Protein 4M9A (pdb70)

Sequence (1483 aa):
DDLYTEDQRMILDAARAFCAEVLAPNAAQWDRESHLPDEVVAQMGELGFLGMIVPADWGGSYTDYVAYALALEEIAAGCASCATLVSVHNSVGCGPVLNYGTTEQKERWLRDLASGKTVGAFSLTEPHHNLRTRAELRDGKWILNGSKQQFVTNGARAGLAIVFAMTDPDEGKRGLSAFVVPTDTPGFIVGKPEKKMGIRASDTCPITLENCAIPQENLLGKRGEGLKIALSNLEGGRIGIAAQATGIARAAFDRARRYARERVQFGKPIAEHQAIAEKLANMATQINAARLLTHHAARLRTAGLPCLSEASQAKLFASEMAEAVCSDAIQIHGGYGFLVDYEVERHYRDARITQIYEGTSEVQRMVIARQLDDLYTEDQRMILDAARAFCCAEVLAPNAAQWDRESHLPDEVVAQMGELGFLGMIVPADWGGSYTDYVAYALALEEIAAGCASCATLVSVHNSVGCGPVLNYGTTEQKERWLRDLASGKTVGAFSLTEPHAGSEAHNLRTRAELRDGKWILNGSKQFVTNGARAGLAIVFAMTDPDEGKRGLSAFVVPTDTPGFIVGKPEKKMGIRASDTCPITLENCAIPQENLLGKRGEGLKIALSNLEGGRIGIAAQATGIARAAFDRARRYARERVQFGKPIAEHQAIAEKLANMATQINAARLLTHHAARLRTAGLPCLSEASQAKLFASEMAEAVCSDAIQIHGGYGFLVDYEVERHYRDARITQIYEGTSEVQRMVIARQLDDLYTEDQRMILDAARAFCCAEVLAPNAAQWDRESHLPDEVVAQMGELGFLGMIVPADWGGSYTDYVAYALALEEIAAGCASCATLVSVHNSVGCGPVLNYGTTEQKERWLRDLASGKTVGAFSLTEPHAHNLRTRAELRDGKWILNGSKQFVTNGARAGLAIVFAMTDPDEGKRGLSAFVVPTDTPGFIVGKPEKKMGIRASDTCPITLENCAIPQENLLGKRGEGLKIALSNLEGGRIGIAAQATGIARAAFDRARRYARERVQFGKPIAEHQAIAEKLANMATQINAARLLTHHAARLRTAGLPCLSEASQAKLFASEMAEAVCSDAIQIHGGYGFLVDYEVERHYRDARITQIYEGTSEVQRMVIARQLDDLYTEDQRMILDAARAFCCAEVLAPNAAQWDRESHLPDEVVAQMGELGFLGMIVPADWGGSYTDYVAYALALEEIAAGCASCATLVSVHNSVGCGPVLNYGTTEQKERWLRDLASGKTVGAFSLTEPHNLRTRAELRDGKWILNGSKQFVTNGARAGLAIVFAMTDPDKRGLSAFVVPTDTPGFIVGKPEKKMGIRASDTCPITLENCAIPQENLLGKRGEGLKIALSNLEGGRIGIAAQATGIARAAFDRARRYARERKPIAEHQAIAEKLANMATQINAARLLTHHAARLRTAGLPCLSEASQAKLFASEMAEAVCSDAIQIHGGYGFLVDYEVERHYRDARITQIYEGTSEVQRMVIARQL

Radius of gyration: 34.41 Å; Cα contacts (8 Å, |Δi|>4): 3375; chains: 4; bounding box: 90×97×90 Å

Nearest PDB structures (foldseek):
  4m9a-assembly1_D  TM=1.003E+00  e=1.980E-59  Burkholderia thailandensis E264
  4m9a-assembly1_A  TM=1.000E+00  e=9.253E-56  Burkholderia thailandensis E264
  4u83-assembly2_D  TM=9.820E-01  e=6.739E-41  Brucella abortus A13334
  2vig-assembly2_F  TM=9.687E-01  e=2.055E-35  Homo sapiens
  3eon-assembly1_C  TM=9.157E-01  e=1.579E-23  Burkholderia pseudomallei 1710b

Solvent-accessible surface area: 51011 Å² total; per-residue (Å²): 96,114,77,55,72,92,70,14,28,124,26,5,74,48,0,98,66,14,13,68,76,30,0,49,87,48,4,30,73,8,17,147,96,56,92,0,27,96,113,7,10,62,56,0,5,148,89,18,0,0,0,8,17,0,53,76,121,39,41,14,44,70,56,24,19,3,2,2,1,5,0,0,8,8,0,3,15,2,8,6,8,0,0,0,0,0,2,22,0,0,4,21,1,0,5,0,0,35,85,49,12,80,92,61,9,37,90,109,23,0,94,46,1,2,53,9,167,26,12,2,1,41,2,30,77,12,66,124,58,94,26,64,0,131,6,51,88,47,110,39,98,8,40,0,33,20,52,3,26,56,1,19,0,2,61,51,8,31,11,0,3,1,0,0,15,12,31,100,150,105,41,144,60,0,0,0,0,0,0,0,36,27,131,14,114,22,15,94,51,29,81,82,50,60,15,4,0,6,78,5,2,16,15,0,46,3,68,4,45,109,0,45,1,55,92,112,3,36,0,25,148,117,17,30,0,30,124,1,8,87,39,18,44,39,4,0,11,0,0,3,0,2,0,0,1,0,1,0,49,13,0,16,42,71,0,74,125,32,0,94,116,50,81,14,101,74,83,36,15,5,94,40,39,5,17,12,27,42,2,0,49,2,5,3,55,4,40,0,0,41,27,4,2,5,48,0,0,102,18,71,60,60,62,54,121,2,34,12,49,0,0,10,0,0,3,11,0,0,66,9,0,26,58,4,0,11,34,0,0,12,5,4,17,23,22,0,3,14,52,120,64,30,0,1,20,14,1,14,7,0,2,11,0,10,8,43,51,24,33,1,20,58,0,23,82,7,0,15,176,93,93,98,90,78,48,74,161,67,12,28,118,24,4,80,46,0,97,48,8,8,65,131,29,0,53,88,52,4,32,74,10,13,157,97,62,93,0,30,94,120,8,8,64,71,0,6,93,90,17,0,0,0,6,18,0,44,75,111,38,40,12,45,67,55,24,20,2,3,1,0,5,0,0,7,8,0,4,20,5,8,7,7,0,0,0,0,0,2,21,0,0,2,17,1,0,5,0,0,42,87,52,12,70,83,112,11,36,90,110,19,0,97,44,2,2,53,11,163,24,10,1,1,38,2,20,38,3,56,49,1,24,58,34,21,82,46,13,178,1,114,3,90,78,47,155,52,23,6,30,0,32,22,55,2,30,50,1,18,0,2,65,50,7,31,13,0,3,1,0,0,19,9,34,104,145,109,44,62,67,0,0,0,0,0,0,0,34,30,128,17,110,19,14,83,52,29,80,71,40,153,12,3,0,5,72,4,2,15,12,0,39,3,56,4,101,108,0,44,4,67,86,106,5,35,0,27,61,122,18,45,0,33,130,0,6,89,41,18,41,40,5,1,12,0,0,3,0,2,0,0,1,0,2,0,52,13,0,16,42,64,0,81,116,34,0,96,119,58,82,68,156,74,86,38,15,5,103,25,37,5,15,15,31,43,2,0,48,2,5,4,55,5,42,0,0,44,29,5,2,6,55,0,0,114,29,72,59,64,61,86,118,2,39,16,48,0,0,8,0,0,3,9,0,0,64,8,0,26,58,3,0,11,31,0,0,13,5,3,18,25,32,0,2,15,55,116,64,34,0,2,19,16,1,7,9,0,2,11,0,10,9,46,49,23,19,2,18,32,0,24,84,31,2,16,80,107,92,76,93,80,48,78,88,68,13,97,121,26,6,71,47,0,93,63,10,8,70,78,30,0,49,91,51,3,34,72,12,16,147,96,57,90,0,35,99,132,10,5,61,69,0,4,96,90,20,9,0,0,16,16,0,48,78,119,40,42,16,50,72,57,25,16,3,4,2,1,6,0,0,7,10,0,3,20,6,8,6,7,0,0,0,0,0,1,17,0,1,4,20,1,0,6,0,0,38,83,52,12,76,79,128,17,38,85,64,33,0,96,67,1,2,48,8,183,25,11,1,1,41,4,32,78,15,63,54,104,86,129,17,173,1,139,7,54,79,38,152,45,103,6,47,0,26,22,49,2,26,53,1,20,0,2,63,52,6,31,10,0,2,1,0,0,22,12,36,106,100,109,36,79,53,0,1,0,0,0,0,0,38,26,129,19,115,16,14,86,56,33,79,81,49,139,20,5,0,5,74,4,1,19,12,0,43,4,44,2,99,110,0,41,1,58,84,123,8,36,0,25,58,125,14,48,0,45,117,1,8,91,47,20,44,43,4,0,12,0,0,2,0,3,0,0,1,0,1,0,53,17,0,15,52,29,0,80,163,36,0,65,132,70,84,40,165,75,31,58,16,34,74,38,40,2,15,14,30,30,5,0,48,1,7,2,58,5,41,0,0,41,33,4,2,8,51,0,0,131,25,64,58,68,62,73,112,2,47,11,50,0,0,8,0,0,4,15,0,0,66,11,0,23,59,3,0,11,36,0,0,16,4,7,18,20,26,0,2,14,51,110,87,63,0,2,20,18,1,16,6,0,2,11,0,10,6,41,49,25,35,1,22,64,0,24,104,29,0,7,74,121,41,98,117,76,57,72,125,76,12,20,120,38,6,80,51,0,96,60,10,7,72,135,20,0,52,86,50,4,37,72,14,17,155,96,55,96,0,25,102,109,10,8,53,61,0,5,143,92,16,1,0,0,8,18,0,49,72,113,39,35,15,41,71,66,23,19,2,4,1,1,3,0,0,7,10,0,2,18,5,8,7,8,0,0,0,1,0,1,18,0,0,1,17,1,0,6,0,0,38,78,65,10,82,90,59,7,37,96,116,22,0,96,69,1,1,50,8,87,26,13,0,2,37,2,41,78,15,52,82,116,16,181,1,47,6,62,73,51,111,47,25,4,48,0,61,22,52,2,27,58,1,17,0,3,63,59,6,31,13,0,2,0,0,0,54,11,47,106,164,114,71,6,11,0,0,0,0,0,39,31,127,18,118,19,15,81,53,30,84,72,43,118,13,4,0,5,86,4,1,16,13,0,41,3,58,6,103,98,0,48,4,70,81,112,7,38,1,22,61,118,14,63,0,71,60,0,8,87,36,17,41,39,4,0,12,0,0,2,0,2,0,0,1,0,0,0,49,11,0,15,48,83,0,81,54,39,0,63,155,89,108,59,35,27,130,72,35,6,19,11,33,42,4,0,47,2,5,2,56,5,39,0,0,38,24,5,2,4,47,0,0,102,18,69,58,64,59,50,119,2,44,11,48,0,0,8,0,0,3,12,0,0,61,11,0,23,59,5,0,11,33,0,0,13,6,3,18,28,32,0,2,13,56,109,66,36,0,3,20,13,0,14,7,0,2,12,0,12,9,44,47,24,36,2,20,50,0,22,55,5,0,4,155,109,48

Structure (mmCIF, N/CA/C/O backbone):
data_4M9A
#
_entry.id   4M9A
#
_cell.length_a   87.260
_cell.length_b   111.000
_cell.length_c   170.250
_cell.angle_alpha   90.00
_cell.angle_beta   90.00
_cell.angle_gamma   90.00
#
_symmetry.space_group_name_H-M   'P 21 21 21'
#
loop_
_entity.id
_entity.type
_entity.pdbx_description
1 polymer 'Acyl-CoA dehydrogenase'
2 non-polymer 'DIHYDROFLAVINE-ADENINE DINUCLEOTIDE'
3 water water
#
loop_
_atom_site.group_PDB
_atom_site.id
_atom_site.type_symbol
_atom_site.label_atom_id
_atom_site.label_alt_id
_atom_site.label_comp_id
_atom_site.label_asym_id
_atom_site.label_entity_id
_atom_site.label_seq_id
_atom_site.pdbx_PDB_ins_code
_atom_site.Cartn_x
_atom_site.Cartn_y
_atom_site.Cartn_z
_atom_site.occupancy
_atom_site.B_iso_or_equiv
_atom_site.auth_seq_id
_atom_site.auth_comp_id
_atom_site.auth_asym_id
_atom_site.auth_atom_id
_atom_site.pdbx_PDB_model_num
ATOM 1 N N . ASP A 1 10 ? 13.250 -40.666 58.419 1.00 58.09 2 ASP A N 1
ATOM 2 C CA . ASP A 1 10 ? 13.300 -40.335 59.881 1.00 57.96 2 ASP A CA 1
ATOM 3 C C . ASP A 1 10 ? 14.607 -40.734 60.574 1.00 56.49 2 ASP A C 1
ATOM 4 O O . ASP A 1 10 ? 15.005 -40.094 61.535 1.00 54.21 2 ASP A O 1
ATOM 9 N N . ASP A 1 11 ? 15.263 -41.790 60.097 1.00 58.72 3 ASP A N 1
ATOM 10 C CA . ASP A 1 11 ? 16.530 -42.261 60.683 1.00 56.50 3 ASP A CA 1
ATOM 11 C C . ASP A 1 11 ? 17.365 -41.102 61.187 1.00 54.64 3 ASP A C 1
ATOM 12 O O . ASP A 1 11 ? 17.927 -41.172 62.271 1.00 59.57 3 ASP A O 1
ATOM 17 N N . LEU A 1 12 ? 17.414 -40.020 60.416 1.00 51.87 4 LEU A N 1
ATOM 18 C CA . LEU A 1 12 ? 18.267 -38.882 60.753 1.00 49.69 4 LEU A CA 1
ATOM 19 C C . LEU A 1 12 ? 17.770 -37.929 61.861 1.00 43.89 4 LEU A C 1
ATOM 20 O O . LEU A 1 12 ? 18.505 -37.035 62.247 1.00 38.62 4 LEU A O 1
ATOM 25 N N . TYR A 1 13 ? 16.549 -38.097 62.367 1.00 41.68 5 TYR A N 1
ATOM 26 C CA . TYR A 1 13 ? 16.083 -37.261 63.485 1.00 40.48 5 TYR A CA 1
ATOM 27 C C . TYR A 1 13 ? 16.475 -37.878 64.829 1.00 44.14 5 TYR A C 1
ATOM 28 O O . TYR A 1 13 ? 16.928 -39.021 64.874 1.00 45.47 5 TYR A O 1
ATOM 37 N N . THR A 1 14 ? 16.334 -37.103 65.906 1.00 44.09 6 THR A N 1
ATOM 38 C CA . THR A 1 14 ? 16.629 -37.578 67.256 1.00 44.52 6 THR A CA 1
ATOM 39 C C . THR A 1 14 ? 15.387 -38.223 67.889 1.00 46.34 6 THR A C 1
ATOM 40 O O . THR A 1 14 ? 14.275 -38.148 67.341 1.00 48.37 6 THR A O 1
ATOM 44 N N . GLU A 1 15 ? 15.584 -38.837 69.057 1.00 46.89 7 GLU A N 1
ATOM 45 C CA . GLU A 1 15 ? 14.507 -39.504 69.787 1.00 45.28 7 GLU A CA 1
ATOM 46 C C . GLU A 1 15 ? 13.414 -38.502 70.154 1.00 43.83 7 GLU A C 1
ATOM 47 O O . GLU A 1 15 ? 12.234 -38.796 69.995 1.00 44.81 7 GLU A O 1
ATOM 49 N N . ASP A 1 16 ? 13.789 -37.306 70.609 1.00 42.85 8 ASP A N 1
ATOM 50 C CA . ASP A 1 16 ? 12.772 -36.281 70.905 1.00 41.08 8 ASP A CA 1
ATOM 51 C C . ASP A 1 16 ? 12.123 -35.788 69.603 1.00 39.65 8 ASP A C 1
ATOM 52 O O . ASP A 1 16 ? 10.907 -35.613 69.532 1.00 43.07 8 ASP A O 1
ATOM 57 N N . GLN A 1 17 ? 12.929 -35.585 68.568 1.00 36.27 9 GLN A N 1
ATOM 58 C CA . GLN A 1 17 ? 12.403 -35.123 67.292 1.00 35.88 9 GLN A CA 1
ATOM 59 C C . GLN A 1 17 ? 11.392 -36.119 66.731 1.00 36.91 9 GLN A C 1
ATOM 60 O O . GLN A 1 17 ? 10.254 -35.741 66.453 1.00 36.43 9 GLN A O 1
ATOM 66 N N . ARG A 1 18 ? 11.796 -37.388 66.639 1.00 37.38 10 ARG A N 1
ATOM 67 C CA . ARG A 1 18 ? 10.919 -38.468 66.143 1.00 38.70 10 ARG A CA 1
ATOM 68 C C . ARG A 1 18 ? 9.654 -38.612 67.006 1.00 38.49 10 ARG A C 1
ATOM 69 O O . ARG A 1 18 ? 8.554 -38.854 66.484 1.00 39.23 10 ARG A O 1
ATOM 71 N N . MET A 1 19 ? 9.814 -38.401 68.310 1.00 39.47 11 MET A N 1
ATOM 72 C CA . MET A 1 19 ? 8.716 -38.482 69.255 1.00 39.90 11 MET A CA 1
ATOM 73 C C . MET A 1 19 ? 7.668 -37.445 68.934 1.00 35.93 11 MET A C 1
ATOM 74 O O . MET A 1 19 ? 6.513 -37.803 68.768 1.00 33.91 11 MET A O 1
ATOM 79 N N . ILE A 1 20 ? 8.061 -36.165 68.865 1.00 35.24 12 ILE A N 1
ATOM 80 C CA . ILE A 1 20 ? 7.100 -35.084 68.596 1.00 34.32 12 ILE A CA 1
ATOM 81 C C . ILE A 1 20 ? 6.529 -35.197 67.156 1.00 33.54 12 ILE A C 1
ATOM 82 O O . ILE A 1 20 ? 5.347 -34.934 66.929 1.00 29.83 12 ILE A O 1
ATOM 87 N N . LEU A 1 21 ? 7.356 -35.635 66.201 1.00 31.98 13 LEU A N 1
ATOM 88 C CA . LEU A 1 21 ? 6.875 -35.845 64.831 1.00 33.50 13 LEU A CA 1
ATOM 89 C C . LEU A 1 21 ? 5.720 -36.854 64.815 1.00 32.71 13 LEU A C 1
ATOM 90 O O . LEU A 1 21 ? 4.610 -36.547 64.380 1.00 29.18 13 LEU A O 1
ATOM 95 N N . ASP A 1 22 ? 5.983 -38.035 65.363 1.00 34.54 14 ASP A N 1
ATOM 96 C CA . ASP A 1 22 ? 4.988 -39.103 65.401 1.00 35.48 14 ASP A CA 1
ATOM 97 C C . ASP A 1 22 ? 3.676 -38.692 66.056 1.00 35.22 14 ASP A C 1
ATOM 98 O O . ASP A 1 22 ? 2.588 -39.007 65.551 1.00 41.27 14 ASP A O 1
ATOM 103 N N . ALA A 1 23 ? 3.756 -37.943 67.144 1.00 33.22 15 ALA A N 1
ATOM 104 C CA . ALA A 1 23 ? 2.537 -37.435 67.792 1.00 33.12 15 ALA A CA 1
ATOM 105 C C . ALA A 1 23 ? 1.824 -36.413 66.928 1.00 32.32 15 ALA A C 1
ATOM 106 O O . ALA A 1 23 ? 0.610 -36.421 66.843 1.00 32.73 15 ALA A O 1
ATOM 108 N N . ALA A 1 24 ? 2.574 -35.500 66.315 1.00 31.02 16 ALA A N 1
ATOM 109 C CA . ALA A 1 24 ? 1.949 -34.531 65.416 1.00 31.98 16 ALA A CA 1
ATOM 110 C C . ALA A 1 24 ? 1.252 -35.247 64.243 1.00 30.81 16 ALA A C 1
ATOM 111 O O . ALA A 1 24 ? 0.146 -34.883 63.877 1.00 32.52 16 ALA A O 1
ATOM 113 N N . ARG A 1 25 ? 1.916 -36.246 63.661 1.00 32.31 17 ARG A N 1
ATOM 114 C CA . ARG A 1 25 ? 1.326 -37.105 62.592 1.00 32.75 17 ARG A CA 1
ATOM 115 C C . ARG A 1 25 ? -0.009 -37.698 62.979 1.00 32.32 17 ARG A C 1
ATOM 116 O O . ARG A 1 25 ? -1.015 -37.480 62.305 1.00 30.26 17 ARG A O 1
ATOM 124 N N . ALA A 1 26 ? -0.018 -38.427 64.089 1.00 34.94 18 ALA A N 1
ATOM 125 C CA . ALA A 1 26 ? -1.206 -39.131 64.502 1.00 33.76 18 ALA A CA 1
ATOM 126 C C . ALA A 1 26 ? -2.284 -38.112 64.646 1.00 34.13 18 ALA A C 1
ATOM 127 O O . ALA A 1 26 ? -3.407 -38.337 64.248 1.00 34.59 18 ALA A O 1
ATOM 129 N N . PHE A 1 27 ? -1.942 -36.975 65.231 1.00 35.93 19 PHE A N 1
ATOM 130 C CA . PHE A 1 27 ? -2.968 -35.995 65.541 1.00 35.16 19 PHE A CA 1
ATOM 131 C C . PHE A 1 27 ? -3.476 -35.266 64.301 1.00 33.66 19 PHE A C 1
ATOM 132 O O . PHE A 1 27 ? -4.685 -35.061 64.169 1.00 30.68 19 PHE A O 1
ATOM 140 N N . CYS A 1 28 ? -2.559 -34.853 63.414 1.00 33.44 20 CYS A N 1
ATOM 141 C CA . CYS A 1 28 ? -2.981 -34.309 62.101 1.00 35.88 20 CYS A CA 1
ATOM 142 C C . CYS A 1 28 ? -3.972 -35.281 61.442 1.00 34.22 20 CYS A C 1
ATOM 143 O O . CYS A 1 28 ? -5.088 -34.894 61.054 1.00 34.36 20 CYS A O 1
ATOM 146 N N . ALA A 1 29 ? -3.583 -36.549 61.397 1.00 33.69 21 ALA A N 1
ATOM 147 C CA . ALA A 1 29 ? -4.310 -37.537 60.620 1.00 34.35 21 ALA A CA 1
ATOM 148 C C . ALA A 1 29 ? -5.698 -37.859 61.170 1.00 34.69 21 ALA A C 1
ATOM 149 O O . ALA A 1 29 ? -6.620 -38.079 60.391 1.00 37.74 21 ALA A O 1
ATOM 151 N N . GLU A 1 30 ? -5.862 -37.870 62.495 1.00 35.79 22 GLU A N 1
ATOM 152 C CA . GLU A 1 30 ? -7.141 -38.233 63.109 1.00 34.03 22 GLU A CA 1
ATOM 153 C C . GLU A 1 30 ? -8.046 -37.014 63.333 1.00 34.13 22 GLU A C 1
ATOM 154 O O . GLU A 1 30 ? -9.253 -37.110 63.156 1.00 32.62 22 GLU A O 1
ATOM 156 N N . VAL A 1 31 ? -7.482 -35.869 63.728 1.00 32.17 23 VAL A N 1
ATOM 157 C CA . VAL A 1 31 ? -8.319 -34.694 64.001 1.00 30.16 23 VAL A CA 1
ATOM 158 C C . VAL A 1 31 ? -8.290 -33.604 62.915 1.00 29.39 23 VAL A C 1
ATOM 159 O O . VAL A 1 31 ? -9.336 -33.143 62.472 1.00 29.80 23 VAL A O 1
ATOM 163 N N . LEU A 1 32 ? -7.101 -33.197 62.472 1.00 27.67 24 LEU A N 1
ATOM 164 C CA . LEU A 1 32 ? -6.981 -32.032 61.588 1.00 27.20 24 LEU A CA 1
ATOM 165 C C . LEU A 1 32 ? -7.424 -32.288 60.145 1.00 25.57 24 LEU A C 1
ATOM 166 O O . LEU A 1 32 ? -8.333 -31.634 59.647 1.00 26.15 24 LEU A O 1
ATOM 171 N N . ALA A 1 33 ? -6.778 -33.236 59.488 1.00 24.53 25 ALA A N 1
ATOM 172 C CA . ALA A 1 33 ? -6.984 -33.453 58.047 1.00 25.29 25 ALA A CA 1
ATOM 173 C C . ALA A 1 33 ? -8.407 -33.857 57.683 1.00 26.59 25 ALA A C 1
ATOM 174 O O . ALA A 1 33 ? -8.922 -33.451 56.656 1.00 27.31 25 ALA A O 1
ATOM 176 N N . PRO A 1 34 ? -9.072 -34.632 58.524 1.00 29.09 26 PRO A N 1
ATOM 177 C CA . PRO A 1 34 ? -10.445 -34.900 58.103 1.00 30.26 26 PRO A CA 1
ATOM 178 C C . PRO A 1 34 ? -11.382 -33.697 58.226 1.00 30.16 26 PRO A C 1
ATOM 179 O O . PRO A 1 34 ? -12.395 -33.663 57.572 1.00 28.45 26 PRO A O 1
ATOM 183 N N . ASN A 1 35 ? -11.043 -32.696 59.024 1.00 30.90 27 ASN A N 1
ATOM 184 C CA . ASN A 1 35 ? -12.016 -31.643 59.312 1.00 31.54 27 ASN A CA 1
ATOM 185 C C . ASN A 1 35 ? -11.661 -30.242 58.762 1.00 30.28 27 ASN A C 1
ATOM 186 O O . ASN A 1 35 ? -12.484 -29.323 58.836 1.00 30.23 27 ASN A O 1
ATOM 191 N N . ALA A 1 36 ? -10.469 -30.102 58.177 1.00 27.58 28 ALA A N 1
ATOM 192 C CA . ALA A 1 36 ? -9.965 -28.802 57.714 1.00 25.56 28 ALA A CA 1
ATOM 193 C C . ALA A 1 36 ? -10.839 -28.142 56.651 1.00 25.61 28 ALA A C 1
ATOM 194 O O . ALA A 1 36 ? -11.002 -26.929 56.642 1.00 24.74 28 ALA A O 1
ATOM 196 N N . ALA A 1 37 ? -11.425 -28.929 55.753 1.00 26.34 29 ALA A N 1
ATOM 197 C CA . ALA A 1 37 ? -12.264 -28.340 54.729 1.00 26.28 29 ALA A CA 1
ATOM 198 C C . ALA A 1 37 ? -13.459 -27.635 55.381 1.00 26.83 29 ALA A C 1
ATOM 199 O O . ALA A 1 37 ? -13.736 -26.472 55.090 1.00 25.58 29 ALA A O 1
ATOM 201 N N . GLN A 1 38 ? -14.157 -28.347 56.252 1.00 27.14 30 GLN A N 1
ATOM 202 C CA . GLN A 1 38 ? -15.290 -27.781 56.990 1.00 29.13 30 GLN A CA 1
ATOM 203 C C . GLN A 1 38 ? -14.948 -26.505 57.785 1.00 28.26 30 GLN A C 1
ATOM 204 O O . GLN A 1 38 ? -15.736 -25.546 57.852 1.00 27.57 30 GLN A O 1
ATOM 210 N N . TRP A 1 39 ? -13.790 -26.495 58.423 1.00 27.02 31 TRP A N 1
ATOM 211 C CA . TRP A 1 39 ? -13.386 -25.310 59.211 1.00 28.42 31 TRP A CA 1
ATOM 212 C C . TRP A 1 39 ? -13.109 -24.113 58.282 1.00 28.92 31 TRP A C 1
ATOM 213 O O . TRP A 1 39 ? -13.473 -22.985 58.598 1.00 30.75 31 TRP A O 1
ATOM 224 N N . ASP A 1 40 ? -12.470 -24.373 57.144 1.00 28.96 32 ASP A N 1
ATOM 225 C CA . ASP A 1 40 ? -12.269 -23.358 56.113 1.00 29.41 32 ASP A CA 1
ATOM 226 C C . ASP A 1 40 ? -13.626 -22.834 55.610 1.00 29.71 32 ASP A C 1
ATOM 227 O O . ASP A 1 40 ? -13.815 -21.632 55.419 1.00 30.17 32 ASP A O 1
ATOM 232 N N . ARG A 1 41 ? -14.563 -23.738 55.391 1.00 31.15 33 ARG A N 1
ATOM 233 C CA . ARG A 1 41 ? -15.886 -23.366 54.878 1.00 35.03 33 ARG A CA 1
ATOM 234 C C . ARG A 1 41 ? -16.629 -22.462 55.885 1.00 33.73 33 ARG A C 1
ATOM 235 O O . ARG A 1 41 ? -17.216 -21.476 55.497 1.00 33.54 33 ARG A O 1
ATOM 243 N N . GLU A 1 42 ? -16.537 -22.784 57.171 1.00 32.60 34 GLU A N 1
ATOM 244 C CA . GLU A 1 42 ? -17.197 -22.024 58.244 1.00 33.16 34 GLU A CA 1
ATOM 245 C C . GLU A 1 42 ? -16.344 -20.898 58.829 1.00 32.33 34 GLU A C 1
ATOM 246 O O . GLU A 1 42 ? -16.817 -20.142 59.661 1.00 31.78 34 GLU A O 1
ATOM 252 N N . SER A 1 43 ? -15.082 -20.816 58.429 1.00 31.37 35 SER A N 1
ATOM 253 C CA . SER A 1 43 ? -14.152 -19.849 58.984 1.00 30.90 35 SER A CA 1
ATOM 254 C C . SER A 1 43 ? -14.113 -19.933 60.501 1.00 30.00 35 SER A C 1
ATOM 255 O O . SER A 1 43 ? -14.195 -18.928 61.177 1.00 30.31 35 SER A O 1
ATOM 258 N N . HIS A 1 44 ? -13.958 -21.134 61.031 1.00 31.08 36 HIS A N 1
ATOM 259 C CA . HIS A 1 44 ? -13.983 -21.325 62.480 1.00 33.12 36 HIS A CA 1
ATOM 260 C C . HIS A 1 44 ? -13.219 -22.569 62.904 1.00 32.37 36 HIS A C 1
ATOM 261 O O . HIS A 1 44 ? -13.487 -23.652 62.413 1.00 29.43 36 HIS A O 1
ATOM 268 N N . LEU A 1 45 ? -12.275 -22.398 63.822 1.00 32.98 37 LEU A N 1
ATOM 269 C CA . LEU A 1 45 ? -11.714 -23.536 64.554 1.00 35.39 37 LEU A CA 1
ATOM 270 C C . LEU A 1 45 ? -12.525 -23.880 65.815 1.00 36.40 37 LEU A C 1
ATOM 271 O O . LEU A 1 45 ? -12.678 -23.020 66.694 1.00 34.33 37 LEU A O 1
ATOM 276 N N . PRO A 1 46 ? -13.028 -25.137 65.910 1.00 37.94 38 PRO A N 1
ATOM 277 C CA . PRO A 1 46 ? -13.657 -25.608 67.150 1.00 38.72 38 PRO A CA 1
ATOM 278 C C . PRO A 1 46 ? -12.733 -25.402 68.346 1.00 38.64 38 PRO A C 1
ATOM 279 O O . PRO A 1 46 ? -11.547 -25.732 68.257 1.00 37.42 38 PRO A O 1
ATOM 283 N N . ASP A 1 47 ? -13.283 -24.872 69.439 1.00 37.02 39 ASP A N 1
ATOM 284 C CA . ASP A 1 47 ? -12.525 -24.629 70.656 1.00 37.73 39 ASP A CA 1
ATOM 285 C C . ASP A 1 47 ? -11.925 -25.915 71.182 1.00 37.82 39 ASP A C 1
ATOM 286 O O . ASP A 1 47 ? -10.794 -25.910 71.672 1.00 39.94 39 ASP A O 1
ATOM 291 N N . GLU A 1 48 ? -12.666 -27.021 71.089 1.00 37.81 40 GLU A N 1
ATOM 292 C CA . GLU A 1 48 ? -12.192 -28.267 71.683 1.00 38.80 40 GLU A CA 1
ATOM 293 C C . GLU A 1 48 ? -10.919 -28.729 70.973 1.00 38.19 40 GLU A C 1
ATOM 294 O O . GLU A 1 48 ? -10.053 -29.342 71.595 1.00 36.92 40 GLU A O 1
ATOM 300 N N . VAL A 1 49 ? -10.799 -28.408 69.682 1.00 35.18 41 VAL A N 1
ATOM 301 C CA . VAL A 1 49 ? -9.597 -28.747 68.926 1.00 36.27 41 VAL A CA 1
ATOM 302 C C . VAL A 1 49 ? -8.388 -27.932 69.430 1.00 36.39 41 VAL A C 1
ATOM 303 O O . VAL A 1 49 ? -7.293 -28.471 69.584 1.00 35.97 41 VAL A O 1
ATOM 307 N N . VAL A 1 50 ? -8.609 -26.654 69.722 1.00 34.70 42 VAL A N 1
ATOM 308 C CA . VAL A 1 50 ? -7.574 -25.826 70.350 1.00 34.95 42 VAL A CA 1
ATOM 309 C C . VAL A 1 50 ? -7.196 -26.420 71.694 1.00 34.08 42 VAL A C 1
ATOM 310 O O . VAL A 1 50 ? -6.021 -26.504 72.035 1.00 34.79 42 VAL A O 1
ATOM 314 N N . ALA A 1 51 ? -8.190 -26.882 72.439 1.00 34.79 43 ALA A N 1
ATOM 315 C CA . ALA A 1 51 ? -7.918 -27.457 73.752 1.00 35.36 43 ALA A CA 1
ATOM 316 C C . ALA A 1 51 ? -7.080 -28.722 73.613 1.00 34.26 43 ALA A C 1
ATOM 317 O O . ALA A 1 51 ? -6.166 -28.951 74.409 1.00 34.89 43 ALA A O 1
ATOM 319 N N . GLN A 1 52 ? -7.359 -29.526 72.595 1.00 34.98 44 GLN A N 1
ATOM 320 C CA . GLN A 1 52 ? -6.566 -30.746 72.347 1.00 34.83 44 GLN A CA 1
ATOM 321 C C . GLN A 1 52 ? -5.121 -30.429 71.975 1.00 33.39 44 GLN A C 1
ATOM 322 O O . GLN A 1 52 ? -4.203 -31.162 72.350 1.00 33.38 44 GLN A O 1
ATOM 328 N N . MET A 1 53 ? -4.921 -29.365 71.202 1.00 31.11 45 MET A N 1
ATOM 329 C CA . MET A 1 53 ? -3.560 -28.899 70.902 1.00 31.04 45 MET A CA 1
ATOM 330 C C . MET A 1 53 ? -2.810 -28.495 72.165 1.00 29.97 45 MET A C 1
ATOM 331 O O . MET A 1 53 ? -1.664 -28.912 72.372 1.00 29.89 45 MET A O 1
ATOM 336 N N . GLY A 1 54 ? -3.470 -27.715 73.014 1.00 29.40 46 GLY A N 1
ATOM 337 C CA . GLY A 1 54 ? -2.924 -27.381 74.338 1.00 31.04 46 GLY A CA 1
ATOM 338 C C . GLY A 1 54 ? -2.527 -28.626 75.108 1.00 32.04 46 GLY A C 1
ATOM 339 O O . GLY A 1 54 ? -1.363 -28.839 75.417 1.00 27.78 46 GLY A O 1
ATOM 340 N N . GLU A 1 55 ? -3.517 -29.485 75.318 1.00 35.39 47 GLU A N 1
ATOM 341 C CA . GLU A 1 55 ? -3.375 -30.732 76.038 1.00 37.60 47 GLU A CA 1
ATOM 342 C C . GLU A 1 55 ? -2.241 -31.579 75.506 1.00 35.36 47 GLU A C 1
ATOM 343 O O . GLU A 1 55 ? -1.577 -32.247 76.275 1.00 31.54 47 GLU A O 1
ATOM 349 N N . LEU A 1 56 ? -2.006 -31.555 74.193 1.00 32.03 48 LEU A N 1
ATOM 350 C CA . LEU A 1 56 ? -0.947 -32.367 73.618 1.00 31.40 48 LEU A CA 1
ATOM 351 C C . LEU A 1 56 ? 0.414 -31.677 73.646 1.00 31.04 48 LEU A C 1
ATOM 352 O O . LEU A 1 56 ? 1.411 -32.258 73.210 1.00 30.44 48 LEU A O 1
ATOM 357 N N . GLY A 1 57 ? 0.475 -30.464 74.189 1.00 29.77 49 GLY A N 1
ATOM 358 C CA . GLY A 1 57 ? 1.760 -29.778 74.392 1.00 30.40 49 GLY A CA 1
ATOM 359 C C . GLY A 1 57 ? 2.140 -28.876 73.223 1.00 30.16 49 GLY A C 1
ATOM 360 O O . GLY A 1 57 ? 3.238 -28.313 73.192 1.00 30.00 49 GLY A O 1
ATOM 361 N N . PHE A 1 58 ? 1.226 -28.718 72.261 1.00 29.97 50 PHE A N 1
ATOM 362 C CA . PHE A 1 58 ? 1.554 -27.999 71.018 1.00 29.77 50 PHE A CA 1
ATOM 363 C C . PHE A 1 58 ? 1.575 -26.492 71.203 1.00 27.63 50 PHE A C 1
ATOM 364 O O . PHE A 1 58 ? 2.129 -25.781 70.353 1.00 29.21 50 PHE A O 1
ATOM 372 N N . LEU A 1 59 ? 0.942 -26.030 72.284 1.00 24.86 51 LEU A N 1
ATOM 373 C CA . LEU A 1 59 ? 0.899 -24.623 72.656 1.00 25.03 51 LEU A CA 1
ATOM 374 C C . LEU A 1 59 ? 1.956 -24.228 73.695 1.00 23.95 51 LEU A C 1
ATOM 375 O O . LEU A 1 59 ? 1.962 -23.075 74.156 1.00 22.13 51 LEU A O 1
ATOM 380 N N . GLY A 1 60 ? 2.866 -25.156 74.007 1.00 24.32 52 GLY A N 1
ATOM 381 C CA . GLY A 1 60 ? 4.010 -24.882 74.866 1.00 24.24 52 GLY A CA 1
ATOM 382 C C . GLY A 1 60 ? 5.350 -25.336 74.315 1.00 25.07 52 GLY A C 1
ATOM 383 O O . GLY A 1 60 ? 6.299 -25.523 75.083 1.00 24.16 52 GLY A O 1
ATOM 384 N N . MET A 1 61 ? 5.444 -25.476 72.997 1.00 25.46 53 MET A N 1
ATOM 385 C CA . MET A 1 61 ? 6.613 -26.107 72.349 1.00 26.84 53 MET A CA 1
ATOM 386 C C . MET A 1 61 ? 7.935 -25.346 72.402 1.00 27.59 53 MET A C 1
ATOM 387 O O . MET A 1 61 ? 8.989 -25.949 72.213 1.00 25.72 53 MET A O 1
ATOM 392 N N . ILE A 1 62 ? 7.896 -24.047 72.648 1.00 28.44 54 ILE A N 1
ATOM 393 C CA . ILE A 1 62 ? 9.153 -23.311 72.882 1.00 31.52 54 ILE A CA 1
ATOM 394 C C . ILE A 1 62 ? 9.178 -22.588 74.236 1.00 30.63 54 ILE A C 1
ATOM 395 O O . ILE A 1 62 ? 9.834 -21.586 74.403 1.00 30.60 54 ILE A O 1
ATOM 400 N N . VAL A 1 63 ? 8.487 -23.173 75.210 1.00 30.74 55 VAL A N 1
ATOM 401 C CA . VAL A 1 63 ? 8.656 -22.848 76.611 1.00 30.64 55 VAL A CA 1
ATOM 402 C C . VAL A 1 63 ? 9.227 -24.060 77.349 1.00 30.30 55 VAL A C 1
ATOM 403 O O . VAL A 1 63 ? 8.814 -25.209 77.084 1.00 29.15 55 VAL A O 1
ATOM 407 N N . PRO A 1 64 ? 10.177 -23.815 78.275 1.00 29.99 56 PRO A N 1
ATOM 408 C CA . PRO A 1 64 ? 10.763 -24.944 78.991 1.00 30.03 56 PRO A CA 1
ATOM 409 C C . PRO A 1 64 ? 9.756 -25.741 79.810 1.00 31.60 56 PRO A C 1
ATOM 410 O O . PRO A 1 64 ? 8.724 -25.198 80.252 1.00 30.80 56 PRO A O 1
ATOM 414 N N . ALA A 1 65 ? 10.082 -27.017 80.021 1.00 32.82 57 ALA A N 1
ATOM 415 C CA . ALA A 1 65 ? 9.245 -27.930 80.801 1.00 35.35 57 ALA A CA 1
ATOM 416 C C . ALA A 1 65 ? 8.944 -27.382 82.201 1.00 37.34 57 ALA A C 1
ATOM 417 O O . ALA A 1 65 ? 7.822 -27.535 82.679 1.00 38.12 57 ALA A O 1
ATOM 419 N N . ASP A 1 66 ? 9.931 -26.730 82.833 1.00 38.65 58 ASP A N 1
ATOM 420 C CA . ASP A 1 66 ? 9.743 -26.020 84.125 1.00 39.31 58 ASP A CA 1
ATOM 421 C C . ASP A 1 66 ? 8.551 -25.058 84.186 1.00 37.01 58 ASP A C 1
ATOM 422 O O . ASP A 1 66 ? 8.030 -24.803 85.259 1.00 35.30 58 ASP A O 1
ATOM 427 N N . TRP A 1 67 ? 8.155 -24.485 83.047 1.00 34.20 59 TRP A N 1
ATOM 428 C CA . TRP A 1 67 ? 7.108 -23.469 83.024 1.00 32.90 59 TRP A CA 1
ATOM 429 C C . TRP A 1 67 ? 5.813 -23.997 82.449 1.00 32.25 59 TRP A C 1
ATOM 430 O O . TRP A 1 67 ? 4.914 -23.225 82.058 1.00 29.46 59 TRP A O 1
ATOM 441 N N . GLY A 1 68 ? 5.728 -25.318 82.415 1.00 34.26 60 GLY A N 1
ATOM 442 C CA . GLY A 1 68 ? 4.576 -26.011 81.851 1.00 34.98 60 GLY A CA 1
ATOM 443 C C . GLY A 1 68 ? 4.701 -26.344 80.373 1.00 33.55 60 GLY A C 1
ATOM 444 O O . GLY A 1 68 ? 3.794 -26.924 79.836 1.00 33.19 60 GLY A O 1
ATOM 445 N N . GLY A 1 69 ? 5.829 -26.018 79.734 1.00 32.40 61 GLY A N 1
ATOM 446 C CA . GLY A 1 69 ? 5.999 -26.252 78.299 1.00 30.84 61 GLY A CA 1
ATOM 447 C C . GLY A 1 69 ? 6.450 -27.646 77.891 1.00 29.87 61 GLY A C 1
ATOM 448 O O . GLY A 1 69 ? 6.506 -28.548 78.689 1.00 30.88 61 GLY A O 1
ATOM 449 N N . SER A 1 70 ? 6.775 -27.820 76.620 1.00 29.41 62 SER A N 1
ATOM 450 C CA . SER A 1 70 ? 7.254 -29.092 76.135 1.00 29.19 62 SER A CA 1
ATOM 451 C C . SER A 1 70 ? 8.516 -28.920 75.322 1.00 28.95 62 SER A C 1
ATOM 452 O O . SER A 1 70 ? 8.857 -29.790 74.531 1.00 30.55 62 SER A O 1
ATOM 455 N N . TYR A 1 71 ? 9.241 -27.821 75.530 1.00 28.27 63 TYR A N 1
ATOM 456 C CA . TYR A 1 71 ? 10.404 -27.536 74.690 1.00 28.04 63 TYR A CA 1
ATOM 457 C C . TYR A 1 71 ? 11.495 -28.627 74.719 1.00 30.39 63 TYR A C 1
ATOM 458 O O . TYR A 1 71 ? 11.933 -29.073 75.775 1.00 31.36 63 TYR A O 1
ATOM 467 N N . THR A 1 72 ? 11.906 -29.054 73.530 1.00 31.40 64 THR A N 1
ATOM 468 C CA . THR A 1 72 ? 12.998 -30.009 73.335 1.00 31.49 64 THR A CA 1
ATOM 469 C C . THR A 1 72 ? 14.086 -29.303 72.524 1.00 30.97 64 THR A C 1
ATOM 470 O O . THR A 1 72 ? 15.122 -28.943 73.065 1.00 31.23 64 THR A O 1
ATOM 474 N N . ASP A 1 73 ? 13.846 -29.091 71.228 1.00 28.82 65 ASP A N 1
ATOM 475 C CA . ASP A 1 73 ? 14.642 -28.144 70.434 1.00 27.11 65 ASP A CA 1
ATOM 476 C C . ASP A 1 73 ? 13.799 -27.481 69.309 1.00 26.32 65 ASP A C 1
ATOM 477 O O . ASP A 1 73 ? 12.601 -27.763 69.180 1.00 23.98 65 ASP A O 1
ATOM 482 N N . TYR A 1 74 ? 14.405 -26.595 68.523 1.00 25.57 66 TYR A N 1
ATOM 483 C CA . TYR A 1 74 ? 13.635 -25.923 67.442 1.00 25.17 66 TYR A CA 1
ATOM 484 C C . TYR A 1 74 ? 13.423 -26.797 66.213 1.00 23.46 66 TYR A C 1
ATOM 485 O O . TYR A 1 74 ? 12.571 -26.493 65.426 1.00 22.97 66 TYR A O 1
ATOM 494 N N . VAL A 1 75 ? 14.197 -27.866 66.049 1.00 23.70 67 VAL A N 1
ATOM 495 C CA . VAL A 1 75 ? 13.950 -28.807 64.958 1.00 23.39 67 VAL A CA 1
ATOM 496 C C . VAL A 1 75 ? 12.655 -29.553 65.206 1.00 21.88 67 VAL A C 1
ATOM 497 O O . VAL A 1 75 ? 11.837 -29.699 64.295 1.00 23.36 67 VAL A O 1
ATOM 501 N N . ALA A 1 76 ? 12.466 -30.031 66.425 1.00 20.58 68 ALA A N 1
ATOM 502 C CA . ALA A 1 76 ? 11.181 -30.629 66.843 1.00 20.06 68 ALA A CA 1
ATOM 503 C C . ALA A 1 76 ? 9.977 -29.673 66.644 1.00 20.23 68 ALA A C 1
ATOM 504 O O . ALA A 1 76 ? 8.915 -30.093 66.193 1.00 20.76 68 ALA A O 1
ATOM 506 N N . TYR A 1 77 ? 10.154 -28.396 66.962 1.00 19.96 69 TYR A N 1
ATOM 507 C CA . TYR A 1 77 ? 9.112 -27.384 66.764 1.00 19.73 69 TYR A CA 1
ATOM 508 C C . TYR A 1 77 ? 8.696 -27.294 65.305 1.00 18.77 69 TYR A C 1
ATOM 509 O O . TYR A 1 77 ? 7.506 -27.365 64.979 1.00 18.83 69 TYR A O 1
ATOM 518 N N . ALA A 1 78 ? 9.689 -27.158 64.442 1.00 18.27 70 ALA A N 1
ATOM 519 C CA . ALA A 1 78 ? 9.486 -27.113 63.001 1.00 18.21 70 ALA A CA 1
ATOM 520 C C . ALA A 1 78 ? 8.847 -28.358 62.430 1.00 18.97 70 ALA A C 1
ATOM 521 O O . ALA A 1 78 ? 8.024 -28.258 61.545 1.00 20.81 70 ALA A O 1
ATOM 523 N N . LEU A 1 79 ? 9.230 -29.543 62.892 1.00 20.44 71 LEU A N 1
ATOM 524 C CA . LEU A 1 79 ? 8.554 -30.775 62.435 1.00 19.87 71 LEU A CA 1
ATOM 525 C C . LEU A 1 79 ? 7.064 -30.799 62.799 1.00 20.29 71 LEU A C 1
ATOM 526 O O . LEU A 1 79 ? 6.205 -31.158 61.998 1.00 18.96 71 LEU A O 1
ATOM 531 N N . ALA A 1 80 ? 6.771 -30.429 64.030 1.00 20.56 72 ALA A N 1
ATOM 532 C CA . ALA A 1 80 ? 5.411 -30.437 64.517 1.00 21.74 72 ALA A CA 1
ATOM 533 C C . ALA A 1 80 ? 4.545 -29.370 63.783 1.00 22.22 72 ALA A C 1
ATOM 534 O O . ALA A 1 80 ? 3.406 -29.647 63.339 1.00 23.68 72 ALA A O 1
ATOM 536 N N . LEU A 1 81 ? 5.106 -28.184 63.599 1.00 21.13 73 LEU A N 1
ATOM 537 C CA . LEU A 1 81 ? 4.418 -27.143 62.826 1.00 21.89 73 LEU A CA 1
ATOM 538 C C . LEU A 1 81 ? 4.135 -27.571 61.374 1.00 23.41 73 LEU A C 1
ATOM 539 O O . LEU A 1 81 ? 3.032 -27.324 60.830 1.00 24.17 73 LEU A O 1
ATOM 544 N N . GLU A 1 82 ? 5.116 -28.233 60.754 1.00 22.87 74 GLU A N 1
ATOM 545 C CA . GLU A 1 82 ? 4.922 -28.774 59.397 1.00 21.53 74 GLU A CA 1
ATOM 546 C C . GLU A 1 82 ? 3.716 -29.738 59.355 1.00 21.29 74 GLU A C 1
ATOM 547 O O . GLU A 1 82 ? 2.828 -29.594 58.508 1.00 23.66 74 GLU A O 1
ATOM 553 N N . GLU A 1 83 ? 3.661 -30.672 60.289 1.00 21.91 75 GLU A N 1
ATOM 554 C CA . GLU A 1 83 ? 2.588 -31.663 60.311 1.00 22.24 75 GLU A CA 1
ATOM 555 C C . GLU A 1 83 ? 1.265 -31.029 60.570 1.00 20.88 75 GLU A C 1
ATOM 556 O O . GLU A 1 83 ? 0.264 -31.395 59.983 1.00 20.10 75 GLU A O 1
ATOM 562 N N . ILE A 1 84 ? 1.238 -30.102 61.503 1.00 21.32 76 ILE A N 1
ATOM 563 C CA . ILE A 1 84 ? -0.018 -29.422 61.820 1.00 19.91 76 ILE A CA 1
ATOM 564 C C . ILE A 1 84 ? -0.485 -28.697 60.562 1.00 19.84 76 ILE A C 1
ATOM 565 O O . ILE A 1 84 ? -1.631 -28.866 60.121 1.00 21.24 76 ILE A O 1
ATOM 570 N N . ALA A 1 85 ? 0.412 -27.921 59.975 1.00 18.95 77 ALA A N 1
ATOM 571 C CA . ALA A 1 85 ? 0.118 -27.158 58.754 1.00 18.68 77 ALA A CA 1
ATOM 572 C C . ALA A 1 85 ? -0.409 -27.993 57.602 1.00 18.74 77 ALA A C 1
ATOM 573 O O . ALA A 1 85 ? -1.260 -27.539 56.841 1.00 19.95 77 ALA A O 1
ATOM 575 N N . ALA A 1 86 ? 0.124 -29.192 57.460 1.00 18.72 78 ALA A N 1
ATOM 576 C CA . ALA A 1 86 ? -0.302 -30.140 56.435 1.00 20.03 78 ALA A CA 1
ATOM 577 C C . ALA A 1 86 ? -1.717 -30.664 56.652 1.00 21.12 78 ALA A C 1
ATOM 578 O O . ALA A 1 86 ? -2.396 -30.993 55.694 1.00 24.19 78 ALA A O 1
ATOM 580 N N . GLY A 1 87 ? -2.154 -30.731 57.893 1.00 21.11 79 GLY A N 1
ATOM 581 C CA . GLY A 1 87 ? -3.541 -31.061 58.199 1.00 22.17 79 GLY A CA 1
ATOM 582 C C . GLY A 1 87 ? -4.453 -29.867 58.258 1.00 20.49 79 GLY A C 1
ATOM 583 O O . GLY A 1 87 ? -5.604 -29.985 57.921 1.00 22.60 79 GLY A O 1
ATOM 584 N N . CYS A 1 88 ? -3.946 -28.727 58.695 1.00 20.62 80 CYS A N 1
ATOM 585 C CA . CYS A 1 88 ? -4.777 -27.522 58.845 1.00 21.26 80 CYS A CA 1
ATOM 586 C C . CYS A 1 88 ? -3.932 -26.272 59.033 1.00 19.48 80 CYS A C 1
ATOM 587 O O . CYS A 1 88 ? -3.490 -25.967 60.145 1.00 19.11 80 CYS A O 1
ATOM 590 N N . ALA A 1 89 ? -3.759 -25.535 57.937 1.00 18.92 81 ALA A N 1
ATOM 591 C CA . ALA A 1 89 ? -2.992 -24.323 57.892 1.00 18.34 81 ALA A CA 1
ATOM 592 C C . ALA A 1 89 ? -3.406 -23.291 58.980 1.00 18.81 81 ALA A C 1
ATOM 593 O O . ALA A 1 89 ? -2.534 -22.621 59.564 1.00 18.03 81 ALA A O 1
ATOM 595 N N . SER A 1 90 ? -4.708 -23.185 59.274 1.00 18.01 82 SER A N 1
ATOM 596 C CA . SER A 1 90 ? -5.178 -22.213 60.263 1.00 18.26 82 SER A CA 1
ATOM 597 C C . SER A 1 90 ? -4.689 -22.556 61.676 1.00 19.15 82 SER A C 1
ATOM 598 O O . SER A 1 90 ? -4.253 -21.682 62.424 1.00 18.81 82 SER A O 1
ATOM 601 N N . CYS A 1 91 ? -4.792 -23.832 62.042 1.00 19.92 83 CYS A N 1
ATOM 602 C CA . CYS A 1 91 ? -4.278 -24.309 63.292 1.00 20.71 83 CYS A CA 1
ATOM 603 C C . CYS A 1 91 ? -2.793 -24.017 63.405 1.00 20.17 83 CYS A C 1
ATOM 604 O O . CYS A 1 91 ? -2.337 -23.725 64.501 1.00 19.43 83 CYS A O 1
ATOM 607 N N . ALA A 1 92 ? -2.055 -24.108 62.303 1.00 19.04 84 ALA A N 1
ATOM 608 C CA . ALA A 1 92 ? -0.606 -23.870 62.319 1.00 18.26 84 ALA A CA 1
ATOM 609 C C . ALA A 1 92 ? -0.345 -22.384 62.526 1.00 17.81 84 ALA A C 1
ATOM 610 O O . ALA A 1 92 ? 0.621 -22.028 63.167 1.00 16.45 84 ALA A O 1
ATOM 612 N N . THR A 1 93 ? -1.185 -21.523 61.925 1.00 18.44 85 THR A N 1
ATOM 613 C CA . THR A 1 93 ? -1.063 -20.079 62.128 1.00 18.38 85 THR A CA 1
ATOM 614 C C . THR A 1 93 ? -1.259 -19.758 63.621 1.00 18.51 85 THR A C 1
ATOM 615 O O . THR A 1 93 ? -0.449 -19.098 64.255 1.00 18.18 85 THR A O 1
ATOM 619 N N . LEU A 1 94 ? -2.323 -20.280 64.189 1.00 19.72 86 LEU A N 1
ATOM 620 C CA . LEU A 1 94 ? -2.597 -20.108 65.615 1.00 19.59 86 LEU A CA 1
ATOM 621 C C . LEU A 1 94 ? -1.435 -20.588 66.457 1.00 20.02 86 LEU A C 1
ATOM 622 O O . LEU A 1 94 ? -0.961 -19.870 67.380 1.00 19.34 86 LEU A O 1
ATOM 627 N N . VAL A 1 95 ? -0.958 -21.789 66.150 1.00 20.65 87 VAL A N 1
ATOM 628 C CA . VAL A 1 95 ? 0.125 -22.393 66.925 1.00 21.48 87 VAL A CA 1
ATOM 629 C C . VAL A 1 95 ? 1.434 -21.598 66.804 1.00 21.46 87 VAL A C 1
ATOM 630 O O . VAL A 1 95 ? 2.120 -21.329 67.804 1.00 22.28 87 VAL A O 1
ATOM 634 N N . SER A 1 96 ? 1.770 -21.181 65.596 1.00 21.45 88 SER A N 1
ATOM 635 C CA . SER A 1 96 ? 3.050 -20.542 65.391 1.00 21.53 88 SER A CA 1
ATOM 636 C C . SER A 1 96 ? 3.087 -19.222 66.127 1.00 22.09 88 SER A C 1
ATOM 637 O O . SER A 1 96 ? 4.112 -18.871 66.758 1.00 21.38 88 SER A O 1
ATOM 640 N N . VAL A 1 97 ? 1.974 -18.493 66.052 1.00 22.15 89 VAL A N 1
ATOM 641 C CA . VAL A 1 97 ? 1.881 -17.177 66.697 1.00 22.62 89 VAL A CA 1
ATOM 642 C C . VAL A 1 97 ? 1.887 -17.336 68.214 1.00 23.24 89 VAL A C 1
ATOM 643 O O . VAL A 1 97 ? 2.648 -16.665 68.912 1.00 24.19 89 VAL A O 1
ATOM 647 N N . HIS A 1 98 ? 1.006 -18.209 68.709 1.00 23.31 90 HIS A N 1
ATOM 648 C CA . HIS A 1 98 ? 0.885 -18.436 70.132 1.00 22.59 90 HIS A CA 1
ATOM 649 C C . HIS A 1 98 ? 2.237 -18.755 70.733 1.00 22.45 90 HIS A C 1
ATOM 650 O O . HIS A 1 98 ? 2.582 -18.227 71.795 1.00 22.18 90 HIS A O 1
ATOM 657 N N . ASN A 1 99 ? 2.961 -19.687 70.123 1.00 22.39 91 ASN A N 1
ATOM 658 C CA . ASN A 1 99 ? 4.244 -20.066 70.696 1.00 23.44 91 ASN A CA 1
ATOM 659 C C . ASN A 1 99 ? 5.193 -18.907 70.629 1.00 24.16 91 ASN A C 1
ATOM 660 O O . ASN A 1 99 ? 5.785 -18.558 71.636 1.00 22.09 91 ASN A O 1
ATOM 665 N N . SER A 1 100 ? 5.304 -18.277 69.453 1.00 23.96 92 SER A N 1
ATOM 666 C CA . SER A 1 100 ? 6.464 -17.413 69.187 1.00 25.05 92 SER A CA 1
ATOM 667 C C . SER A 1 100 ? 6.303 -16.109 69.924 1.00 25.13 92 SER A C 1
ATOM 668 O O . SER A 1 100 ? 7.174 -15.733 70.703 1.00 23.08 92 SER A O 1
ATOM 671 N N . VAL A 1 101 ? 5.169 -15.444 69.700 1.00 24.35 93 VAL A N 1
ATOM 672 C CA . VAL A 1 101 ? 4.980 -14.102 70.246 1.00 26.31 93 VAL A CA 1
ATOM 673 C C . VAL A 1 101 ? 3.932 -13.980 71.352 1.00 26.19 93 VAL A C 1
ATOM 674 O O . VAL A 1 101 ? 3.813 -12.926 71.965 1.00 26.43 93 VAL A O 1
ATOM 678 N N . GLY A 1 102 ? 3.178 -15.044 71.580 1.00 26.56 94 GLY A N 1
ATOM 679 C CA . GLY A 1 102 ? 2.344 -15.166 72.782 1.00 28.28 94 GLY A CA 1
ATOM 680 C C . GLY A 1 102 ? 3.216 -15.500 73.990 1.00 27.34 94 GLY A C 1
ATOM 681 O O . GLY A 1 102 ? 3.385 -14.696 74.934 1.00 30.08 94 GLY A O 1
ATOM 682 N N . CYS A 1 103 ? 3.869 -16.637 73.915 1.00 25.02 95 CYS A N 1
ATOM 683 C CA . CYS A 1 103 ? 4.695 -17.074 75.015 1.00 25.88 95 CYS A CA 1
ATOM 684 C C . CYS A 1 103 ? 6.050 -16.379 75.118 1.00 27.09 95 CYS A C 1
ATOM 685 O O . CYS A 1 103 ? 6.539 -16.156 76.236 1.00 27.68 95 CYS A O 1
ATOM 688 N N . GLY A 1 104 ? 6.652 -16.036 73.977 1.00 26.20 96 GLY A N 1
ATOM 689 C CA . GLY A 1 104 ? 8.038 -15.576 73.917 1.00 26.48 96 GLY A CA 1
ATOM 690 C C . GLY A 1 104 ? 8.328 -14.363 74.789 1.00 27.90 96 GLY A C 1
ATOM 691 O O . GLY A 1 104 ? 9.213 -14.416 75.647 1.00 28.35 96 GLY A O 1
ATOM 692 N N . PRO A 1 105 ? 7.578 -13.266 74.591 1.00 26.97 97 PRO A N 1
ATOM 693 C CA . PRO A 1 105 ? 7.780 -12.073 75.414 1.00 26.52 97 PRO A CA 1
ATOM 694 C C . PRO A 1 105 ? 7.703 -12.313 76.924 1.00 27.62 97 PRO A C 1
ATOM 695 O O . PRO A 1 105 ? 8.584 -11.865 77.655 1.00 29.54 97 PRO A O 1
ATOM 699 N N . VAL A 1 106 ? 6.694 -13.036 77.394 1.00 26.89 98 VAL A N 1
ATOM 700 C CA . VAL A 1 106 ? 6.526 -13.269 78.808 1.00 26.51 98 VAL A CA 1
ATOM 701 C C . VAL A 1 106 ? 7.692 -14.124 79.280 1.00 27.38 98 VAL A C 1
ATOM 702 O O . VAL A 1 106 ? 8.388 -13.828 80.276 1.00 26.96 98 VAL A O 1
ATOM 706 N N . LEU A 1 107 ? 7.947 -15.185 78.531 1.00 26.91 99 LEU A N 1
ATOM 707 C CA . LEU A 1 107 ? 9.040 -16.068 78.874 1.00 26.23 99 LEU A CA 1
ATOM 708 C C . LEU A 1 107 ? 10.352 -15.292 79.070 1.00 26.87 99 LEU A C 1
ATOM 709 O O . LEU A 1 107 ? 11.070 -15.526 80.023 1.00 26.69 99 LEU A O 1
ATOM 714 N N . ASN A 1 108 ? 10.674 -14.409 78.132 1.00 26.64 100 ASN A N 1
ATOM 715 C CA . ASN A 1 108 ? 12.006 -13.839 78.080 1.00 26.94 100 ASN A CA 1
ATOM 716 C C . ASN A 1 108 ? 12.139 -12.508 78.828 1.00 25.53 100 ASN A C 1
ATOM 717 O O . ASN A 1 108 ? 13.213 -12.122 79.226 1.00 23.74 100 ASN A O 1
ATOM 722 N N . TYR A 1 109 ? 11.043 -11.795 78.975 1.00 25.22 101 TYR A N 1
ATOM 723 C CA . TYR A 1 109 ? 11.097 -10.478 79.570 1.00 25.45 101 TYR A CA 1
ATOM 724 C C . TYR A 1 109 ? 10.309 -10.420 80.879 1.00 24.54 101 TYR A C 1
ATOM 725 O O . TYR A 1 109 ? 10.402 -9.428 81.598 1.00 22.28 101 TYR A O 1
ATOM 734 N N . GLY A 1 110 ? 9.481 -11.445 81.155 1.00 22.98 102 GLY A N 1
ATOM 735 C CA . GLY A 1 110 ? 8.649 -11.398 82.340 1.00 23.41 102 GLY A CA 1
ATOM 736 C C . GLY A 1 110 ? 9.437 -11.585 83.645 1.00 23.80 102 GLY A C 1
ATOM 737 O O . GLY A 1 110 ? 10.448 -12.301 83.707 1.00 21.60 102 GLY A O 1
ATOM 738 N N . THR A 1 111 ? 8.958 -10.941 84.700 1.00 25.01 103 THR A N 1
ATOM 739 C CA . THR A 1 111 ? 9.456 -11.221 86.044 1.00 26.89 103 THR A CA 1
ATOM 740 C C . THR A 1 111 ? 8.955 -12.603 86.476 1.00 27.35 103 THR A C 1
ATOM 741 O O . THR A 1 111 ? 8.085 -13.202 85.798 1.00 25.87 103 THR A O 1
ATOM 745 N N . THR A 1 112 ? 9.500 -13.122 87.573 1.00 27.39 104 THR A N 1
ATOM 746 C CA . THR A 1 112 ? 9.041 -14.393 88.064 1.00 27.33 104 THR A CA 1
ATOM 747 C C . THR A 1 112 ? 7.569 -14.282 88.367 1.00 28.04 104 THR A C 1
ATOM 748 O O . THR A 1 112 ? 6.787 -15.173 87.965 1.00 28.43 104 THR A O 1
ATOM 752 N N . GLU A 1 113 ? 7.160 -13.207 89.033 1.00 28.58 105 GLU A N 1
ATOM 753 C CA . GLU A 1 113 ? 5.705 -13.043 89.340 1.00 29.87 105 GLU A CA 1
ATOM 754 C C . GLU A 1 113 ? 4.867 -13.091 88.078 1.00 29.06 105 GLU A C 1
ATOM 755 O O . GLU A 1 113 ? 3.840 -13.743 88.039 1.00 30.53 105 GLU A O 1
ATOM 757 N N . GLN A 1 114 ? 5.296 -12.382 87.035 1.00 30.42 106 GLN A N 1
ATOM 758 C CA . GLN A 1 114 ? 4.583 -12.405 85.753 1.00 27.46 106 GLN A CA 1
ATOM 759 C C . GLN A 1 114 ? 4.538 -13.779 85.111 1.00 28.08 106 GLN A C 1
ATOM 760 O O . GLN A 1 114 ? 3.504 -14.200 84.571 1.00 27.83 106 GLN A O 1
ATOM 766 N N . LYS A 1 115 ? 5.655 -14.491 85.161 1.00 28.55 107 LYS A N 1
ATOM 767 C CA . LYS A 1 115 ? 5.709 -15.842 84.616 1.00 29.68 107 LYS A CA 1
ATOM 768 C C . LYS A 1 115 ? 4.796 -16.801 85.388 1.00 32.43 107 LYS A C 1
ATOM 769 O O . LYS A 1 115 ? 4.074 -17.589 84.777 1.00 33.31 107 LYS A O 1
ATOM 775 N N . GLU A 1 116 ? 4.770 -16.700 86.713 1.00 34.18 108 GLU A N 1
ATOM 776 C CA . GLU A 1 116 ? 3.830 -17.503 87.502 1.00 36.30 108 GLU A CA 1
ATOM 777 C C . GLU A 1 116 ? 2.383 -17.144 87.174 1.00 36.14 108 GLU A C 1
ATOM 778 O O . GLU A 1 116 ? 1.546 -18.004 87.131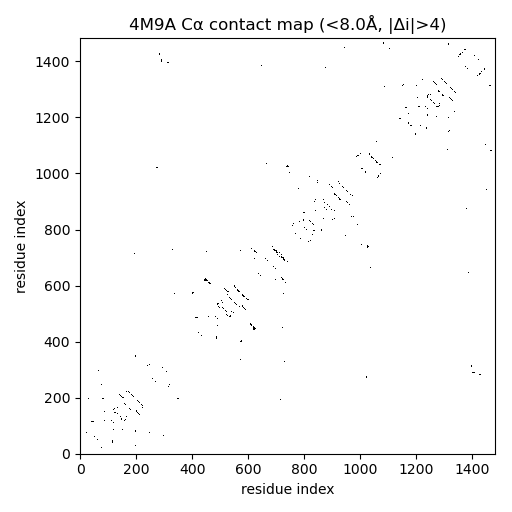 1.00 37.21 108 GLU A O 1
ATOM 784 N N . ARG A 1 117 ? 2.099 -15.878 86.940 1.00 36.12 109 ARG A N 1
ATOM 785 C CA . ARG A 1 117 ? 0.733 -15.430 86.742 1.00 37.68 109 ARG A CA 1
ATOM 786 C C . ARG A 1 117 ? 0.165 -15.886 85.378 1.00 39.79 109 ARG A C 1
ATOM 787 O O . ARG A 1 117 ? -1.007 -16.270 85.261 1.00 41.22 109 ARG A O 1
ATOM 795 N N . TRP A 1 118 ? 0.997 -15.881 84.347 1.00 36.29 110 TRP A N 1
ATOM 796 C CA . TRP A 1 118 ? 0.483 -16.089 83.010 1.00 34.20 110 TRP A CA 1
ATOM 797 C C . TRP A 1 118 ? 1.153 -17.177 82.212 1.00 33.52 110 TRP A C 1
ATOM 798 O O . TRP A 1 118 ? 0.512 -17.742 81.346 1.00 33.14 110 TRP A O 1
ATOM 809 N N . LEU A 1 119 ? 2.427 -17.470 82.462 1.00 32.04 111 LEU A N 1
ATOM 810 C CA . LEU A 1 119 ? 3.182 -18.280 81.504 1.00 31.68 111 LEU A CA 1
ATOM 811 C C . LEU A 1 119 ? 2.756 -19.724 81.507 1.00 32.49 111 LEU A C 1
ATOM 812 O O . LEU A 1 119 ? 2.805 -20.370 80.457 1.00 34.20 111 LEU A O 1
ATOM 817 N N . ARG A 1 120 ? 2.328 -20.230 82.664 1.00 32.66 112 ARG A N 1
ATOM 818 C CA . ARG A 1 120 ? 1.913 -21.634 82.757 1.00 31.99 112 ARG A CA 1
ATOM 819 C C . ARG A 1 120 ? 0.633 -21.928 81.983 1.00 29.23 112 ARG A C 1
ATOM 820 O O . ARG A 1 120 ? 0.494 -23.002 81.384 1.00 29.95 112 ARG A O 1
ATOM 828 N N . ASP A 1 121 ? -0.303 -20.983 82.037 1.00 28.09 113 ASP A N 1
ATOM 829 C CA . ASP A 1 121 ? -1.572 -21.062 81.299 1.00 27.62 113 ASP A CA 1
ATOM 830 C C . ASP A 1 121 ? -1.377 -20.857 79.791 1.00 27.20 113 ASP A C 1
ATOM 831 O O . ASP A 1 121 ? -2.070 -21.480 78.946 1.00 25.84 113 ASP A O 1
ATOM 836 N N . LEU A 1 122 ? -0.454 -19.974 79.443 1.00 24.84 114 LEU A N 1
ATOM 837 C CA . LEU A 1 122 ? -0.058 -19.872 78.034 1.00 25.09 114 LEU A CA 1
ATOM 838 C C . LEU A 1 122 ? 0.585 -21.185 77.582 1.00 24.93 114 LEU A C 1
ATOM 839 O O . LEU A 1 122 ? 0.294 -21.665 76.527 1.00 26.65 114 LEU A O 1
ATOM 844 N N . ALA A 1 123 ? 1.399 -21.798 78.422 1.00 25.87 115 ALA A N 1
ATOM 845 C CA . ALA A 1 123 ? 2.193 -22.932 77.995 1.00 26.17 115 ALA A CA 1
ATOM 846 C C . ALA A 1 123 ? 1.327 -24.172 77.894 1.00 27.75 115 ALA A C 1
ATOM 847 O O . ALA A 1 123 ? 1.595 -25.065 77.098 1.00 27.78 115 ALA A O 1
ATOM 849 N N . SER A 1 124 ? 0.247 -24.207 78.658 1.00 28.25 116 SER A N 1
ATOM 850 C CA . SER A 1 124 ? -0.605 -25.396 78.693 1.00 28.53 116 SER A CA 1
ATOM 851 C C . SER A 1 124 ? -1.692 -25.232 77.670 1.00 27.94 116 SER A C 1
ATOM 852 O O . SER A 1 124 ? -2.486 -26.135 77.448 1.00 27.37 116 SER A O 1
ATOM 855 N N . GLY A 1 125 ? -1.763 -24.072 77.044 1.00 27.27 117 GLY A N 1
ATOM 856 C CA . GLY A 1 125 ? -2.864 -23.828 76.146 1.00 26.98 117 GLY A CA 1
ATOM 857 C C . GLY A 1 125 ? -4.145 -23.377 76.811 1.00 27.97 117 GLY A C 1
ATOM 858 O O . GLY A 1 125 ? -5.088 -23.012 76.119 1.00 28.60 117 GLY A O 1
ATOM 859 N N . LYS A 1 126 ? -4.205 -23.365 78.135 1.00 29.93 118 LYS A N 1
ATOM 860 C CA . LYS A 1 126 ? -5.416 -22.909 78.806 1.00 32.32 118 LYS A CA 1
ATOM 861 C C . LYS A 1 126 ? -5.785 -21.489 78.345 1.00 32.12 118 LYS A C 1
ATOM 862 O O . LYS A 1 126 ? -6.942 -21.186 78.096 1.00 31.14 118 LYS A O 1
ATOM 868 N N . THR A 1 127 ? -4.778 -20.637 78.251 1.00 31.66 119 THR A N 1
ATOM 869 C CA . THR A 1 127 ? -4.925 -19.310 77.747 1.00 32.04 119 THR A CA 1
ATOM 870 C C . THR A 1 127 ? -4.162 -19.218 76.411 1.00 32.04 119 THR A C 1
ATOM 871 O O . THR A 1 127 ? -2.961 -19.516 76.348 1.00 32.18 119 THR A O 1
ATOM 875 N N . VAL A 1 128 ? -4.852 -18.791 75.358 1.00 29.42 120 VAL A N 1
ATOM 876 C CA . VAL A 1 128 ? -4.211 -18.538 74.090 1.00 28.35 120 VAL A CA 1
ATOM 877 C C . VAL A 1 128 ? -3.708 -17.085 74.081 1.00 28.57 120 VAL A C 1
ATOM 878 O O . VAL A 1 128 ? -4.395 -16.180 74.541 1.00 27.13 120 VAL A O 1
ATOM 882 N N . GLY A 1 129 ? -2.528 -16.868 73.502 1.00 28.18 121 GLY A N 1
ATOM 883 C CA . GLY A 1 129 ? -1.867 -15.561 73.478 1.00 27.55 121 GLY A CA 1
ATOM 884 C C . GLY A 1 129 ? -1.919 -14.883 72.113 1.00 27.68 121 GLY A C 1
ATOM 885 O O . GLY A 1 129 ? -1.927 -15.561 71.046 1.00 24.87 121 GLY A O 1
ATOM 886 N N . ALA A 1 130 ? -1.983 -13.543 72.140 1.00 25.83 122 ALA A N 1
ATOM 887 C CA . ALA A 1 130 ? -1.881 -12.738 70.916 1.00 25.39 122 ALA A CA 1
ATOM 888 C C . ALA A 1 130 ? -0.801 -11.664 71.092 1.00 25.06 122 ALA A C 1
ATOM 889 O O . ALA A 1 130 ? -0.328 -11.440 72.215 1.00 23.70 122 ALA A O 1
ATOM 891 N N . PHE A 1 131 ? -0.466 -10.994 69.988 1.00 23.04 123 PHE A N 1
ATOM 892 C CA . PHE A 1 131 ? 0.625 -10.005 69.931 1.00 25.42 123 PHE A CA 1
ATOM 893 C C . PHE A 1 131 ? 0.155 -8.878 69.036 1.00 25.67 123 PHE A C 1
ATOM 894 O O . PHE A 1 131 ? -0.299 -9.127 67.950 1.00 26.33 123 PHE A O 1
ATOM 902 N N . SER A 1 132 ? 0.251 -7.651 69.511 1.00 28.44 124 SER A N 1
ATOM 903 C CA . SER A 1 132 ? -0.330 -6.526 68.816 1.00 30.90 124 SER A CA 1
ATOM 904 C C . SER A 1 132 ? 0.605 -5.307 68.735 1.00 32.51 124 SER A C 1
ATOM 905 O O . SER A 1 132 ? 0.688 -4.481 69.655 1.00 32.02 124 SER A O 1
ATOM 908 N N . LEU A 1 133 ? 1.301 -5.208 67.613 1.00 33.74 125 LEU A N 1
ATOM 909 C CA . LEU A 1 133 ? 2.202 -4.095 67.372 1.00 36.55 125 LEU A CA 1
ATOM 910 C C . LEU A 1 133 ? 1.602 -3.215 66.309 1.00 36.78 125 LEU A C 1
ATOM 911 O O . LEU A 1 133 ? 1.433 -2.027 66.529 1.00 40.30 125 LEU A O 1
ATOM 916 N N . THR A 1 134 ? 1.229 -3.770 65.167 1.00 37.48 126 THR A N 1
ATOM 917 C CA . THR A 1 134 ? 0.961 -2.875 64.034 1.00 38.59 126 THR A CA 1
ATOM 918 C C . THR A 1 134 ? -0.429 -2.212 64.024 1.00 37.85 126 THR A C 1
ATOM 919 O O . THR A 1 134 ? -1.437 -2.767 64.489 1.00 37.26 126 THR A O 1
ATOM 923 N N . GLU A 1 135 ? -0.435 -0.992 63.502 1.00 36.93 127 GLU A N 1
ATOM 924 C CA . GLU A 1 135 ? -1.603 -0.127 63.486 1.00 38.55 127 GLU A CA 1
ATOM 925 C C . GLU A 1 135 ? -1.989 0.172 62.024 1.00 40.54 127 GLU A C 1
ATOM 926 O O . GLU A 1 135 ? -1.164 -0.009 61.134 1.00 38.59 127 GLU A O 1
ATOM 932 N N . PRO A 1 136 ? -3.247 0.585 61.767 1.00 44.21 128 PRO A N 1
ATOM 933 C CA . PRO A 1 136 ? -3.759 0.862 60.421 1.00 48.16 128 PRO A CA 1
ATOM 934 C C . PRO A 1 136 ? -2.818 1.650 59.509 1.00 54.67 128 PRO A C 1
ATOM 935 O O . PRO A 1 136 ? -2.552 1.221 58.374 1.00 53.48 128 PRO A O 1
ATOM 939 N N . HIS A 1 137 ? -2.317 2.785 59.981 1.00 59.32 129 HIS A N 1
ATOM 940 C CA . HIS A 1 137 ? -1.301 3.509 59.211 1.00 66.82 129 HIS A CA 1
ATOM 941 C C . HIS A 1 137 ? -0.013 2.686 59.120 1.00 65.50 129 HIS A C 1
ATOM 942 O O . HIS A 1 137 ? 0.923 3.068 58.424 1.00 64.29 129 HIS A O 1
ATOM 949 N N . HIS A 1 143 ? 7.314 1.037 64.153 1.00 54.06 135 HIS A N 1
ATOM 950 C CA . HIS A 1 143 ? 8.086 1.775 65.150 1.00 54.20 135 HIS A CA 1
ATOM 951 C C . HIS A 1 143 ? 7.461 3.147 65.535 1.00 56.45 135 HIS A C 1
ATOM 952 O O . HIS A 1 143 ? 7.485 3.511 66.714 1.00 52.46 135 HIS A O 1
ATOM 954 N N . ASN A 1 144 ? 6.928 3.916 64.568 1.00 60.77 136 ASN A N 1
ATOM 955 C CA . ASN A 1 144 ? 6.264 5.224 64.884 1.00 58.92 136 ASN A CA 1
ATOM 956 C C . ASN A 1 144 ? 4.758 5.027 65.080 1.00 57.55 136 ASN A C 1
ATOM 957 O O . ASN A 1 144 ? 3.999 5.037 64.104 1.00 59.83 136 ASN A O 1
ATOM 959 N N . LEU A 1 145 ? 4.338 4.843 66.337 1.00 53.90 137 LEU A N 1
ATOM 960 C CA . LEU A 1 145 ? 2.996 4.327 66.666 1.00 49.58 137 LEU A CA 1
ATOM 961 C C . LEU A 1 145 ? 2.122 5.321 67.416 1.00 45.60 137 LEU A C 1
ATOM 962 O O . LEU A 1 145 ? 2.616 6.115 68.188 1.00 46.76 137 LEU A O 1
ATOM 967 N N . ARG A 1 146 ? 0.813 5.232 67.210 1.00 42.47 138 ARG A N 1
ATOM 968 C CA . ARG A 1 146 ? -0.137 6.161 67.781 1.00 40.81 138 ARG A CA 1
ATOM 969 C C . ARG A 1 146 ? -0.647 5.677 69.117 1.00 41.53 138 ARG A C 1
ATOM 970 O O . ARG A 1 146 ? -0.993 6.482 69.955 1.00 41.95 138 ARG A O 1
ATOM 972 N N . THR A 1 147 ? -0.704 4.364 69.326 1.00 40.94 139 THR A N 1
ATOM 973 C CA . THR A 1 147 ? -1.272 3.828 70.555 1.00 39.73 139 THR A CA 1
ATOM 974 C C . THR A 1 147 ? -0.438 4.298 71.754 1.00 38.62 139 THR A C 1
ATOM 975 O O . THR A 1 147 ? 0.769 4.154 71.760 1.00 41.55 139 THR A O 1
ATOM 979 N N . ARG A 1 148 ? -1.101 4.880 72.743 1.00 38.66 140 ARG A N 1
ATOM 980 C CA . ARG A 1 148 ? -0.443 5.471 73.909 1.00 39.84 140 ARG A CA 1
ATOM 981 C C . ARG A 1 148 ? -0.803 4.681 75.126 1.00 36.53 140 ARG A C 1
ATOM 982 O O . ARG A 1 148 ? -1.897 4.114 75.183 1.00 36.24 140 ARG A O 1
ATOM 990 N N . ALA A 1 149 ? 0.116 4.665 76.091 1.00 37.19 141 ALA A N 1
ATOM 991 C CA . ALA A 1 149 ? -0.140 4.196 77.464 1.00 37.86 141 ALA A CA 1
ATOM 992 C C . ALA A 1 149 ? 0.234 5.321 78.421 1.00 38.94 141 ALA A C 1
ATOM 993 O O . ALA A 1 149 ? 1.327 5.871 78.295 1.00 40.18 141 ALA A O 1
ATOM 995 N N . GLU A 1 150 ? -0.624 5.644 79.395 1.00 40.00 142 GLU A N 1
ATOM 996 C CA . GLU A 1 150 ? -0.315 6.728 80.367 1.00 41.25 142 GLU A CA 1
ATOM 997 C C . GLU A 1 150 ? -0.390 6.204 81.797 1.00 38.81 142 GLU A C 1
ATOM 998 O O . GLU A 1 150 ? -1.375 5.578 82.186 1.00 38.71 142 GLU A O 1
ATOM 1000 N N . LEU A 1 151 ? 0.651 6.428 82.586 1.00 38.65 143 LEU A N 1
ATOM 1001 C CA . LEU A 1 151 ? 0.617 5.961 83.986 1.00 40.49 143 LEU A CA 1
ATOM 1002 C C . LEU A 1 151 ? -0.206 6.931 84.816 1.00 41.73 143 LEU A C 1
ATOM 1003 O O . LEU A 1 151 ? 0.114 8.124 84.884 1.00 42.55 143 LEU A O 1
ATOM 1008 N N . ARG A 1 152 ? -1.259 6.425 85.450 1.00 40.03 144 ARG A N 1
ATOM 1009 C CA . ARG A 1 152 ? -2.232 7.288 86.104 1.00 41.95 144 ARG A CA 1
ATOM 1010 C C . ARG A 1 152 ? -2.873 6.505 87.235 1.00 41.88 144 ARG A C 1
ATOM 1011 O O . ARG A 1 152 ? -3.500 5.483 86.984 1.00 42.86 144 ARG A O 1
ATOM 1013 N N . ASP A 1 153 ? -2.665 6.978 88.471 1.00 41.58 145 ASP A N 1
ATOM 1014 C CA . ASP A 1 153 ? -3.188 6.383 89.705 1.00 41.23 145 ASP A CA 1
ATOM 1015 C C . ASP A 1 153 ? -2.793 4.925 89.877 1.00 41.68 145 ASP A C 1
ATOM 1016 O O . ASP A 1 153 ? -3.620 4.099 90.246 1.00 41.36 145 ASP A O 1
ATOM 1018 N N . GLY A 1 154 ? -1.513 4.629 89.641 1.00 42.36 146 GLY A N 1
ATOM 1019 C CA . GLY A 1 154 ? -0.984 3.268 89.735 1.00 39.82 146 GLY A CA 1
ATOM 1020 C C . GLY A 1 154 ? -1.487 2.309 88.670 1.00 39.86 146 GLY A C 1
ATOM 1021 O O . GLY A 1 154 ? -1.553 1.106 88.911 1.00 38.68 146 GLY A O 1
ATOM 1022 N N . LYS A 1 155 ? -1.861 2.838 87.500 1.00 42.08 147 LYS A N 1
ATOM 1023 C CA . LYS A 1 155 ? -2.313 2.010 86.357 1.00 42.00 147 LYS A CA 1
ATOM 1024 C C . LYS A 1 155 ? -1.856 2.569 85.016 1.00 40.05 147 LYS A C 1
ATOM 1025 O O . LYS A 1 155 ? -1.768 3.781 84.836 1.00 44.09 147 LYS A O 1
ATOM 1031 N N . TRP A 1 156 ? -1.567 1.690 84.060 1.00 38.28 148 TRP A N 1
ATOM 1032 C CA . TRP A 1 156 ? -1.397 2.146 82.681 1.00 34.75 148 TRP A CA 1
ATOM 1033 C C . TRP A 1 156 ? -2.750 2.218 82.022 1.00 34.72 148 TRP A C 1
ATOM 1034 O O . TRP A 1 156 ? -3.511 1.280 82.096 1.00 34.91 148 TRP A O 1
ATOM 1045 N N . ILE A 1 157 ? -3.056 3.348 81.397 1.00 38.11 149 ILE A N 1
ATOM 1046 C CA . ILE A 1 157 ? -4.287 3.488 80.617 1.00 39.98 149 ILE A CA 1
ATOM 1047 C C . ILE A 1 157 ? -3.885 3.567 79.136 1.00 38.36 149 ILE A C 1
ATOM 1048 O O . ILE A 1 157 ? -3.141 4.469 78.724 1.00 33.19 149 ILE A O 1
ATOM 1053 N N . LEU A 1 158 ? -4.405 2.616 78.349 1.00 38.72 150 LEU A N 1
ATOM 1054 C CA . LEU A 1 158 ? -4.061 2.496 76.924 1.00 37.60 150 LEU A CA 1
ATOM 1055 C C . LEU A 1 158 ? -5.150 3.027 75.991 1.00 34.97 150 LEU A C 1
ATOM 1056 O O . LEU A 1 158 ? -6.337 2.739 76.151 1.00 31.63 150 LEU A O 1
ATOM 1061 N N . ASN A 1 159 ? -4.730 3.799 75.002 1.00 34.67 151 ASN A N 1
ATOM 1062 C CA . ASN A 1 159 ? -5.626 4.198 73.947 1.00 35.95 151 ASN A CA 1
ATOM 1063 C C . ASN A 1 159 ? -4.946 4.079 72.612 1.00 35.27 151 ASN A C 1
ATOM 1064 O O . ASN A 1 159 ? -3.818 4.547 72.421 1.00 35.97 151 ASN A O 1
ATOM 1069 N N . GLY A 1 160 ? -5.665 3.457 71.697 1.00 34.44 152 GLY A N 1
ATOM 1070 C CA . GLY A 1 160 ? -5.220 3.354 70.339 1.00 36.54 152 GLY A CA 1
ATOM 1071 C C . GLY A 1 160 ? -6.028 2.350 69.553 1.00 37.24 152 GLY A C 1
ATOM 1072 O O . GLY A 1 160 ? -7.008 1.778 70.029 1.00 37.29 152 GLY A O 1
ATOM 1073 N N . SER A 1 161 ? -5.567 2.142 68.333 1.00 42.25 153 SER A N 1
ATOM 1074 C CA . SER A 1 161 ? -6.191 1.276 67.357 1.00 39.84 153 SER A CA 1
ATOM 1075 C C . SER A 1 161 ? -5.086 0.290 66.903 1.00 39.40 153 SER A C 1
ATOM 1076 O O . SER A 1 161 ? -3.934 0.693 66.737 1.00 42.60 153 SER A O 1
ATOM 1079 N N . LYS A 1 162 ? -5.412 -0.998 66.785 1.00 38.03 154 LYS A N 1
ATOM 1080 C CA . LYS A 1 162 ? -4.464 -2.036 66.315 1.00 35.14 154 LYS A CA 1
ATOM 1081 C C . LYS A 1 162 ? -5.079 -2.874 65.185 1.00 33.29 154 LYS A C 1
ATOM 1082 O O . LYS A 1 162 ? -6.285 -3.024 65.103 1.00 31.75 154 LYS A O 1
ATOM 1088 N N A GLN A 1 163 ? -4.198 -3.505 64.417 0.50 33.65 155 GLN A N 1
ATOM 1089 N N B GLN A 1 163 ? -4.246 -3.393 64.284 0.50 33.75 155 GLN A N 1
ATOM 1090 C CA A GLN A 1 163 ? -4.514 -4.091 63.129 0.50 32.52 155 GLN A CA 1
ATOM 1091 C CA B GLN A 1 163 ? -4.742 -4.045 63.064 0.50 32.87 155 GLN A CA 1
ATOM 1092 C C A GLN A 1 163 ? -4.271 -5.590 63.106 0.50 32.67 155 GLN A C 1
ATOM 1093 C C B GLN A 1 163 ? -4.248 -5.479 62.921 0.50 32.78 155 GLN A C 1
ATOM 1094 O O A GLN A 1 163 ? -3.308 -6.056 63.691 0.50 33.98 155 GLN A O 1
ATOM 1095 O O B GLN A 1 163 ? -3.098 -5.770 63.206 0.50 32.94 155 GLN A O 1
ATOM 1106 N N . PHE A 1 164 ? -5.114 -6.356 62.425 1.00 32.63 156 PHE A N 1
ATOM 1107 C CA . PHE A 1 164 ? -4.742 -7.749 62.092 1.00 35.05 156 PHE A CA 1
ATOM 1108 C C . PHE A 1 164 ? -4.121 -8.546 63.228 1.00 31.85 156 PHE A C 1
ATOM 1109 O O . PHE A 1 164 ? -3.036 -9.112 63.061 1.00 35.95 156 PHE A O 1
ATOM 1117 N N . VAL A 1 165 ? -4.780 -8.613 64.369 1.00 31.24 157 VAL A N 1
ATOM 1118 C CA . VAL A 1 165 ? -4.261 -9.414 65.486 1.00 28.83 157 VAL A CA 1
ATOM 1119 C C . VAL A 1 165 ? -4.722 -10.852 65.285 1.00 26.49 157 VAL A C 1
ATOM 1120 O O . VAL A 1 165 ? -5.913 -11.150 65.425 1.00 24.68 157 VAL A O 1
ATOM 1124 N N . THR A 1 166 ? -3.780 -11.722 64.917 1.00 25.42 158 THR A N 1
ATOM 1125 C CA . THR A 1 166 ? -4.015 -13.165 64.883 1.00 23.99 158 THR A CA 1
ATOM 1126 C C . THR A 1 166 ? -4.332 -13.638 66.283 1.00 25.25 158 THR A C 1
ATOM 1127 O O . THR A 1 166 ? -3.726 -13.178 67.280 1.00 23.34 158 THR A O 1
ATOM 1131 N N . ASN A 1 167 ? -5.283 -14.561 66.338 1.00 25.85 159 ASN A N 1
ATOM 1132 C CA . ASN A 1 167 ? -5.838 -15.068 67.574 1.00 30.23 159 ASN A CA 1
ATOM 1133 C C . ASN A 1 167 ? -6.552 -13.991 68.392 1.00 30.07 159 ASN A C 1
ATOM 1134 O O . ASN A 1 167 ? -6.825 -14.216 69.571 1.00 27.16 159 ASN A O 1
ATOM 1139 N N . GLY A 1 168 ? -6.851 -12.857 67.763 1.00 30.43 160 GLY A N 1
ATOM 1140 C CA . GLY A 1 168 ? -7.407 -11.710 68.451 1.00 31.43 160 GLY A CA 1
ATOM 1141 C C . GLY A 1 168 ? -8.740 -11.970 69.128 1.00 32.17 160 GLY A C 1
ATOM 1142 O O . GLY A 1 168 ? -9.058 -11.343 70.123 1.00 35.93 160 GLY A O 1
ATOM 1143 N N . ALA A 1 169 ? -9.531 -12.881 68.600 1.00 31.65 161 ALA A N 1
ATOM 1144 C CA . ALA A 1 169 ? -10.820 -13.159 69.183 1.00 32.40 161 ALA A CA 1
ATOM 1145 C C . ALA A 1 169 ? -10.794 -14.328 70.139 1.00 34.52 161 ALA A C 1
ATOM 1146 O O . ALA A 1 169 ? -11.703 -14.452 70.909 1.00 34.59 161 ALA A O 1
ATOM 1148 N N . ARG A 1 170 ? -9.803 -15.222 70.095 1.00 34.99 162 ARG A N 1
ATOM 1149 C CA . ARG A 1 170 ? -9.782 -16.281 71.116 1.00 35.80 162 ARG A CA 1
ATOM 1150 C C . ARG A 1 170 ? -8.732 -16.084 72.183 1.00 34.03 162 ARG A C 1
ATOM 1151 O O . ARG A 1 170 ? -8.752 -16.799 73.183 1.00 34.37 162 ARG A O 1
ATOM 1159 N N . ALA A 1 171 ? -7.800 -15.147 71.981 1.00 31.10 163 ALA A N 1
ATOM 1160 C CA . ALA A 1 171 ? -6.772 -14.924 72.976 1.00 27.74 163 ALA A CA 1
ATOM 1161 C C . ALA A 1 171 ? -7.378 -14.489 74.346 1.00 27.71 163 ALA A C 1
ATOM 1162 O O . ALA A 1 171 ? -8.412 -13.807 74.421 1.00 26.30 163 ALA A O 1
ATOM 1164 N N . GLY A 1 172 ? -6.766 -14.966 75.418 1.00 27.58 164 GLY A N 1
ATOM 1165 C CA . GLY A 1 172 ? -7.069 -14.505 76.771 1.00 28.68 164 GLY A CA 1
ATOM 1166 C C . GLY A 1 172 ? -6.127 -13.389 77.229 1.00 29.83 164 GLY A C 1
ATOM 1167 O O . GLY A 1 172 ? -6.486 -12.620 78.105 1.00 31.21 164 GLY A O 1
ATOM 1168 N N . LEU A 1 173 ? -4.924 -13.325 76.641 1.00 29.09 165 LEU A N 1
ATOM 1169 C CA . LEU A 1 173 ? -3.918 -12.297 76.926 1.00 29.65 165 LEU A CA 1
ATOM 1170 C C . LEU A 1 173 ? -3.350 -11.780 75.608 1.00 28.71 165 LEU A C 1
ATOM 1171 O O . LEU A 1 173 ? -3.136 -12.561 74.703 1.00 27.87 165 LEU A O 1
ATOM 1176 N N . ALA A 1 174 ? -3.064 -10.492 75.532 1.00 28.03 166 ALA A N 1
ATOM 1177 C CA . ALA A 1 174 ? -2.498 -9.892 74.344 1.00 28.10 166 ALA A CA 1
ATOM 1178 C C . ALA A 1 174 ? -1.280 -9.068 74.752 1.00 28.48 166 ALA A C 1
ATOM 1179 O O . ALA A 1 174 ? -1.349 -8.261 75.666 1.00 28.79 166 ALA A O 1
ATOM 1181 N N . ILE A 1 175 ? -0.152 -9.333 74.105 1.00 27.26 167 ILE A N 1
ATOM 1182 C CA . ILE A 1 175 ? 1.016 -8.508 74.250 1.00 25.20 167 ILE A CA 1
ATOM 1183 C C . ILE A 1 175 ? 0.831 -7.270 73.369 1.00 25.10 167 ILE A C 1
ATOM 1184 O O . ILE A 1 175 ? 0.977 -7.331 72.163 1.00 26.51 167 ILE A O 1
ATOM 1189 N N . VAL A 1 176 ? 0.532 -6.146 73.999 1.00 26.51 168 VAL A N 1
ATOM 1190 C CA . VAL A 1 176 ? 0.255 -4.920 73.312 1.00 27.47 168 VAL A CA 1
ATOM 1191 C C . VAL A 1 176 ? 1.408 -3.916 73.455 1.00 29.06 168 VAL A C 1
ATOM 1192 O O . VAL A 1 176 ? 1.957 -3.698 74.544 1.00 30.78 168 VAL A O 1
ATOM 1196 N N . PHE A 1 177 ? 1.745 -3.286 72.339 1.00 29.11 169 PHE A N 1
ATOM 1197 C CA . PHE A 1 177 ? 2.833 -2.324 72.296 1.00 28.99 169 PHE A CA 1
ATOM 1198 C C . PHE A 1 177 ? 2.285 -0.882 72.167 1.00 31.57 169 PHE A C 1
ATOM 1199 O O . PHE A 1 177 ? 1.460 -0.593 71.276 1.00 30.88 169 PHE A O 1
ATOM 1207 N N . ALA A 1 178 ? 2.732 0.001 73.066 1.00 31.10 170 ALA A N 1
ATOM 1208 C CA . ALA A 1 178 ? 2.237 1.370 73.130 1.00 33.72 170 ALA A CA 1
ATOM 1209 C C . ALA A 1 178 ? 3.313 2.389 73.493 1.00 34.38 170 ALA A C 1
ATOM 1210 O O . ALA A 1 178 ? 4.301 2.073 74.149 1.00 30.79 170 ALA A O 1
ATOM 1212 N N . MET A 1 179 ? 3.083 3.624 73.069 1.00 39.03 171 MET A N 1
ATOM 1213 C CA . MET A 1 179 ? 3.994 4.730 73.357 1.00 42.13 171 MET A CA 1
ATOM 1214 C C . MET A 1 179 ? 3.781 5.233 74.760 1.00 39.36 171 MET A C 1
ATOM 1215 O O . MET A 1 179 ? 2.741 5.802 75.062 1.00 38.27 171 MET A O 1
ATOM 1220 N N . THR A 1 180 ? 4.770 4.996 75.612 1.00 37.58 172 THR A N 1
ATOM 1221 C CA . THR A 1 180 ? 4.825 5.587 76.934 1.00 37.44 172 THR A CA 1
ATOM 1222 C C . THR A 1 180 ? 5.457 7.006 76.934 1.00 38.04 172 THR A C 1
ATOM 1223 O O . THR A 1 180 ? 5.253 7.771 77.874 1.00 38.48 172 THR A O 1
ATOM 1227 N N . ASP A 1 181 ? 6.241 7.327 75.911 1.00 38.35 173 ASP A N 1
ATOM 1228 C CA . ASP A 1 181 ? 7.096 8.523 75.912 1.00 41.35 173 ASP A CA 1
ATOM 1229 C C . ASP A 1 181 ? 7.191 9.032 74.481 1.00 39.99 173 ASP A C 1
ATOM 1230 O O . ASP A 1 181 ? 8.160 8.750 73.748 1.00 38.94 173 ASP A O 1
ATOM 1235 N N . PRO A 1 182 ? 6.167 9.788 74.059 1.00 39.31 174 PRO A N 1
ATOM 1236 C CA . PRO A 1 182 ? 6.040 10.196 72.654 1.00 39.10 174 PRO A CA 1
ATOM 1237 C C . PRO A 1 182 ? 7.302 10.840 72.060 1.00 38.40 174 PRO A C 1
ATOM 1238 O O . PRO A 1 182 ? 7.560 10.700 70.881 1.00 44.01 174 PRO A O 1
ATOM 1242 N N . ASP A 1 183 ? 8.088 11.508 72.876 1.00 37.75 175 ASP A N 1
ATOM 1243 C CA . ASP A 1 183 ? 9.189 12.325 72.383 1.00 39.63 175 ASP A CA 1
ATOM 1244 C C . ASP A 1 183 ? 10.535 11.602 72.310 1.00 40.16 175 ASP A C 1
ATOM 1245 O O . ASP A 1 183 ? 11.498 12.180 71.828 1.00 34.50 175 ASP A O 1
ATOM 1250 N N . GLU A 1 184 ? 10.589 10.358 72.812 1.00 40.59 176 GLU A N 1
ATOM 1251 C CA . GLU A 1 184 ? 11.783 9.507 72.738 1.00 38.12 176 GLU A CA 1
ATOM 1252 C C . GLU A 1 184 ? 11.747 8.522 71.568 1.00 35.31 176 GLU A C 1
ATOM 1253 O O . GLU A 1 184 ? 12.548 7.586 71.515 1.00 32.96 176 GLU A O 1
ATOM 1259 N N . GLY A 1 185 ? 10.846 8.732 70.616 1.00 35.77 177 GLY A N 1
ATOM 1260 C CA . GLY A 1 185 ? 10.832 7.921 69.380 1.00 35.44 177 GLY A CA 1
ATOM 1261 C C . GLY A 1 185 ? 10.873 6.419 69.619 1.00 35.25 177 GLY A C 1
ATOM 1262 O O . GLY A 1 185 ? 10.063 5.887 70.396 1.00 38.34 177 GLY A O 1
ATOM 1263 N N . LYS A 1 186 ? 11.839 5.745 68.999 1.00 36.73 178 LYS A N 1
ATOM 1264 C CA . LYS A 1 186 ? 11.978 4.278 69.079 1.00 38.03 178 LYS A CA 1
ATOM 1265 C C . LYS A 1 186 ? 12.231 3.708 70.487 1.00 35.34 178 LYS A C 1
ATOM 1266 O O . LYS A 1 186 ? 11.994 2.535 70.698 1.00 36.40 178 LYS A O 1
ATOM 1272 N N . ARG A 1 187 ? 12.751 4.519 71.407 1.00 32.35 179 ARG A N 1
ATOM 1273 C CA . ARG A 1 187 ? 13.006 4.126 72.797 1.00 32.05 179 ARG A CA 1
ATOM 1274 C C . ARG A 1 187 ? 11.892 4.677 73.688 1.00 32.27 179 ARG A C 1
ATOM 1275 O O . ARG A 1 187 ? 11.978 4.654 74.926 1.00 32.13 179 ARG A O 1
ATOM 1277 N N . GLY A 1 188 ? 10.824 5.148 73.048 1.00 32.77 180 GLY A N 1
ATOM 1278 C CA . GLY A 1 188 ? 9.629 5.616 73.741 1.00 34.15 180 GLY A CA 1
ATOM 1279 C C . GLY A 1 188 ? 8.485 4.627 73.790 1.00 36.15 180 GLY A C 1
ATOM 1280 O O . GLY A 1 188 ? 7.442 4.940 74.374 1.00 39.54 180 GLY A O 1
ATOM 1281 N N . LEU A 1 189 ? 8.683 3.435 73.204 1.00 36.22 181 LEU A N 1
ATOM 1282 C CA . LEU A 1 189 ? 7.695 2.334 73.231 1.00 36.61 181 LEU A CA 1
ATOM 1283 C C . LEU A 1 189 ? 7.857 1.400 74.424 1.00 31.97 181 LEU A C 1
ATOM 1284 O O . LEU A 1 189 ? 8.955 1.115 74.840 1.00 29.31 181 LEU A O 1
ATOM 1289 N N . SER A 1 190 ? 6.751 0.882 74.922 1.00 31.76 182 SER A N 1
ATOM 1290 C CA . SER A 1 190 ? 6.757 -0.119 75.986 1.00 31.89 182 SER A CA 1
ATOM 1291 C C . SER A 1 190 ? 5.815 -1.281 75.670 1.00 31.39 182 SER A C 1
ATOM 1292 O O . SER A 1 190 ? 4.835 -1.104 74.965 1.00 29.49 182 SER A O 1
ATOM 1295 N N . ALA A 1 191 ? 6.100 -2.464 76.217 1.00 31.33 183 ALA A N 1
ATOM 1296 C CA . ALA A 1 191 ? 5.266 -3.640 75.986 1.00 29.94 183 ALA A CA 1
ATOM 1297 C C . ALA A 1 191 ? 4.446 -3.932 77.220 1.00 31.01 183 ALA A C 1
ATOM 1298 O O . ALA A 1 191 ? 4.962 -3.808 78.332 1.00 33.56 183 ALA A O 1
ATOM 1300 N N . PHE A 1 192 ? 3.178 -4.297 77.019 1.00 29.32 184 PHE A N 1
ATOM 1301 C CA . PHE A 1 192 ? 2.251 -4.617 78.109 1.00 29.07 184 PHE A CA 1
ATOM 1302 C C . PHE A 1 192 ? 1.506 -5.941 77.926 1.00 28.60 184 PHE A C 1
ATOM 1303 O O . PHE A 1 192 ? 1.055 -6.279 76.822 1.00 29.60 184 PHE A O 1
ATOM 1311 N N . VAL A 1 193 ? 1.330 -6.668 79.019 1.00 27.53 185 VAL A N 1
ATOM 1312 C CA . VAL A 1 193 ? 0.473 -7.838 79.017 1.00 27.63 185 VAL A CA 1
ATOM 1313 C C . VAL A 1 193 ? -0.942 -7.397 79.380 1.00 27.95 185 VAL A C 1
ATOM 1314 O O . VAL A 1 193 ? -1.179 -6.915 80.506 1.00 28.35 185 VAL A O 1
ATOM 1318 N N . VAL A 1 194 ? -1.877 -7.585 78.451 1.00 27.02 186 VAL A N 1
ATOM 1319 C CA . VAL A 1 194 ? -3.274 -7.115 78.613 1.00 28.31 186 VAL A CA 1
ATOM 1320 C C . VAL A 1 194 ? -4.251 -8.278 78.616 1.00 28.67 186 VAL A C 1
ATOM 1321 O O . VAL A 1 194 ? -4.383 -8.976 77.617 1.00 30.34 186 VAL A O 1
ATOM 1325 N N . PRO A 1 195 ? -4.933 -8.513 79.741 1.00 30.36 187 PRO A N 1
ATOM 1326 C CA . PRO A 1 195 ? -5.982 -9.542 79.675 1.00 30.84 187 PRO A CA 1
ATOM 1327 C C . PRO A 1 195 ? -7.072 -9.114 78.732 1.00 31.74 187 PRO A C 1
ATOM 1328 O O . PRO A 1 195 ? -7.516 -7.989 78.836 1.00 31.78 187 PRO A O 1
ATOM 1332 N N . THR A 1 196 ? -7.519 -9.988 77.830 1.00 32.24 188 THR A N 1
ATOM 1333 C CA . THR A 1 196 ? -8.429 -9.563 76.762 1.00 32.43 188 THR A CA 1
ATOM 1334 C C . THR A 1 196 ? -9.870 -9.289 77.201 1.00 34.07 188 THR A C 1
ATOM 1335 O O . THR A 1 196 ? -10.668 -8.806 76.403 1.00 33.01 188 THR A O 1
ATOM 1339 N N . ASP A 1 197 ? -10.207 -9.636 78.443 1.00 37.13 189 ASP A N 1
ATOM 1340 C CA . ASP A 1 197 ? -11.504 -9.288 79.024 1.00 38.07 189 ASP A CA 1
ATOM 1341 C C . ASP A 1 197 ? -11.489 -7.909 79.707 1.00 39.82 189 ASP A C 1
ATOM 1342 O O . ASP A 1 197 ? -12.507 -7.456 80.213 1.00 41.53 189 ASP A O 1
ATOM 1347 N N . THR A 1 198 ? -10.337 -7.245 79.725 1.00 40.29 190 THR A N 1
ATOM 1348 C CA . THR A 1 198 ? -10.208 -5.938 80.348 1.00 40.21 190 THR A CA 1
ATOM 1349 C C . THR A 1 198 ? -11.152 -4.914 79.694 1.00 40.07 190 THR A C 1
ATOM 1350 O O . THR A 1 198 ? -11.158 -4.770 78.472 1.00 39.00 190 THR A O 1
ATOM 1354 N N . PRO A 1 199 ? -11.944 -4.187 80.509 1.00 41.27 191 PRO A N 1
ATOM 1355 C CA . PRO A 1 199 ? -12.817 -3.190 79.910 1.00 40.23 191 PRO A CA 1
ATOM 1356 C C . PRO A 1 199 ? -12.043 -2.267 78.994 1.00 39.41 191 PRO A C 1
ATOM 1357 O O . PRO A 1 199 ? -10.934 -1.866 79.331 1.00 40.77 191 PRO A O 1
ATOM 1361 N N . GLY A 1 200 ? -12.620 -1.945 77.838 1.00 39.33 192 GLY A N 1
ATOM 1362 C CA . GLY A 1 200 ? -11.969 -1.082 76.852 1.00 38.66 192 GLY A CA 1
ATOM 1363 C C . GLY A 1 200 ? -11.005 -1.773 75.881 1.00 37.26 192 GLY A C 1
ATOM 1364 O O . GLY A 1 200 ? -10.305 -1.103 75.113 1.00 34.28 192 GLY A O 1
ATOM 1365 N N . PHE A 1 201 ? -10.951 -3.101 75.947 1.00 36.53 193 PHE A N 1
ATOM 1366 C CA . PHE A 1 201 ? -10.208 -3.908 74.992 1.00 35.69 193 PHE A CA 1
ATOM 1367 C C . PHE A 1 201 ? -11.297 -4.449 74.104 1.00 35.54 193 PHE A C 1
ATOM 1368 O O . PHE A 1 201 ? -11.968 -5.402 74.467 1.00 35.90 193 PHE A O 1
ATOM 1376 N N . ILE A 1 202 ? -11.519 -3.777 72.974 1.00 35.17 194 ILE A N 1
ATOM 1377 C CA . ILE A 1 202 ? -12.624 -4.099 72.094 1.00 36.26 194 ILE A CA 1
ATOM 1378 C C . ILE A 1 202 ? -12.086 -4.807 70.866 1.00 34.08 194 ILE A C 1
ATOM 1379 O O . ILE A 1 202 ? -11.250 -4.243 70.131 1.00 32.05 194 ILE A O 1
ATOM 1384 N N . VAL A 1 203 ? -12.571 -6.030 70.652 1.00 31.86 195 VAL A N 1
ATOM 1385 C CA . VAL A 1 203 ? -12.139 -6.851 69.528 1.00 31.80 195 VAL A CA 1
ATOM 1386 C C . VAL A 1 203 ? -13.157 -6.790 68.413 1.00 32.00 195 VAL A C 1
ATOM 1387 O O . VAL A 1 203 ? -14.289 -7.186 68.592 1.00 34.38 195 VAL A O 1
ATOM 1391 N N . GLY A 1 204 ? -12.749 -6.316 67.244 1.00 30.97 196 GLY A N 1
ATOM 1392 C CA . GLY A 1 204 ? -13.656 -6.206 66.125 1.00 30.59 196 GLY A CA 1
ATOM 1393 C C . GLY A 1 204 ? -13.901 -7.544 65.448 1.00 31.12 196 GLY A C 1
ATOM 1394 O O . GLY A 1 204 ? -13.347 -8.579 65.848 1.00 30.91 196 GLY A O 1
ATOM 1395 N N . LYS A 1 205 ? -14.758 -7.521 64.431 1.00 31.58 197 LYS A N 1
ATOM 1396 C CA . LYS A 1 205 ? -15.112 -8.724 63.663 1.00 32.06 197 LYS A CA 1
ATOM 1397 C C . LYS A 1 205 ? -13.873 -9.269 62.920 1.00 28.69 197 LYS A C 1
ATOM 1398 O O . LYS A 1 205 ? -13.112 -8.518 62.357 1.00 28.02 197 LYS A O 1
ATOM 1400 N N . PRO A 1 206 ? -13.676 -10.584 62.927 1.00 28.44 198 PRO A N 1
ATOM 1401 C CA . PRO A 1 206 ? -12.562 -11.169 62.163 1.00 28.75 198 PRO A CA 1
ATOM 1402 C C . PRO A 1 206 ? -12.556 -10.688 60.699 1.00 27.71 198 PRO A C 1
ATOM 1403 O O . PRO A 1 206 ? -13.615 -10.471 60.134 1.00 25.90 198 PRO A O 1
ATOM 1407 N N . GLU A 1 207 ? -11.372 -10.459 60.140 1.00 28.22 199 GLU A N 1
ATOM 1408 C CA . GLU A 1 207 ? -11.225 -10.013 58.743 1.00 30.85 199 GLU A CA 1
ATOM 1409 C C . GLU A 1 207 ? -11.615 -11.134 57.754 1.00 28.78 199 GLU A C 1
ATOM 1410 O O . GLU A 1 207 ? -11.400 -12.318 58.044 1.00 32.71 199 GLU A O 1
ATOM 1416 N N . LYS A 1 208 ? -12.145 -10.758 56.600 1.00 26.81 200 LYS A N 1
ATOM 1417 C CA . LYS A 1 208 ? -12.536 -11.722 55.543 1.00 26.53 200 LYS A CA 1
ATOM 1418 C C . LYS A 1 208 ? -11.319 -11.921 54.602 1.00 26.39 200 LYS A C 1
ATOM 1419 O O . LYS A 1 208 ? -10.867 -10.973 53.920 1.00 24.37 200 LYS A O 1
ATOM 1421 N N . LYS A 1 209 ? -10.792 -13.148 54.564 1.00 24.84 201 LYS A N 1
ATOM 1422 C CA . LYS A 1 209 ? -9.506 -13.380 53.899 1.00 24.42 201 LYS A CA 1
ATOM 1423 C C . LYS A 1 209 ? -9.613 -14.446 52.872 1.00 22.90 201 LYS A C 1
ATOM 1424 O O . LYS A 1 209 ? -10.511 -15.306 52.932 1.00 22.19 201 LYS A O 1
ATOM 1430 N N . MET A 1 210 ? -8.648 -14.429 51.960 1.00 22.17 202 MET A N 1
ATOM 1431 C CA . MET A 1 210 ? -8.628 -15.423 50.892 1.00 21.38 202 MET A CA 1
ATOM 1432 C C . MET A 1 210 ? -8.410 -16.845 51.412 1.00 19.97 202 MET A C 1
ATOM 1433 O O . MET A 1 210 ? -9.000 -17.819 50.915 1.00 19.31 202 MET A O 1
ATOM 1438 N N . GLY A 1 211 ? -7.533 -16.943 52.397 1.00 19.51 203 GLY A N 1
ATOM 1439 C CA . GLY A 1 211 ? -7.083 -18.205 52.933 1.00 19.44 203 GLY A CA 1
ATOM 1440 C C . GLY A 1 211 ? -6.977 -18.118 54.441 1.00 19.41 203 GLY A C 1
ATOM 1441 O O . GLY A 1 211 ? -7.371 -17.103 55.039 1.00 19.04 203 GLY A O 1
ATOM 1442 N N . ILE A 1 212 ? -6.472 -19.209 55.034 1.00 19.26 204 ILE A N 1
ATOM 1443 C CA . ILE A 1 212 ? -6.467 -19.451 56.481 1.00 20.02 204 ILE A CA 1
ATOM 1444 C C . ILE A 1 212 ? -7.672 -18.812 57.114 1.00 21.35 204 ILE A C 1
ATOM 1445 O O . ILE A 1 212 ? -7.579 -18.046 58.057 1.00 20.06 204 ILE A O 1
ATOM 1450 N N . ARG A 1 213 ? -8.827 -19.159 56.582 1.00 23.43 205 ARG A N 1
ATOM 1451 C CA . ARG A 1 213 ? -10.034 -18.440 56.930 1.00 26.52 205 ARG A CA 1
ATOM 1452 C C . ARG A 1 213 ? -10.501 -18.699 58.355 1.00 27.23 205 ARG A C 1
ATOM 1453 O O . ARG A 1 213 ? -11.210 -17.903 58.924 1.00 25.17 205 ARG A O 1
ATOM 1461 N N . ALA A 1 214 ? -10.082 -19.818 58.931 1.00 29.16 206 ALA A N 1
ATOM 1462 C CA . ALA A 1 214 ? -10.514 -20.157 60.271 1.00 30.23 206 ALA A CA 1
ATOM 1463 C C . ALA A 1 214 ? -9.501 -19.659 61.296 1.00 29.81 206 ALA A C 1
ATOM 1464 O O . ALA A 1 214 ? -9.748 -19.771 62.472 1.00 33.81 206 ALA A O 1
ATOM 1466 N N . SER A 1 215 ? -8.381 -19.077 60.874 1.00 28.80 207 SER A N 1
ATOM 1467 C CA . SER A 1 215 ? -7.532 -18.316 61.814 1.00 27.15 207 SER A CA 1
ATOM 1468 C C . SER A 1 215 ? -8.084 -16.921 62.019 1.00 27.73 207 SER A C 1
ATOM 1469 O O . SER A 1 215 ? -8.112 -16.091 61.102 1.00 26.18 207 SER A O 1
ATOM 1472 N N . ASP A 1 216 ? -8.509 -16.652 63.246 1.00 27.20 208 ASP A N 1
ATOM 1473 C CA . ASP A 1 216 ? -9.195 -15.413 63.538 1.00 28.63 208 ASP A CA 1
ATOM 1474 C C . ASP A 1 216 ? -8.154 -14.299 63.491 1.00 27.46 208 ASP A C 1
ATOM 1475 O O . ASP A 1 216 ? -7.033 -14.450 63.996 1.00 24.90 208 ASP A O 1
ATOM 1480 N N . THR A 1 217 ? -8.505 -13.230 62.778 1.00 26.32 209 THR A N 1
ATOM 1481 C CA . THR A 1 217 ? -7.582 -12.118 62.520 1.00 26.33 209 THR A CA 1
ATOM 1482 C C . THR A 1 217 ? -8.357 -10.824 62.654 1.00 24.75 209 THR A C 1
ATOM 1483 O O . THR A 1 217 ? -9.131 -10.499 61.782 1.00 23.54 209 THR A O 1
ATOM 1487 N N . CYS A 1 218 ? -8.181 -10.138 63.783 1.00 25.52 210 CYS A N 1
ATOM 1488 C CA . CYS A 1 218 ? -9.129 -9.108 64.231 1.00 26.63 210 CYS A CA 1
ATOM 1489 C C . CYS A 1 218 ? -8.475 -7.769 64.492 1.00 27.06 210 CYS A C 1
ATOM 1490 O O . CYS A 1 218 ? -7.402 -7.729 65.040 1.00 24.84 210 CYS A O 1
ATOM 1493 N N . PRO A 1 219 ? -9.152 -6.659 64.129 1.00 29.23 211 PRO A N 1
ATOM 1494 C CA . PRO A 1 219 ? -8.726 -5.351 64.629 1.00 29.07 211 PRO A CA 1
ATOM 1495 C C . PRO A 1 219 ? -9.090 -5.247 66.090 1.00 30.83 211 PRO A C 1
ATOM 1496 O O . PRO A 1 219 ? -10.055 -5.894 66.543 1.00 31.13 211 PRO A O 1
ATOM 1500 N N . ILE A 1 220 ? -8.325 -4.467 66.837 1.00 30.48 212 ILE A N 1
ATOM 1501 C CA . ILE A 1 220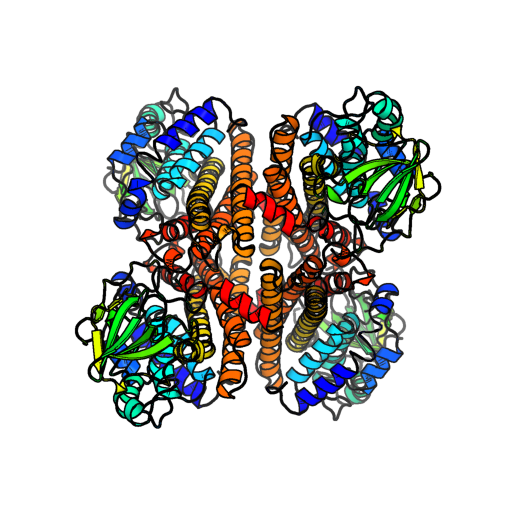 ? -8.622 -4.260 68.250 1.00 32.74 212 ILE A CA 1
ATOM 1502 C C . ILE A 1 220 ? -8.534 -2.777 68.528 1.00 33.90 212 ILE A C 1
ATOM 1503 O O . ILE A 1 220 ? -7.535 -2.130 68.152 1.00 31.71 212 ILE A O 1
ATOM 1508 N N . THR A 1 221 ? -9.591 -2.262 69.157 1.00 36.06 213 THR A N 1
ATOM 1509 C CA . THR A 1 221 ? -9.627 -0.887 69.671 1.00 39.89 213 THR A CA 1
ATOM 1510 C C . THR A 1 221 ? -9.414 -0.902 71.168 1.00 39.07 213 THR A C 1
ATOM 1511 O O . THR A 1 221 ? -10.105 -1.619 71.884 1.00 38.23 213 THR A O 1
ATOM 1515 N N . LEU A 1 222 ? -8.456 -0.104 71.628 1.00 40.86 214 LEU A N 1
ATOM 1516 C CA . LEU A 1 222 ? -8.265 0.121 73.043 1.00 41.23 214 LEU A CA 1
ATOM 1517 C C . LEU A 1 222 ? -8.793 1.520 73.405 1.00 43.17 214 LEU A C 1
ATOM 1518 O O . LEU A 1 222 ? -8.273 2.542 72.916 1.00 41.64 214 LEU A O 1
ATOM 1523 N N . GLU A 1 223 ? -9.839 1.535 74.239 1.00 42.60 215 GLU A N 1
ATOM 1524 C CA . GLU A 1 223 ? -10.489 2.759 74.713 1.00 43.89 215 GLU A CA 1
ATOM 1525 C C . GLU A 1 223 ? -10.387 2.816 76.260 1.00 44.95 215 GLU A C 1
ATOM 1526 O O . GLU A 1 223 ? -11.015 2.017 76.954 1.00 42.60 215 GLU A O 1
ATOM 1528 N N . ASN A 1 224 ? -9.575 3.745 76.789 1.00 46.35 216 ASN A N 1
ATOM 1529 C CA . ASN A 1 224 ? -9.280 3.829 78.242 1.00 45.31 216 ASN A CA 1
ATOM 1530 C C . ASN A 1 224 ? -9.137 2.473 78.904 1.00 44.22 216 ASN A C 1
ATOM 1531 O O . ASN A 1 224 ? -9.728 2.187 79.934 1.00 39.72 216 ASN A O 1
ATOM 1536 N N . CYS A 1 225 ? -8.325 1.635 78.278 1.00 43.74 217 CYS A N 1
ATOM 1537 C CA . CYS A 1 225 ? -8.139 0.276 78.729 1.00 40.90 217 CYS A CA 1
ATOM 1538 C C . CYS A 1 225 ? -7.135 0.228 79.889 1.00 39.08 217 CYS A C 1
ATOM 1539 O O . CYS A 1 225 ? -5.946 0.414 79.702 1.00 41.48 217 CYS A O 1
ATOM 1542 N N . ALA A 1 226 ? -7.626 -0.035 81.086 1.00 40.28 218 ALA A N 1
ATOM 1543 C CA . ALA A 1 226 ? -6.837 0.165 82.298 1.00 39.75 218 ALA A CA 1
ATOM 1544 C C . ALA A 1 226 ? -6.341 -1.153 82.855 1.00 36.86 218 ALA A C 1
ATOM 1545 O O . ALA A 1 226 ? -7.115 -2.096 83.105 1.00 32.83 218 ALA A O 1
ATOM 1547 N N . ILE A 1 227 ? -5.034 -1.193 83.055 1.00 35.11 219 ILE A N 1
ATOM 1548 C CA . ILE A 1 227 ? -4.381 -2.368 83.575 1.00 36.97 219 ILE A CA 1
ATOM 1549 C C . ILE A 1 227 ? -3.474 -2.020 84.774 1.00 36.59 219 ILE A C 1
ATOM 1550 O O . ILE A 1 227 ? -2.969 -0.886 84.883 1.00 34.11 219 ILE A O 1
ATOM 1555 N N . PRO A 1 228 ? -3.245 -3.000 85.669 1.00 37.74 220 PRO A N 1
ATOM 1556 C CA . PRO A 1 228 ? -2.305 -2.754 86.765 1.00 38.12 220 PRO A CA 1
ATOM 1557 C C . PRO A 1 228 ? -0.914 -2.266 86.295 1.00 40.75 220 PRO A C 1
ATOM 1558 O O . PRO A 1 228 ? -0.433 -2.648 85.239 1.00 37.70 220 PRO A O 1
ATOM 1562 N N . GLN A 1 229 ? -0.279 -1.425 87.100 1.00 42.52 221 GLN A N 1
ATOM 1563 C CA . GLN A 1 229 ? 1.086 -0.934 86.841 1.00 43.94 221 GLN A CA 1
ATOM 1564 C C . GLN A 1 229 ? 2.098 -2.059 86.608 1.00 40.98 221 GLN A C 1
ATOM 1565 O O . GLN A 1 229 ? 3.072 -1.899 85.882 1.00 36.19 221 GLN A O 1
ATOM 1571 N N . GLU A 1 230 ? 1.840 -3.192 87.243 1.00 41.73 222 GLU A N 1
ATOM 1572 C CA . GLU A 1 230 ? 2.713 -4.348 87.202 1.00 43.08 222 GLU A CA 1
ATOM 1573 C C . GLU A 1 230 ? 2.566 -5.145 85.911 1.00 41.66 222 GLU A C 1
ATOM 1574 O O . GLU A 1 230 ? 3.129 -6.230 85.799 1.00 43.71 222 GLU A O 1
ATOM 1580 N N . ASN A 1 231 ? 1.790 -4.643 84.951 1.00 38.58 223 ASN A N 1
ATOM 1581 C CA . ASN A 1 231 ? 1.636 -5.327 83.657 1.00 35.75 223 ASN A CA 1
ATOM 1582 C C . ASN A 1 231 ? 2.580 -4.815 82.568 1.00 35.73 223 ASN A C 1
ATOM 1583 O O . ASN A 1 231 ? 2.624 -5.369 81.473 1.00 35.36 223 ASN A O 1
ATOM 1588 N N . LEU A 1 232 ? 3.343 -3.777 82.876 1.00 34.16 224 LEU A N 1
ATOM 1589 C CA . LEU A 1 232 ? 4.430 -3.403 82.038 1.00 33.92 224 LEU A CA 1
ATOM 1590 C C . LEU A 1 232 ? 5.292 -4.617 81.909 1.00 33.57 224 LEU A C 1
ATOM 1591 O O . LEU A 1 232 ? 5.561 -5.255 82.906 1.00 34.51 224 LEU A O 1
ATOM 1596 N N . LEU A 1 233 ? 5.737 -4.918 80.684 1.00 32.22 225 LEU A N 1
ATOM 1597 C CA . LEU A 1 233 ? 6.612 -6.051 80.399 1.00 30.74 225 LEU A CA 1
ATOM 1598 C C . LEU A 1 233 ? 7.968 -5.539 79.998 1.00 30.06 225 LEU A C 1
ATOM 1599 O O . LEU A 1 233 ? 8.077 -4.718 79.090 1.00 31.27 225 LEU A O 1
ATOM 1604 N N . GLY A 1 234 ? 9.013 -6.013 80.674 1.00 31.89 226 GLY A N 1
ATOM 1605 C CA . GLY A 1 234 ? 10.353 -5.477 80.506 1.00 32.12 226 GLY A CA 1
ATOM 1606 C C . GLY A 1 234 ? 10.382 -4.078 81.089 1.00 34.31 226 GLY A C 1
ATOM 1607 O O . GLY A 1 234 ? 9.467 -3.705 81.812 1.00 36.71 226 GLY A O 1
ATOM 1608 N N . LYS A 1 235 ? 11.401 -3.288 80.751 1.00 34.67 227 LYS A N 1
ATOM 1609 C CA . LYS A 1 235 ? 11.467 -1.902 81.212 1.00 36.09 227 LYS A CA 1
ATOM 1610 C C . LYS A 1 235 ? 10.662 -0.986 80.324 1.00 35.55 227 LYS A C 1
ATOM 1611 O O . LYS A 1 235 ? 10.461 -1.251 79.140 1.00 33.88 227 LYS A O 1
ATOM 1617 N N . ARG A 1 236 ? 10.251 0.127 80.915 1.00 35.37 228 ARG A N 1
ATOM 1618 C CA . ARG A 1 236 ? 9.727 1.261 80.193 1.00 36.00 228 ARG A CA 1
ATOM 1619 C C . ARG A 1 236 ? 10.685 1.709 79.092 1.00 33.84 228 ARG A C 1
ATOM 1620 O O . ARG A 1 236 ? 11.846 1.899 79.348 1.00 34.71 228 ARG A O 1
ATOM 1628 N N . GLY A 1 237 ? 10.206 1.819 77.860 1.00 32.29 229 GLY A N 1
ATOM 1629 C CA . GLY A 1 237 ? 11.085 2.142 76.718 1.00 32.52 229 GLY A CA 1
ATOM 1630 C C . GLY A 1 237 ? 11.692 0.968 75.966 1.00 31.08 229 GLY A C 1
ATOM 1631 O O . GLY A 1 237 ? 12.253 1.147 74.920 1.00 32.67 229 GLY A O 1
ATOM 1632 N N . GLU A 1 238 ? 11.546 -0.237 76.490 1.00 31.18 230 GLU A N 1
ATOM 1633 C CA . GLU A 1 238 ? 12.131 -1.448 75.910 1.00 32.84 230 GLU A CA 1
ATOM 1634 C C . GLU A 1 238 ? 11.210 -2.119 74.867 1.00 30.06 230 GLU A C 1
ATOM 1635 O O . GLU A 1 238 ? 11.529 -3.164 74.342 1.00 30.07 230 GLU A O 1
ATOM 1641 N N . GLY A 1 239 ? 10.079 -1.504 74.570 1.00 29.69 231 GLY A N 1
ATOM 1642 C CA . GLY A 1 239 ? 9.037 -2.092 73.718 1.00 30.16 231 GLY A CA 1
ATOM 1643 C C . GLY A 1 239 ? 9.430 -2.571 72.331 1.00 30.77 231 GLY A C 1
ATOM 1644 O O . GLY A 1 239 ? 9.012 -3.666 71.925 1.00 27.27 231 GLY A O 1
ATOM 1645 N N . LEU A 1 240 ? 10.225 -1.774 71.602 1.00 29.43 232 LEU A N 1
ATOM 1646 C CA . LEU A 1 240 ? 10.636 -2.168 70.265 1.00 29.84 232 LEU A CA 1
ATOM 1647 C C . LEU A 1 240 ? 11.589 -3.366 70.333 1.00 30.36 232 LEU A C 1
ATOM 1648 O O . LEU A 1 240 ? 11.507 -4.270 69.539 1.00 30.19 232 LEU A O 1
ATOM 1653 N N . LYS A 1 241 ? 12.489 -3.372 71.299 1.00 30.51 233 LYS A N 1
ATOM 1654 C CA . LYS A 1 241 ? 13.420 -4.476 71.445 1.00 32.30 233 LYS A CA 1
ATOM 1655 C C . LYS A 1 241 ? 12.653 -5.775 71.724 1.00 29.56 233 LYS A C 1
ATOM 1656 O O . LYS A 1 241 ? 12.992 -6.824 71.205 1.00 30.77 233 LYS A O 1
ATOM 1662 N N . ILE A 1 242 ? 11.586 -5.688 72.497 1.00 27.05 234 ILE A N 1
ATOM 1663 C CA . ILE A 1 242 ? 10.768 -6.855 72.804 1.00 26.67 234 ILE A CA 1
ATOM 1664 C C . ILE A 1 242 ? 9.960 -7.291 71.591 1.00 26.32 234 ILE A C 1
ATOM 1665 O O . ILE A 1 242 ? 9.807 -8.476 71.333 1.00 26.19 234 ILE A O 1
ATOM 1670 N N . ALA A 1 243 ? 9.429 -6.325 70.864 1.00 27.28 235 ALA A N 1
ATOM 1671 C CA . ALA A 1 243 ? 8.730 -6.585 69.610 1.00 28.50 235 ALA A CA 1
ATOM 1672 C C . ALA A 1 243 ? 9.546 -7.357 68.599 1.00 28.29 235 ALA A C 1
ATOM 1673 O O . ALA A 1 243 ? 8.980 -8.123 67.823 1.00 29.65 235 ALA A O 1
ATOM 1675 N N . LEU A 1 244 ? 10.862 -7.149 68.603 1.00 30.06 236 LEU A N 1
ATOM 1676 C CA . LEU A 1 244 ? 11.777 -7.741 67.614 1.00 29.36 236 LEU A CA 1
ATOM 1677 C C . LEU A 1 244 ? 12.531 -8.955 68.143 1.00 29.41 236 LEU A C 1
ATOM 1678 O O . LEU A 1 244 ? 13.385 -9.502 67.481 1.00 32.19 236 LEU A O 1
ATOM 1683 N N . SER A 1 245 ? 12.183 -9.424 69.317 1.00 29.78 237 SER A N 1
ATOM 1684 C CA . SER A 1 245 ? 13.020 -10.420 70.002 1.00 31.94 237 SER A CA 1
ATOM 1685 C C . SER A 1 245 ? 12.659 -11.884 69.640 1.00 29.25 237 SER A C 1
ATOM 1686 O O . SER A 1 245 ? 13.395 -12.806 69.977 1.00 26.95 237 SER A O 1
ATOM 1689 N N . ASN A 1 246 ? 11.533 -12.099 68.960 1.00 27.77 238 ASN A N 1
ATOM 1690 C CA . ASN A 1 246 ? 11.190 -13.455 68.536 1.00 26.52 238 ASN A CA 1
ATOM 1691 C C . ASN A 1 246 ? 11.065 -13.597 67.050 1.00 25.14 238 ASN A C 1
ATOM 1692 O O . ASN A 1 246 ? 10.369 -14.483 66.576 1.00 24.06 238 ASN A O 1
ATOM 1697 N N . LEU A 1 247 ? 11.731 -12.729 66.295 1.00 25.44 239 LEU A N 1
ATOM 1698 C CA . LEU A 1 247 ? 11.621 -12.787 64.837 1.00 22.22 239 LEU A CA 1
ATOM 1699 C C . LEU A 1 247 ? 12.088 -14.148 64.329 1.00 22.26 239 LEU A C 1
ATOM 1700 O O . LEU A 1 247 ? 11.490 -14.699 63.424 1.00 23.43 239 LEU A O 1
ATOM 1705 N N . GLU A 1 248 ? 13.130 -14.702 64.938 1.00 21.72 240 GLU A N 1
ATOM 1706 C CA . GLU A 1 248 ? 13.720 -15.930 64.480 1.00 21.54 240 GLU A CA 1
ATOM 1707 C C . GLU A 1 248 ? 12.763 -17.080 64.608 1.00 20.30 240 GLU A C 1
ATOM 1708 O O . GLU A 1 248 ? 12.515 -17.798 63.628 1.00 19.40 240 GLU A O 1
ATOM 1714 N N . GLY A 1 249 ? 12.230 -17.242 65.811 1.00 19.25 241 GLY A N 1
ATOM 1715 C CA . GLY A 1 249 ? 11.193 -18.215 66.100 1.00 19.64 241 GLY A CA 1
ATOM 1716 C C . GLY A 1 249 ? 10.008 -18.060 65.183 1.00 19.77 241 GLY A C 1
ATOM 1717 O O . GLY A 1 249 ? 9.603 -19.024 64.544 1.00 21.34 241 GLY A O 1
ATOM 1718 N N . GLY A 1 250 ? 9.477 -16.848 65.057 1.00 18.98 242 GLY A N 1
ATOM 1719 C CA . GLY A 1 250 ? 8.300 -16.626 64.209 1.00 18.84 242 GLY A CA 1
ATOM 1720 C C . GLY A 1 250 ? 8.560 -17.086 62.780 1.00 19.40 242 GLY A C 1
ATOM 1721 O O . GLY A 1 250 ? 7.727 -17.795 62.158 1.00 19.20 242 GLY A O 1
ATOM 1722 N N . ARG A 1 251 ? 9.724 -16.709 62.261 1.00 18.48 243 ARG A N 1
ATOM 1723 C CA . ARG A 1 251 ? 10.052 -16.999 60.858 1.00 18.10 243 ARG A CA 1
ATOM 1724 C C . ARG A 1 251 ? 10.280 -18.478 60.616 1.00 17.58 243 ARG A C 1
ATOM 1725 O O . ARG A 1 251 ? 9.890 -18.992 59.585 1.00 19.68 243 ARG A O 1
ATOM 1733 N N . ILE A 1 252 ? 10.890 -19.155 61.575 1.00 17.12 244 ILE A N 1
ATOM 1734 C CA . ILE A 1 252 ? 11.133 -20.582 61.507 1.00 16.68 244 ILE A CA 1
ATOM 1735 C C . ILE A 1 252 ? 9.766 -21.254 61.454 1.00 16.84 244 ILE A C 1
ATOM 1736 O O . ILE A 1 252 ? 9.529 -22.143 60.647 1.00 17.11 244 ILE A O 1
ATOM 1741 N N . GLY A 1 253 ? 8.857 -20.797 62.292 1.00 17.01 245 GLY A N 1
ATOM 1742 C CA . GLY A 1 253 ? 7.504 -21.338 62.314 1.00 17.74 245 GLY A CA 1
ATOM 1743 C C . GLY A 1 253 ? 6.699 -21.224 61.035 1.00 17.31 245 GLY A C 1
ATOM 1744 O O . GLY A 1 253 ? 6.022 -22.167 60.635 1.00 17.95 245 GLY A O 1
ATOM 1745 N N . ILE A 1 254 ? 6.750 -20.066 60.403 1.00 16.95 246 ILE A N 1
ATOM 1746 C CA . ILE A 1 254 ? 6.028 -19.864 59.164 1.00 17.92 246 ILE A CA 1
ATOM 1747 C C . ILE A 1 254 ? 6.678 -20.606 57.998 1.00 17.26 246 ILE A C 1
ATOM 1748 O O . ILE A 1 254 ? 5.994 -21.165 57.158 1.00 18.53 246 ILE A O 1
ATOM 1753 N N . ALA A 1 255 ? 8.000 -20.632 57.971 1.00 17.26 247 ALA A N 1
ATOM 1754 C CA . ALA A 1 255 ? 8.734 -21.551 57.115 1.00 16.84 247 ALA A CA 1
ATOM 1755 C C . ALA A 1 255 ? 8.198 -22.992 57.169 1.00 16.46 247 ALA A C 1
ATOM 1756 O O . ALA A 1 255 ? 7.916 -23.592 56.125 1.00 16.45 247 ALA A O 1
ATOM 1758 N N . ALA A 1 256 ? 8.034 -23.519 58.382 1.00 16.48 248 ALA A N 1
ATOM 1759 C CA . ALA A 1 256 ? 7.506 -24.873 58.615 1.00 16.32 248 ALA A CA 1
ATOM 1760 C C . ALA A 1 256 ? 6.062 -24.956 58.159 1.00 16.89 248 ALA A C 1
ATOM 1761 O O . ALA A 1 256 ? 5.676 -25.919 57.487 1.00 16.97 248 ALA A O 1
ATOM 1763 N N . GLN A 1 257 ? 5.265 -23.920 58.471 1.00 16.42 249 GLN A N 1
ATOM 1764 C CA . GLN A 1 257 ? 3.905 -23.842 57.935 1.00 16.31 249 GLN A CA 1
ATOM 1765 C C . GLN A 1 257 ? 3.883 -23.999 56.406 1.00 15.96 249 GLN A C 1
ATOM 1766 O O . GLN A 1 257 ? 3.111 -24.784 55.861 1.00 14.40 249 GLN A O 1
ATOM 1772 N N . ALA A 1 258 ? 4.705 -23.213 55.719 1.00 15.67 250 ALA A N 1
ATOM 1773 C CA . ALA A 1 258 ? 4.670 -23.178 54.266 1.00 15.54 250 ALA A CA 1
ATOM 1774 C C . ALA A 1 258 ? 5.105 -24.519 53.664 1.00 15.64 250 ALA A C 1
ATOM 1775 O O . ALA A 1 258 ? 4.536 -25.012 52.695 1.00 14.62 250 ALA A O 1
ATOM 1777 N N . THR A 1 259 ? 6.130 -25.105 54.261 1.00 16.58 251 THR A N 1
ATOM 1778 C CA . THR A 1 259 ? 6.598 -26.439 53.869 1.00 16.37 251 THR A CA 1
ATOM 1779 C C . THR A 1 259 ? 5.419 -27.450 53.968 1.00 16.77 251 THR A C 1
ATOM 1780 O O . THR A 1 259 ? 5.112 -28.162 53.012 1.00 17.74 251 THR A O 1
ATOM 1784 N N . GLY A 1 260 ? 4.747 -27.464 55.108 1.00 16.11 252 GLY A N 1
ATOM 1785 C CA . GLY A 1 260 ? 3.613 -28.353 55.333 1.00 17.46 252 GLY A CA 1
ATOM 1786 C C . GLY A 1 260 ? 2.409 -28.213 54.405 1.00 16.56 252 GLY A C 1
ATOM 1787 O O . GLY A 1 260 ? 1.899 -29.213 53.874 1.00 17.10 252 GLY A O 1
ATOM 1788 N N . ILE A 1 261 ? 1.962 -26.983 54.198 1.00 16.85 253 ILE A N 1
ATOM 1789 C CA . ILE A 1 261 ? 0.896 -26.695 53.206 1.00 16.85 253 ILE A CA 1
ATOM 1790 C C . ILE A 1 261 ? 1.284 -27.246 51.824 1.00 17.12 253 ILE A C 1
ATOM 1791 O O . ILE A 1 261 ? 0.495 -27.918 51.174 1.00 17.08 253 ILE A O 1
ATOM 1796 N N . ALA A 1 262 ? 2.489 -26.936 51.365 1.00 17.58 254 ALA A N 1
ATOM 1797 C CA . ALA A 1 262 ? 2.934 -27.400 50.053 1.00 17.79 254 ALA A CA 1
ATOM 1798 C C . ALA A 1 262 ? 2.998 -28.910 50.012 1.00 17.88 254 ALA A C 1
ATOM 1799 O O . ALA A 1 262 ? 2.645 -29.550 49.013 1.00 16.75 254 ALA A O 1
ATOM 1801 N N . ARG A 1 263 ? 3.434 -29.482 51.132 1.00 18.51 255 ARG A N 1
ATOM 1802 C CA . ARG A 1 263 ? 3.604 -30.926 51.216 1.00 18.41 255 ARG A CA 1
ATOM 1803 C C . ARG A 1 263 ? 2.265 -31.598 51.105 1.00 17.83 255 ARG A C 1
ATOM 1804 O O . ARG A 1 263 ? 2.148 -32.614 50.438 1.00 16.41 255 ARG A O 1
ATOM 1812 N N . ALA A 1 264 ? 1.240 -31.029 51.735 1.00 18.59 256 ALA A N 1
ATOM 1813 C CA . ALA A 1 264 ? -0.116 -31.593 51.610 1.00 17.80 256 ALA A CA 1
ATOM 1814 C C . ALA A 1 264 ? -0.579 -31.572 50.146 1.00 18.43 256 ALA A C 1
ATOM 1815 O O . ALA A 1 264 ? -1.043 -32.571 49.619 1.00 18.71 256 ALA A O 1
ATOM 1817 N N . ALA A 1 265 ? -0.446 -30.438 49.470 1.00 17.72 257 ALA A N 1
ATOM 1818 C CA . ALA A 1 265 ? -0.851 -30.373 48.095 1.00 17.32 257 ALA A CA 1
ATOM 1819 C C . ALA A 1 265 ? -0.026 -31.368 47.250 1.00 17.38 257 ALA A C 1
ATOM 1820 O O . ALA A 1 265 ? -0.564 -32.071 46.413 1.00 16.60 257 ALA A O 1
ATOM 1822 N N . PHE A 1 266 ? 1.285 -31.424 47.508 1.00 17.11 258 PHE A N 1
ATOM 1823 C CA . PHE A 1 266 ? 2.153 -32.373 46.877 1.00 16.33 258 PHE A CA 1
ATOM 1824 C C . PHE A 1 266 ? 1.706 -33.800 47.087 1.00 17.14 258 PHE A C 1
ATOM 1825 O O . PHE A 1 266 ? 1.622 -34.569 46.129 1.00 16.09 258 PHE A O 1
ATOM 1833 N N . ASP A 1 267 ? 1.409 -34.174 48.329 1.00 18.56 259 ASP A N 1
ATOM 1834 C CA . ASP A 1 267 ? 0.987 -35.555 48.569 1.00 19.89 259 ASP A CA 1
ATOM 1835 C C . ASP A 1 267 ? -0.302 -35.885 47.839 1.00 20.59 259 ASP A C 1
ATOM 1836 O O . ASP A 1 267 ? -0.408 -36.960 47.285 1.00 20.78 259 ASP A O 1
ATOM 1841 N N . ARG A 1 268 ? -1.274 -34.976 47.814 1.00 20.56 260 ARG A N 1
ATOM 1842 C CA . ARG A 1 268 ? -2.483 -35.250 47.021 1.00 22.48 260 ARG A CA 1
ATOM 1843 C C . ARG A 1 268 ? -2.215 -35.344 45.540 1.00 20.10 260 ARG A C 1
ATOM 1844 O O . ARG A 1 268 ? -2.732 -36.204 44.875 1.00 20.85 260 ARG A O 1
ATOM 1852 N N . ALA A 1 269 ? -1.414 -34.442 45.011 1.00 18.91 261 ALA A N 1
ATOM 1853 C CA . ALA A 1 269 ? -1.129 -34.443 43.599 1.00 18.99 261 ALA A CA 1
ATOM 1854 C C . ALA A 1 269 ? -0.333 -35.698 43.174 1.00 20.26 261 ALA A C 1
ATOM 1855 O O . ALA A 1 269 ? -0.500 -36.210 42.059 1.00 18.03 261 ALA A O 1
ATOM 1857 N N . ARG A 1 270 ? 0.527 -36.215 44.038 1.00 20.82 262 ARG A N 1
ATOM 1858 C CA . ARG A 1 270 ? 1.317 -37.340 43.555 1.00 23.61 262 ARG A CA 1
ATOM 1859 C C . ARG A 1 270 ? 0.492 -38.622 43.588 1.00 23.63 262 ARG A C 1
ATOM 1860 O O . ARG A 1 270 ? 0.652 -39.496 42.743 1.00 23.39 262 ARG A O 1
ATOM 1868 N N . ARG A 1 271 ? -0.413 -38.720 44.544 1.00 25.71 263 ARG A N 1
ATOM 1869 C CA . ARG A 1 271 ? -1.344 -39.851 44.565 1.00 27.97 263 ARG A CA 1
ATOM 1870 C C . ARG A 1 271 ? -2.292 -39.763 43.372 1.00 25.42 263 ARG A C 1
ATOM 1871 O O . ARG A 1 271 ? -2.502 -40.749 42.680 1.00 26.86 263 ARG A O 1
ATOM 1879 N N . TYR A 1 272 ? -2.850 -38.586 43.116 1.00 22.55 264 TYR A N 1
ATOM 1880 C CA . TYR A 1 272 ? -3.749 -38.416 41.986 1.00 21.35 264 TYR A CA 1
ATOM 1881 C C . TYR A 1 272 ? -3.080 -38.833 40.701 1.00 20.50 264 TYR A C 1
ATOM 1882 O O . TYR A 1 272 ? -3.680 -39.571 39.937 1.00 19.24 264 TYR A O 1
ATOM 1891 N N . ALA A 1 273 ? -1.835 -38.378 40.492 1.00 19.23 265 ALA A N 1
ATOM 1892 C CA . ALA A 1 273 ? -1.058 -38.707 39.299 1.00 19.47 265 ALA A CA 1
ATOM 1893 C C . ALA A 1 273 ? -0.794 -40.211 39.067 1.00 19.90 265 ALA A C 1
ATOM 1894 O O . ALA A 1 273 ? -0.635 -40.661 37.922 1.00 19.43 265 ALA A O 1
ATOM 1896 N N . ARG A 1 274 ? -0.743 -40.984 40.145 1.00 21.64 266 ARG A N 1
ATOM 1897 C CA . ARG A 1 274 ? -0.594 -42.437 40.042 1.00 24.68 266 ARG A CA 1
ATOM 1898 C C . ARG A 1 274 ? -1.968 -43.100 39.809 1.00 24.15 266 ARG A C 1
ATOM 1899 O O . ARG A 1 274 ? -2.030 -44.196 39.325 1.00 23.87 266 ARG A O 1
ATOM 1907 N N . GLU A 1 275 ? -3.061 -42.430 40.144 1.00 24.94 267 GLU A N 1
ATOM 1908 C CA . GLU A 1 275 ? -4.422 -42.988 39.890 1.00 26.84 267 GLU A CA 1
ATOM 1909 C C . GLU A 1 275 ? -5.022 -42.558 38.539 1.00 27.97 267 GLU A C 1
ATOM 1910 O O . GLU A 1 275 ? -5.589 -43.356 37.824 1.00 29.65 267 GLU A O 1
ATOM 1916 N N . ARG A 1 276 ? -4.851 -41.307 38.159 1.00 27.86 268 ARG A N 1
ATOM 1917 C CA . ARG A 1 276 ? -5.520 -40.807 36.984 1.00 27.86 268 ARG A CA 1
ATOM 1918 C C . ARG A 1 276 ? -4.788 -41.279 35.734 1.00 27.59 268 ARG A C 1
ATOM 1919 O O . ARG A 1 276 ? -3.592 -41.036 35.567 1.00 25.71 268 ARG A O 1
ATOM 1927 N N . VAL A 1 277 ? -5.550 -41.918 34.853 1.00 28.05 269 VAL A N 1
ATOM 1928 C CA . VAL A 1 277 ? -5.082 -42.420 33.586 1.00 29.95 269 VAL A CA 1
ATOM 1929 C C . VAL A 1 277 ? -5.592 -41.512 32.494 1.00 31.58 269 VAL A C 1
ATOM 1930 O O . VAL A 1 277 ? -6.741 -41.103 32.526 1.00 30.93 269 VAL A O 1
ATOM 1934 N N . GLN A 1 278 ? -4.737 -41.215 31.524 1.00 35.27 270 GLN A N 1
ATOM 1935 C CA . GLN A 1 278 ? -5.106 -40.387 30.379 1.00 38.68 270 GLN A CA 1
ATOM 1936 C C . GLN A 1 278 ? -4.127 -40.761 29.300 1.00 37.94 270 GLN A C 1
ATOM 1937 O O . GLN A 1 278 ? -2.952 -40.892 29.594 1.00 38.03 270 GLN A O 1
ATOM 1943 N N . PHE A 1 279 ? -4.625 -40.973 28.071 1.00 38.89 271 PHE A N 1
ATOM 1944 C CA . PHE A 1 279 ? -3.855 -41.554 26.939 1.00 39.46 271 PHE A CA 1
ATOM 1945 C C . PHE A 1 279 ? -3.107 -42.847 27.296 1.00 38.40 271 PHE A C 1
ATOM 1946 O O . PHE A 1 279 ? -1.948 -43.014 26.925 1.00 38.03 271 PHE A O 1
ATOM 1954 N N . GLY A 1 280 ? -3.786 -43.760 27.993 1.00 38.57 272 GLY A N 1
ATOM 1955 C CA . GLY A 1 280 ? -3.299 -45.139 28.200 1.00 37.74 272 GLY A CA 1
ATOM 1956 C C . GLY A 1 280 ? -2.333 -45.417 29.348 1.00 38.02 272 GLY A C 1
ATOM 1957 O O . GLY A 1 280 ? -1.933 -46.566 29.546 1.00 39.54 272 GLY A O 1
ATOM 1958 N N . LYS A 1 281 ? -1.946 -44.396 30.116 1.00 36.65 273 LYS A N 1
ATOM 1959 C CA . LYS A 1 281 ? -1.025 -44.618 31.227 1.00 36.02 273 LYS A CA 1
ATOM 1960 C C . LYS A 1 281 ? -1.295 -43.664 32.399 1.00 32.11 273 LYS A C 1
ATOM 1961 O O . LYS A 1 281 ? -1.977 -42.658 32.213 1.00 31.81 273 LYS A O 1
ATOM 1967 N N . PRO A 1 282 ? -0.797 -43.991 33.615 1.00 28.58 274 PRO A N 1
ATOM 1968 C CA . PRO A 1 282 ? -0.972 -43.063 34.734 1.00 26.57 274 PRO A CA 1
ATOM 1969 C C . PRO A 1 282 ? -0.246 -41.761 34.412 1.00 24.47 274 PRO A C 1
ATOM 1970 O O . PRO A 1 282 ? 0.887 -41.816 33.902 1.00 23.88 274 PRO A O 1
ATOM 1974 N N . ILE A 1 283 ? -0.858 -40.617 34.737 1.00 22.18 275 ILE A N 1
ATOM 1975 C CA . ILE A 1 283 ? -0.358 -39.372 34.240 1.00 21.57 275 ILE A CA 1
ATOM 1976 C C . ILE A 1 283 ? 1.007 -39.015 34.833 1.00 20.93 275 ILE A C 1
ATOM 1977 O O . ILE A 1 283 ? 1.690 -38.242 34.227 1.00 19.66 275 ILE A O 1
ATOM 1982 N N . ALA A 1 284 ? 1.359 -39.566 36.009 1.00 21.46 276 ALA A N 1
ATOM 1983 C CA . ALA A 1 284 ? 2.713 -39.548 36.570 1.00 23.25 276 ALA A CA 1
ATOM 1984 C C . ALA A 1 284 ? 3.807 -40.076 35.648 1.00 24.64 276 ALA A C 1
ATOM 1985 O O . ALA A 1 284 ? 4.968 -39.726 35.831 1.00 27.85 276 ALA A O 1
ATOM 1987 N N . GLU A 1 285 ? 3.435 -40.910 34.691 1.00 26.37 277 GLU A N 1
ATOM 1988 C CA . GLU A 1 285 ? 4.364 -41.403 33.677 1.00 28.77 277 GLU A CA 1
ATOM 1989 C C . GLU A 1 285 ? 4.398 -40.489 32.457 1.00 27.12 277 GLU A C 1
ATOM 1990 O O . GLU A 1 285 ? 5.071 -40.795 31.522 1.00 28.20 277 GLU A O 1
ATOM 1996 N N . HIS A 1 286 ? 3.672 -39.381 32.424 1.00 25.29 278 HIS A N 1
ATOM 1997 C CA . HIS A 1 286 ? 3.922 -38.433 31.351 1.00 25.78 278 HIS A CA 1
ATOM 1998 C C . HIS A 1 286 ? 5.052 -37.547 31.823 1.00 23.80 278 HIS A C 1
ATOM 1999 O O . HIS A 1 286 ? 5.013 -37.000 32.916 1.00 21.90 278 HIS A O 1
ATOM 2006 N N . GLN A 1 287 ? 6.072 -37.431 31.000 1.00 23.82 279 GLN A N 1
ATOM 2007 C CA . GLN A 1 287 ? 7.290 -36.697 31.387 1.00 24.60 279 GLN A CA 1
ATOM 2008 C C . GLN A 1 287 ? 7.005 -35.283 31.918 1.00 23.20 279 GLN A C 1
ATOM 2009 O O . GLN A 1 287 ? 7.589 -34.851 32.921 1.00 23.04 279 GLN A O 1
ATOM 2015 N N . ALA A 1 288 ? 6.073 -34.568 31.311 1.00 22.58 280 ALA A N 1
ATOM 2016 C CA . ALA A 1 288 ? 5.793 -33.209 31.783 1.00 22.38 280 ALA A CA 1
ATOM 2017 C C . ALA A 1 288 ? 5.201 -33.175 33.184 1.00 22.10 280 ALA A C 1
ATOM 2018 O O . ALA A 1 288 ? 5.481 -32.245 33.943 1.00 22.69 280 ALA A O 1
ATOM 2020 N N . ILE A 1 289 ? 4.386 -34.174 33.538 1.00 21.07 281 ILE A N 1
ATOM 2021 C CA . ILE A 1 289 ? 3.884 -34.321 34.918 1.00 19.73 281 ILE A CA 1
ATOM 2022 C C . ILE A 1 289 ? 4.967 -34.804 35.913 1.00 18.46 281 ILE A C 1
ATOM 2023 O O . ILE A 1 289 ? 5.103 -34.292 37.052 1.00 17.11 281 ILE A O 1
ATOM 2028 N N . ALA A 1 290 ? 5.705 -35.822 35.503 1.00 17.97 282 ALA A N 1
ATOM 2029 C CA . ALA A 1 290 ? 6.883 -36.283 36.264 1.00 17.89 282 ALA A CA 1
ATOM 2030 C C . ALA A 1 290 ? 7.852 -35.147 36.612 1.00 17.72 282 ALA A C 1
ATOM 2031 O O . ALA A 1 290 ? 8.317 -35.018 37.735 1.00 16.87 282 ALA A O 1
ATOM 2033 N N . GLU A 1 291 ? 8.137 -34.308 35.635 1.00 19.16 283 GLU A N 1
ATOM 2034 C CA . GLU A 1 291 ? 8.950 -33.145 35.887 1.00 20.52 283 GLU A CA 1
ATOM 2035 C C . GLU A 1 291 ? 8.362 -32.212 36.926 1.00 20.54 283 GLU A C 1
ATOM 2036 O O . GLU A 1 291 ? 9.087 -31.751 37.833 1.00 21.37 283 GLU A O 1
ATOM 2042 N N . LYS A 1 292 ? 7.075 -31.922 36.856 1.00 20.94 284 LYS A N 1
ATOM 2043 C CA . LYS A 1 292 ? 6.457 -31.165 37.963 1.00 21.41 284 LYS A CA 1
ATOM 2044 C C . LYS A 1 292 ? 6.618 -31.834 39.320 1.00 20.11 284 LYS A C 1
ATOM 2045 O O . LYS A 1 292 ? 7.053 -31.202 40.317 1.00 20.22 284 LYS A O 1
ATOM 2051 N N . LEU A 1 293 ? 6.276 -33.108 39.382 1.00 18.60 285 LEU A N 1
ATOM 2052 C CA . LEU A 1 293 ? 6.378 -33.821 40.650 1.00 18.22 285 LEU A CA 1
ATOM 2053 C C . LEU A 1 293 ? 7.857 -33.781 41.260 1.00 17.58 285 LEU A C 1
ATOM 2054 O O . LEU A 1 293 ? 8.086 -33.519 42.430 1.00 14.95 285 LEU A O 1
ATOM 2059 N N . ALA A 1 294 ? 8.821 -33.999 40.406 1.00 17.71 286 ALA A N 1
ATOM 2060 C CA . ALA A 1 294 ? 10.218 -33.920 40.798 1.00 18.58 286 ALA A CA 1
ATOM 2061 C C . ALA A 1 294 ? 10.599 -32.521 41.268 1.00 18.54 286 ALA A C 1
ATOM 2062 O O . ALA A 1 294 ? 11.268 -32.388 42.254 1.00 19.19 286 ALA A O 1
ATOM 2064 N N . ASN A 1 295 ? 10.169 -31.481 40.570 1.00 19.04 287 ASN A N 1
ATOM 2065 C CA . ASN A 1 295 ? 10.415 -30.132 41.046 1.00 19.57 287 ASN A CA 1
ATOM 2066 C C . ASN A 1 295 ? 9.735 -29.833 42.371 1.00 18.90 287 ASN A C 1
ATOM 2067 O O . ASN A 1 295 ? 10.323 -29.144 43.181 1.00 18.39 287 ASN A O 1
ATOM 2072 N N . MET A 1 296 ? 8.525 -30.362 42.597 1.00 18.56 288 MET A N 1
ATOM 2073 C CA . MET A 1 296 ? 7.803 -30.130 43.856 1.00 18.30 288 MET A CA 1
ATOM 2074 C C . MET A 1 296 ? 8.531 -30.812 44.997 1.00 18.00 288 MET A C 1
ATOM 2075 O O . MET A 1 296 ? 8.703 -30.215 46.088 1.00 18.44 288 MET A O 1
ATOM 2080 N N . ALA A 1 297 ? 8.957 -32.058 44.782 1.00 17.48 289 ALA A N 1
ATOM 2081 C CA . ALA A 1 297 ? 9.630 -32.788 45.856 1.00 17.11 289 ALA A CA 1
ATOM 2082 C C . ALA A 1 297 ? 10.895 -32.034 46.255 1.00 16.99 289 ALA A C 1
ATOM 2083 O O . ALA A 1 297 ? 11.139 -31.798 47.434 1.00 16.82 289 ALA A O 1
ATOM 2085 N N . THR A 1 298 ? 11.688 -31.642 45.263 1.00 18.56 290 THR A N 1
ATOM 2086 C CA . THR A 1 298 ? 13.005 -30.971 45.469 1.00 18.55 290 THR A CA 1
ATOM 2087 C C . THR A 1 298 ? 12.866 -29.630 46.196 1.00 18.85 290 THR A C 1
ATOM 2088 O O . THR A 1 298 ? 13.635 -29.311 47.114 1.00 20.02 290 THR A O 1
ATOM 2092 N N . GLN A 1 299 ? 11.868 -28.842 45.850 1.00 18.88 291 GLN A N 1
ATOM 2093 C CA . GLN A 1 299 ? 11.805 -27.519 46.465 1.00 19.43 291 GLN A CA 1
ATOM 2094 C C . GLN A 1 299 ? 11.309 -27.671 47.875 1.00 18.20 291 GLN A C 1
ATOM 2095 O O . GLN A 1 299 ? 11.715 -26.922 48.762 1.00 18.04 291 GLN A O 1
ATOM 2101 N N . ILE A 1 300 ? 10.371 -28.592 48.078 1.00 17.09 292 ILE A N 1
ATOM 2102 C CA . ILE A 1 300 ? 9.827 -28.820 49.401 1.00 16.75 292 ILE A CA 1
ATOM 2103 C C . ILE A 1 300 ? 10.963 -29.298 50.313 1.00 16.41 292 ILE A C 1
ATOM 2104 O O . ILE A 1 300 ? 11.122 -28.835 51.452 1.00 17.41 292 ILE A O 1
ATOM 2109 N N . ASN A 1 301 ? 11.774 -30.230 49.837 1.00 16.70 293 ASN A N 1
ATOM 2110 C CA . ASN A 1 301 ? 12.882 -30.718 50.666 1.00 16.06 293 ASN A CA 1
ATOM 2111 C C . ASN A 1 301 ? 13.885 -29.601 50.957 1.00 16.17 293 ASN A C 1
ATOM 2112 O O . ASN A 1 301 ? 14.376 -29.447 52.066 1.00 16.78 293 ASN A O 1
ATOM 2117 N N . ALA A 1 302 ? 14.197 -28.811 49.951 1.00 16.69 294 ALA A N 1
ATOM 2118 C CA . ALA A 1 302 ? 15.085 -27.667 50.140 1.00 16.41 294 ALA A CA 1
ATOM 2119 C C . ALA A 1 302 ? 14.542 -26.736 51.196 1.00 16.84 294 ALA A C 1
ATOM 2120 O O . ALA A 1 302 ? 15.259 -26.267 52.063 1.00 16.51 294 ALA A O 1
ATOM 2122 N N . ALA A 1 303 ? 13.245 -26.476 51.132 1.00 17.98 295 ALA A N 1
ATOM 2123 C CA . ALA A 1 303 ? 12.588 -25.639 52.128 1.00 18.06 295 ALA A CA 1
ATOM 2124 C C . ALA A 1 303 ? 12.670 -26.232 53.524 1.00 17.96 295 ALA A C 1
ATOM 2125 O O . ALA A 1 303 ? 12.995 -25.531 54.498 1.00 18.83 295 ALA A O 1
ATOM 2127 N N . ARG A 1 304 ? 12.415 -27.511 53.659 1.00 17.53 296 ARG A N 1
ATOM 2128 C CA . ARG A 1 304 ? 12.597 -28.113 55.012 1.00 18.24 296 ARG A CA 1
ATOM 2129 C C . ARG A 1 304 ? 14.057 -28.000 55.525 1.00 18.10 296 ARG A C 1
ATOM 2130 O O . ARG A 1 304 ? 14.305 -27.697 56.698 1.00 17.78 296 ARG A O 1
ATOM 2138 N N . LEU A 1 305 ? 15.025 -28.261 54.659 1.00 17.74 297 LEU A N 1
ATOM 2139 C CA . LEU A 1 305 ? 16.430 -28.250 55.096 1.00 18.07 297 LEU A CA 1
ATOM 2140 C C . LEU A 1 305 ? 16.891 -26.839 55.522 1.00 17.53 297 LEU A C 1
ATOM 2141 O O . LEU A 1 305 ? 17.557 -26.707 56.513 1.00 16.66 297 LEU A O 1
ATOM 2146 N N . LEU A 1 306 ? 16.475 -25.791 54.806 1.00 18.05 298 LEU A N 1
ATOM 2147 C CA . LEU A 1 306 ? 16.717 -24.379 55.235 1.00 17.22 298 LEU A CA 1
ATOM 2148 C C . LEU A 1 306 ? 16.114 -24.095 56.600 1.00 16.72 298 LEU A C 1
ATOM 2149 O O . LEU A 1 306 ? 16.722 -23.437 57.467 1.00 16.44 298 LEU A O 1
ATOM 2154 N N . THR A 1 307 ? 14.896 -24.612 56.771 1.00 15.90 299 THR A N 1
ATOM 2155 C CA . THR A 1 307 ? 14.134 -24.420 57.956 1.00 15.77 299 THR A CA 1
ATOM 2156 C C . THR A 1 307 ? 14.783 -25.158 59.114 1.00 16.15 299 THR A C 1
ATOM 2157 O O . THR A 1 307 ? 14.946 -24.611 60.196 1.00 16.37 299 THR A O 1
ATOM 2161 N N . HIS A 1 308 ? 15.123 -26.419 58.922 1.00 17.33 300 HIS A N 1
ATOM 2162 C CA . HIS A 1 308 ? 15.829 -27.132 59.997 1.00 18.39 300 HIS A CA 1
ATOM 2163 C C . HIS A 1 308 ? 17.214 -26.543 60.290 1.00 18.82 300 HIS A C 1
ATOM 2164 O O . HIS A 1 308 ? 17.650 -26.496 61.455 1.00 18.83 300 HIS A O 1
ATOM 2171 N N . HIS A 1 309 ? 17.891 -26.015 59.273 1.00 19.40 301 HIS A N 1
ATOM 2172 C CA . HIS A 1 309 ? 19.246 -25.443 59.513 1.00 20.21 301 HIS A CA 1
ATOM 2173 C C . HIS A 1 309 ? 19.112 -24.256 60.462 1.00 20.75 301 HIS A C 1
ATOM 2174 O O . HIS A 1 309 ? 19.861 -24.115 61.434 1.00 20.38 301 HIS A O 1
ATOM 2181 N N . ALA A 1 310 ? 18.107 -23.434 60.196 1.00 21.62 302 ALA A N 1
ATOM 2182 C CA . ALA A 1 310 ? 17.830 -22.263 61.007 1.00 21.68 302 ALA A CA 1
ATOM 2183 C C . ALA A 1 310 ? 17.543 -22.661 62.439 1.00 22.11 302 ALA A C 1
ATOM 2184 O O . ALA A 1 310 ? 18.090 -22.076 63.368 1.00 22.01 302 ALA A O 1
ATOM 2186 N N . ALA A 1 311 ? 16.648 -23.630 62.599 1.00 22.41 303 ALA A N 1
ATOM 2187 C CA . ALA A 1 311 ? 16.258 -24.150 63.917 1.00 20.89 303 ALA A CA 1
ATOM 2188 C C . ALA A 1 311 ? 17.445 -24.685 64.680 1.00 21.91 303 ALA A C 1
ATOM 2189 O O . ALA A 1 311 ? 17.529 -24.454 65.890 1.00 21.38 303 ALA A O 1
ATOM 2191 N N . ARG A 1 312 ? 18.343 -25.407 64.015 1.00 23.04 304 ARG A N 1
ATOM 2192 C CA . ARG A 1 312 ? 19.584 -25.830 64.691 1.00 25.70 304 ARG A CA 1
ATOM 2193 C C . ARG A 1 312 ? 20.389 -24.662 65.213 1.00 24.99 304 ARG A C 1
ATOM 2194 O O . ARG A 1 312 ? 20.864 -24.708 66.340 1.00 25.54 304 ARG A O 1
ATOM 2202 N N . LEU A 1 313 ? 20.531 -23.609 64.435 1.00 24.47 305 LEU A N 1
ATOM 2203 C CA . LEU A 1 313 ? 21.271 -22.431 64.950 1.00 25.15 305 LEU A CA 1
ATOM 2204 C C . LEU A 1 313 ? 20.560 -21.830 66.163 1.00 26.05 305 LEU A C 1
ATOM 2205 O O . LEU A 1 313 ? 21.227 -21.473 67.159 1.00 25.93 305 LEU A O 1
ATOM 2210 N N . ARG A 1 314 ? 19.219 -21.762 66.091 1.00 26.35 306 ARG A N 1
ATOM 2211 C CA . ARG A 1 314 ? 18.385 -21.237 67.182 1.00 26.41 306 ARG A CA 1
ATOM 2212 C C . ARG A 1 314 ? 18.459 -22.061 68.454 1.00 27.11 306 ARG A C 1
ATOM 2213 O O . ARG A 1 314 ? 18.537 -21.524 69.542 1.00 27.16 306 ARG A O 1
ATOM 2221 N N . THR A 1 315 ? 18.373 -23.365 68.299 1.00 26.75 307 THR A N 1
ATOM 2222 C CA . THR A 1 315 ? 18.573 -24.297 69.377 1.00 27.05 307 THR A CA 1
ATOM 2223 C C . THR A 1 315 ? 19.918 -24.051 70.090 1.00 27.37 307 THR A C 1
ATOM 2224 O O . THR A 1 315 ? 19.973 -24.042 71.284 1.00 28.35 307 THR A O 1
ATOM 2228 N N . ALA A 1 316 ? 20.982 -23.834 69.337 1.00 27.10 308 ALA A N 1
ATOM 2229 C CA . ALA A 1 316 ? 22.315 -23.624 69.883 1.00 27.14 308 ALA A CA 1
ATOM 2230 C C . ALA A 1 316 ? 22.525 -22.210 70.353 1.00 29.31 308 ALA A C 1
ATOM 2231 O O . ALA A 1 316 ? 23.642 -21.849 70.672 1.00 29.48 308 ALA A O 1
ATOM 2233 N N . GLY A 1 317 ? 21.485 -21.387 70.328 1.00 29.57 309 GLY A N 1
ATOM 2234 C CA . GLY A 1 317 ? 21.620 -19.995 70.722 1.00 31.18 309 GLY A CA 1
ATOM 2235 C C . GLY A 1 317 ? 22.486 -19.119 69.816 1.00 32.03 309 GLY A C 1
ATOM 2236 O O . GLY A 1 317 ? 22.953 -18.075 70.234 1.00 32.16 309 GLY A O 1
ATOM 2237 N N . LEU A 1 318 ? 22.683 -19.519 68.567 1.00 32.61 310 LEU A N 1
ATOM 2238 C CA . LEU A 1 318 ? 23.582 -18.796 67.680 1.00 31.39 310 LEU A CA 1
ATOM 2239 C C . LEU A 1 318 ? 22.841 -17.756 66.863 1.00 31.78 310 LEU A C 1
ATOM 2240 O O . LEU A 1 318 ? 21.632 -17.858 66.682 1.00 33.71 310 LEU A O 1
ATOM 2245 N N . PRO A 1 319 ? 23.560 -16.742 66.350 1.00 34.51 311 PRO A N 1
ATOM 2246 C CA . PRO A 1 319 ? 22.840 -15.782 65.480 1.00 33.67 311 PRO A CA 1
ATOM 2247 C C . PRO A 1 319 ? 22.194 -16.495 64.256 1.00 31.28 311 PRO A C 1
ATOM 2248 O O . PRO A 1 319 ? 22.816 -17.369 63.663 1.00 31.52 311 PRO A O 1
ATOM 2252 N N . CYS A 1 320 ? 20.933 -16.199 63.949 1.00 27.36 312 CYS A N 1
ATOM 2253 C CA . CYS A 1 320 ? 20.271 -16.892 62.860 1.00 26.02 312 CYS A CA 1
ATOM 2254 C C . CYS A 1 320 ? 19.094 -16.123 62.230 1.00 24.91 312 CYS A C 1
ATOM 2255 O O . CYS A 1 320 ? 18.202 -16.737 61.631 1.00 22.44 312 CYS A O 1
ATOM 2258 N N . LEU A 1 321 ? 19.071 -14.800 62.377 1.00 23.40 313 LEU A N 1
ATOM 2259 C CA . LEU A 1 321 ? 17.975 -14.032 61.818 1.00 23.38 313 LEU A CA 1
ATOM 2260 C C . LEU A 1 321 ? 17.911 -14.163 60.284 1.00 22.44 313 LEU A C 1
ATOM 2261 O O . LEU A 1 321 ? 16.834 -14.304 59.690 1.00 21.71 313 LEU A O 1
ATOM 2266 N N . SER A 1 322 ? 19.071 -14.097 59.661 1.00 23.10 314 SER A N 1
ATOM 2267 C CA . SER A 1 322 ? 19.158 -14.219 58.220 1.00 23.13 314 SER A CA 1
ATOM 2268 C C . SER A 1 322 ? 18.744 -15.610 57.767 1.00 22.44 314 SER A C 1
ATOM 2269 O O . SER A 1 322 ? 18.024 -15.759 56.802 1.00 22.57 314 SER A O 1
ATOM 2272 N N . GLU A 1 323 ? 19.237 -16.618 58.467 1.00 21.77 315 GLU A N 1
ATOM 2273 C CA . GLU A 1 323 ? 18.997 -17.996 58.112 1.00 21.21 315 GLU A CA 1
ATOM 2274 C C . GLU A 1 323 ? 17.535 -18.355 58.236 1.00 19.25 315 GLU A C 1
ATOM 2275 O O . GLU A 1 323 ? 17.011 -19.104 57.423 1.00 19.26 315 GLU A O 1
ATOM 2281 N N . ALA A 1 324 ? 16.898 -17.860 59.277 1.00 18.16 316 ALA A N 1
ATOM 2282 C CA . ALA A 1 324 ? 15.444 -18.023 59.439 1.00 17.54 316 ALA A CA 1
ATOM 2283 C C . ALA A 1 324 ? 14.656 -17.217 58.414 1.00 17.17 316 ALA A C 1
ATOM 2284 O O . ALA A 1 324 ? 13.588 -17.640 57.991 1.00 17.79 316 ALA A O 1
ATOM 2286 N N . SER A 1 325 ? 15.159 -16.042 58.064 1.00 16.60 317 SER A N 1
ATOM 2287 C CA . SER A 1 325 ? 14.565 -15.226 57.050 1.00 16.79 317 SER A CA 1
ATOM 2288 C C . SER A 1 325 ? 14.706 -15.901 55.681 1.00 16.76 317 SER A C 1
ATOM 2289 O O . SER A 1 325 ? 13.788 -15.847 54.902 1.00 16.68 317 SER A O 1
ATOM 2292 N N . GLN A 1 326 ? 15.842 -16.541 55.389 1.00 16.81 318 GLN A N 1
ATOM 2293 C CA . GLN A 1 326 ? 16.018 -17.293 54.146 1.00 15.51 318 GLN A CA 1
ATOM 2294 C C . GLN A 1 326 ? 15.033 -18.475 54.091 1.00 16.06 318 GLN A C 1
ATOM 2295 O O . GLN A 1 326 ? 14.397 -18.732 53.068 1.00 16.76 318 GLN A O 1
ATOM 2301 N N . ALA A 1 327 ? 14.872 -19.199 55.204 1.00 15.74 319 ALA A N 1
ATOM 2302 C CA . ALA A 1 327 ? 13.940 -20.294 55.232 1.00 15.17 319 ALA A CA 1
ATOM 2303 C C . ALA A 1 327 ? 12.516 -19.803 55.009 1.00 15.25 319 ALA A C 1
ATOM 2304 O O . ALA A 1 327 ? 11.749 -20.421 54.278 1.00 14.37 319 ALA A O 1
ATOM 2306 N N . LYS A 1 328 ? 12.145 -18.707 55.657 1.00 15.44 320 LYS A N 1
ATOM 2307 C CA . LYS A 1 328 ? 10.766 -18.261 55.562 1.00 15.46 320 LYS A CA 1
ATOM 2308 C C . LYS A 1 328 ? 10.476 -17.785 54.115 1.00 15.08 320 LYS A C 1
ATOM 2309 O O . LYS A 1 328 ? 9.425 -18.085 53.539 1.00 14.48 320 LYS A O 1
ATOM 2315 N N . LEU A 1 329 ? 11.430 -17.053 53.547 1.00 15.04 321 LEU A N 1
ATOM 2316 C CA . LEU A 1 329 ? 11.308 -16.492 52.183 1.00 15.52 321 LEU A CA 1
ATOM 2317 C C . LEU A 1 329 ? 11.231 -17.623 51.180 1.00 15.87 321 LEU A C 1
ATOM 2318 O O . LEU A 1 329 ? 10.272 -17.722 50.419 1.00 15.96 321 LEU A O 1
ATOM 2323 N N . PHE A 1 330 ? 12.231 -18.499 51.222 1.00 15.45 322 PHE A N 1
ATOM 2324 C CA . PHE A 1 330 ? 12.283 -19.616 50.308 1.00 15.98 322 PHE A CA 1
ATOM 2325 C C . PHE A 1 330 ? 11.051 -20.515 50.440 1.00 14.99 322 PHE A C 1
ATOM 2326 O O . PHE A 1 330 ? 10.421 -20.850 49.426 1.00 13.96 322 PHE A O 1
ATOM 2334 N N . ALA A 1 331 ? 10.670 -20.880 51.661 1.00 14.21 323 ALA A N 1
ATOM 2335 C CA . ALA A 1 331 ? 9.480 -21.759 51.807 1.00 13.65 323 ALA A CA 1
ATOM 2336 C C . ALA A 1 331 ? 8.204 -21.143 51.283 1.00 13.44 323 ALA A C 1
ATOM 2337 O O . ALA A 1 331 ? 7.337 -21.818 50.686 1.00 12.62 323 ALA A O 1
ATOM 2339 N N . SER A 1 332 ? 8.054 -19.856 51.518 1.00 13.84 324 SER A N 1
ATOM 2340 C CA . SER A 1 332 ? 6.760 -19.208 51.204 1.00 13.79 324 SER A CA 1
ATOM 2341 C C . SER A 1 332 ? 6.605 -19.081 49.693 1.00 14.72 324 SER A C 1
ATOM 2342 O O . SER A 1 332 ? 5.568 -19.411 49.168 1.00 13.92 324 SER A O 1
ATOM 2345 N N . GLU A 1 333 ? 7.669 -18.691 48.981 1.00 15.65 325 GLU A N 1
ATOM 2346 C CA . GLU A 1 333 ? 7.588 -18.568 47.537 1.00 17.25 325 GLU A CA 1
ATOM 2347 C C . GLU A 1 333 ? 7.437 -19.938 46.919 1.00 18.33 325 GLU A C 1
ATOM 2348 O O . GLU A 1 333 ? 6.719 -20.105 45.931 1.00 19.06 325 GLU A O 1
ATOM 2354 N N . MET A 1 334 ? 8.111 -20.917 47.521 1.00 18.03 326 MET A N 1
ATOM 2355 C CA . MET A 1 334 ? 8.086 -22.289 47.060 1.00 17.72 326 MET A CA 1
ATOM 2356 C C . MET A 1 334 ? 6.673 -22.807 47.166 1.00 16.78 326 MET A C 1
ATOM 2357 O O . MET A 1 334 ? 6.151 -23.454 46.275 1.00 16.65 326 MET A O 1
ATOM 2362 N N . ALA A 1 335 ? 6.040 -22.517 48.282 1.00 16.11 327 ALA A N 1
ATOM 2363 C CA . ALA A 1 335 ? 4.691 -23.066 48.537 1.00 15.82 327 ALA A CA 1
ATOM 2364 C C . ALA A 1 335 ? 3.654 -22.672 47.493 1.00 15.31 327 ALA A C 1
ATOM 2365 O O . ALA A 1 335 ? 2.823 -23.490 47.110 1.00 14.41 327 ALA A O 1
ATOM 2367 N N . GLU A 1 336 ? 3.705 -21.425 47.051 1.00 15.12 328 GLU A N 1
ATOM 2368 C CA . GLU A 1 336 ? 2.799 -20.967 45.982 1.00 15.77 328 GLU A CA 1
ATOM 2369 C C . GLU A 1 336 ? 3.018 -21.788 44.709 1.00 15.11 328 GLU A C 1
ATOM 2370 O O . GLU A 1 336 ? 2.080 -22.244 44.100 1.00 14.24 328 GLU A O 1
ATOM 2376 N N . ALA A 1 337 ? 4.272 -21.995 44.339 1.00 14.77 329 ALA A N 1
ATOM 2377 C CA . ALA A 1 337 ? 4.591 -22.660 43.077 1.00 15.10 329 ALA A CA 1
ATOM 2378 C C . ALA A 1 337 ? 4.196 -24.142 43.101 1.00 15.08 329 ALA A C 1
ATOM 2379 O O . ALA A 1 337 ? 3.676 -24.647 42.126 1.00 15.36 329 ALA A O 1
ATOM 2381 N N . VAL A 1 338 ? 4.408 -24.810 44.237 1.00 15.07 330 VAL A N 1
ATOM 2382 C CA . VAL A 1 338 ? 4.062 -26.231 44.444 1.00 14.71 330 VAL A CA 1
ATOM 2383 C C . VAL A 1 338 ? 2.543 -26.425 44.493 1.00 15.09 330 VAL A C 1
ATOM 2384 O O . VAL A 1 338 ? 2.001 -27.328 43.907 1.00 15.35 330 VAL A O 1
ATOM 2388 N N . CYS A 1 339 ? 1.849 -25.537 45.177 1.00 15.44 331 CYS A N 1
ATOM 2389 C CA . CYS A 1 339 ? 0.412 -25.596 45.179 1.00 15.05 331 CYS A CA 1
ATOM 2390 C C . CYS A 1 339 ? -0.152 -25.374 43.793 1.00 15.68 331 CYS A C 1
ATOM 2391 O O . CYS A 1 339 ? -1.186 -25.990 43.402 1.00 16.03 331 CYS A O 1
ATOM 2394 N N . SER A 1 340 ? 0.512 -24.519 43.016 1.00 15.16 332 SER A N 1
ATOM 2395 C CA . SER A 1 340 ? 0.026 -24.244 41.687 1.00 14.94 332 SER A CA 1
ATOM 2396 C C . SER A 1 340 ? 0.197 -25.479 40.799 1.00 15.32 332 SER A C 1
ATOM 2397 O O . SER A 1 340 ? -0.732 -25.859 40.071 1.00 14.98 332 SER A O 1
ATOM 2400 N N . ASP A 1 341 ? 1.363 -26.117 40.858 1.00 15.02 333 ASP A N 1
ATOM 2401 C CA . ASP A 1 341 ? 1.552 -27.387 40.159 1.00 15.91 333 ASP A CA 1
ATOM 2402 C C . ASP A 1 341 ? 0.522 -28.460 40.534 1.00 15.33 333 ASP A C 1
ATOM 2403 O O . ASP A 1 341 ? 0.039 -29.177 39.682 1.00 14.94 333 ASP A O 1
ATOM 2408 N N . ALA A 1 342 ? 0.187 -28.539 41.805 1.00 14.96 334 ALA A N 1
ATOM 2409 C CA . ALA A 1 342 ? -0.778 -29.500 42.302 1.00 15.24 334 ALA A CA 1
ATOM 2410 C C . ALA A 1 342 ? -2.181 -29.285 41.730 1.00 15.66 334 ALA A C 1
ATOM 2411 O O . ALA A 1 342 ? -2.909 -30.250 41.385 1.00 15.83 334 ALA A O 1
ATOM 2413 N N . ILE A 1 343 ? -2.572 -28.017 41.652 1.00 15.37 335 ILE A N 1
ATOM 2414 C CA . ILE A 1 343 ? -3.752 -27.681 40.925 1.00 15.83 335 ILE A CA 1
ATOM 2415 C C . ILE A 1 343 ? -3.644 -28.223 39.490 1.00 16.03 335 ILE A C 1
ATOM 2416 O O . ILE A 1 343 ? -4.573 -28.904 39.003 1.00 16.54 335 ILE A O 1
ATOM 2421 N N . GLN A 1 344 ? -2.572 -27.865 38.802 1.00 15.33 336 GLN A N 1
ATOM 2422 C CA . GLN A 1 344 ? -2.419 -28.189 37.384 1.00 15.67 336 GLN A CA 1
ATOM 2423 C C . GLN A 1 344 ? -2.464 -29.701 37.106 1.00 15.50 336 GLN A C 1
ATOM 2424 O O . GLN A 1 344 ? -2.991 -30.138 36.125 1.00 15.66 336 GLN A O 1
ATOM 2430 N N . ILE A 1 345 ? -1.818 -30.473 37.963 1.00 15.43 337 ILE A N 1
ATOM 2431 C CA . ILE A 1 345 ? -1.734 -31.929 37.843 1.00 15.26 337 ILE A CA 1
ATOM 2432 C C . ILE A 1 345 ? -3.124 -32.539 37.928 1.00 16.18 337 ILE A C 1
ATOM 2433 O O . ILE A 1 345 ? -3.423 -33.522 37.257 1.00 16.60 337 ILE A O 1
ATOM 2438 N N . HIS A 1 346 ? -3.994 -31.915 38.701 1.00 17.05 338 HIS A N 1
ATOM 2439 C CA . HIS A 1 346 ? -5.414 -32.352 38.799 1.00 17.93 338 HIS A CA 1
ATOM 2440 C C . HIS A 1 346 ? -6.297 -31.943 37.644 1.00 18.35 338 HIS A C 1
ATOM 2441 O O . HIS A 1 346 ? -7.452 -32.401 37.546 1.00 19.15 338 HIS A O 1
ATOM 2448 N N . GLY A 1 347 ? -5.811 -31.074 36.781 1.00 18.34 339 GLY A N 1
ATOM 2449 C CA . GLY A 1 347 ? -6.657 -30.615 35.670 1.00 19.24 339 GLY A CA 1
ATOM 2450 C C . GLY A 1 347 ? -7.832 -29.799 36.207 1.00 19.05 339 GLY A C 1
ATOM 2451 O O . GLY A 1 347 ? -7.700 -29.096 37.207 1.00 18.72 339 GLY A O 1
ATOM 2452 N N . GLY A 1 348 ? -8.985 -29.913 35.569 1.00 19.61 340 GLY A N 1
ATOM 2453 C CA . GLY A 1 348 ? -10.211 -29.195 36.029 1.00 19.65 340 GLY A CA 1
ATOM 2454 C C . GLY A 1 348 ? -10.549 -29.491 37.467 1.00 19.44 340 GLY A C 1
ATOM 2455 O O . GLY A 1 348 ? -11.018 -28.639 38.199 1.00 19.09 340 GLY A O 1
ATOM 2456 N N . TYR A 1 349 ? -10.264 -30.703 37.896 1.00 20.01 341 TYR A N 1
ATOM 2457 C CA . TYR A 1 349 ? -10.530 -31.088 39.276 1.00 20.35 341 TYR A CA 1
ATOM 2458 C C . TYR A 1 349 ? -9.788 -30.216 40.266 1.00 19.96 341 TYR A C 1
ATOM 2459 O O . TYR A 1 349 ? -10.289 -29.958 41.377 1.00 19.47 341 TYR A O 1
ATOM 2468 N N . GLY A 1 350 ? -8.601 -29.753 39.873 1.00 18.97 342 GLY A N 1
ATOM 2469 C CA . GLY A 1 350 ? -7.801 -28.921 40.734 1.00 19.17 342 GLY A CA 1
ATOM 2470 C C . GLY A 1 350 ? -8.418 -27.588 41.155 1.00 19.51 342 GLY A C 1
ATOM 2471 O O . GLY A 1 350 ? -8.115 -27.086 42.227 1.00 19.84 342 GLY A O 1
ATOM 2472 N N . PHE A 1 351 ? -9.311 -27.062 40.335 1.00 20.08 343 PHE A N 1
ATOM 2473 C CA . PHE A 1 351 ? -9.974 -25.798 40.566 1.00 21.04 343 PHE A CA 1
ATOM 2474 C C . PHE A 1 351 ? -11.249 -25.971 41.448 1.00 21.90 343 PHE A C 1
ATOM 2475 O O . PHE A 1 351 ? -11.896 -24.969 41.824 1.00 21.98 343 PHE A O 1
ATOM 2483 N N . LEU A 1 352 ? -11.616 -27.228 41.747 1.00 22.00 344 LEU A N 1
ATOM 2484 C CA . LEU A 1 352 ? -12.845 -27.554 42.502 1.00 22.67 344 LEU A CA 1
ATOM 2485 C C . LEU A 1 352 ? -12.588 -27.693 44.010 1.00 21.61 344 LEU A C 1
ATOM 2486 O O . LEU A 1 352 ? -11.559 -28.234 44.438 1.00 20.08 344 LEU A O 1
ATOM 2491 N N . VAL A 1 353 ? -13.530 -27.188 44.804 1.00 21.94 345 VAL A N 1
ATOM 2492 C CA . VAL A 1 353 ? -13.377 -27.181 46.246 1.00 21.87 345 VAL A CA 1
ATOM 2493 C C . VAL A 1 353 ? -13.158 -28.603 46.813 1.00 21.88 345 VAL A C 1
ATOM 2494 O O . VAL A 1 353 ? -12.298 -28.801 47.681 1.00 20.48 345 VAL A O 1
ATOM 2498 N N . ASP A 1 354 ? -13.923 -29.578 46.319 1.00 22.57 346 ASP A N 1
ATOM 2499 C CA . ASP A 1 354 ? -13.860 -30.950 46.828 1.00 22.62 346 ASP A CA 1
ATOM 2500 C C . ASP A 1 354 ? -12.499 -31.623 46.676 1.00 22.31 346 ASP A C 1
ATOM 2501 O O . ASP A 1 354 ? -12.251 -32.629 47.300 1.00 22.37 346 ASP A O 1
ATOM 2506 N N . TYR A 1 355 ? -11.598 -31.083 45.862 1.00 21.95 347 TYR A N 1
ATOM 2507 C CA . TYR A 1 355 ? -10.299 -31.716 45.649 1.00 20.94 347 TYR A CA 1
ATOM 2508 C C . TYR A 1 355 ? -9.188 -31.087 46.438 1.00 20.96 347 TYR A C 1
ATOM 2509 O O . TYR A 1 355 ? -8.021 -31.477 46.275 1.00 20.27 347 TYR A O 1
ATOM 2518 N N . GLU A 1 356 ? -9.540 -30.107 47.266 1.00 22.17 348 GLU A N 1
ATOM 2519 C CA . GLU A 1 356 ? -8.696 -29.663 48.394 1.00 23.96 348 GLU A CA 1
ATOM 2520 C C . GLU A 1 356 ? -7.479 -28.801 47.999 1.00 21.48 348 GLU A C 1
ATOM 2521 O O . GLU A 1 356 ? -7.113 -27.897 48.749 1.00 20.43 348 GLU A O 1
ATOM 2527 N N . VAL A 1 357 ? -6.833 -29.118 46.878 1.00 19.30 349 VAL A N 1
ATOM 2528 C CA . VAL A 1 357 ? -5.640 -28.408 46.474 1.00 18.63 349 VAL A CA 1
ATOM 2529 C C . VAL A 1 357 ? -5.859 -26.912 46.279 1.00 18.05 349 VAL A C 1
ATOM 2530 O O . VAL A 1 357 ? -4.911 -26.121 46.420 1.00 16.97 349 VAL A O 1
ATOM 2534 N N . GLU A 1 358 ? -7.084 -26.514 45.977 1.00 17.62 350 GLU A N 1
ATOM 2535 C CA . GLU A 1 358 ? -7.368 -25.096 45.860 1.00 18.25 350 GLU A CA 1
ATOM 2536 C C . GLU A 1 358 ? -7.381 -24.417 47.213 1.00 18.55 350 GLU A C 1
ATOM 2537 O O . GLU A 1 358 ? -6.890 -23.286 47.340 1.00 19.65 350 GLU A O 1
ATOM 2543 N N . ARG A 1 359 ? -7.841 -25.090 48.268 1.00 18.44 351 ARG A N 1
ATOM 2544 C CA . ARG A 1 359 ? -7.621 -24.522 49.603 1.00 18.71 351 ARG A CA 1
ATOM 2545 C C . ARG A 1 359 ? -6.129 -24.351 49.923 1.00 17.05 351 ARG A C 1
ATOM 2546 O O . ARG A 1 359 ? -5.744 -23.336 50.531 1.00 15.61 351 ARG A O 1
ATOM 2554 N N . HIS A 1 360 ? -5.300 -25.345 49.584 1.00 15.74 352 HIS A N 1
ATOM 2555 C CA . HIS A 1 360 ? -3.866 -25.263 49.944 1.00 15.39 352 HIS A CA 1
ATOM 2556 C C . HIS A 1 360 ? -3.201 -24.056 49.262 1.00 15.32 352 HIS A C 1
ATOM 2557 O O . HIS A 1 360 ? -2.411 -23.339 49.876 1.00 15.48 352 HIS A O 1
ATOM 2564 N N . TYR A 1 361 ? -3.490 -23.880 47.983 1.00 14.83 353 TYR A N 1
ATOM 2565 C CA . TYR A 1 361 ? -3.028 -22.728 47.212 1.00 15.22 353 TYR A CA 1
ATOM 2566 C C . TYR A 1 361 ? -3.447 -21.365 47.845 1.00 15.50 353 TYR A C 1
ATOM 2567 O O . TYR A 1 361 ? -2.613 -20.465 48.053 1.00 15.14 353 TYR A O 1
ATOM 2576 N N . ARG A 1 362 ? -4.726 -21.223 48.186 1.00 15.72 354 ARG A N 1
ATOM 2577 C CA . ARG A 1 362 ? -5.214 -20.037 48.904 1.00 15.97 354 ARG A CA 1
ATOM 2578 C C . ARG A 1 362 ? -4.494 -19.811 50.204 1.00 15.78 354 ARG A C 1
ATOM 2579 O O . ARG A 1 362 ? -4.090 -18.697 50.464 1.00 15.40 354 ARG A O 1
ATOM 2587 N N . ASP A 1 363 ? -4.362 -20.860 51.027 1.00 16.53 355 ASP A N 1
ATOM 2588 C CA . ASP A 1 363 ? -3.724 -20.765 52.348 1.00 17.11 355 ASP A CA 1
ATOM 2589 C C . ASP A 1 363 ? -2.237 -20.425 52.204 1.00 17.48 355 ASP A C 1
ATOM 2590 O O . ASP A 1 363 ? -1.682 -19.667 52.984 1.00 16.33 355 ASP A O 1
ATOM 2595 N N . ALA A 1 364 ? -1.600 -21.045 51.218 1.00 18.13 356 ALA A N 1
ATOM 2596 C CA . ALA A 1 364 ? -0.172 -20.883 51.015 1.00 18.53 356 ALA A CA 1
ATOM 2597 C C . ALA A 1 364 ? 0.171 -19.403 50.740 1.00 18.99 356 ALA A C 1
ATOM 2598 O O . ALA A 1 364 ? 1.187 -18.923 51.203 1.00 18.97 356 ALA A O 1
ATOM 2600 N N . ARG A 1 365 ? -0.728 -18.663 50.068 1.00 19.24 357 ARG A N 1
ATOM 2601 C CA . ARG A 1 365 ? -0.388 -17.308 49.591 1.00 18.82 357 ARG A CA 1
ATOM 2602 C C . ARG A 1 365 ? -0.058 -16.305 50.707 1.00 18.75 357 ARG A C 1
ATOM 2603 O O . ARG A 1 365 ? 0.825 -15.450 50.533 1.00 18.41 357 ARG A O 1
ATOM 2611 N N . ILE A 1 366 ? -0.693 -16.453 51.861 1.00 19.04 358 ILE A N 1
ATOM 2612 C CA . ILE A 1 366 ? -0.415 -15.576 53.014 1.00 19.38 358 ILE A CA 1
ATOM 2613 C C . ILE A 1 366 ? 1.028 -15.671 53.500 1.00 18.42 358 ILE A C 1
ATOM 2614 O O . ILE A 1 366 ? 1.559 -14.697 53.992 1.00 19.14 358 ILE A O 1
ATOM 2619 N N . THR A 1 367 ? 1.677 -16.829 53.362 1.00 17.77 359 THR A N 1
ATOM 2620 C CA . THR A 1 367 ? 2.980 -17.044 53.970 1.00 16.41 359 THR A CA 1
ATOM 2621 C C . THR A 1 367 ? 4.058 -16.099 53.439 1.00 16.99 359 THR A C 1
ATOM 2622 O O . THR A 1 367 ? 5.057 -15.845 54.122 1.00 17.15 359 THR A O 1
ATOM 2626 N N . GLN A 1 368 ? 3.859 -15.591 52.222 1.00 16.99 360 GLN A N 1
ATOM 2627 C CA . GLN A 1 368 ? 4.733 -14.598 51.614 1.00 17.32 360 GLN A CA 1
ATOM 2628 C C . GLN A 1 368 ? 4.518 -13.186 52.183 1.00 18.40 360 GLN A C 1
ATOM 2629 O O . GLN A 1 368 ? 5.269 -12.284 51.838 1.00 18.10 360 GLN A O 1
ATOM 2635 N N . ILE A 1 369 ? 3.443 -12.980 52.945 1.00 19.18 361 ILE A N 1
ATOM 2636 C CA . ILE A 1 369 ? 3.066 -11.647 53.391 1.00 20.52 361 ILE A CA 1
ATOM 2637 C C . ILE A 1 369 ? 3.255 -11.438 54.903 1.00 21.40 361 ILE A C 1
ATOM 2638 O O . ILE A 1 369 ? 3.961 -10.492 55.312 1.00 20.79 361 ILE A O 1
ATOM 2643 N N . TYR A 1 370 ? 2.679 -12.302 55.723 1.00 20.69 362 TYR A N 1
ATOM 2644 C CA . TYR A 1 370 ? 2.790 -12.093 57.167 1.00 22.98 362 TYR A CA 1
ATOM 2645 C C . TYR A 1 370 ? 4.095 -12.605 57.782 1.00 23.77 362 TYR A C 1
ATOM 2646 O O . TYR A 1 370 ? 4.917 -13.258 57.104 1.00 21.65 362 TYR A O 1
ATOM 2655 N N . GLU A 1 371 ? 4.310 -12.258 59.051 1.00 23.67 363 GLU A N 1
ATOM 2656 C CA . GLU A 1 371 ? 5.577 -12.537 59.696 1.00 24.83 363 GLU A CA 1
ATOM 2657 C C . GLU A 1 371 ? 6.709 -11.870 58.910 1.00 22.36 363 GLU A C 1
ATOM 2658 O O . GLU A 1 371 ? 7.804 -12.393 58.791 1.00 23.10 363 GLU A O 1
ATOM 2664 N N . GLY A 1 372 ? 6.404 -10.717 58.340 1.00 21.07 364 GLY A N 1
ATOM 2665 C CA . GLY A 1 372 ? 7.294 -10.036 57.436 1.00 20.24 364 GLY A CA 1
ATOM 2666 C C . GLY A 1 372 ? 7.180 -10.454 55.971 1.00 20.34 364 GLY A C 1
ATOM 2667 O O . GLY A 1 372 ? 7.424 -11.631 55.611 1.00 18.51 364 GLY A O 1
ATOM 2668 N N . THR A 1 373 ? 6.921 -9.463 55.118 1.00 18.54 365 THR A N 1
ATOM 2669 C CA . THR A 1 373 ? 6.830 -9.686 53.707 1.00 19.39 365 THR A CA 1
ATOM 2670 C C . THR A 1 373 ? 8.169 -10.192 53.144 1.00 21.69 365 THR A C 1
ATOM 2671 O O . THR A 1 373 ? 9.266 -9.899 53.704 1.00 20.20 365 THR A O 1
ATOM 2675 N N . SER A 1 374 ? 8.075 -10.926 52.026 1.00 21.77 366 SER A N 1
ATOM 2676 C CA . SER A 1 374 ? 9.266 -11.298 51.229 1.00 21.99 366 SER A CA 1
ATOM 2677 C C . SER A 1 374 ? 10.265 -10.141 51.098 1.00 21.36 366 SER A C 1
ATOM 2678 O O . SER A 1 374 ? 11.471 -10.331 51.278 1.00 20.17 366 SER A O 1
ATOM 2681 N N . GLU A 1 375 ? 9.752 -8.956 50.771 1.00 20.97 367 GLU A N 1
ATOM 2682 C CA . GLU A 1 375 ? 10.552 -7.736 50.648 1.00 21.94 367 GLU A CA 1
ATOM 2683 C C . GLU A 1 375 ? 11.319 -7.386 51.952 1.00 21.65 367 GLU A C 1
ATOM 2684 O O . GLU A 1 375 ? 12.503 -7.065 51.919 1.00 22.16 367 GLU A O 1
ATOM 2690 N N . VAL A 1 376 ? 10.667 -7.500 53.093 1.00 22.60 368 VAL A N 1
ATOM 2691 C CA . VAL A 1 376 ? 11.352 -7.355 54.390 1.00 21.93 368 VAL A CA 1
ATOM 2692 C C . VAL A 1 376 ? 12.375 -8.489 54.613 1.00 23.58 368 VAL A C 1
ATOM 2693 O O . VAL A 1 376 ? 13.491 -8.199 55.055 1.00 25.46 368 VAL A O 1
ATOM 2697 N N . GLN A 1 377 ? 12.009 -9.765 54.371 1.00 21.44 369 GLN A N 1
ATOM 2698 C CA . GLN A 1 377 ? 12.999 -10.866 54.493 1.00 21.64 369 GLN A CA 1
ATOM 2699 C C . GLN A 1 377 ? 14.292 -10.574 53.685 1.00 20.80 369 GLN A C 1
ATOM 2700 O O . GLN A 1 377 ? 15.422 -10.753 54.176 1.00 18.63 369 GLN A O 1
ATOM 2706 N N . ARG A 1 378 ? 14.112 -10.164 52.433 1.00 20.80 370 ARG A N 1
ATOM 2707 C CA . ARG A 1 378 ? 15.239 -9.943 51.559 1.00 21.70 370 ARG A CA 1
ATOM 2708 C C . ARG A 1 378 ? 16.137 -8.799 52.079 1.00 23.08 370 ARG A C 1
ATOM 2709 O O . ARG A 1 378 ? 17.368 -8.888 51.946 1.00 21.58 370 ARG A O 1
ATOM 2717 N N . MET A 1 379 ? 15.536 -7.749 52.649 1.00 24.92 371 MET A N 1
ATOM 2718 C CA . MET A 1 379 ? 16.309 -6.639 53.271 1.00 28.88 371 MET A CA 1
ATOM 2719 C C . MET A 1 379 ? 17.208 -7.160 54.410 1.00 27.22 371 MET A C 1
ATOM 2720 O O . MET A 1 379 ? 18.397 -6.841 54.457 1.00 24.63 371 MET A O 1
ATOM 2725 N N . VAL A 1 380 ? 16.673 -7.985 55.308 1.00 24.20 372 VAL A N 1
ATOM 2726 C CA . VAL A 1 380 ? 17.525 -8.450 56.394 1.00 24.34 372 VAL A CA 1
ATOM 2727 C C . VAL A 1 380 ? 18.642 -9.379 55.933 1.00 24.49 372 VAL A C 1
ATOM 2728 O O . VAL A 1 380 ? 19.769 -9.320 56.454 1.00 23.77 372 VAL A O 1
ATOM 2732 N N . ILE A 1 381 ? 18.367 -10.199 54.910 1.00 24.24 373 ILE A N 1
ATOM 2733 C CA . ILE A 1 381 ? 19.370 -11.123 54.389 1.00 22.00 373 ILE A CA 1
ATOM 2734 C C . ILE A 1 381 ? 20.533 -10.322 53.794 1.00 23.23 373 ILE A C 1
ATOM 2735 O O . ILE A 1 381 ? 21.743 -10.622 54.021 1.00 21.71 373 ILE A O 1
ATOM 2740 N N . ALA A 1 382 ? 20.169 -9.308 53.025 1.00 24.01 374 ALA A N 1
ATOM 2741 C CA . ALA A 1 382 ? 21.139 -8.459 52.337 1.00 26.26 374 ALA A CA 1
ATOM 2742 C C . ALA A 1 382 ? 21.976 -7.641 53.298 1.00 28.83 374 ALA A C 1
ATOM 2743 O O . ALA A 1 382 ? 23.188 -7.509 53.116 1.00 27.56 374 ALA A O 1
ATOM 2745 N N . ARG A 1 383 ? 21.306 -7.060 54.285 1.00 30.49 375 ARG A N 1
ATOM 2746 C CA . ARG A 1 383 ? 21.926 -6.178 55.276 1.00 35.04 375 ARG A CA 1
ATOM 2747 C C . ARG A 1 383 ? 23.119 -6.867 55.946 1.00 35.40 375 ARG A C 1
ATOM 2748 O O . ARG A 1 383 ? 24.033 -6.218 56.444 1.00 32.55 375 ARG A O 1
ATOM 2756 N N . GLN A 1 384 ? 23.083 -8.190 55.978 1.00 36.47 376 GLN A N 1
ATOM 2757 C CA . GLN A 1 384 ? 23.984 -8.948 56.809 1.00 39.03 376 GLN A CA 1
ATOM 2758 C C . GLN A 1 384 ? 25.046 -9.654 56.053 1.00 40.27 376 GLN A C 1
ATOM 2759 O O . GLN A 1 384 ? 25.601 -10.579 56.605 1.00 42.39 376 GLN A O 1
ATOM 2765 N N . LEU A 1 385 ? 25.314 -9.229 54.813 1.00 42.89 377 LEU A N 1
ATOM 2766 C CA . LEU A 1 385 ? 26.292 -9.870 53.922 1.00 46.64 377 LEU A CA 1
ATOM 2767 C C . LEU A 1 385 ? 27.553 -9.042 53.885 1.00 56.59 377 LEU A C 1
ATOM 2768 O O . LEU A 1 385 ? 27.493 -7.836 54.146 1.00 60.08 377 LEU A O 1
ATOM 2774 N N . ASP B 1 10 ? -4.721 2.990 21.742 1.00 52.24 2 ASP B N 1
ATOM 2775 C CA . ASP B 1 10 ? -5.965 3.096 20.907 1.00 55.09 2 ASP B CA 1
ATOM 2776 C C . ASP B 1 10 ? -5.756 3.546 19.464 1.00 60.37 2 ASP B C 1
ATOM 2777 O O . ASP B 1 10 ? -6.433 3.048 18.575 1.00 65.42 2 ASP B O 1
ATOM 2782 N N . ASP B 1 11 ? -4.857 4.503 19.231 1.00 62.76 3 ASP B N 1
ATOM 2783 C CA . ASP B 1 11 ? -4.614 5.046 17.880 1.00 62.07 3 ASP B CA 1
ATOM 2784 C C . ASP B 1 11 ? -4.304 3.945 16.859 1.00 58.32 3 ASP B C 1
ATOM 2785 O O . ASP B 1 11 ? -4.640 4.085 15.688 1.00 61.99 3 ASP B O 1
ATOM 2787 N N . LEU B 1 12 ? -3.685 2.849 17.294 1.00 52.40 4 LEU B N 1
ATOM 2788 C CA . LEU B 1 12 ? -3.393 1.749 16.384 1.00 50.14 4 LEU B CA 1
ATOM 2789 C C . LEU B 1 12 ? -4.629 0.897 15.989 1.00 46.29 4 LEU B C 1
ATOM 2790 O O . LEU B 1 12 ? -4.547 0.112 15.050 1.00 46.05 4 LEU B O 1
ATOM 2792 N N . TYR B 1 13 ? -5.773 1.068 16.651 1.00 40.08 5 TYR B N 1
ATOM 2793 C CA . TYR B 1 13 ? -6.953 0.233 16.355 1.00 38.20 5 TYR B CA 1
ATOM 2794 C C . TYR B 1 13 ? -7.839 0.866 15.286 1.00 37.54 5 TYR B C 1
ATOM 2795 O O . TYR B 1 13 ? -7.819 2.055 15.112 1.00 37.26 5 TYR B O 1
ATOM 2804 N N . THR B 1 14 ? -8.607 0.056 14.575 1.00 38.77 6 THR B N 1
ATOM 2805 C CA . THR B 1 14 ? -9.540 0.552 13.552 1.00 41.16 6 THR B CA 1
ATOM 2806 C C . THR B 1 14 ? -10.760 1.192 14.197 1.00 40.97 6 THR B C 1
ATOM 2807 O O . THR B 1 14 ? -10.910 1.174 15.423 1.00 45.68 6 THR B O 1
ATOM 2811 N N . GLU B 1 15 ? -11.648 1.735 13.379 1.00 43.26 7 GLU B N 1
ATOM 2812 C CA . GLU B 1 15 ? -12.843 2.418 13.892 1.00 44.86 7 GLU B CA 1
ATOM 2813 C C . GLU B 1 15 ? -13.847 1.411 14.481 1.00 43.01 7 GLU B C 1
ATOM 2814 O O . GLU B 1 15 ? -14.490 1.702 15.485 1.00 43.96 7 GLU B O 1
ATOM 2820 N N . ASP B 1 16 ? -13.992 0.245 13.847 1.00 42.44 8 ASP B N 1
ATOM 2821 C CA . ASP B 1 16 ? -14.789 -0.860 14.410 1.00 43.00 8 ASP B CA 1
ATOM 2822 C C . ASP B 1 16 ? -14.166 -1.381 15.699 1.00 39.23 8 ASP B C 1
ATOM 2823 O O . ASP B 1 16 ? -14.833 -1.610 16.693 1.00 37.08 8 ASP B O 1
ATOM 2828 N N . GLN B 1 17 ? -12.864 -1.560 15.683 1.00 37.86 9 GLN B N 1
ATOM 2829 C CA . GLN B 1 17 ? -12.190 -1.986 16.886 1.00 35.96 9 GLN B CA 1
ATOM 2830 C C . GLN B 1 17 ? -12.377 -0.966 18.029 1.00 36.79 9 GLN B C 1
ATOM 2831 O O . GLN B 1 17 ? -12.741 -1.345 19.106 1.00 34.60 9 GLN B O 1
ATOM 2837 N N . ARG B 1 18 ? -12.183 0.327 17.776 1.00 40.24 10 ARG B N 1
ATOM 2838 C CA . ARG B 1 18 ? -12.369 1.360 18.815 1.00 38.82 10 ARG B CA 1
ATOM 2839 C C . ARG B 1 18 ? -13.835 1.422 19.272 1.00 38.30 10 ARG B C 1
ATOM 2840 O O . ARG B 1 18 ? -14.118 1.502 20.470 1.00 32.30 10 ARG B O 1
ATOM 2842 N N . MET B 1 19 ? -14.765 1.331 18.325 1.00 40.42 11 MET B N 1
ATOM 2843 C CA . MET B 1 19 ? -16.202 1.319 18.652 1.00 42.07 11 MET B CA 1
ATOM 2844 C C . MET B 1 19 ? -16.583 0.237 19.669 1.00 40.81 11 MET B C 1
ATOM 2845 O O . MET B 1 19 ? -17.075 0.553 20.738 1.00 37.50 11 MET B O 1
ATOM 2850 N N . ILE B 1 20 ? -16.359 -1.038 19.335 1.00 40.44 12 ILE B N 1
ATOM 2851 C CA . ILE B 1 20 ? -16.640 -2.149 20.265 1.00 40.97 12 ILE B CA 1
ATOM 2852 C C . ILE B 1 20 ? -15.880 -1.953 21.597 1.00 37.95 12 ILE B C 1
ATOM 2853 O O . ILE B 1 20 ? -16.389 -2.301 22.654 1.00 34.16 12 ILE B O 1
ATOM 2858 N N . LEU B 1 21 ? -14.666 -1.384 21.525 1.00 36.06 13 LEU B N 1
ATOM 2859 C CA . LEU B 1 21 ? -13.801 -1.225 22.691 1.00 36.00 13 LEU B CA 1
ATOM 2860 C C . LEU B 1 21 ? -14.414 -0.218 23.654 1.00 36.15 13 LEU B C 1
ATOM 2861 O O . LEU B 1 21 ? -14.491 -0.446 24.868 1.00 32.86 13 LEU B O 1
ATOM 2866 N N . ASP B 1 22 ? -14.855 0.894 23.072 1.00 37.12 14 ASP B N 1
ATOM 2867 C CA . ASP B 1 22 ? -15.601 1.927 23.791 1.00 37.71 14 ASP B CA 1
ATOM 2868 C C . ASP B 1 22 ? -16.895 1.395 24.432 1.00 34.33 14 ASP B C 1
ATOM 2869 O O . ASP B 1 22 ? -17.156 1.601 25.609 1.00 33.92 14 ASP B O 1
ATOM 2874 N N . ALA B 1 23 ? -17.682 0.668 23.663 1.00 33.22 15 ALA B N 1
ATOM 2875 C CA . ALA B 1 23 ? -18.909 0.072 24.178 1.00 30.71 15 ALA B CA 1
ATOM 2876 C C . ALA B 1 23 ? -18.633 -0.874 25.345 1.00 32.22 15 ALA B C 1
ATOM 2877 O O . ALA B 1 23 ? -19.284 -0.801 26.375 1.00 31.15 15 ALA B O 1
ATOM 2879 N N . ALA B 1 24 ? -17.683 -1.796 25.176 1.00 31.86 16 ALA B N 1
ATOM 2880 C CA . ALA B 1 24 ? -17.392 -2.728 26.262 1.00 32.32 16 ALA B CA 1
ATOM 2881 C C . ALA B 1 24 ? -16.940 -1.993 27.505 1.00 31.50 16 ALA B C 1
ATOM 2882 O O . ALA B 1 24 ? -17.425 -2.305 28.581 1.00 32.09 16 ALA B O 1
ATOM 2884 N N . ARG B 1 25 ? -16.009 -1.038 27.356 1.00 33.38 17 ARG B N 1
ATOM 2885 C CA . ARG B 1 25 ? -15.522 -0.200 28.476 1.00 33.80 17 ARG B CA 1
ATOM 2886 C C . ARG B 1 25 ? -16.613 0.477 29.302 1.00 32.40 17 ARG B C 1
ATOM 2887 O O . ARG B 1 25 ? -16.587 0.447 30.518 1.00 34.64 17 ARG B O 1
ATOM 2895 N N . ALA B 1 26 ? -17.563 1.105 28.634 1.00 32.12 18 ALA B N 1
ATOM 2896 C CA . ALA B 1 26 ? -18.689 1.735 29.326 1.00 32.00 18 ALA B CA 1
ATOM 2897 C C . ALA B 1 26 ? -19.472 0.721 30.139 1.00 30.54 18 ALA B C 1
ATOM 2898 O O . ALA B 1 26 ? -19.664 0.907 31.335 1.00 28.63 18 ALA B O 1
ATOM 2900 N N . PHE B 1 27 ? -19.917 -0.350 29.475 1.00 31.19 19 PHE B N 1
ATOM 2901 C CA . PHE B 1 27 ? -20.622 -1.478 30.135 1.00 28.84 19 PHE B CA 1
ATOM 2902 C C . PHE B 1 27 ? -19.847 -2.025 31.354 1.00 29.02 19 PHE B C 1
ATOM 2903 O O . PHE B 1 27 ? -20.417 -2.265 32.411 1.00 30.97 19 PHE B O 1
ATOM 2911 N N A CYS B 1 28 ? -18.541 -2.182 31.216 0.50 29.13 20 CYS B N 1
ATOM 2912 N N B CYS B 1 28 ? -18.543 -2.227 31.173 0.50 27.95 20 CYS B N 1
ATOM 2913 C CA A CYS B 1 28 ? -17.765 -2.796 32.270 0.50 29.62 20 CYS B CA 1
ATOM 2914 C CA B CYS B 1 28 ? -17.675 -2.732 32.224 0.50 27.50 20 CYS B CA 1
ATOM 2915 C C A CYS B 1 28 ? -17.625 -1.897 33.503 0.50 30.17 20 CYS B C 1
ATOM 2916 C C B CYS B 1 28 ? -17.829 -1.873 33.459 0.50 28.90 20 CYS B C 1
ATOM 2917 O O A CYS B 1 28 ? -17.601 -2.396 34.620 0.50 29.90 20 CYS B O 1
ATOM 2918 O O B CYS B 1 28 ? -18.251 -2.361 34.502 0.50 28.66 20 CYS B O 1
ATOM 2923 N N . ALA B 1 29 ? -17.545 -0.581 33.299 1.00 30.26 21 ALA B N 1
ATOM 2924 C CA . ALA B 1 29 ? -17.572 0.398 34.393 1.00 31.36 21 ALA B CA 1
ATOM 2925 C C . ALA B 1 29 ? -18.954 0.590 35.023 1.00 32.47 21 ALA B C 1
ATOM 2926 O O . ALA B 1 29 ? -19.107 0.529 36.238 1.00 36.21 21 ALA B O 1
ATOM 2928 N N . GLU B 1 30 ? -19.951 0.823 34.199 1.00 32.63 22 GLU B N 1
ATOM 2929 C CA . GLU B 1 30 ? -21.317 0.979 34.678 1.00 36.67 22 GLU B CA 1
ATOM 2930 C C . GLU B 1 30 ? -21.907 -0.309 35.293 1.00 33.46 22 GLU B C 1
ATOM 2931 O O . GLU B 1 30 ? -22.393 -0.270 36.391 1.00 32.93 22 GLU B O 1
ATOM 2937 N N . VAL B 1 31 ? -21.866 -1.443 34.610 1.00 31.61 23 VAL B N 1
ATOM 2938 C CA . VAL B 1 31 ? -22.545 -2.650 35.140 1.00 30.19 23 VAL B CA 1
ATOM 2939 C C . VAL B 1 31 ? -21.635 -3.691 35.806 1.00 29.30 23 VAL B C 1
ATOM 2940 O O . VAL B 1 31 ? -21.950 -4.184 36.894 1.00 28.66 23 VAL B O 1
ATOM 2944 N N . LEU B 1 32 ? -20.527 -4.056 35.169 1.00 26.35 24 LEU B N 1
ATOM 2945 C CA . LEU B 1 32 ? -19.720 -5.192 35.688 1.00 25.44 24 LEU B CA 1
ATOM 2946 C C . LEU B 1 32 ? -18.833 -4.921 36.913 1.00 24.94 24 LEU B C 1
ATOM 2947 O O . LEU B 1 32 ? -18.969 -5.591 37.973 1.00 22.65 24 LEU B O 1
ATOM 2952 N N . ALA B 1 33 ? -17.886 -3.991 36.765 1.00 24.45 25 ALA B N 1
ATOM 2953 C CA . ALA B 1 33 ? -16.910 -3.746 37.824 1.00 25.70 25 ALA B CA 1
ATOM 2954 C C . ALA B 1 33 ? -17.572 -3.505 39.171 1.00 26.65 25 ALA B C 1
ATOM 2955 O O . ALA B 1 33 ? -17.111 -4.023 40.180 1.00 28.00 25 ALA B O 1
ATOM 2957 N N . PRO B 1 34 ? -18.648 -2.712 39.204 1.00 26.99 26 PRO B N 1
ATOM 2958 C CA . PRO B 1 34 ? -19.236 -2.423 40.526 1.00 27.35 26 PRO B CA 1
ATOM 2959 C C . PRO B 1 34 ? -19.964 -3.613 41.165 1.00 26.96 26 PRO B C 1
ATOM 2960 O O . PRO B 1 34 ? -20.166 -3.651 42.363 1.00 29.12 26 PRO B O 1
ATOM 2964 N N . ASN B 1 35 ? -20.364 -4.585 40.389 1.00 25.49 27 ASN B N 1
ATOM 2965 C CA . ASN B 1 35 ? -21.122 -5.671 40.958 1.00 24.80 27 ASN B CA 1
ATOM 2966 C C . ASN B 1 35 ? -20.373 -6.995 41.057 1.00 24.93 27 ASN B C 1
ATOM 2967 O O . ASN B 1 35 ? -20.880 -7.961 41.635 1.00 23.62 27 ASN B O 1
ATOM 2972 N N . ALA B 1 36 ? -19.160 -7.058 40.510 1.00 26.01 28 ALA B N 1
ATOM 2973 C CA . ALA B 1 36 ? -18.508 -8.360 40.347 1.00 25.66 28 ALA B CA 1
ATOM 2974 C C . ALA B 1 36 ? -18.249 -9.039 41.704 1.00 25.52 28 ALA B C 1
ATOM 2975 O O . ALA B 1 36 ? -18.405 -10.264 41.825 1.00 26.27 28 ALA B O 1
ATOM 2977 N N . ALA B 1 37 ? -17.856 -8.261 42.708 1.00 24.57 29 ALA B N 1
ATOM 2978 C CA . ALA B 1 37 ? -17.573 -8.824 44.038 1.00 25.17 29 ALA B CA 1
ATOM 2979 C C . ALA B 1 37 ? -18.779 -9.556 44.586 1.00 26.13 29 ALA B C 1
ATOM 2980 O O . ALA B 1 37 ? -18.662 -10.665 45.093 1.00 27.34 29 ALA B O 1
ATOM 2982 N N . GLN B 1 38 ? -19.948 -8.925 44.485 1.00 26.62 30 GLN B N 1
ATOM 2983 C CA . GLN B 1 38 ? -21.169 -9.526 44.959 1.00 27.55 30 GLN B CA 1
ATOM 2984 C C . GLN B 1 38 ? -21.482 -10.862 44.232 1.00 26.02 30 GLN B C 1
ATOM 2985 O O . GLN B 1 38 ? -21.865 -11.881 44.842 1.00 24.07 30 GLN B O 1
ATOM 2991 N N . TRP B 1 39 ? -21.304 -10.868 42.921 1.00 25.14 31 TRP B N 1
ATOM 2992 C CA . TRP B 1 39 ? -21.589 -12.095 42.152 1.00 25.47 31 TRP B CA 1
ATOM 2993 C C . TRP B 1 39 ? -20.656 -13.266 42.492 1.00 25.28 31 TRP B C 1
ATOM 2994 O O . TRP B 1 39 ? -21.090 -14.428 42.532 1.00 23.93 31 TRP B O 1
ATOM 3005 N N . ASP B 1 40 ? -19.393 -12.937 42.740 1.00 24.82 32 ASP B N 1
ATOM 3006 C CA . ASP B 1 40 ? -18.406 -13.898 43.239 1.00 26.65 32 ASP B CA 1
ATOM 3007 C C . ASP B 1 40 ? -18.888 -14.388 44.573 1.00 27.53 32 ASP B C 1
ATOM 3008 O O . ASP B 1 40 ? -18.795 -15.581 44.889 1.00 28.38 32 ASP B O 1
ATOM 3013 N N . ARG B 1 41 ? -19.370 -13.450 45.384 1.00 27.71 33 ARG B N 1
ATOM 3014 C CA . ARG B 1 41 ? -19.781 -13.777 46.744 1.00 28.57 33 ARG B CA 1
ATOM 3015 C C . ARG B 1 41 ? -21.039 -14.675 46.718 1.00 26.69 33 ARG B C 1
ATOM 3016 O O . ARG B 1 41 ? -21.142 -15.614 47.445 1.00 25.90 33 ARG B O 1
ATOM 3024 N N . GLU B 1 42 ? -21.969 -14.388 45.840 1.00 27.40 34 GLU B N 1
ATOM 3025 C CA . GLU B 1 42 ? -23.192 -15.182 45.741 1.00 29.10 34 GLU B CA 1
ATOM 3026 C C . GLU B 1 42 ? -23.075 -16.317 44.745 1.00 28.20 34 GLU B C 1
ATOM 3027 O O . GLU B 1 42 ? -24.023 -17.049 44.567 1.00 29.34 34 GLU B O 1
ATOM 3033 N N . SER B 1 43 ? -21.924 -16.455 44.089 1.00 28.04 35 SER B N 1
ATOM 3034 C CA . SER B 1 43 ? -21.730 -17.481 43.069 1.00 26.92 35 SER B CA 1
ATOM 3035 C C . SER B 1 43 ? -22.872 -17.442 42.100 1.00 28.04 35 SER B C 1
ATOM 3036 O O . SER B 1 43 ? -23.444 -18.467 41.806 1.00 28.78 35 SER B O 1
ATOM 3039 N N . HIS B 1 44 ? -23.240 -16.245 41.644 1.00 28.94 36 HIS B N 1
ATOM 3040 C CA . HIS B 1 44 ? -24.356 -16.127 40.734 1.00 31.32 36 HIS B CA 1
ATOM 3041 C C . HIS B 1 44 ? -24.319 -14.867 39.885 1.00 31.04 36 HIS B C 1
ATOM 3042 O O . HIS B 1 44 ? -24.112 -13.749 40.351 1.00 31.05 36 HIS B O 1
ATOM 3049 N N . LEU B 1 45 ? -24.564 -15.062 38.613 1.00 32.56 37 LEU B N 1
ATOM 3050 C CA . LEU B 1 45 ? -24.651 -13.966 37.666 1.00 34.37 37 LEU B CA 1
ATOM 3051 C C . LEU B 1 45 ? -26.137 -13.666 37.364 1.00 33.80 37 LEU B C 1
ATOM 3052 O O . LEU B 1 45 ? -26.837 -14.548 36.876 1.00 34.60 37 LEU B O 1
ATOM 3057 N N . PRO B 1 46 ? -26.633 -12.438 37.652 1.00 33.27 38 PRO B N 1
ATOM 3058 C CA . PRO B 1 46 ? -28.075 -12.248 37.391 1.00 34.99 38 PRO B CA 1
ATOM 3059 C C . PRO B 1 46 ? -28.418 -12.348 35.902 1.00 34.10 38 PRO B C 1
ATOM 3060 O O . PRO B 1 46 ? -27.628 -11.919 35.046 1.00 34.82 38 PRO B O 1
ATOM 3064 N N . ASP B 1 47 ? -29.573 -12.930 35.602 1.00 33.55 39 ASP B N 1
ATOM 3065 C CA . ASP B 1 47 ? -30.021 -13.108 34.222 1.00 34.56 39 ASP B CA 1
ATOM 3066 C C . ASP B 1 47 ? -30.146 -11.773 33.479 1.00 34.12 39 ASP B C 1
ATOM 3067 O O . ASP B 1 47 ? -29.943 -11.713 32.270 1.00 32.40 39 ASP B O 1
ATOM 3072 N N . GLU B 1 48 ? -30.498 -10.701 34.181 1.00 34.63 40 GLU B N 1
ATOM 3073 C CA . GLU B 1 48 ? -30.653 -9.419 33.504 1.00 34.70 40 GLU B CA 1
ATOM 3074 C C . GLU B 1 48 ? -29.282 -8.894 32.999 1.00 31.65 40 GLU B C 1
ATOM 3075 O O . GLU B 1 48 ? -29.199 -8.256 31.971 1.00 30.27 40 GLU B O 1
ATOM 3081 N N . VAL B 1 49 ? -28.190 -9.240 33.655 1.00 30.36 41 VAL B N 1
ATOM 3082 C CA . VAL B 1 49 ? -26.867 -8.858 33.121 1.00 29.43 41 VAL B CA 1
ATOM 3083 C C . VAL B 1 49 ? -26.541 -9.662 31.844 1.00 27.32 41 VAL B C 1
ATOM 3084 O O . VAL B 1 49 ? -25.960 -9.137 30.930 1.00 27.41 41 VAL B O 1
ATOM 3088 N N . VAL B 1 50 ? -26.916 -10.927 31.796 1.00 26.69 42 VAL B N 1
ATOM 3089 C CA . VAL B 1 50 ? -26.683 -11.760 30.619 1.00 26.73 42 VAL B CA 1
ATOM 3090 C C . VAL B 1 50 ? -27.529 -11.204 29.457 1.00 28.61 42 VAL B C 1
ATOM 3091 O O . VAL B 1 50 ? -27.032 -11.053 28.351 1.00 30.54 42 VAL B O 1
ATOM 3095 N N . ALA B 1 51 ? -28.786 -10.844 29.724 1.00 28.71 43 ALA B N 1
ATOM 3096 C CA . ALA B 1 51 ? -29.644 -10.226 28.701 1.00 30.04 43 ALA B CA 1
ATOM 3097 C C . ALA B 1 51 ? -29.088 -8.920 28.165 1.00 30.18 43 ALA B C 1
ATOM 3098 O O . ALA B 1 51 ? -29.226 -8.637 26.999 1.00 30.79 43 ALA B O 1
ATOM 3100 N N . GLN B 1 52 ? -28.443 -8.124 29.005 1.00 32.80 44 GLN B N 1
ATOM 3101 C CA . GLN B 1 52 ? -27.874 -6.862 28.536 1.00 33.90 44 GLN B CA 1
ATOM 3102 C C . GLN B 1 52 ? -26.718 -7.076 27.614 1.00 32.60 44 GLN B C 1
ATOM 3103 O O . GLN B 1 52 ? -26.492 -6.275 26.714 1.00 33.49 44 GLN B O 1
ATOM 3109 N N . MET B 1 53 ? -25.920 -8.109 27.883 1.00 32.41 45 MET B N 1
ATOM 3110 C CA . MET B 1 53 ? -24.769 -8.439 27.033 1.00 29.12 45 MET B CA 1
ATOM 3111 C C . MET B 1 53 ? -25.306 -8.892 25.680 1.00 27.56 45 MET B C 1
ATOM 3112 O O . MET B 1 53 ? -24.779 -8.551 24.619 1.00 24.96 45 MET B O 1
ATOM 3117 N N . GLY B 1 54 ? -26.409 -9.620 25.726 1.00 26.86 46 GLY B N 1
ATOM 3118 C CA . GLY B 1 54 ? -27.159 -9.915 24.523 1.00 28.57 46 GLY B CA 1
ATOM 3119 C C . GLY B 1 54 ? -27.545 -8.718 23.691 1.00 29.13 46 GLY B C 1
ATOM 3120 O O . GLY B 1 54 ? -27.219 -8.660 22.504 1.00 28.92 46 GLY B O 1
ATOM 3121 N N . GLU B 1 55 ? -28.237 -7.771 24.320 1.00 30.68 47 GLU B N 1
ATOM 3122 C CA . GLU B 1 55 ? -28.740 -6.562 23.662 1.00 31.49 47 GLU B CA 1
ATOM 3123 C C . GLU B 1 55 ? -27.608 -5.781 23.070 1.00 33.35 47 GLU B C 1
ATOM 3124 O O . GLU B 1 55 ? -27.753 -5.206 21.986 1.00 38.12 47 GLU B O 1
ATOM 3126 N N . LEU B 1 56 ? -26.474 -5.754 23.766 1.00 32.35 48 LEU B N 1
ATOM 3127 C CA . LEU B 1 56 ? -25.334 -4.962 23.325 1.00 32.44 48 LEU B CA 1
ATOM 3128 C C . LEU B 1 56 ? -24.507 -5.698 22.291 1.00 31.57 48 LEU B C 1
ATOM 3129 O O . LEU B 1 56 ? -23.470 -5.203 21.884 1.00 30.76 48 LEU B O 1
ATOM 3134 N N . GLY B 1 57 ? -24.932 -6.894 21.882 1.00 29.96 49 GLY B N 1
ATOM 3135 C CA . GLY B 1 57 ? -24.221 -7.631 20.842 1.00 28.22 49 GLY B CA 1
ATOM 3136 C C . GLY B 1 57 ? -23.009 -8.468 21.232 1.00 27.50 49 GLY B C 1
ATOM 3137 O O . GLY B 1 57 ? -22.342 -8.992 20.348 1.00 28.00 49 GLY B O 1
ATOM 3138 N N . PHE B 1 58 ? -22.723 -8.636 22.526 1.00 26.57 50 PHE B N 1
ATOM 3139 C CA . PHE B 1 58 ? -21.545 -9.430 22.956 1.00 25.35 50 PHE B CA 1
ATOM 3140 C C . PHE B 1 58 ? -21.716 -10.933 22.833 1.00 24.28 50 PHE B C 1
ATOM 3141 O O . PHE B 1 58 ? -20.743 -11.658 23.009 1.00 22.23 50 PHE B O 1
ATOM 3149 N N . LEU B 1 59 ? -22.946 -11.390 22.582 1.00 24.17 51 LEU B N 1
ATOM 3150 C CA . LEU B 1 59 ? -23.225 -12.807 22.423 1.00 23.88 51 LEU B CA 1
ATOM 3151 C C . LEU B 1 59 ? -23.319 -13.156 20.961 1.00 24.34 51 LEU B C 1
ATOM 3152 O O . LEU B 1 59 ? -23.690 -14.262 20.599 1.00 25.25 51 LEU B O 1
ATOM 3157 N N . GLY B 1 60 ? -22.942 -12.227 20.103 1.00 25.01 52 GLY B N 1
ATOM 3158 C CA . GLY B 1 60 ? -22.951 -12.519 18.673 1.00 25.59 52 GLY B CA 1
ATOM 3159 C C . GLY B 1 60 ? -21.747 -12.007 17.933 1.00 24.02 52 GLY B C 1
ATOM 3160 O O . GLY B 1 60 ? -21.777 -11.895 16.703 1.00 25.40 52 GLY B O 1
ATOM 3161 N N . MET B 1 61 ? -20.675 -11.774 18.667 1.00 24.42 53 MET B N 1
ATOM 3162 C CA . MET B 1 61 ? -19.471 -11.105 18.152 1.00 24.76 53 MET B CA 1
ATOM 3163 C C . MET B 1 61 ? -18.671 -11.908 17.134 1.00 24.71 53 MET B C 1
ATOM 3164 O O . MET B 1 61 ? -17.697 -11.387 16.553 1.00 23.23 53 MET B O 1
ATOM 3169 N N . ILE B 1 62 ? -19.023 -13.166 16.951 1.00 24.87 54 ILE B N 1
ATOM 3170 C CA . ILE B 1 62 ? -18.427 -13.933 15.889 1.00 26.88 54 ILE B CA 1
ATOM 3171 C C . ILE B 1 62 ? -19.489 -14.709 15.136 1.00 26.95 54 ILE B C 1
ATOM 3172 O O . ILE B 1 62 ? -19.290 -15.832 14.734 1.00 27.78 54 ILE B O 1
ATOM 3177 N N . VAL B 1 63 ? -20.629 -14.074 14.947 1.00 26.72 55 VAL B N 1
ATOM 3178 C CA . VAL B 1 63 ? -21.629 -14.517 14.008 1.00 27.17 55 VAL B CA 1
ATOM 3179 C C . VAL B 1 63 ? -21.848 -13.328 13.050 1.00 26.08 55 VAL B C 1
ATOM 3180 O O . VAL B 1 63 ? -21.870 -12.191 13.489 1.00 25.42 55 VAL B O 1
ATOM 3184 N N . PRO B 1 64 ? -21.944 -13.586 11.739 1.00 27.12 56 PRO B N 1
ATOM 3185 C CA . PRO B 1 64 ? -22.127 -12.445 10.839 1.00 27.82 56 PRO B CA 1
ATOM 3186 C C . PRO B 1 64 ? -23.477 -11.753 11.028 1.00 28.52 56 PRO B C 1
ATOM 3187 O O . PRO B 1 64 ? -24.462 -12.366 11.484 1.00 26.22 56 PRO B O 1
ATOM 3191 N N . ALA B 1 65 ? -23.485 -10.466 10.709 1.00 30.96 57 ALA B N 1
ATOM 3192 C CA . ALA B 1 65 ? -24.650 -9.619 10.903 1.00 32.65 57 ALA B CA 1
ATOM 3193 C C . ALA B 1 65 ? -25.907 -10.190 10.267 1.00 33.55 57 ALA B C 1
ATOM 3194 O O . ALA B 1 65 ? -26.963 -10.123 10.854 1.00 33.61 57 ALA B O 1
ATOM 3196 N N . ASP B 1 66 ? -25.793 -10.789 9.089 1.00 37.97 58 ASP B N 1
ATOM 3197 C CA . ASP B 1 66 ? -26.980 -11.304 8.399 1.00 40.59 58 ASP B CA 1
ATOM 3198 C C . ASP B 1 66 ? -27.628 -12.488 9.148 1.00 38.81 58 ASP B C 1
ATOM 3199 O O . ASP B 1 66 ? -28.794 -12.801 8.911 1.00 39.76 58 ASP B O 1
ATOM 3204 N N . TRP B 1 67 ? -26.892 -13.124 10.059 1.00 36.31 59 TRP B N 1
ATOM 3205 C CA . TRP B 1 67 ? -27.474 -14.110 10.963 1.00 34.82 59 TRP B CA 1
ATOM 3206 C C . TRP B 1 67 ? -27.824 -13.511 12.353 1.00 33.76 59 TRP B C 1
ATOM 3207 O O . TRP B 1 67 ? -28.105 -14.234 13.305 1.00 36.28 59 TRP B O 1
ATOM 3218 N N . GLY B 1 68 ? -27.820 -12.193 12.454 1.00 31.36 60 GLY B N 1
ATOM 3219 C CA . GLY B 1 68 ? -28.122 -11.495 13.700 1.00 30.46 60 GLY B CA 1
ATOM 3220 C C . GLY B 1 68 ? -26.935 -11.254 14.617 1.00 28.58 60 GLY B C 1
ATOM 3221 O O . GLY B 1 68 ? -27.099 -10.789 15.729 1.00 28.85 60 GLY B O 1
ATOM 3222 N N . GLY B 1 69 ? -25.740 -11.592 14.168 1.00 28.30 61 GLY B N 1
ATOM 3223 C CA . GLY B 1 69 ? -24.546 -11.415 14.966 1.00 27.77 61 GLY B CA 1
ATOM 3224 C C . GLY B 1 69 ? -24.027 -10.004 14.775 1.00 28.95 61 GLY B C 1
ATOM 3225 O O . GLY B 1 69 ? -24.689 -9.184 14.152 1.00 28.99 61 GLY B O 1
ATOM 3226 N N . SER B 1 70 ? -22.840 -9.727 15.307 1.00 28.65 62 SER B N 1
ATOM 3227 C CA . SER B 1 70 ? -22.231 -8.401 15.230 1.00 29.68 62 SER B CA 1
ATOM 3228 C C . SER B 1 70 ? -20.769 -8.481 14.853 1.00 29.33 62 SER B C 1
ATOM 3229 O O . SER B 1 70 ? -20.028 -7.559 15.131 1.00 28.39 62 SER B O 1
ATOM 3232 N N . TYR B 1 71 ? -20.365 -9.575 14.211 1.00 28.99 63 TYR B N 1
ATOM 3233 C CA . TYR B 1 71 ? -18.961 -9.825 13.917 1.00 28.70 63 TYR B CA 1
ATOM 3234 C C . TYR B 1 71 ? -18.358 -8.789 12.986 1.00 29.55 63 TYR B C 1
ATOM 3235 O O . TYR B 1 71 ? -18.874 -8.532 11.932 1.00 32.69 63 TYR B O 1
ATOM 3244 N N . THR B 1 72 ? -17.247 -8.205 13.389 1.00 29.13 64 THR B N 1
ATOM 3245 C CA . THR B 1 72 ? -16.477 -7.314 12.536 1.00 27.76 64 THR B CA 1
ATOM 3246 C C . THR B 1 72 ? -15.177 -8.071 12.223 1.00 27.49 64 THR B C 1
ATOM 3247 O O . THR B 1 72 ? -14.964 -8.536 11.089 1.00 26.90 64 THR B O 1
ATOM 3251 N N . ASP B 1 73 ? -14.333 -8.240 13.249 1.00 26.97 65 ASP B N 1
ATOM 3252 C CA . ASP B 1 73 ? -13.153 -9.076 13.164 1.00 24.28 65 ASP B CA 1
ATOM 3253 C C . ASP B 1 73 ? -12.835 -9.695 14.535 1.00 23.82 65 ASP B C 1
ATOM 3254 O O . ASP B 1 73 ? -13.559 -9.477 15.498 1.00 23.62 65 ASP B O 1
ATOM 3259 N N . TYR B 1 74 ? -11.739 -10.451 14.630 1.00 22.43 66 TYR B N 1
ATOM 3260 C CA . TYR B 1 74 ? -11.409 -11.137 15.865 1.00 22.18 66 TYR B CA 1
ATOM 3261 C C . TYR B 1 74 ? -10.637 -10.252 16.851 1.00 21.74 66 TYR B C 1
ATOM 3262 O O . TYR B 1 74 ? -10.554 -10.549 18.025 1.00 22.03 66 TYR B O 1
ATOM 3271 N N . VAL B 1 75 ? -10.067 -9.154 16.385 1.00 21.88 67 VAL B N 1
ATOM 3272 C CA . VAL B 1 75 ? -9.307 -8.278 17.256 1.00 21.50 67 VAL B CA 1
ATOM 3273 C C . VAL B 1 75 ? -10.334 -7.576 18.124 1.00 21.94 67 VAL B C 1
ATOM 3274 O O . VAL B 1 75 ? -10.197 -7.444 19.354 1.00 20.75 67 VAL B O 1
ATOM 3278 N N . ALA B 1 76 ? -11.398 -7.160 17.464 1.00 22.61 68 ALA B N 1
ATOM 3279 C CA . ALA B 1 76 ? -12.541 -6.576 18.137 1.00 21.87 68 ALA B CA 1
ATOM 3280 C C . ALA B 1 76 ? -13.051 -7.490 19.209 1.00 20.46 68 ALA B C 1
ATOM 3281 O O . ALA B 1 76 ? -13.265 -7.043 20.317 1.00 18.61 68 ALA B O 1
ATOM 3283 N N . TYR B 1 77 ? -13.258 -8.765 18.867 1.00 20.47 69 TYR B N 1
ATOM 3284 C CA . TYR B 1 77 ? -13.677 -9.804 19.852 1.00 19.91 69 TYR B CA 1
ATOM 3285 C C . TYR B 1 77 ? -12.734 -9.873 21.070 1.00 20.08 69 TYR B C 1
ATOM 3286 O O . TYR B 1 77 ? -13.176 -9.894 22.209 1.00 19.92 69 TYR B O 1
ATOM 3295 N N . ALA B 1 78 ? -11.427 -9.870 20.817 1.00 20.16 70 ALA B N 1
ATOM 3296 C CA . ALA B 1 78 ? -10.466 -9.973 21.888 1.00 18.65 70 ALA B CA 1
ATOM 3297 C C . ALA B 1 78 ? -10.466 -8.722 22.711 1.00 18.65 70 ALA B C 1
ATOM 3298 O O . ALA B 1 78 ? -10.261 -8.780 23.908 1.00 17.90 70 ALA B O 1
ATOM 3300 N N . LEU B 1 79 ? -10.639 -7.573 22.088 1.00 19.12 71 LEU B N 1
ATOM 3301 C CA . LEU B 1 79 ? -10.744 -6.339 22.864 1.00 20.16 71 LEU B CA 1
ATOM 3302 C C . LEU B 1 79 ? -11.957 -6.349 23.795 1.00 19.65 71 LEU B C 1
ATOM 3303 O O . LEU B 1 79 ? -11.849 -6.039 24.964 1.00 19.51 71 LEU B O 1
ATOM 3308 N N . ALA B 1 80 ? -13.088 -6.775 23.280 1.00 19.32 72 ALA B N 1
ATOM 3309 C CA . ALA B 1 80 ? -14.307 -6.805 24.053 1.00 20.36 72 ALA B CA 1
ATOM 3310 C C . ALA B 1 80 ? -14.176 -7.775 25.220 1.00 20.80 72 ALA B C 1
ATOM 3311 O O . ALA B 1 80 ? -14.576 -7.460 26.337 1.00 19.64 72 ALA B O 1
ATOM 3313 N N . LEU B 1 81 ? -13.613 -8.950 24.941 1.00 21.14 73 LEU B N 1
ATOM 3314 C CA . LEU B 1 81 ? -13.437 -9.967 25.971 1.00 21.33 73 LEU B CA 1
ATOM 3315 C C . LEU B 1 81 ? -12.488 -9.526 27.067 1.00 21.43 73 LEU B C 1
ATOM 3316 O O . LEU B 1 81 ? -12.763 -9.776 28.238 1.00 21.34 73 LEU B O 1
ATOM 3321 N N . GLU B 1 82 ? -11.394 -8.849 26.701 1.00 21.49 74 GLU B N 1
ATOM 3322 C CA . GLU B 1 82 ? -10.477 -8.293 27.695 1.00 20.46 74 GLU B CA 1
ATOM 3323 C C . GLU B 1 82 ? -11.198 -7.304 28.566 1.00 20.36 74 GLU B C 1
ATOM 3324 O O . GLU B 1 82 ? -11.020 -7.332 29.789 1.00 18.78 74 GLU B O 1
ATOM 3330 N N . GLU B 1 83 ? -12.000 -6.409 27.985 1.00 20.69 75 GLU B N 1
ATOM 3331 C CA . GLU B 1 83 ? -12.717 -5.480 28.854 1.00 21.28 75 GLU B CA 1
ATOM 3332 C C . GLU B 1 83 ? -13.668 -6.216 29.783 1.00 19.98 75 GLU B C 1
ATOM 3333 O O . GLU B 1 83 ? -13.766 -5.913 30.966 1.00 19.31 75 GLU B O 1
ATOM 3339 N N . ILE B 1 84 ? -14.426 -7.132 29.211 1.00 20.19 76 ILE B N 1
ATOM 3340 C CA . ILE B 1 84 ? -15.473 -7.809 29.963 1.00 20.71 76 ILE B CA 1
ATOM 3341 C C . ILE B 1 84 ? -14.798 -8.515 31.094 1.00 19.61 76 ILE B C 1
ATOM 3342 O O . ILE B 1 84 ? -15.194 -8.335 32.233 1.00 18.96 76 ILE B O 1
ATOM 3347 N N . ALA B 1 85 ? -13.692 -9.205 30.786 1.00 19.29 77 ALA B N 1
ATOM 3348 C CA . ALA B 1 85 ? -12.940 -9.924 31.796 1.00 19.38 77 ALA B CA 1
ATOM 3349 C C . ALA B 1 85 ? -12.382 -9.014 32.884 1.00 20.89 77 ALA B C 1
ATOM 3350 O O . ALA B 1 85 ? -12.393 -9.387 34.066 1.00 20.92 77 ALA B O 1
ATOM 3352 N N . ALA B 1 86 ? -11.924 -7.816 32.500 1.00 20.91 78 ALA B N 1
ATOM 3353 C CA . ALA B 1 86 ? -11.434 -6.855 33.476 1.00 21.80 78 ALA B CA 1
ATOM 3354 C C . ALA B 1 86 ? -12.503 -6.436 34.462 1.00 23.34 78 ALA B C 1
ATOM 3355 O O . ALA B 1 86 ? -12.157 -6.010 35.535 1.00 26.87 78 ALA B O 1
ATOM 3357 N N . GLY B 1 87 ? -13.779 -6.527 34.083 1.00 22.62 79 GLY B N 1
ATOM 3358 C CA . GLY B 1 87 ? -14.902 -6.175 34.972 1.00 22.31 79 GLY B CA 1
ATOM 3359 C C . GLY B 1 87 ? -15.496 -7.355 35.731 1.00 21.92 79 GLY B C 1
ATOM 3360 O O . GLY B 1 87 ? -15.793 -7.242 36.910 1.00 21.68 79 GLY B O 1
ATOM 3361 N N . CYS B 1 88 ? -15.645 -8.488 35.051 1.00 21.43 80 CYS B N 1
ATOM 3362 C CA . CYS B 1 88 ? -16.124 -9.717 35.669 1.00 21.20 80 CYS B CA 1
ATOM 3363 C C . CYS B 1 88 ? -15.594 -10.924 34.897 1.00 19.72 80 CYS B C 1
ATOM 3364 O O . CYS B 1 88 ? -15.994 -11.167 33.798 1.00 18.10 80 CYS B O 1
ATOM 3367 N N . ALA B 1 89 ? -14.666 -11.653 35.481 1.00 19.97 81 ALA B N 1
ATOM 3368 C CA . ALA B 1 89 ? -14.099 -12.827 34.858 1.00 19.84 81 ALA B CA 1
ATOM 3369 C C . ALA B 1 89 ? -15.161 -13.850 34.522 1.00 19.27 81 ALA B C 1
ATOM 3370 O O . ALA B 1 89 ? -15.181 -14.432 33.426 1.00 18.19 81 ALA B O 1
ATOM 3372 N N . SER B 1 90 ? -16.055 -14.087 35.454 1.00 19.75 82 SER B N 1
ATOM 3373 C CA . SER B 1 90 ? -17.169 -15.034 35.188 1.00 19.38 82 SER B CA 1
ATOM 3374 C C . SER B 1 90 ? -17.939 -14.638 33.937 1.00 20.58 82 SER B C 1
ATOM 3375 O O . SER B 1 90 ? -18.277 -15.488 33.096 1.00 19.90 82 SER B O 1
ATOM 3378 N N . CYS B 1 91 ? -18.196 -13.338 33.770 1.00 20.80 83 CYS B N 1
ATOM 3379 C CA . CYS B 1 91 ? -18.934 -12.904 32.596 1.00 21.02 83 CYS B CA 1
ATOM 3380 C C . CYS B 1 91 ? -18.162 -13.255 31.342 1.00 19.65 83 CYS B C 1
ATOM 3381 O O . CYS B 1 91 ? -18.755 -13.677 30.370 1.00 19.18 83 CYS B O 1
ATOM 3384 N N . ALA B 1 92 ? -16.846 -13.036 31.356 1.00 19.17 84 ALA B N 1
ATOM 3385 C CA . ALA B 1 92 ? -16.009 -13.351 30.210 1.00 18.11 84 ALA B CA 1
ATOM 3386 C C . ALA B 1 92 ? -16.047 -14.823 29.883 1.00 17.51 84 ALA B C 1
ATOM 3387 O O . ALA B 1 92 ? -16.020 -15.210 28.711 1.00 16.90 84 ALA B O 1
ATOM 3389 N N . THR B 1 93 ? -16.048 -15.663 30.899 1.00 17.35 85 THR B N 1
ATOM 3390 C CA . THR B 1 93 ? -16.160 -17.087 30.629 1.00 18.23 85 THR B CA 1
ATOM 3391 C C . THR B 1 93 ? -17.436 -17.421 29.852 1.00 18.59 85 THR B C 1
ATOM 3392 O O . THR B 1 93 ? -17.380 -18.086 28.797 1.00 17.94 85 THR B O 1
ATOM 3396 N N . LEU B 1 94 ? -18.562 -16.880 30.309 1.00 18.34 86 LEU B N 1
ATOM 3397 C CA . LEU B 1 94 ? -19.844 -17.131 29.679 1.00 19.23 86 LEU B CA 1
ATOM 3398 C C . LEU B 1 94 ? -19.772 -16.692 28.217 1.00 18.98 86 LEU B C 1
ATOM 3399 O O . LEU B 1 94 ? -20.150 -17.414 27.311 1.00 19.52 86 LEU B O 1
ATOM 3404 N N . VAL B 1 95 ? -19.223 -15.513 27.997 1.00 18.55 87 VAL B N 1
ATOM 3405 C CA . VAL B 1 95 ? -19.254 -14.879 26.685 1.00 19.05 87 VAL B CA 1
ATOM 3406 C C . VAL B 1 95 ? -18.367 -15.682 25.752 1.00 19.99 87 VAL B C 1
ATOM 3407 O O . VAL B 1 95 ? -18.766 -15.997 24.626 1.00 19.69 87 VAL B O 1
ATOM 3411 N N . SER B 1 96 ? -17.159 -16.017 26.226 1.00 19.90 88 SER B N 1
ATOM 3412 C CA . SER B 1 96 ? -16.208 -16.736 25.406 1.00 20.09 88 SER B CA 1
ATOM 3413 C C . SER B 1 96 ? -16.786 -18.069 24.935 1.00 19.24 88 SER B C 1
ATOM 3414 O O . SER B 1 96 ? -16.644 -18.460 23.773 1.00 18.45 88 SER B O 1
ATOM 3417 N N . VAL B 1 97 ? -17.394 -18.792 25.854 1.00 19.58 89 VAL B N 1
ATOM 3418 C CA . VAL B 1 97 ? -17.925 -20.132 25.520 1.00 19.61 89 VAL B CA 1
ATOM 3419 C C . VAL B 1 97 ? -19.114 -20.037 24.590 1.00 19.98 89 VAL B C 1
ATOM 3420 O O . VAL B 1 97 ? -19.186 -20.756 23.578 1.00 22.66 89 VAL B O 1
ATOM 3424 N N . HIS B 1 98 ? -20.024 -19.123 24.888 1.00 21.16 90 HIS B N 1
ATOM 3425 C CA . HIS B 1 98 ? -21.239 -18.987 24.101 1.00 20.10 90 HIS B CA 1
ATOM 3426 C C . HIS B 1 98 ? -20.886 -18.626 22.664 1.00 22.29 90 HIS B C 1
ATOM 3427 O O . HIS B 1 98 ? -21.367 -19.264 21.714 1.00 23.03 90 HIS B O 1
ATOM 3434 N N . ASN B 1 99 ? -20.004 -17.646 22.498 1.00 21.95 91 ASN B N 1
ATOM 3435 C CA . ASN B 1 99 ? -19.603 -17.224 21.157 1.00 21.98 91 ASN B CA 1
ATOM 3436 C C . ASN B 1 99 ? -18.894 -18.314 20.370 1.00 23.34 91 ASN B C 1
ATOM 3437 O O . ASN B 1 99 ? -19.309 -18.631 19.262 1.00 25.92 91 ASN B O 1
ATOM 3442 N N . SER B 1 100 ? -17.847 -18.916 20.928 1.00 23.35 92 SER B N 1
ATOM 3443 C CA . SER B 1 100 ? -16.995 -19.805 20.133 1.00 22.98 92 SER B CA 1
ATOM 3444 C C . SER B 1 100 ? -17.610 -21.169 19.923 1.00 24.87 92 SER B C 1
ATOM 3445 O O . SER B 1 100 ? -17.725 -21.635 18.779 1.00 24.21 92 SER B O 1
ATOM 3448 N N . VAL B 1 101 ? -18.000 -21.823 21.013 1.00 24.22 93 VAL B N 1
ATOM 3449 C CA . VAL B 1 101 ? -18.547 -23.155 20.873 1.00 24.18 93 VAL B CA 1
ATOM 3450 C C . VAL B 1 101 ? -20.067 -23.303 20.974 1.00 24.50 93 VAL B C 1
ATOM 3451 O O . VAL B 1 101 ? -20.550 -24.398 20.773 1.00 28.16 93 VAL B O 1
ATOM 3455 N N . GLY B 1 102 ? -20.822 -22.262 21.305 1.00 26.23 94 GLY B N 1
ATOM 3456 C CA . GLY B 1 102 ? -22.294 -22.345 21.260 1.00 26.86 94 GLY B CA 1
ATOM 3457 C C . GLY B 1 102 ? -22.713 -22.063 19.816 1.00 28.58 94 GLY B C 1
ATOM 3458 O O . GLY B 1 102 ? -23.238 -22.941 19.069 1.00 28.80 94 GLY B O 1
ATOM 3459 N N . CYS B 1 103 ? -22.386 -20.843 19.410 1.00 27.60 95 CYS B N 1
ATOM 3460 C CA . CYS B 1 103 ? -22.638 -20.345 18.060 1.00 28.36 95 CYS B CA 1
ATOM 3461 C C . CYS B 1 103 ? -21.810 -21.043 16.958 1.00 29.15 95 CYS B C 1
ATOM 3462 O O . CYS B 1 103 ? -22.345 -21.331 15.902 1.00 33.85 95 CYS B O 1
ATOM 3465 N N . GLY B 1 104 ? -20.520 -21.320 17.187 1.00 29.95 96 GLY B N 1
ATOM 3466 C CA . GLY B 1 104 ? -19.618 -21.777 16.109 1.00 28.54 96 GLY B CA 1
ATOM 3467 C C . GLY B 1 104 ? -20.078 -23.062 15.406 1.00 28.00 96 GLY B C 1
ATOM 3468 O O . GLY B 1 104 ? -20.230 -23.112 14.174 1.00 26.29 96 GLY B O 1
ATOM 3469 N N . PRO B 1 105 ? -20.265 -24.124 16.177 1.00 25.75 97 PRO B N 1
ATOM 3470 C CA . PRO B 1 105 ? -20.823 -25.344 15.588 1.00 26.31 97 PRO B CA 1
ATOM 3471 C C . PRO B 1 105 ? -22.095 -25.129 14.757 1.00 25.24 97 PRO B C 1
ATOM 3472 O O . PRO B 1 105 ? -22.177 -25.637 13.617 1.00 27.18 97 PRO B O 1
ATOM 3476 N N . VAL B 1 106 ? -23.066 -24.396 15.284 1.00 24.19 98 VAL B N 1
ATOM 3477 C CA . VAL B 1 106 ? -24.286 -24.164 14.531 1.00 24.62 98 VAL B CA 1
ATOM 3478 C C . VAL B 1 106 ? -23.928 -23.354 13.291 1.00 24.69 98 VAL B C 1
ATOM 3479 O O . VAL B 1 106 ? -24.377 -23.674 12.206 1.00 25.16 98 VAL B O 1
ATOM 3483 N N . LEU B 1 107 ? -23.100 -22.318 13.423 1.00 25.19 99 LEU B N 1
ATOM 3484 C CA . LEU B 1 107 ? -22.787 -21.465 12.249 1.00 25.85 99 LEU B CA 1
ATOM 3485 C C . LEU B 1 107 ? -22.138 -22.255 11.103 1.00 27.44 99 LEU B C 1
ATOM 3486 O O . LEU B 1 107 ? -22.493 -22.098 9.925 1.00 26.59 99 LEU B O 1
ATOM 3491 N N . ASN B 1 108 ? -21.221 -23.138 11.467 1.00 28.32 100 ASN B N 1
ATOM 3492 C CA . ASN B 1 108 ? -20.328 -23.725 10.509 1.00 28.19 100 ASN B CA 1
ATOM 3493 C C . ASN B 1 108 ? -20.826 -24.998 9.902 1.00 28.27 100 ASN B C 1
ATOM 3494 O O . ASN B 1 108 ? -20.522 -25.246 8.749 1.00 29.81 100 ASN B O 1
ATOM 3499 N N . TYR B 1 109 ? -21.580 -25.780 10.674 1.00 27.30 101 TYR B N 1
ATOM 3500 C CA . TYR B 1 109 ? -22.062 -27.089 10.274 1.00 26.81 101 TYR B CA 1
ATOM 3501 C C . TYR B 1 109 ? -23.599 -27.145 10.155 1.00 26.19 101 TYR B C 1
ATOM 3502 O O . TYR B 1 109 ? -24.169 -28.155 9.755 1.00 25.84 101 TYR B O 1
ATOM 3511 N N . GLY B 1 110 ? -24.271 -26.055 10.456 1.00 27.61 102 GLY B N 1
ATOM 3512 C CA . GLY B 1 110 ? -25.737 -26.070 10.506 1.00 28.10 102 GLY B CA 1
ATOM 3513 C C . GLY B 1 110 ? -26.303 -26.016 9.108 1.00 29.13 102 GLY B C 1
ATOM 3514 O O . GLY B 1 110 ? -25.736 -25.357 8.254 1.00 31.02 102 GLY B O 1
ATOM 3515 N N . THR B 1 111 ? -27.401 -26.720 8.850 1.00 29.50 103 THR B N 1
ATOM 3516 C CA . THR B 1 111 ? -28.147 -26.482 7.619 1.00 30.73 103 THR B CA 1
ATOM 3517 C C . THR B 1 111 ? -28.805 -25.123 7.723 1.00 32.26 103 THR B C 1
ATOM 3518 O O . THR B 1 111 ? -28.853 -24.513 8.808 1.00 32.14 103 THR B O 1
ATOM 3522 N N . THR B 1 112 ? -29.352 -24.671 6.596 1.00 33.98 104 THR B N 1
ATOM 3523 C CA . THR B 1 112 ? -30.138 -23.451 6.548 1.00 35.53 104 THR B CA 1
ATOM 3524 C C . THR B 1 112 ? -31.301 -23.474 7.545 1.00 36.36 104 THR B C 1
ATOM 3525 O O . THR B 1 112 ? -31.523 -22.507 8.292 1.00 39.48 104 THR B O 1
ATOM 3529 N N . GLU B 1 113 ? -32.018 -24.589 7.576 1.00 37.27 105 GLU B N 1
ATOM 3530 C CA . GLU B 1 113 ? -33.158 -24.757 8.485 1.00 38.25 105 GLU B CA 1
ATOM 3531 C C . GLU B 1 113 ? -32.698 -24.690 9.936 1.00 35.25 105 GLU B C 1
ATOM 3532 O O . GLU B 1 113 ? -33.371 -24.107 10.765 1.00 34.51 105 GLU B O 1
ATOM 3538 N N . GLN B 1 114 ? -31.559 -25.318 10.225 1.00 33.82 106 GLN B N 1
ATOM 3539 C CA . GLN B 1 114 ? -31.038 -25.387 11.583 1.00 31.29 106 GLN B CA 1
ATOM 3540 C C . GLN B 1 114 ? -30.546 -24.020 12.016 1.00 29.11 106 GLN B C 1
ATOM 3541 O O . GLN B 1 114 ? -30.775 -23.615 13.144 1.00 26.85 106 GLN B O 1
ATOM 3547 N N . LYS B 1 115 ? -29.898 -23.292 11.112 1.00 29.39 107 LYS B N 1
ATOM 3548 C CA . LYS B 1 115 ? -29.508 -21.906 11.424 1.00 28.23 107 LYS B CA 1
ATOM 3549 C C . LYS B 1 115 ? -30.728 -21.003 11.623 1.00 29.62 107 LYS B C 1
ATOM 3550 O O . LYS B 1 1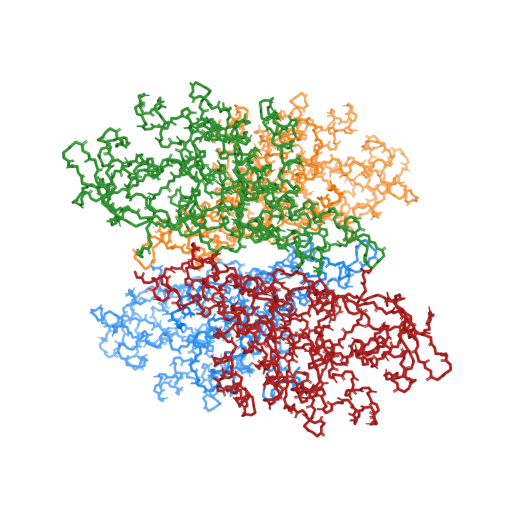15 ? -30.697 -20.125 12.487 1.00 27.66 107 LYS B O 1
ATOM 3556 N N . GLU B 1 116 ? -31.816 -21.225 10.881 1.00 31.15 108 GLU B N 1
ATOM 3557 C CA . GLU B 1 116 ? -33.004 -20.366 11.063 1.00 33.72 108 GLU B CA 1
ATOM 3558 C C . GLU B 1 116 ? -33.670 -20.672 12.379 1.00 33.29 108 GLU B C 1
ATOM 3559 O O . GLU B 1 116 ? -34.180 -19.778 13.032 1.00 32.75 108 GLU B O 1
ATOM 3565 N N . ARG B 1 117 ? -33.649 -21.934 12.765 1.00 33.78 109 ARG B N 1
ATOM 3566 C CA . ARG B 1 117 ? -34.280 -22.353 14.003 1.00 35.29 109 ARG B CA 1
ATOM 3567 C C . ARG B 1 117 ? -33.542 -21.846 15.251 1.00 34.74 109 ARG B C 1
ATOM 3568 O O . ARG B 1 117 ? -34.186 -21.616 16.255 1.00 37.68 109 ARG B O 1
ATOM 3576 N N . TRP B 1 118 ? -32.214 -21.662 15.192 1.00 33.21 110 TRP B N 1
ATOM 3577 C CA . TRP B 1 118 ? -31.375 -21.537 16.410 1.00 31.13 110 TRP B CA 1
ATOM 3578 C C . TRP B 1 118 ? -30.391 -20.375 16.476 1.00 30.34 110 TRP B C 1
ATOM 3579 O O . TRP B 1 118 ? -30.184 -19.783 17.540 1.00 30.65 110 TRP B O 1
ATOM 3590 N N . LEU B 1 119 ? -29.742 -20.084 15.363 1.00 30.20 111 LEU B N 1
ATOM 3591 C CA . LEU B 1 119 ? -28.590 -19.174 15.352 1.00 30.62 111 LEU B CA 1
ATOM 3592 C C . LEU B 1 119 ? -28.907 -17.679 15.542 1.00 31.38 111 LEU B C 1
ATOM 3593 O O . LEU B 1 119 ? -28.071 -16.911 16.025 1.00 29.97 111 LEU B O 1
ATOM 3598 N N . ARG B 1 120 ? -30.091 -17.253 15.134 1.00 32.62 112 ARG B N 1
ATOM 3599 C CA . ARG B 1 120 ? -30.519 -15.882 15.388 1.00 34.49 112 ARG B CA 1
ATOM 3600 C C . ARG B 1 120 ? -30.760 -15.665 16.876 1.00 31.69 112 ARG B C 1
ATOM 3601 O O . ARG B 1 120 ? -30.484 -14.598 17.419 1.00 32.66 112 ARG B O 1
ATOM 3609 N N . ASP B 1 121 ? -31.304 -16.686 17.533 1.00 31.50 113 ASP B N 1
ATOM 3610 C CA . ASP B 1 121 ? -31.507 -16.653 18.988 1.00 29.73 113 ASP B CA 1
ATOM 3611 C C . ASP B 1 121 ? -30.209 -16.807 19.794 1.00 27.49 113 ASP B C 1
ATOM 3612 O O . ASP B 1 121 ? -30.132 -16.299 20.891 1.00 26.74 113 ASP B O 1
ATOM 3617 N N . LEU B 1 122 ? -29.220 -17.515 19.254 1.00 26.08 114 LEU B N 1
ATOM 3618 C CA . LEU B 1 122 ? -27.929 -17.630 19.898 1.00 25.44 114 LEU B CA 1
ATOM 3619 C C . LEU B 1 122 ? -27.189 -16.322 19.743 1.00 25.34 114 LEU B C 1
ATOM 3620 O O . LEU B 1 122 ? -26.655 -15.791 20.724 1.00 24.28 114 LEU B O 1
ATOM 3625 N N . ALA B 1 123 ? -27.172 -15.776 18.524 1.00 24.72 115 ALA B N 1
ATOM 3626 C CA . ALA B 1 123 ? -26.414 -14.541 18.273 1.00 25.38 115 ALA B CA 1
ATOM 3627 C C . ALA B 1 123 ? -26.941 -13.303 19.008 1.00 25.64 115 ALA B C 1
ATOM 3628 O O . ALA B 1 123 ? -26.148 -12.459 19.411 1.00 25.61 115 ALA B O 1
ATOM 3630 N N . SER B 1 124 ? -28.257 -13.204 19.207 1.00 26.21 116 SER B N 1
ATOM 3631 C CA . SER B 1 124 ? -28.848 -12.080 19.988 1.00 26.23 116 SER B CA 1
ATOM 3632 C C . SER B 1 124 ? -28.737 -12.301 21.498 1.00 27.24 116 SER B C 1
ATOM 3633 O O . SER B 1 124 ? -28.926 -11.355 22.308 1.00 24.68 116 SER B O 1
ATOM 3636 N N . GLY B 1 125 ? -28.486 -13.552 21.892 1.00 26.78 117 GLY B N 1
ATOM 3637 C CA . GLY B 1 125 ? -28.414 -13.891 23.334 1.00 27.98 117 GLY B CA 1
ATOM 3638 C C . GLY B 1 125 ? -29.732 -14.257 23.986 1.00 29.31 117 GLY B C 1
ATOM 3639 O O . GLY B 1 125 ? -29.781 -14.533 25.176 1.00 28.67 117 GLY B O 1
ATOM 3640 N N . LYS B 1 126 ? -30.809 -14.259 23.210 1.00 32.33 118 LYS B N 1
ATOM 3641 C CA . LYS B 1 126 ? -32.082 -14.770 23.682 1.00 31.61 118 LYS B CA 1
ATOM 3642 C C . LYS B 1 126 ? -31.857 -16.173 24.161 1.00 30.81 118 LYS B C 1
ATOM 3643 O O . LYS B 1 126 ? -32.439 -16.577 25.150 1.00 32.77 118 LYS B O 1
ATOM 3649 N N . THR B 1 127 ? -31.034 -16.930 23.448 1.00 27.58 119 THR B N 1
ATOM 3650 C CA . THR B 1 127 ? -30.679 -18.278 23.883 1.00 27.76 119 THR B CA 1
ATOM 3651 C C . THR B 1 127 ? -29.176 -18.359 24.146 1.00 26.08 119 THR B C 1
ATOM 3652 O O . THR B 1 127 ? -28.366 -17.997 23.283 1.00 24.68 119 THR B O 1
ATOM 3656 N N . VAL B 1 128 ? -28.817 -18.810 25.339 1.00 22.79 120 VAL B N 1
ATOM 3657 C CA . VAL B 1 128 ? -27.426 -19.054 25.656 1.00 22.24 120 VAL B CA 1
ATOM 3658 C C . VAL B 1 128 ? -27.033 -20.481 25.264 1.00 22.11 120 VAL B C 1
ATOM 3659 O O . VAL B 1 128 ? -27.813 -21.417 25.440 1.00 22.32 120 VAL B O 1
ATOM 3663 N N . GLY B 1 129 ? -25.820 -20.603 24.729 1.00 23.06 121 GLY B N 1
ATOM 3664 C CA . GLY B 1 129 ? -25.266 -21.854 24.154 1.00 22.62 121 GLY B CA 1
ATOM 3665 C C . GLY B 1 129 ? -24.306 -22.538 25.116 1.00 22.92 121 GLY B C 1
ATOM 3666 O O . GLY B 1 129 ? -23.570 -21.859 25.826 1.00 22.65 121 GLY B O 1
ATOM 3667 N N . ALA B 1 130 ? -24.353 -23.881 25.158 1.00 22.93 122 ALA B N 1
ATOM 3668 C CA . ALA B 1 130 ? -23.397 -24.710 25.872 1.00 21.34 122 ALA B CA 1
ATOM 3669 C C . ALA B 1 130 ? -22.814 -25.765 24.940 1.00 21.01 122 ALA B C 1
ATOM 3670 O O . ALA B 1 130 ? -23.392 -26.064 23.920 1.00 21.59 122 ALA B O 1
ATOM 3672 N N . PHE B 1 131 ? -21.680 -26.341 25.334 1.00 21.98 123 PHE B N 1
ATOM 3673 C CA . PHE B 1 131 ? -20.888 -27.324 24.552 1.00 22.11 123 PHE B CA 1
ATOM 3674 C C . PHE B 1 131 ? -20.469 -28.416 25.499 1.00 22.56 123 PHE B C 1
ATOM 3675 O O . PHE B 1 131 ? -19.902 -28.139 26.529 1.00 22.08 123 PHE B O 1
ATOM 3683 N N . SER B 1 132 ? -20.801 -29.657 25.188 1.00 25.34 124 SER B N 1
ATOM 3684 C CA . SER B 1 132 ? -20.577 -30.737 26.126 1.00 26.33 124 SER B CA 1
ATOM 3685 C C . SER B 1 132 ? -19.952 -31.941 25.450 1.00 27.40 124 SER B C 1
ATOM 3686 O O . SER B 1 132 ? -20.588 -32.637 24.663 1.00 26.60 124 SER B O 1
ATOM 3689 N N . LEU B 1 133 ? -18.717 -32.191 25.842 1.00 28.02 125 LEU B N 1
ATOM 3690 C CA . LEU B 1 133 ? -17.881 -33.196 25.239 1.00 30.24 125 LEU B CA 1
ATOM 3691 C C . LEU B 1 133 ? -17.197 -34.002 26.334 1.00 28.79 125 LEU B C 1
ATOM 3692 O O . LEU B 1 133 ? -17.371 -35.204 26.444 1.00 28.37 125 LEU B O 1
ATOM 3697 N N . THR B 1 134 ? -16.401 -33.305 27.132 1.00 30.00 126 THR B N 1
ATOM 3698 C CA . THR B 1 134 ? -15.756 -33.836 28.326 1.00 30.37 126 THR B CA 1
ATOM 3699 C C . THR B 1 134 ? -16.704 -34.708 29.142 1.00 30.52 126 THR B C 1
ATOM 3700 O O . THR B 1 134 ? -17.857 -34.327 29.366 1.00 29.79 126 THR B O 1
ATOM 3704 N N . GLU B 1 135 ? -16.192 -35.880 29.547 1.00 30.62 127 GLU B N 1
ATOM 3705 C CA . GLU B 1 135 ? -16.851 -36.813 30.461 1.00 30.17 127 GLU B CA 1
ATOM 3706 C C . GLU B 1 135 ? -16.043 -37.085 31.747 1.00 31.27 127 GLU B C 1
ATOM 3707 O O . GLU B 1 135 ? -14.869 -36.685 31.842 1.00 30.27 127 GLU B O 1
ATOM 3713 N N . PRO B 1 136 ? -16.644 -37.771 32.746 1.00 33.36 128 PRO B N 1
ATOM 3714 C CA . PRO B 1 136 ? -15.853 -37.964 33.987 1.00 35.06 128 PRO B CA 1
ATOM 3715 C C . PRO B 1 136 ? -14.439 -38.616 33.805 1.00 36.11 128 PRO B C 1
ATOM 3716 O O . PRO B 1 136 ? -13.445 -38.163 34.393 1.00 33.99 128 PRO B O 1
ATOM 3720 N N . HIS B 1 137 ? -14.337 -39.618 32.950 1.00 36.89 129 HIS B N 1
ATOM 3721 C CA . HIS B 1 137 ? -13.044 -40.286 32.704 1.00 40.49 129 HIS B CA 1
ATOM 3722 C C . HIS B 1 137 ? -12.167 -39.628 31.595 1.00 46.18 129 HIS B C 1
ATOM 3723 O O . HIS B 1 137 ? -11.006 -40.033 31.377 1.00 49.75 129 HIS B O 1
ATOM 3730 N N . ALA B 1 138 ? -12.715 -38.644 30.880 1.00 49.32 130 ALA B N 1
ATOM 3731 C CA . ALA B 1 138 ? -12.092 -38.150 29.637 1.00 53.15 130 ALA B CA 1
ATOM 3732 C C . ALA B 1 138 ? -12.143 -36.625 29.470 1.00 52.58 130 ALA B C 1
ATOM 3733 O O . ALA B 1 138 ? -13.201 -36.072 29.139 1.00 52.52 130 ALA B O 1
ATOM 3735 N N . GLY B 1 139 ? -10.996 -35.973 29.692 1.00 51.06 131 GLY B N 1
ATOM 3736 C CA . GLY B 1 139 ? -10.828 -34.522 29.509 1.00 49.96 131 GLY B CA 1
ATOM 3737 C C . GLY B 1 139 ? -9.901 -34.207 28.337 1.00 49.26 131 GLY B C 1
ATOM 3738 O O . GLY B 1 139 ? -10.362 -34.101 27.208 1.00 44.27 131 GLY B O 1
ATOM 3739 N N . SER B 1 140 ? -8.593 -34.098 28.606 1.00 49.91 132 SER B N 1
ATOM 3740 C CA . SER B 1 140 ? -7.575 -33.827 27.554 1.00 49.67 132 SER B CA 1
ATOM 3741 C C . SER B 1 140 ? -7.576 -34.885 26.407 1.00 51.77 132 SER B C 1
ATOM 3742 O O . SER B 1 140 ? -7.288 -34.551 25.241 1.00 50.56 132 SER B O 1
ATOM 3745 N N . GLU B 1 141 ? -7.911 -36.138 26.744 1.00 53.17 133 GLU B N 1
ATOM 3746 C CA . GLU B 1 141 ? -8.163 -37.212 25.759 1.00 56.78 133 GLU B CA 1
ATOM 3747 C C . GLU B 1 141 ? -9.661 -37.230 25.358 1.00 60.51 133 GLU B C 1
ATOM 3748 O O . GLU B 1 141 ? -10.459 -38.102 25.761 1.00 58.57 133 GLU B O 1
ATOM 3754 N N . ALA B 1 142 ? -10.030 -36.253 24.538 1.00 62.27 134 ALA B N 1
ATOM 3755 C CA . ALA B 1 142 ? -11.438 -35.907 24.338 1.00 61.97 134 ALA B CA 1
ATOM 3756 C C . ALA B 1 142 ? -12.204 -36.800 23.341 1.00 61.04 134 ALA B C 1
ATOM 3757 O O . ALA B 1 142 ? -13.371 -36.531 23.074 1.00 55.57 134 ALA B O 1
ATOM 3759 N N . HIS B 1 143 ? -11.578 -37.872 22.839 1.00 60.54 135 HIS B N 1
ATOM 3760 C CA . HIS B 1 143 ? -12.181 -38.709 21.786 1.00 56.26 135 HIS B CA 1
ATOM 3761 C C . HIS B 1 143 ? -12.854 -39.987 22.281 1.00 52.28 135 HIS B C 1
ATOM 3762 O O . HIS B 1 143 ? -13.747 -40.480 21.610 1.00 49.36 135 HIS B O 1
ATOM 3769 N N . ASN B 1 144 ? -12.431 -40.532 23.431 1.00 57.47 136 ASN B N 1
ATOM 3770 C CA . ASN B 1 144 ? -12.977 -41.818 23.959 1.00 56.54 136 ASN B CA 1
ATOM 3771 C C . ASN B 1 144 ? -14.214 -41.561 24.787 1.00 54.41 136 ASN B C 1
ATOM 3772 O O . ASN B 1 144 ? -14.104 -41.378 25.998 1.00 57.63 136 ASN B O 1
ATOM 3774 N N . LEU B 1 145 ? -15.378 -41.530 24.141 1.00 46.88 137 LEU B N 1
ATOM 3775 C CA . LEU B 1 145 ? -16.617 -41.141 24.809 1.00 41.97 137 LEU B CA 1
ATOM 3776 C C . LEU B 1 145 ? -17.488 -42.357 25.096 1.00 39.57 137 LEU B C 1
ATOM 3777 O O . LEU B 1 145 ? -17.574 -43.265 24.300 1.00 40.96 137 LEU B O 1
ATOM 3782 N N . ARG B 1 146 ? -18.148 -42.329 26.243 1.00 38.02 138 ARG B N 1
ATOM 3783 C CA . ARG B 1 146 ? -19.056 -43.362 26.666 1.00 38.76 138 ARG B CA 1
ATOM 3784 C C . ARG B 1 146 ? -20.504 -42.906 26.576 1.00 36.51 138 ARG B C 1
ATOM 3785 O O . ARG B 1 146 ? -21.374 -43.727 26.625 1.00 37.85 138 ARG B O 1
ATOM 3793 N N . THR B 1 147 ? -20.777 -41.611 26.441 1.00 33.02 139 THR B N 1
ATOM 3794 C CA . THR B 1 147 ? -22.124 -41.185 26.113 1.00 32.54 139 THR B CA 1
ATOM 3795 C C . THR B 1 147 ? -22.523 -41.696 24.728 1.00 32.21 139 THR B C 1
ATOM 3796 O O . THR B 1 147 ? -21.767 -41.567 23.777 1.00 31.52 139 THR B O 1
ATOM 3800 N N . ARG B 1 148 ? -23.719 -42.271 24.604 1.00 33.66 140 ARG B N 1
ATOM 3801 C CA . ARG B 1 148 ? -24.119 -42.894 23.342 1.00 34.84 140 ARG B CA 1
ATOM 3802 C C . ARG B 1 148 ? -25.333 -42.265 22.726 1.00 33.91 140 ARG B C 1
ATOM 3803 O O . ARG B 1 148 ? -26.138 -41.654 23.413 1.00 35.89 140 ARG B O 1
ATOM 3811 N N . ALA B 1 149 ? -25.460 -42.428 21.417 1.00 33.80 141 ALA B N 1
ATOM 3812 C CA . ALA B 1 149 ? -26.619 -41.969 20.672 1.00 35.17 141 ALA B CA 1
ATOM 3813 C C . ALA B 1 149 ? -27.119 -43.087 19.747 1.00 36.75 141 ALA B C 1
ATOM 3814 O O . ALA B 1 149 ? -26.361 -43.591 18.947 1.00 38.13 141 ALA B O 1
ATOM 3816 N N . GLU B 1 150 ? -28.399 -43.439 19.858 1.00 39.73 142 GLU B N 1
ATOM 3817 C CA . GLU B 1 150 ? -29.000 -44.544 19.102 1.00 40.29 142 GLU B CA 1
ATOM 3818 C C . GLU B 1 150 ? -30.263 -44.062 18.475 1.00 41.65 142 GLU B C 1
ATOM 3819 O O . GLU B 1 150 ? -31.084 -43.431 19.147 1.00 40.26 142 GLU B O 1
ATOM 3825 N N . LEU B 1 151 ? -30.413 -44.321 17.184 1.00 42.93 143 LEU B N 1
ATOM 3826 C CA . LEU B 1 151 ? -31.668 -44.061 16.493 1.00 46.75 143 LEU B CA 1
ATOM 3827 C C . LEU B 1 151 ? -32.686 -45.155 16.813 1.00 49.32 143 LEU B C 1
ATOM 3828 O O . LEU B 1 151 ? -32.438 -46.333 16.550 1.00 55.21 143 LEU B O 1
ATOM 3833 N N . ARG B 1 152 ? -33.812 -44.760 17.397 1.00 47.66 144 ARG B N 1
ATOM 3834 C CA . ARG B 1 152 ? -35.001 -45.600 17.477 1.00 48.14 144 ARG B CA 1
ATOM 3835 C C . ARG B 1 152 ? -36.160 -44.718 17.000 1.00 49.59 144 ARG B C 1
ATOM 3836 O O . ARG B 1 152 ? -36.092 -43.501 17.105 1.00 49.16 144 ARG B O 1
ATOM 3838 N N . ASP B 1 153 ? -37.193 -45.325 16.427 1.00 51.76 145 ASP B N 1
ATOM 3839 C CA . ASP B 1 153 ? -38.445 -44.628 16.103 1.00 51.39 145 ASP B CA 1
ATOM 3840 C C . ASP B 1 153 ? -38.290 -43.191 15.568 1.00 49.99 145 ASP B C 1
ATOM 3841 O O . ASP B 1 153 ? -39.085 -42.336 15.900 1.00 49.87 145 ASP B O 1
ATOM 3846 N N . GLY B 1 154 ? -37.281 -42.903 14.752 1.00 51.88 146 GLY B N 1
ATOM 3847 C CA . GLY B 1 154 ? -37.186 -41.565 14.103 1.00 49.05 146 GLY B CA 1
ATOM 3848 C C . GLY B 1 154 ? -36.603 -40.434 14.958 1.00 48.90 146 GLY B C 1
ATOM 3849 O O . GLY B 1 154 ? -36.644 -39.256 14.560 1.00 47.90 146 GLY B O 1
ATOM 3850 N N . LYS B 1 155 ? -36.040 -40.794 16.118 1.00 44.22 147 LYS B N 1
ATOM 3851 C CA . LYS B 1 155 ? -35.461 -39.843 17.068 1.00 38.50 147 LYS B CA 1
ATOM 3852 C C . LYS B 1 155 ? -34.057 -40.318 17.447 1.00 36.90 147 LYS B C 1
ATOM 3853 O O . LYS B 1 155 ? -33.776 -41.519 17.407 1.00 36.33 147 LYS B O 1
ATOM 3855 N N . TRP B 1 156 ? -33.167 -39.393 17.802 1.00 33.86 148 TRP B N 1
ATOM 3856 C CA . TRP B 1 156 ? -31.882 -39.787 18.387 1.00 32.26 148 TRP B CA 1
ATOM 3857 C C . TRP B 1 156 ? -32.052 -39.835 19.906 1.00 30.97 148 TRP B C 1
ATOM 3858 O O . TRP B 1 156 ? -32.618 -38.916 20.508 1.00 30.83 148 TRP B O 1
ATOM 3869 N N . ILE B 1 157 ? -31.591 -40.932 20.503 1.00 31.05 149 ILE B N 1
ATOM 3870 C CA . ILE B 1 157 ? -31.715 -41.185 21.928 1.00 31.81 149 ILE B CA 1
ATOM 3871 C C . ILE B 1 157 ? -30.350 -41.158 22.582 1.00 32.46 149 ILE B C 1
ATOM 3872 O O . ILE B 1 157 ? -29.510 -42.036 22.328 1.00 33.43 149 ILE B O 1
ATOM 3877 N N . LEU B 1 158 ? -30.118 -40.149 23.427 1.00 32.02 150 LEU B N 1
ATOM 3878 C CA . LEU B 1 158 ? -28.843 -39.998 24.090 1.00 30.37 150 LEU B CA 1
ATOM 3879 C C . LEU B 1 158 ? -28.903 -40.527 25.514 1.00 29.64 150 LEU B C 1
ATOM 3880 O O . LEU B 1 158 ? -29.823 -40.184 26.267 1.00 29.35 150 LEU B O 1
ATOM 3885 N N . ASN B 1 159 ? -27.931 -41.375 25.856 1.00 28.31 151 ASN B N 1
ATOM 3886 C CA . ASN B 1 159 ? -27.685 -41.830 27.218 1.00 29.09 151 ASN B CA 1
ATOM 3887 C C . ASN B 1 159 ? -26.214 -41.690 27.628 1.00 28.77 151 ASN B C 1
ATOM 3888 O O . ASN B 1 159 ? -25.310 -42.089 26.879 1.00 30.13 151 ASN B O 1
ATOM 3893 N N . GLY B 1 160 ? -25.979 -41.129 28.812 1.00 28.19 152 GLY B N 1
ATOM 3894 C CA . GLY B 1 160 ? -24.621 -40.967 29.327 1.00 28.00 152 GLY B CA 1
ATOM 3895 C C . GLY B 1 160 ? -24.420 -39.838 30.322 1.00 27.86 152 GLY B C 1
ATOM 3896 O O . GLY B 1 160 ? -25.363 -39.285 30.885 1.00 24.62 152 GLY B O 1
ATOM 3897 N N . SER B 1 161 ? -23.157 -39.474 30.497 1.00 27.37 153 SER B N 1
ATOM 3898 C CA . SER B 1 161 ? -22.765 -38.664 31.596 1.00 27.63 153 SER B CA 1
ATOM 3899 C C . SER B 1 161 ? -21.713 -37.641 31.178 1.00 27.64 153 SER B C 1
ATOM 3900 O O . SER B 1 161 ? -20.684 -38.007 30.631 1.00 30.44 153 SER B O 1
ATOM 3903 N N . LYS B 1 162 ? -21.965 -36.357 31.442 1.00 27.28 154 LYS B N 1
ATOM 3904 C CA . LYS B 1 162 ? -21.056 -35.290 31.026 1.00 26.59 154 LYS B CA 1
ATOM 3905 C C . LYS B 1 162 ? -20.599 -34.370 32.166 1.00 26.93 154 LYS B C 1
ATOM 3906 O O . LYS B 1 162 ? -21.259 -34.236 33.202 1.00 26.34 154 LYS B O 1
ATOM 3912 N N . GLN B 1 163 ? -19.465 -33.700 31.958 1.00 27.19 155 GLN B N 1
ATOM 3913 C CA . GLN B 1 163 ? -18.769 -33.062 33.050 1.00 28.83 155 GLN B CA 1
ATOM 3914 C C . GLN B 1 163 ? -18.446 -31.619 32.692 1.00 27.45 155 GLN B C 1
ATOM 3915 O O . GLN B 1 163 ? -18.321 -31.286 31.526 1.00 26.42 155 GLN B O 1
ATOM 3921 N N . PHE B 1 164 ? -18.354 -30.763 33.700 1.00 26.21 156 PHE B N 1
ATOM 3922 C CA . PHE B 1 164 ? -17.885 -29.380 33.534 1.00 26.11 156 PHE B CA 1
ATOM 3923 C C . PHE B 1 164 ? -18.520 -28.582 32.387 1.00 25.09 156 PHE B C 1
ATOM 3924 O O . PHE B 1 164 ? -17.819 -27.908 31.648 1.00 22.72 156 PHE B O 1
ATOM 3932 N N . VAL B 1 165 ? -19.834 -28.625 32.237 1.00 23.56 157 VAL B N 1
ATOM 3933 C CA . VAL B 1 165 ? -20.473 -27.823 31.178 1.00 22.25 157 VAL B CA 1
ATOM 3934 C C . VAL B 1 165 ? -20.704 -26.375 31.653 1.00 21.48 157 VAL B C 1
ATOM 3935 O O . VAL B 1 165 ? -21.531 -26.105 32.530 1.00 20.35 157 VAL B O 1
ATOM 3939 N N . THR B 1 166 ? -19.926 -25.453 31.074 1.00 20.98 158 THR B N 1
ATOM 3940 C CA . THR B 1 166 ? -20.099 -24.040 31.257 1.00 20.26 158 THR B CA 1
ATOM 3941 C C . THR B 1 166 ? -21.435 -23.540 30.682 1.00 20.32 158 THR B C 1
ATOM 3942 O O . THR B 1 166 ? -21.876 -23.953 29.609 1.00 19.67 158 THR B O 1
ATOM 3946 N N . ASN B 1 167 ? -22.073 -22.644 31.418 1.00 20.22 159 ASN B N 1
ATOM 3947 C CA . ASN B 1 167 ? -23.410 -22.138 31.074 1.00 21.91 159 ASN B CA 1
ATOM 3948 C C . ASN B 1 167 ? -24.438 -23.255 31.162 1.00 23.29 159 ASN B C 1
ATOM 3949 O O . ASN B 1 167 ? -25.473 -23.150 30.588 1.00 25.74 159 ASN B O 1
ATOM 3954 N N . GLY B 1 168 ? -24.132 -24.326 31.871 1.00 25.30 160 GLY B N 1
ATOM 3955 C CA . GLY B 1 168 ? -24.973 -25.488 31.862 1.00 25.23 160 GLY B CA 1
ATOM 3956 C C . GLY B 1 168 ? -26.362 -25.259 32.418 1.00 25.65 160 GLY B C 1
ATOM 3957 O O . GLY B 1 168 ? -27.296 -25.821 31.881 1.00 27.45 160 GLY B O 1
ATOM 3958 N N . ALA B 1 169 ? -26.510 -24.483 33.501 1.00 25.72 161 ALA B N 1
ATOM 3959 C CA . ALA B 1 169 ? -27.840 -24.239 34.083 1.00 25.42 161 ALA B CA 1
ATOM 3960 C C . ALA B 1 169 ? -28.616 -23.170 33.319 1.00 25.67 161 ALA B C 1
ATOM 3961 O O . ALA B 1 169 ? -29.862 -23.202 33.285 1.00 24.40 161 ALA B O 1
ATOM 3963 N N . ARG B 1 170 ? -27.911 -22.220 32.714 1.00 24.84 162 ARG B N 1
ATOM 3964 C CA . ARG B 1 170 ? -28.618 -21.124 32.046 1.00 26.07 162 ARG B CA 1
ATOM 3965 C C . ARG B 1 170 ? -28.828 -21.369 30.549 1.00 24.70 162 ARG B C 1
ATOM 3966 O O . ARG B 1 170 ? -29.700 -20.747 29.964 1.00 25.78 162 ARG B O 1
ATOM 3974 N N . ALA B 1 171 ? -28.096 -22.289 29.922 1.00 23.01 163 ALA B N 1
ATOM 3975 C CA . ALA B 1 171 ? -28.222 -22.427 28.481 1.00 22.33 163 ALA B CA 1
ATOM 3976 C C . ALA B 1 171 ? -29.615 -22.940 28.073 1.00 23.25 163 ALA B C 1
ATOM 3977 O O . ALA B 1 171 ? -30.240 -23.700 28.798 1.00 21.63 163 ALA B O 1
ATOM 3979 N N . GLY B 1 172 ? -30.066 -22.508 26.893 1.00 23.62 164 GLY B N 1
ATOM 3980 C CA . GLY B 1 172 ? -31.248 -23.034 26.248 1.00 22.47 164 GLY B CA 1
ATOM 3981 C C . GLY B 1 172 ? -30.993 -24.119 25.225 1.00 22.88 164 GLY B C 1
ATOM 3982 O O . GLY B 1 172 ? -31.894 -24.938 24.964 1.00 21.49 164 GLY B O 1
ATOM 3983 N N . LEU B 1 173 ? -29.788 -24.127 24.642 1.00 22.70 165 LEU B N 1
ATOM 3984 C CA . LEU B 1 173 ? -29.322 -25.210 23.775 1.00 24.03 165 LEU B CA 1
ATOM 3985 C C . LEU B 1 173 ? -27.927 -25.699 24.171 1.00 22.59 165 LEU B C 1
ATOM 3986 O O . LEU B 1 173 ? -27.083 -24.910 24.581 1.00 21.43 165 LEU B O 1
ATOM 3991 N N . ALA B 1 174 ? -27.677 -26.980 23.940 1.00 21.59 166 ALA B N 1
ATOM 3992 C CA . ALA B 1 174 ? -26.367 -27.589 24.165 1.00 21.53 166 ALA B CA 1
ATOM 3993 C C . ALA B 1 174 ? -25.957 -28.372 22.931 1.00 21.93 166 ALA B C 1
ATOM 3994 O O . ALA B 1 174 ? -26.748 -29.122 22.388 1.00 19.27 166 ALA B O 1
ATOM 3996 N N . ILE B 1 175 ? -24.704 -28.202 22.519 1.00 22.54 167 ILE B N 1
ATOM 3997 C CA . ILE B 1 175 ? -24.123 -29.010 21.467 1.00 23.29 167 ILE B CA 1
ATOM 3998 C C . ILE B 1 175 ? -23.513 -30.185 22.211 1.00 23.91 167 ILE B C 1
ATOM 3999 O O . ILE B 1 175 ? -22.474 -30.029 22.898 1.00 24.25 167 ILE B O 1
ATOM 4004 N N . VAL B 1 176 ? -24.133 -31.350 22.082 1.00 23.28 168 VAL B N 1
ATOM 4005 C CA . VAL B 1 176 ? -23.726 -32.535 22.830 1.00 23.41 168 VAL B CA 1
ATOM 4006 C C . VAL B 1 176 ? -23.057 -33.512 21.886 1.00 22.59 168 VAL B C 1
ATOM 4007 O O . VAL B 1 176 ? -23.580 -33.766 20.844 1.00 24.58 168 VAL B O 1
ATOM 4011 N N . PHE B 1 177 ? -21.911 -34.053 22.284 1.00 21.85 169 PHE B N 1
ATOM 4012 C CA . PHE B 1 177 ? -21.165 -35.036 21.495 1.00 21.78 169 PHE B CA 1
ATOM 4013 C C . PHE B 1 177 ? -21.392 -36.432 22.044 1.00 22.59 169 PHE B C 1
ATOM 4014 O O . PHE B 1 177 ? -21.285 -36.658 23.248 1.00 21.96 169 PHE B O 1
ATOM 4022 N N . ALA B 1 178 ? -21.737 -37.364 21.160 1.00 24.13 170 ALA B N 1
ATOM 4023 C CA . ALA B 1 178 ? -22.107 -38.734 21.582 1.00 25.53 170 ALA B CA 1
ATOM 4024 C C . ALA B 1 178 ? -21.568 -39.808 20.628 1.00 26.29 170 ALA B C 1
ATOM 4025 O O . ALA B 1 178 ? -21.417 -39.559 19.423 1.00 25.31 170 ALA B O 1
ATOM 4027 N N . MET B 1 179 ? -21.283 -40.993 21.161 1.00 29.80 171 MET B N 1
ATOM 4028 C CA . MET B 1 179 ? -20.854 -42.130 20.318 1.00 33.63 171 MET B CA 1
ATOM 4029 C C . MET B 1 179 ? -22.043 -42.662 19.574 1.00 30.81 171 MET B C 1
ATOM 4030 O O . MET B 1 179 ? -22.916 -43.244 20.197 1.00 32.40 171 MET B O 1
ATOM 4035 N N . THR B 1 180 ? -22.077 -42.468 18.261 1.00 28.85 172 THR B N 1
ATOM 4036 C CA . THR B 1 180 ? -23.077 -43.098 17.410 1.00 30.55 172 THR B CA 1
ATOM 4037 C C . THR B 1 180 ? -22.555 -44.403 16.818 1.00 32.37 172 THR B C 1
ATOM 4038 O O . THR B 1 180 ? -23.361 -45.236 16.416 1.00 32.53 172 THR B O 1
ATOM 4042 N N . ASP B 1 181 ? -21.231 -44.577 16.729 1.00 32.40 173 ASP B N 1
ATOM 4043 C CA . ASP B 1 181 ? -20.664 -45.781 16.098 1.00 34.77 173 ASP B CA 1
ATOM 4044 C C . ASP B 1 181 ? -19.465 -46.217 16.909 1.00 37.71 173 ASP B C 1
ATOM 4045 O O . ASP B 1 181 ? -18.315 -45.859 16.598 1.00 37.90 173 ASP B O 1
ATOM 4050 N N . PRO B 1 182 ? -19.729 -46.972 17.995 1.00 40.61 174 PRO B N 1
ATOM 4051 C CA . PRO B 1 182 ? -18.697 -47.312 18.988 1.00 39.91 174 PRO B CA 1
ATOM 4052 C C . PRO B 1 182 ? -17.495 -48.055 18.408 1.00 40.30 174 PRO B C 1
ATOM 4053 O O . PRO B 1 182 ? -16.396 -47.916 18.921 1.00 38.51 174 PRO B O 1
ATOM 4057 N N . ASP B 1 183 ? -17.692 -48.810 17.333 1.00 40.67 175 ASP B N 1
ATOM 4058 C CA . ASP B 1 183 ? -16.585 -49.532 16.715 1.00 43.67 175 ASP B CA 1
ATOM 4059 C C . ASP B 1 183 ? -15.867 -48.749 15.634 1.00 43.56 175 ASP B C 1
ATOM 4060 O O . ASP B 1 183 ? -14.965 -49.305 14.991 1.00 48.65 175 ASP B O 1
ATOM 4065 N N . GLU B 1 184 ? -16.231 -47.482 15.432 1.00 40.50 176 GLU B N 1
ATOM 4066 C CA . GLU B 1 184 ? -15.602 -46.663 14.394 1.00 39.62 176 GLU B CA 1
ATOM 4067 C C . GLU B 1 184 ? -14.629 -45.638 14.956 1.00 37.91 176 GLU B C 1
ATOM 4068 O O . GLU B 1 184 ? -14.186 -44.747 14.232 1.00 35.61 176 GLU B O 1
ATOM 4074 N N . GLY B 1 185 ? -14.309 -45.765 16.243 1.00 36.94 177 GLY B N 1
ATOM 4075 C CA . GLY B 1 185 ? -13.233 -45.003 16.869 1.00 36.53 177 GLY B CA 1
ATOM 4076 C C . GLY B 1 185 ? -13.375 -43.499 16.752 1.00 36.29 177 GLY B C 1
ATOM 4077 O O . GLY B 1 185 ? -14.417 -42.948 17.085 1.00 33.54 177 GLY B O 1
ATOM 4078 N N . LYS B 1 186 ? -12.319 -42.845 16.258 1.00 36.31 178 LYS B N 1
ATOM 4079 C CA . LYS B 1 186 ? -12.317 -41.383 16.073 1.00 36.71 178 LYS B CA 1
ATOM 4080 C C . LYS B 1 186 ? -13.336 -40.898 15.009 1.00 36.05 178 LYS B C 1
ATOM 4081 O O . LYS B 1 186 ? -13.708 -39.742 15.041 1.00 38.35 178 LYS B O 1
ATOM 4083 N N . ARG B 1 187 ? -13.808 -41.772 14.111 1.00 33.87 179 ARG B N 1
ATOM 4084 C CA . ARG B 1 187 ? -14.876 -41.424 13.164 1.00 34.10 179 ARG B CA 1
ATOM 4085 C C . ARG B 1 187 ? -16.282 -41.882 13.700 1.00 34.82 179 ARG B C 1
ATOM 4086 O O . ARG B 1 187 ? -17.269 -41.924 12.967 1.00 34.10 179 ARG B O 1
ATOM 4088 N N . GLY B 1 188 ? -16.361 -42.178 14.996 1.00 34.99 180 GLY B N 1
ATOM 4089 C CA . GLY B 1 188 ? -17.576 -42.695 15.594 1.00 35.16 180 GLY B CA 1
ATOM 4090 C C . GLY B 1 188 ? -18.399 -41.698 16.397 1.00 34.85 180 GLY B C 1
ATOM 4091 O O . GLY B 1 188 ? -19.420 -42.083 16.956 1.00 33.57 180 GLY B O 1
ATOM 4092 N N . LEU B 1 189 ? -17.966 -40.436 16.467 1.00 31.52 181 LEU B N 1
ATOM 4093 C CA . LEU B 1 189 ? -18.717 -39.408 17.195 1.00 29.55 181 LEU B CA 1
ATOM 4094 C C . LEU B 1 189 ? -19.624 -38.648 16.279 1.00 27.38 181 LEU B C 1
ATOM 4095 O O . LEU B 1 189 ? -19.311 -38.429 15.105 1.00 25.09 181 LEU B O 1
ATOM 4100 N N . SER B 1 190 ? -20.746 -38.226 16.849 1.00 26.00 182 SER B N 1
ATOM 4101 C CA . SER B 1 190 ? -21.675 -37.351 16.187 1.00 24.93 182 SER B CA 1
ATOM 4102 C C . SER B 1 190 ? -22.016 -36.210 17.109 1.00 24.42 182 SER B C 1
ATOM 4103 O O . SER B 1 190 ? -21.895 -36.350 18.310 1.00 23.22 182 SER B O 1
ATOM 4106 N N . ALA B 1 191 ? -22.418 -35.085 16.524 1.00 24.28 183 ALA B N 1
ATOM 4107 C CA . ALA B 1 191 ? -22.756 -33.879 17.252 1.00 25.94 183 ALA B CA 1
ATOM 4108 C C . ALA B 1 191 ? -24.266 -33.632 17.230 1.00 25.97 183 ALA B C 1
ATOM 4109 O O . ALA B 1 191 ? -24.900 -33.864 16.227 1.00 26.80 183 ALA B O 1
ATOM 4111 N N . PHE B 1 192 ? -24.852 -33.192 18.340 1.00 25.75 184 PHE B N 1
ATOM 4112 C CA . PHE B 1 192 ? -26.303 -33.054 18.404 1.00 25.39 184 PHE B CA 1
ATOM 4113 C C . PHE B 1 192 ? -26.704 -31.744 19.035 1.00 25.49 184 PHE B C 1
ATOM 4114 O O . PHE B 1 192 ? -26.136 -31.374 20.061 1.00 27.52 184 PHE B O 1
ATOM 4122 N N . VAL B 1 193 ? -27.662 -31.030 18.453 1.00 24.84 185 VAL B N 1
ATOM 4123 C CA . VAL B 1 193 ? -28.178 -29.827 19.124 1.00 23.92 185 VAL B CA 1
ATOM 4124 C C . VAL B 1 193 ? -29.292 -30.259 20.036 1.00 23.07 185 VAL B C 1
ATOM 4125 O O . VAL B 1 193 ? -30.278 -30.835 19.576 1.00 22.57 185 VAL B O 1
ATOM 4129 N N . VAL B 1 194 ? -29.130 -30.017 21.338 1.00 22.81 186 VAL B N 1
ATOM 4130 C CA . VAL B 1 194 ? -30.088 -30.495 22.288 1.00 22.78 186 VAL B CA 1
ATOM 4131 C C . VAL B 1 194 ? -30.676 -29.336 23.068 1.00 24.83 186 VAL B C 1
ATOM 4132 O O . VAL B 1 194 ? -29.973 -28.718 23.907 1.00 24.76 186 VAL B O 1
ATOM 4136 N N . PRO B 1 195 ? -31.981 -29.060 22.846 1.00 25.08 187 PRO B N 1
ATOM 4137 C CA . PRO B 1 195 ? -32.671 -28.133 23.731 1.00 25.87 187 PRO B CA 1
ATOM 4138 C C . PRO B 1 195 ? -32.569 -28.595 25.159 1.00 26.01 187 PRO B C 1
ATOM 4139 O O . PRO B 1 195 ? -32.814 -29.740 25.441 1.00 27.12 187 PRO B O 1
ATOM 4143 N N . THR B 1 196 ? -32.195 -27.690 26.047 1.00 27.56 188 THR B N 1
ATOM 4144 C CA . THR B 1 196 ? -31.974 -28.009 27.459 1.00 27.04 188 THR B CA 1
ATOM 4145 C C . THR B 1 196 ? -33.270 -28.258 28.229 1.00 26.96 188 THR B C 1
ATOM 4146 O O . THR B 1 196 ? -33.250 -28.797 29.333 1.00 26.42 188 THR B O 1
ATOM 4150 N N . ASP B 1 197 ? -34.399 -27.895 27.634 1.00 27.97 189 ASP B N 1
ATOM 4151 C CA . ASP B 1 197 ? -35.691 -28.305 28.164 1.00 28.62 189 ASP B CA 1
ATOM 4152 C C . ASP B 1 197 ? -36.115 -29.716 27.734 1.00 29.96 189 ASP B C 1
ATOM 4153 O O . ASP B 1 197 ? -37.216 -30.167 28.079 1.00 30.82 189 ASP B O 1
ATOM 4158 N N . THR B 1 198 ? -35.252 -30.431 27.021 1.00 28.91 190 THR B N 1
ATOM 4159 C CA . THR B 1 198 ? -35.579 -31.802 26.617 1.00 29.58 190 THR B CA 1
ATOM 4160 C C . THR B 1 198 ? -35.634 -32.725 27.832 1.00 29.09 190 THR B C 1
ATOM 4161 O O . THR B 1 198 ? -34.752 -32.695 28.684 1.00 27.04 190 THR B O 1
ATOM 4165 N N . PRO B 1 199 ? -36.676 -33.559 27.910 1.00 28.63 191 PRO B N 1
ATOM 4166 C CA . PRO B 1 199 ? -36.752 -34.468 29.035 1.00 29.34 191 PRO B CA 1
ATOM 4167 C C . PRO B 1 199 ? -35.615 -35.490 28.978 1.00 29.25 191 PRO B C 1
ATOM 4168 O O . PRO B 1 199 ? -35.294 -36.014 27.892 1.00 29.99 191 PRO B O 1
ATOM 4172 N N . GLY B 1 200 ? -35.028 -35.792 30.127 1.00 27.22 192 GLY B N 1
ATOM 4173 C CA . GLY B 1 200 ? -33.848 -36.622 30.161 1.00 27.12 192 GLY B CA 1
ATOM 4174 C C . GLY B 1 200 ? -32.528 -35.844 30.017 1.00 26.34 192 GLY B C 1
ATOM 4175 O O . GLY B 1 200 ? -31.457 -36.431 30.118 1.00 23.55 192 GLY B O 1
ATOM 4176 N N . PHE B 1 201 ? -32.613 -34.548 29.731 1.00 26.68 193 PHE B N 1
ATOM 4177 C CA . PHE B 1 201 ? -31.432 -33.660 29.771 1.00 26.43 193 PHE B CA 1
ATOM 4178 C C . PHE B 1 201 ? -31.347 -33.135 31.197 1.00 24.67 193 PHE B C 1
ATOM 4179 O O . PHE B 1 201 ? -31.924 -32.117 31.481 1.00 24.31 193 PHE B O 1
ATOM 4187 N N . ILE B 1 202 ? -30.646 -33.843 32.084 1.00 23.91 194 ILE B N 1
ATOM 4188 C CA . ILE B 1 202 ? -30.669 -33.547 33.518 1.00 24.29 194 ILE B CA 1
ATOM 4189 C C . ILE B 1 202 ? -29.441 -32.766 34.069 1.00 24.97 194 ILE B C 1
ATOM 4190 O O . ILE B 1 202 ? -28.385 -33.318 34.278 1.00 25.99 194 ILE B O 1
ATOM 4195 N N . VAL B 1 203 ? -29.625 -31.493 34.388 1.00 26.02 195 VAL B N 1
ATOM 4196 C CA . VAL B 1 203 ? -28.525 -30.643 34.767 1.00 25.73 195 VAL B CA 1
ATOM 4197 C C . VAL B 1 203 ? -28.282 -30.683 36.253 1.00 25.03 195 VAL B C 1
ATOM 4198 O O . VAL B 1 203 ? -29.092 -30.230 37.013 1.00 25.76 195 VAL B O 1
ATOM 4202 N N . GLY B 1 204 ? -27.129 -31.182 36.666 1.00 24.98 196 GLY B N 1
ATOM 4203 C CA . GLY B 1 204 ? -26.799 -31.220 38.089 1.00 24.53 196 GLY B CA 1
ATOM 4204 C C . GLY B 1 204 ? -26.553 -29.829 38.640 1.00 23.62 196 GLY B C 1
ATOM 4205 O O . GLY B 1 204 ? -26.660 -28.836 37.938 1.00 23.40 196 GLY B O 1
ATOM 4206 N N . LYS B 1 205 ? -26.209 -29.789 39.913 1.00 23.97 197 LYS B N 1
ATOM 4207 C CA . LYS B 1 205 ? -25.944 -28.579 40.654 1.00 23.87 197 LYS B CA 1
ATOM 4208 C C . LYS B 1 205 ? -24.579 -28.031 40.228 1.00 22.20 197 LYS B C 1
ATOM 4209 O O . LYS B 1 205 ? -23.665 -28.828 40.027 1.00 22.54 197 LYS B O 1
ATOM 4211 N N . PRO B 1 206 ? -24.439 -26.706 40.101 1.00 21.39 198 PRO B N 1
ATOM 4212 C CA . PRO B 1 206 ? -23.167 -26.112 39.696 1.00 22.39 198 PRO B CA 1
ATOM 4213 C C . PRO B 1 206 ? -21.983 -26.502 40.592 1.00 22.15 198 PRO B C 1
ATOM 4214 O O . PRO B 1 206 ? -22.122 -26.600 41.803 1.00 22.83 198 PRO B O 1
ATOM 4218 N N . GLU B 1 207 ? -20.830 -26.746 39.996 1.00 22.64 199 GLU B N 1
ATOM 4219 C CA . GLU B 1 207 ? -19.673 -27.150 40.781 1.00 23.49 199 GLU B CA 1
ATOM 4220 C C . GLU B 1 207 ? -19.249 -25.985 41.707 1.00 24.04 199 GLU B C 1
ATOM 4221 O O . GLU B 1 207 ? -19.426 -24.822 41.365 1.00 23.84 199 GLU B O 1
ATOM 4227 N N . LYS B 1 208 ? -18.715 -26.303 42.876 1.00 24.46 200 LYS B N 1
ATOM 4228 C CA . LYS B 1 208 ? -18.091 -25.290 43.734 1.00 26.28 200 LYS B CA 1
ATOM 4229 C C . LYS B 1 208 ? -16.614 -25.159 43.408 1.00 23.74 200 LYS B C 1
ATOM 4230 O O . LYS B 1 208 ? -15.853 -26.130 43.491 1.00 21.72 200 LYS B O 1
ATOM 4236 N N . LYS B 1 209 ? -16.219 -23.948 43.031 1.00 20.84 201 LYS B N 1
ATOM 4237 C CA . LYS B 1 209 ? -14.909 -23.736 42.455 1.00 20.50 201 LYS B CA 1
ATOM 4238 C C . LYS B 1 209 ? -14.193 -22.638 43.207 1.00 18.89 201 LYS B C 1
ATOM 4239 O O . LYS B 1 209 ? -14.821 -21.809 43.819 1.00 19.04 201 LYS B O 1
ATOM 4245 N N . MET B 1 210 ? -12.878 -22.631 43.098 1.00 18.16 202 MET B N 1
ATOM 4246 C CA . MET B 1 210 ? -12.071 -21.602 43.665 1.00 18.05 202 MET B CA 1
ATOM 4247 C C . MET B 1 210 ? -12.380 -20.252 43.100 1.00 17.29 202 MET B C 1
ATOM 4248 O O . MET B 1 210 ? -12.362 -19.282 43.807 1.00 15.83 202 MET B O 1
ATOM 4253 N N . GLY B 1 211 ? -12.607 -20.199 41.787 1.00 17.96 203 GLY B N 1
ATOM 4254 C CA . GLY B 1 211 ? -12.718 -18.930 41.066 1.00 16.83 203 GLY B CA 1
ATOM 4255 C C . GLY B 1 211 ? -13.803 -18.968 40.025 1.00 16.13 203 GLY B C 1
ATOM 4256 O O . GLY B 1 211 ? -14.510 -19.961 39.926 1.00 15.94 203 GLY B O 1
ATOM 4257 N N . ILE B 1 212 ? -13.938 -17.871 39.267 1.00 15.54 204 ILE B N 1
ATOM 4258 C CA . ILE B 1 212 ? -15.084 -17.640 38.382 1.00 16.24 204 ILE B CA 1
ATOM 4259 C C . ILE B 1 212 ? -16.318 -18.304 38.943 1.00 16.62 204 ILE B C 1
ATOM 4260 O O . ILE B 1 212 ? -17.012 -19.053 38.259 1.00 14.61 204 ILE B O 1
ATOM 4265 N N . ARG B 1 213 ? -16.579 -17.997 40.200 1.00 17.78 205 ARG B N 1
ATOM 4266 C CA . ARG B 1 213 ? -17.592 -18.689 40.933 1.00 20.90 205 ARG B CA 1
ATOM 4267 C C . ARG B 1 213 ? -18.986 -18.423 40.407 1.00 20.53 205 ARG B C 1
ATOM 4268 O O . ARG B 1 213 ? -19.811 -19.280 40.557 1.00 21.13 205 ARG B O 1
ATOM 4276 N N . ALA B 1 214 ? -19.245 -17.259 39.802 1.00 20.16 206 ALA B N 1
ATOM 4277 C CA . ALA B 1 214 ? -20.567 -16.949 39.179 1.00 21.86 206 ALA B CA 1
ATOM 4278 C C . ALA B 1 214 ? -20.778 -17.564 37.772 1.00 22.61 206 ALA B C 1
ATOM 4279 O O . ALA B 1 214 ? -21.835 -17.433 37.203 1.00 22.30 206 ALA B O 1
ATOM 4281 N N . SER B 1 215 ? -19.775 -18.217 37.201 1.00 23.08 207 SER B N 1
ATOM 4282 C CA . SER B 1 215 ? -19.978 -18.910 35.936 1.00 23.44 207 SER B CA 1
ATOM 4283 C C . SER B 1 215 ? -20.462 -20.300 36.242 1.00 23.30 207 SER B C 1
ATOM 4284 O O . SER B 1 215 ? -19.714 -21.123 36.765 1.00 24.39 207 SER B O 1
ATOM 4287 N N . ASP B 1 216 ? -21.725 -20.562 35.957 1.00 24.37 208 ASP B N 1
ATOM 4288 C CA . ASP B 1 216 ? -22.302 -21.871 36.283 1.00 25.18 208 ASP B CA 1
ATOM 4289 C C . ASP B 1 216 ? -21.580 -22.962 35.480 1.00 24.70 208 ASP B C 1
ATOM 4290 O O . ASP B 1 216 ? -21.439 -22.877 34.248 1.00 24.98 208 ASP B O 1
ATOM 4295 N N . THR B 1 217 ? -21.083 -23.973 36.177 1.00 23.21 209 THR B N 1
ATOM 4296 C CA . THR B 1 217 ? -20.327 -25.065 35.555 1.00 22.72 209 THR B CA 1
ATOM 4297 C C . THR B 1 217 ? -20.917 -26.374 36.115 1.00 22.25 209 THR B C 1
ATOM 4298 O O . THR B 1 217 ? -20.735 -26.687 37.298 1.00 21.54 209 THR B O 1
ATOM 4302 N N . CYS B 1 218 ? -21.623 -27.128 35.285 1.00 21.71 210 CYS B N 1
ATOM 4303 C CA . CYS B 1 218 ? -22.510 -28.173 35.758 1.00 22.38 210 CYS B CA 1
ATOM 4304 C C . CYS B 1 218 ? -22.204 -29.512 35.170 1.00 22.93 210 CYS B C 1
ATOM 4305 O O . CYS B 1 218 ? -21.953 -29.590 33.994 1.00 23.83 210 CYS B O 1
ATOM 4308 N N . PRO B 1 219 ? -22.257 -30.585 35.979 1.00 23.69 211 PRO B N 1
ATOM 4309 C CA . PRO B 1 219 ? -22.401 -31.901 35.375 1.00 25.24 211 PRO B CA 1
ATOM 4310 C C . PRO B 1 219 ? -23.774 -32.031 34.713 1.00 26.51 211 PRO B C 1
ATOM 4311 O O . PRO B 1 219 ? -24.694 -31.246 35.030 1.00 27.16 211 PRO B O 1
ATOM 4315 N N . ILE B 1 220 ? -23.885 -33.006 33.812 1.00 27.13 212 ILE B N 1
ATOM 4316 C CA . ILE B 1 220 ? -25.096 -33.274 33.045 1.00 28.90 212 ILE B CA 1
ATOM 4317 C C . ILE B 1 220 ? -25.290 -34.780 32.825 1.00 29.20 212 ILE B C 1
ATOM 4318 O O . ILE B 1 220 ? -24.386 -35.488 32.328 1.00 27.57 212 ILE B O 1
ATOM 4323 N N . THR B 1 221 ? -26.471 -35.263 33.198 1.00 28.71 213 THR B N 1
ATOM 4324 C CA . THR B 1 221 ? -26.839 -36.660 32.981 1.00 29.03 213 THR B CA 1
ATOM 4325 C C . THR B 1 221 ? -27.843 -36.690 31.860 1.00 29.49 213 THR B C 1
ATOM 4326 O O . THR B 1 221 ? -28.860 -35.981 31.917 1.00 29.30 213 THR B O 1
ATOM 4330 N N . LEU B 1 222 ? -27.525 -37.491 30.839 1.00 28.40 214 LEU B N 1
ATOM 4331 C CA . LEU B 1 222 ? -28.417 -37.784 29.740 1.00 29.78 214 LEU B CA 1
ATOM 4332 C C . LEU B 1 222 ? -29.063 -39.157 29.950 1.00 31.11 214 LEU B C 1
ATOM 4333 O O . LEU B 1 222 ? -28.393 -40.185 29.964 1.00 31.88 214 LEU B O 1
ATOM 4338 N N . GLU B 1 223 ? -30.370 -39.151 30.126 1.00 32.69 215 GLU B N 1
ATOM 4339 C CA . GLU B 1 223 ? -31.140 -40.358 30.444 1.00 34.46 215 GLU B CA 1
ATOM 4340 C C . GLU B 1 223 ? -32.372 -40.489 29.525 1.00 32.95 215 GLU B C 1
ATOM 4341 O O . GLU B 1 223 ? -33.343 -39.736 29.676 1.00 30.66 215 GLU B O 1
ATOM 4347 N N . ASN B 1 224 ? -32.327 -41.420 28.578 1.00 31.49 216 ASN B N 1
ATOM 4348 C CA . ASN B 1 224 ? -33.392 -41.581 27.588 1.00 32.81 216 ASN B CA 1
ATOM 4349 C C . ASN B 1 224 ? -33.771 -40.201 27.074 1.00 33.74 216 ASN B C 1
ATOM 4350 O O . ASN B 1 224 ? -34.940 -39.827 27.030 1.00 32.83 216 ASN B O 1
ATOM 4355 N N . CYS B 1 225 ? -32.749 -39.445 26.682 1.00 33.99 217 CYS B N 1
ATOM 4356 C CA . CYS B 1 225 ? -32.914 -38.077 26.226 1.00 33.19 217 CYS B CA 1
ATOM 4357 C C . CYS B 1 225 ? -33.183 -38.084 24.728 1.00 32.65 217 CYS B C 1
ATOM 4358 O O . CYS B 1 225 ? -32.257 -38.235 23.937 1.00 33.74 217 CYS B O 1
ATOM 4361 N N . ALA B 1 226 ? -34.437 -37.905 24.326 1.00 32.91 218 ALA B N 1
ATOM 4362 C CA . ALA B 1 226 ? -34.797 -38.091 22.920 1.00 32.83 218 ALA B CA 1
ATOM 4363 C C . ALA B 1 226 ? -34.910 -36.782 22.164 1.00 32.90 218 ALA B C 1
ATOM 4364 O O . ALA B 1 226 ? -35.474 -35.826 22.654 1.00 32.99 218 ALA B O 1
ATOM 4366 N N . ILE B 1 227 ? -34.394 -36.743 20.945 1.00 33.06 219 ILE B N 1
ATOM 4367 C CA . ILE B 1 227 ? -34.480 -35.530 20.155 1.00 33.49 219 ILE B CA 1
ATOM 4368 C C . ILE B 1 227 ? -34.829 -35.805 18.704 1.00 33.62 219 ILE B C 1
ATOM 4369 O O . ILE B 1 227 ? -34.609 -36.894 18.195 1.00 32.27 219 ILE B O 1
ATOM 4374 N N . PRO B 1 228 ? -35.373 -34.802 18.016 1.00 34.48 220 PRO B N 1
ATOM 4375 C CA . PRO B 1 228 ? -35.707 -35.095 16.651 1.00 35.91 220 PRO B CA 1
ATOM 4376 C C . PRO B 1 228 ? -34.480 -35.534 15.860 1.00 34.13 220 PRO B C 1
ATOM 4377 O O . PRO B 1 228 ? -33.344 -35.106 16.151 1.00 33.17 220 PRO B O 1
ATOM 4381 N N . GLN B 1 229 ? -34.709 -36.387 14.882 1.00 32.32 221 GLN B N 1
ATOM 4382 C CA . GLN B 1 229 ? -33.636 -36.865 14.017 1.00 36.69 221 GLN B CA 1
ATOM 4383 C C . GLN B 1 229 ? -32.841 -35.732 13.347 1.00 37.30 221 GLN B C 1
ATOM 4384 O O . GLN B 1 229 ? -31.632 -35.863 13.113 1.00 35.49 221 GLN B O 1
ATOM 4390 N N . GLU B 1 230 ? -33.552 -34.654 13.021 1.00 35.51 222 GLU B N 1
ATOM 4391 C CA . GLU B 1 230 ? -32.991 -33.477 12.394 1.00 36.21 222 GLU B CA 1
ATOM 4392 C C . GLU B 1 230 ? -32.231 -32.561 13.359 1.00 35.02 222 GLU B C 1
ATOM 4393 O O . GLU B 1 230 ? -31.900 -31.441 12.992 1.00 35.52 222 GLU B O 1
ATOM 4399 N N . ASN B 1 231 ? -31.963 -33.011 14.582 1.00 32.91 223 ASN B N 1
ATOM 4400 C CA . ASN B 1 231 ? -31.048 -32.283 15.479 1.00 30.10 223 ASN B CA 1
ATOM 4401 C C . ASN B 1 231 ? -29.587 -32.774 15.409 1.00 28.86 223 ASN B C 1
ATOM 4402 O O . ASN B 1 231 ? -28.697 -32.219 16.049 1.00 27.87 223 ASN B O 1
ATOM 4407 N N . LEU B 1 232 ? -29.345 -33.811 14.620 1.00 27.81 224 LEU B N 1
ATOM 4408 C CA . LEU B 1 232 ? -27.987 -34.149 14.224 1.00 26.51 224 LEU B CA 1
ATOM 4409 C C . LEU B 1 232 ? -27.317 -32.949 13.570 1.00 26.65 224 LEU B C 1
ATOM 4410 O O . LEU B 1 232 ? -27.887 -32.326 12.687 1.00 25.00 224 LEU B O 1
ATOM 4415 N N . LEU B 1 233 ? -26.115 -32.606 14.037 1.00 27.12 225 LEU B N 1
ATOM 4416 C CA . LEU B 1 233 ? -25.362 -31.459 13.504 1.00 26.66 225 LEU B CA 1
ATOM 4417 C C . LEU B 1 233 ? -24.218 -31.979 12.670 1.00 27.72 225 LEU B C 1
ATOM 4418 O O . LEU B 1 233 ? -23.341 -32.653 13.192 1.00 27.83 225 LEU B O 1
ATOM 4423 N N . GLY B 1 234 ? -24.245 -31.685 11.371 1.00 27.98 226 GLY B N 1
ATOM 4424 C CA . GLY B 1 234 ? -23.312 -32.272 10.432 1.00 28.86 226 GLY B CA 1
ATOM 4425 C C . GLY B 1 234 ? -23.644 -33.700 10.055 1.00 30.92 226 GLY B C 1
ATOM 4426 O O . GLY B 1 234 ? -24.755 -34.178 10.295 1.00 36.14 226 GLY B O 1
ATOM 4427 N N . LYS B 1 235 ? -22.666 -34.398 9.486 1.00 32.25 227 LYS B N 1
ATOM 4428 C CA . LYS B 1 235 ? -22.832 -35.807 9.102 1.00 32.66 227 LYS B CA 1
ATOM 4429 C C . LYS B 1 235 ? -22.578 -36.698 10.333 1.00 32.00 227 LYS B C 1
ATOM 4430 O O . LYS B 1 235 ? -21.804 -36.331 11.235 1.00 30.26 227 LYS B O 1
ATOM 4432 N N . ARG B 1 236 ? -23.269 -37.832 10.394 1.00 30.79 228 ARG B N 1
ATOM 4433 C CA . ARG B 1 236 ? -22.995 -38.857 11.406 1.00 32.06 228 ARG B CA 1
ATOM 4434 C C . ARG B 1 236 ? -21.536 -39.287 11.278 1.00 33.20 228 ARG B C 1
ATOM 4435 O O . ARG B 1 236 ? -21.066 -39.520 10.164 1.00 35.61 228 ARG B O 1
ATOM 4443 N N . GLY B 1 237 ? -20.818 -39.351 12.401 1.00 32.33 229 GLY B N 1
ATOM 4444 C CA . GLY B 1 237 ? -19.364 -39.615 12.395 1.00 33.32 229 GLY B CA 1
ATOM 4445 C C . GLY B 1 237 ? -18.482 -38.368 12.332 1.00 32.34 229 GLY B C 1
ATOM 4446 O O . GLY B 1 237 ? -17.282 -38.425 12.613 1.00 31.45 229 GLY B O 1
ATOM 4447 N N . GLU B 1 238 ? -19.074 -37.237 12.000 1.00 31.79 230 GLU B N 1
ATOM 4448 C CA . GLU B 1 238 ? -18.324 -35.989 11.933 1.00 33.87 230 GLU B CA 1
ATOM 4449 C C . GLU B 1 238 ? -18.120 -35.295 13.313 1.00 31.36 230 GLU B C 1
ATOM 4450 O O . GLU B 1 238 ? -17.473 -34.266 13.412 1.00 31.67 230 GLU B O 1
ATOM 4456 N N . GLY B 1 239 ? -18.640 -35.872 14.383 1.00 29.96 231 GLY B N 1
ATOM 4457 C CA . GLY B 1 239 ? -18.543 -35.262 15.701 1.00 28.11 231 GLY B CA 1
ATOM 4458 C C . GLY B 1 239 ? -17.156 -34.773 16.133 1.00 28.78 231 GLY B C 1
ATOM 4459 O O . GLY B 1 239 ? -17.014 -33.653 16.647 1.00 27.16 231 GLY B O 1
ATOM 4460 N N . LEU B 1 240 ? -16.133 -35.601 15.965 1.00 27.08 232 LEU B N 1
ATOM 4461 C CA . LEU B 1 240 ? -14.833 -35.212 16.443 1.00 27.97 232 LEU B CA 1
ATOM 4462 C C . LEU B 1 240 ? -14.320 -33.972 15.688 1.00 27.63 232 LEU B C 1
ATOM 4463 O O . LEU B 1 240 ? -13.859 -33.017 16.305 1.00 26.90 232 LEU B O 1
ATOM 4468 N N . LYS B 1 241 ? -14.424 -33.985 14.366 1.00 28.09 233 LYS B N 1
ATOM 4469 C CA . LYS B 1 241 ? -14.043 -32.830 13.557 1.00 29.71 233 LYS B CA 1
ATOM 4470 C C . LYS B 1 241 ? -14.794 -31.569 13.991 1.00 27.56 233 LYS B C 1
ATOM 4471 O O . LYS B 1 241 ? -14.218 -30.489 14.056 1.00 26.54 233 LYS B O 1
ATOM 4477 N N . ILE B 1 242 ? -16.074 -31.716 14.313 1.00 24.77 234 ILE B N 1
ATOM 4478 C CA . ILE B 1 242 ? -16.870 -30.588 14.765 1.00 23.71 234 ILE B CA 1
ATOM 4479 C C . ILE B 1 242 ? -16.399 -30.102 16.126 1.00 22.57 234 ILE B C 1
ATOM 4480 O O . ILE B 1 242 ? -16.385 -28.907 16.391 1.00 21.94 234 ILE B O 1
ATOM 4485 N N . ALA B 1 243 ? -16.039 -31.022 16.998 1.00 22.25 235 ALA B N 1
ATOM 4486 C CA . ALA B 1 243 ? -15.673 -30.650 18.347 1.00 23.16 235 ALA B CA 1
ATOM 4487 C C . ALA B 1 243 ? -14.374 -29.886 18.359 1.00 24.27 235 ALA B C 1
ATOM 4488 O O . ALA B 1 243 ? -14.149 -29.067 19.257 1.00 26.02 235 ALA B O 1
ATOM 4490 N N . LEU B 1 244 ? -13.523 -30.196 17.378 1.00 26.48 236 LEU B N 1
ATOM 4491 C CA . LEU B 1 244 ? -12.232 -29.574 17.197 1.00 27.46 236 LEU B CA 1
ATOM 4492 C C . LEU B 1 244 ? -12.205 -28.408 16.247 1.00 27.65 236 LEU B C 1
ATOM 4493 O O . LEU B 1 244 ? -11.141 -27.983 15.876 1.00 27.95 236 LEU B O 1
ATOM 4498 N N . SER B 1 245 ? -13.349 -27.858 15.849 1.00 30.03 237 SER B N 1
ATOM 4499 C CA . SER B 1 245 ? -13.335 -26.832 14.804 1.00 29.19 237 SER B CA 1
ATOM 4500 C C . SER B 1 245 ? -13.364 -25.391 15.292 1.00 29.67 237 SER B C 1
ATOM 4501 O O . SER B 1 245 ? -13.363 -24.484 14.475 1.00 28.92 237 SER B O 1
ATOM 4504 N N . ASN B 1 246 ? -13.453 -25.146 16.594 1.00 31.17 238 ASN B N 1
ATOM 4505 C CA . ASN B 1 246 ? -13.397 -23.758 17.071 1.00 30.89 238 ASN B CA 1
ATOM 4506 C C . ASN B 1 246 ? -12.252 -23.527 18.071 1.00 28.02 238 ASN B C 1
ATOM 4507 O O . ASN B 1 246 ? -12.329 -22.648 18.954 1.00 27.74 238 ASN B O 1
ATOM 4512 N N . LEU B 1 247 ? -11.207 -24.333 17.959 1.00 24.65 239 LEU B N 1
ATOM 4513 C CA . LEU B 1 247 ? -10.113 -24.263 18.918 1.00 23.95 239 LEU B CA 1
ATOM 4514 C C . LEU B 1 247 ? -9.463 -22.897 18.906 1.00 22.48 239 LEU B C 1
ATOM 4515 O O . LEU B 1 247 ? -9.104 -22.396 19.965 1.00 22.32 239 LEU B O 1
ATOM 4520 N N . GLU B 1 248 ? -9.311 -22.306 17.728 1.00 22.17 240 GLU B N 1
ATOM 4521 C CA . GLU B 1 248 ? -8.545 -21.079 17.589 1.00 24.50 240 GLU B CA 1
ATOM 4522 C C . GLU B 1 248 ? -9.274 -19.940 18.246 1.00 23.85 240 GLU B C 1
ATOM 4523 O O . GLU B 1 248 ? -8.662 -19.148 18.931 1.00 22.54 240 GLU B O 1
ATOM 4529 N N . GLY B 1 249 ? -10.577 -19.861 17.981 1.00 23.92 241 GLY B N 1
ATOM 4530 C CA . GLY B 1 249 ? -11.418 -18.798 18.502 1.00 22.47 241 GLY B CA 1
ATOM 4531 C C . GLY B 1 249 ? -11.563 -18.960 20.000 1.00 21.49 241 GLY B C 1
ATOM 4532 O O . GLY B 1 249 ? -11.501 -17.985 20.715 1.00 21.04 241 GLY B O 1
ATOM 4533 N N . GLY B 1 250 ? -11.712 -20.203 20.472 1.00 20.14 242 GLY B N 1
ATOM 4534 C CA . GLY B 1 250 ? -11.853 -20.473 21.878 1.00 19.67 242 GLY B CA 1
ATOM 4535 C C . GLY B 1 250 ? -10.624 -20.002 22.619 1.00 20.14 242 GLY B C 1
ATOM 4536 O O . GLY B 1 250 ? -10.731 -19.309 23.628 1.00 20.45 242 GLY B O 1
ATOM 4537 N N . ARG B 1 251 ? -9.459 -20.370 22.091 1.00 19.75 243 ARG B N 1
ATOM 4538 C CA . ARG B 1 251 ? -8.188 -20.007 22.684 1.00 19.61 243 ARG B CA 1
ATOM 4539 C C . ARG B 1 251 ? -7.878 -18.541 22.558 1.00 19.44 243 ARG B C 1
ATOM 4540 O O . ARG B 1 251 ? -7.335 -17.959 23.477 1.00 20.57 243 ARG B O 1
ATOM 4548 N N . ILE B 1 252 ? -8.252 -17.905 21.460 1.00 19.85 244 ILE B N 1
ATOM 4549 C CA . ILE B 1 252 ? -8.139 -16.452 21.411 1.00 20.61 244 ILE B CA 1
ATOM 4550 C C . ILE B 1 252 ? -8.922 -15.782 22.561 1.00 20.12 244 ILE B C 1
ATOM 4551 O O . ILE B 1 252 ? -8.443 -14.847 23.198 1.00 20.35 244 ILE B O 1
ATOM 4556 N N . GLY B 1 253 ? -10.138 -16.244 22.807 1.00 20.78 245 GLY B N 1
ATOM 4557 C CA . GLY B 1 253 ? -10.988 -15.619 23.813 1.00 20.75 245 GLY B CA 1
ATOM 4558 C C . GLY B 1 253 ? -10.483 -15.839 25.231 1.00 19.85 245 GLY B C 1
ATOM 4559 O O . GLY B 1 253 ? -10.546 -14.933 26.054 1.00 19.74 245 GLY B O 1
ATOM 4560 N N . ILE B 1 254 ? -9.958 -17.029 25.526 1.00 18.93 246 ILE B N 1
ATOM 4561 C CA . ILE B 1 254 ? -9.384 -17.275 26.854 1.00 17.48 246 ILE B CA 1
ATOM 4562 C C . ILE B 1 254 ? -8.117 -16.489 27.066 1.00 16.78 246 ILE B C 1
ATOM 4563 O O . ILE B 1 254 ? -7.892 -15.996 28.165 1.00 17.56 246 ILE B O 1
ATOM 4568 N N . ALA B 1 255 ? -7.328 -16.299 26.021 1.00 16.49 247 ALA B N 1
ATOM 4569 C CA . ALA B 1 255 ? -6.104 -15.469 26.098 1.00 16.45 247 ALA B CA 1
ATOM 4570 C C . ALA B 1 255 ? -6.475 -14.021 26.423 1.00 16.30 247 ALA B C 1
ATOM 4571 O O . ALA B 1 255 ? -5.847 -13.334 27.237 1.00 16.39 247 ALA B O 1
ATOM 4573 N N . ALA B 1 256 ? -7.563 -13.566 25.824 1.00 16.43 248 ALA B N 1
ATOM 4574 C CA . ALA B 1 256 ? -8.043 -12.228 26.071 1.00 16.27 248 ALA B CA 1
ATOM 4575 C C . ALA B 1 256 ? -8.594 -12.131 27.486 1.00 16.21 248 ALA B C 1
ATOM 4576 O O . ALA B 1 256 ? -8.509 -11.097 28.106 1.00 16.02 248 ALA B O 1
ATOM 4578 N N . GLN B 1 257 ? -9.160 -13.217 28.007 1.00 16.66 249 GLN B N 1
ATOM 4579 C CA . GLN B 1 257 ? -9.720 -13.232 29.377 1.00 15.95 249 GLN B CA 1
ATOM 4580 C C . GLN B 1 257 ? -8.622 -13.168 30.397 1.00 15.65 249 GLN B C 1
ATOM 4581 O O . GLN B 1 257 ? -8.656 -12.378 31.299 1.00 17.57 249 GLN B O 1
ATOM 4587 N N . ALA B 1 258 ? -7.603 -13.970 30.237 1.00 15.76 250 ALA B N 1
ATOM 4588 C CA . ALA B 1 258 ? -6.435 -13.866 31.064 1.00 15.47 250 ALA B CA 1
ATOM 4589 C C . ALA B 1 258 ? -5.809 -12.482 31.061 1.00 15.79 250 ALA B C 1
ATOM 4590 O O . ALA B 1 258 ? -5.437 -11.969 32.113 1.00 15.66 250 ALA B O 1
ATOM 4592 N N . THR B 1 259 ? -5.644 -11.903 29.886 1.00 15.89 251 THR B N 1
ATOM 4593 C CA . THR B 1 259 ? -5.145 -10.558 29.758 1.00 16.98 251 THR B CA 1
ATOM 4594 C C . THR B 1 259 ? -5.982 -9.545 30.584 1.00 17.57 251 THR B C 1
ATOM 4595 O O . THR B 1 259 ? -5.422 -8.697 31.247 1.00 17.63 251 THR B O 1
ATOM 4599 N N . GLY B 1 260 ? -7.308 -9.627 30.511 1.00 17.62 252 GLY B N 1
ATOM 4600 C CA . GLY B 1 260 ? -8.186 -8.677 31.231 1.00 17.15 252 GLY B CA 1
ATOM 4601 C C . GLY B 1 260 ? -8.197 -8.843 32.755 1.00 16.99 252 GLY B C 1
ATOM 4602 O O . GLY B 1 260 ? -8.272 -7.844 33.485 1.00 16.16 252 GLY B O 1
ATOM 4603 N N . ILE B 1 261 ? -8.152 -10.092 33.224 1.00 16.33 253 ILE B N 1
ATOM 4604 C CA . ILE B 1 261 ? -8.076 -10.369 34.648 1.00 17.42 253 ILE B CA 1
ATOM 4605 C C . ILE B 1 261 ? -6.755 -9.779 35.249 1.00 16.91 253 ILE B C 1
ATOM 4606 O O . ILE B 1 261 ? -6.760 -9.045 36.226 1.00 15.95 253 ILE B O 1
ATOM 4611 N N . ALA B 1 262 ? -5.641 -10.133 34.634 1.00 17.20 254 ALA B N 1
ATOM 4612 C CA . ALA B 1 262 ? -4.330 -9.581 34.979 1.00 18.02 254 ALA B CA 1
ATOM 4613 C C . ALA B 1 262 ? -4.331 -8.062 34.958 1.00 18.60 254 ALA B C 1
ATOM 4614 O O . ALA B 1 262 ? -3.846 -7.429 35.883 1.00 18.44 254 ALA B O 1
ATOM 4616 N N . ARG B 1 263 ? -4.895 -7.481 33.902 1.00 18.86 255 ARG B N 1
ATOM 4617 C CA . ARG B 1 263 ? -4.931 -6.042 33.779 1.00 19.93 255 ARG B CA 1
ATOM 4618 C C . ARG B 1 263 ? -5.670 -5.366 34.927 1.00 18.67 255 ARG B C 1
ATOM 4619 O O . ARG B 1 263 ? -5.251 -4.326 35.399 1.00 17.48 255 ARG B O 1
ATOM 4627 N N . ALA B 1 264 ? -6.773 -5.988 35.355 1.00 18.33 256 ALA B N 1
ATOM 4628 C CA . ALA B 1 264 ? -7.598 -5.469 36.431 1.00 18.23 256 ALA B CA 1
ATOM 4629 C C . ALA B 1 264 ? -6.788 -5.510 37.729 1.00 18.46 256 ALA B C 1
ATOM 4630 O O . ALA B 1 264 ? -6.779 -4.535 38.503 1.00 19.17 256 ALA B O 1
ATOM 4632 N N . ALA B 1 265 ? -6.037 -6.598 37.928 1.00 17.65 257 ALA B N 1
ATOM 4633 C CA . ALA B 1 265 ? -5.232 -6.735 39.128 1.00 16.88 257 ALA B CA 1
ATOM 4634 C C . ALA B 1 265 ? -4.146 -5.672 39.147 1.00 16.46 257 ALA B C 1
ATOM 4635 O O . ALA B 1 265 ? -3.868 -5.070 40.186 1.00 15.18 257 ALA B O 1
ATOM 4637 N N . PHE B 1 266 ? -3.517 -5.486 38.002 1.00 16.62 258 PHE B N 1
ATOM 4638 C CA . PHE B 1 266 ? -2.387 -4.528 37.832 1.00 18.39 258 PHE B CA 1
ATOM 4639 C C . PHE B 1 266 ? -2.872 -3.072 38.020 1.00 18.26 258 PHE B C 1
ATOM 4640 O O . PHE B 1 266 ? -2.262 -2.282 38.727 1.00 16.51 258 PHE B O 1
ATOM 4648 N N . ASP B 1 267 ? -4.023 -2.743 37.439 1.00 20.18 259 ASP B N 1
ATOM 4649 C CA . ASP B 1 267 ? -4.624 -1.398 37.630 1.00 20.19 259 ASP B CA 1
ATOM 4650 C C . ASP B 1 267 ? -4.839 -1.085 39.140 1.00 20.61 259 ASP B C 1
ATOM 4651 O O . ASP B 1 267 ? -4.437 -0.033 39.622 1.00 20.03 259 ASP B O 1
ATOM 4656 N N . ARG B 1 268 ? -5.379 -2.024 39.913 1.00 21.65 260 ARG B N 1
ATOM 4657 C CA . ARG B 1 268 ? -5.523 -1.812 41.351 1.00 23.25 260 ARG B CA 1
ATOM 4658 C C . ARG B 1 268 ? -4.177 -1.637 42.014 1.00 21.72 260 ARG B C 1
ATOM 4659 O O . ARG B 1 268 ? -3.997 -0.683 42.750 1.00 21.12 260 ARG B O 1
ATOM 4667 N N . ALA B 1 269 ? -3.244 -2.549 41.730 1.00 19.27 261 ALA B N 1
ATOM 4668 C CA . ALA B 1 269 ? -1.929 -2.486 42.302 1.00 18.65 261 ALA B CA 1
ATOM 4669 C C . ALA B 1 269 ? -1.197 -1.212 41.971 1.00 19.71 261 ALA B C 1
ATOM 4670 O O . ALA B 1 269 ? -0.548 -0.641 42.852 1.00 19.80 261 ALA B O 1
ATOM 4672 N N . ARG B 1 270 ? -1.218 -0.770 40.724 1.00 20.81 262 ARG B N 1
ATOM 4673 C CA . ARG B 1 270 ? -0.483 0.458 40.441 1.00 23.19 262 ARG B CA 1
ATOM 4674 C C . ARG B 1 270 ? -1.124 1.682 41.096 1.00 23.08 262 ARG B C 1
ATOM 4675 O O . ARG B 1 270 ? -0.403 2.568 41.566 1.00 22.96 262 ARG B O 1
ATOM 4683 N N . ARG B 1 271 ? -2.442 1.720 41.169 1.00 23.57 263 ARG B N 1
ATOM 4684 C CA . ARG B 1 271 ? -3.103 2.804 41.871 1.00 26.44 263 ARG B CA 1
ATOM 4685 C C . ARG B 1 271 ? -2.778 2.708 43.379 1.00 25.91 263 ARG B C 1
ATOM 4686 O O . ARG B 1 271 ? -2.359 3.681 43.977 1.00 26.29 263 ARG B O 1
ATOM 4694 N N . TYR B 1 272 ? -2.917 1.539 43.995 1.00 23.68 264 TYR B N 1
ATOM 4695 C CA . TYR B 1 272 ? -2.559 1.433 45.399 1.00 22.47 264 TYR B CA 1
ATOM 4696 C C . TYR B 1 272 ? -1.106 1.806 45.692 1.00 22.66 264 TYR B C 1
ATOM 4697 O O . TYR B 1 272 ? -0.847 2.378 46.745 1.00 21.44 264 TYR B O 1
ATOM 4706 N N . ALA B 1 273 ? -0.167 1.495 44.796 1.00 21.59 265 ALA B N 1
ATOM 4707 C CA . ALA B 1 273 ? 1.219 1.760 45.060 1.00 22.50 265 ALA B CA 1
ATOM 4708 C C . ALA B 1 273 ? 1.546 3.257 44.985 1.00 24.13 265 ALA B C 1
ATOM 4709 O O . ALA B 1 273 ? 2.495 3.713 45.649 1.00 21.97 265 ALA B O 1
ATOM 4711 N N . ARG B 1 274 ? 0.767 4.000 44.190 1.00 25.88 266 ARG B N 1
ATOM 4712 C CA . ARG B 1 274 ? 0.839 5.480 44.152 1.00 30.40 266 ARG B CA 1
ATOM 4713 C C . ARG B 1 274 ? 0.319 6.187 45.422 1.00 30.64 266 ARG B C 1
ATOM 4714 O O . ARG B 1 274 ? 0.818 7.270 45.767 1.00 27.88 266 ARG B O 1
ATOM 4722 N N . GLU B 1 275 ? -0.628 5.546 46.107 1.00 30.14 267 GLU B N 1
ATOM 4723 C CA . GLU B 1 275 ? -1.331 6.111 47.271 1.00 32.03 267 GLU B CA 1
ATOM 4724 C C . GLU B 1 275 ? -0.753 5.702 48.608 1.00 30.88 267 GLU B C 1
ATOM 4725 O O . GLU B 1 275 ? -0.702 6.491 49.540 1.00 33.47 267 GLU B O 1
ATOM 4731 N N . ARG B 1 276 ? -0.328 4.460 48.703 1.00 29.94 268 ARG B N 1
ATOM 4732 C CA . ARG B 1 276 ? 0.175 3.892 49.928 1.00 30.75 268 ARG B CA 1
ATOM 4733 C C . ARG B 1 276 ? 1.633 4.285 50.139 1.00 31.75 268 ARG B C 1
ATOM 4734 O O . ARG B 1 276 ? 2.450 4.233 49.218 1.00 28.51 268 ARG B O 1
ATOM 4742 N N . VAL B 1 277 ? 1.926 4.686 51.373 1.00 32.26 269 VAL B N 1
ATOM 4743 C CA . VAL B 1 277 ? 3.184 5.286 51.728 1.00 32.56 269 VAL B CA 1
ATOM 4744 C C . VAL B 1 277 ? 3.837 4.368 52.726 1.00 32.95 269 VAL B C 1
ATOM 4745 O O . VAL B 1 277 ? 3.180 3.935 53.672 1.00 30.54 269 VAL B O 1
ATOM 4749 N N . GLN B 1 278 ? 5.121 4.111 52.561 1.00 32.51 270 GLN B N 1
ATOM 4750 C CA . GLN B 1 278 ? 5.827 3.314 53.546 1.00 36.70 270 GLN B CA 1
ATOM 4751 C C . GLN B 1 278 ? 7.261 3.765 53.476 1.00 36.11 270 GLN B C 1
ATOM 4752 O O . GLN B 1 278 ? 7.781 3.978 52.382 1.00 35.57 270 GLN B O 1
ATOM 4758 N N . PHE B 1 279 ? 7.869 3.974 54.638 1.00 35.64 271 PHE B N 1
ATOM 4759 C CA . PHE B 1 279 ? 9.220 4.508 54.738 1.00 36.15 271 PHE B CA 1
ATOM 4760 C C . PHE B 1 279 ? 9.341 5.840 54.031 1.00 33.47 271 PHE B C 1
ATOM 4761 O O . PHE B 1 279 ? 10.342 6.117 53.410 1.00 33.13 271 PHE B O 1
ATOM 4769 N N . GLY B 1 280 ? 8.303 6.666 54.120 1.00 32.05 272 GLY B N 1
ATOM 4770 C CA . GLY B 1 280 ? 8.405 8.068 53.697 1.00 29.75 272 GLY B CA 1
ATOM 4771 C C . GLY B 1 280 ? 8.216 8.363 52.217 1.00 29.46 272 GLY B C 1
ATOM 4772 O O . GLY B 1 280 ? 8.392 9.508 51.772 1.00 28.31 272 GLY B O 1
ATOM 4773 N N . LYS B 1 281 ? 7.850 7.356 51.433 1.00 29.38 273 LYS B N 1
ATOM 4774 C CA . LYS B 1 281 ? 7.432 7.628 50.068 1.00 29.62 273 LYS B CA 1
ATOM 4775 C C . LYS B 1 281 ? 6.343 6.676 49.595 1.00 30.57 273 LYS B C 1
ATOM 4776 O O . LYS B 1 281 ? 6.062 5.652 50.263 1.00 31.98 273 LYS B O 1
ATOM 4782 N N . PRO B 1 282 ? 5.685 7.036 48.470 1.00 28.93 274 PRO B N 1
ATOM 4783 C CA . PRO B 1 282 ? 4.714 6.141 47.846 1.00 26.58 274 PRO B CA 1
ATOM 4784 C C . PRO B 1 282 ? 5.427 4.856 47.487 1.00 25.04 274 PRO B C 1
ATOM 4785 O O . PRO B 1 282 ? 6.517 4.917 46.913 1.00 23.07 274 PRO B O 1
ATOM 4789 N N . ILE B 1 283 ? 4.875 3.714 47.887 1.00 22.46 275 ILE B N 1
ATOM 4790 C CA . ILE B 1 283 ? 5.606 2.473 47.710 1.00 23.51 275 ILE B CA 1
ATOM 4791 C C . ILE B 1 283 ? 5.923 2.248 46.234 1.00 22.75 275 ILE B C 1
ATOM 4792 O O . ILE B 1 283 ? 6.855 1.551 45.929 1.00 21.41 275 ILE B O 1
ATOM 4797 N N . ALA B 1 284 ? 5.176 2.867 45.319 1.00 23.21 276 ALA B N 1
ATOM 4798 C CA . ALA B 1 284 ? 5.573 2.854 43.899 1.00 24.94 276 ALA B CA 1
ATOM 4799 C C . ALA B 1 284 ? 6.992 3.347 43.637 1.00 26.60 276 ALA B C 1
ATOM 4800 O O . ALA B 1 284 ? 7.588 2.947 42.636 1.00 27.26 276 ALA B O 1
ATOM 4802 N N . GLU B 1 285 ? 7.538 4.198 44.508 1.00 26.49 277 GLU B N 1
ATOM 4803 C CA . GLU B 1 285 ? 8.910 4.710 44.292 1.00 28.18 277 GLU B CA 1
ATOM 4804 C C . GLU B 1 285 ? 9.972 3.805 44.882 1.00 26.52 277 GLU B C 1
ATOM 4805 O O . GLU B 1 285 ? 11.153 4.039 44.700 1.00 26.90 277 GLU B O 1
ATOM 4811 N N . HIS B 1 286 ? 9.551 2.757 45.559 1.00 25.69 278 HIS B N 1
ATOM 4812 C CA . HIS B 1 286 ? 10.473 1.748 46.048 1.00 28.93 278 HIS B CA 1
ATOM 4813 C C . HIS B 1 286 ? 10.857 0.884 44.867 1.00 27.51 278 HIS B C 1
ATOM 4814 O O . HIS B 1 286 ? 9.996 0.391 44.169 1.00 25.90 278 HIS B O 1
ATOM 4821 N N . GLN B 1 287 ? 12.148 0.698 44.657 1.00 26.61 279 GLN B N 1
ATOM 4822 C CA . GLN B 1 287 ? 12.607 0.141 43.412 1.00 26.05 279 GLN B CA 1
ATOM 4823 C C . GLN B 1 287 ? 12.084 -1.277 43.211 1.00 24.22 279 GLN B C 1
ATOM 4824 O O . GLN B 1 287 ? 11.837 -1.660 42.082 1.00 25.26 279 GLN B O 1
ATOM 4830 N N . ALA B 1 288 ? 11.891 -2.050 44.268 1.00 22.86 280 ALA B N 1
ATOM 4831 C CA . ALA B 1 288 ? 11.450 -3.439 44.102 1.00 24.00 280 ALA B CA 1
ATOM 4832 C C . ALA B 1 288 ? 9.998 -3.494 43.700 1.00 24.69 280 ALA B C 1
ATOM 4833 O O . ALA B 1 288 ? 9.552 -4.417 43.016 1.00 26.76 280 ALA B O 1
ATOM 4835 N N . ILE B 1 289 ? 9.247 -2.512 44.143 1.00 23.37 281 ILE B N 1
ATOM 4836 C CA . ILE B 1 289 ? 7.863 -2.369 43.735 1.00 23.38 281 ILE B CA 1
ATOM 4837 C C . ILE B 1 289 ? 7.776 -1.911 42.267 1.00 21.47 281 ILE B C 1
ATOM 4838 O O . ILE B 1 289 ? 7.054 -2.476 41.449 1.00 21.53 281 ILE B O 1
ATOM 4843 N N . ALA B 1 290 ? 8.530 -0.879 41.946 1.00 20.17 282 ALA B N 1
ATOM 4844 C CA . ALA B 1 290 ? 8.584 -0.338 40.613 1.00 19.83 282 ALA B CA 1
ATOM 4845 C C . ALA B 1 290 ? 8.956 -1.440 39.602 1.00 20.41 282 ALA B C 1
ATOM 4846 O O . ALA B 1 290 ? 8.370 -1.496 38.528 1.00 20.49 282 ALA B O 1
ATOM 4848 N N . GLU B 1 291 ? 9.864 -2.348 39.978 1.00 21.43 283 GLU B N 1
ATOM 4849 C CA . GLU B 1 291 ? 10.276 -3.455 39.079 1.00 21.65 283 GLU B CA 1
ATOM 4850 C C . GLU B 1 291 ? 9.156 -4.418 38.834 1.00 20.61 283 GLU B C 1
ATOM 4851 O O . GLU B 1 291 ? 8.935 -4.803 37.685 1.00 23.27 283 GLU B O 1
ATOM 4857 N N . LYS B 1 292 ? 8.430 -4.784 39.892 1.00 20.56 284 LYS B N 1
ATOM 4858 C CA . LYS B 1 292 ? 7.217 -5.602 39.767 1.00 20.43 284 LYS B CA 1
ATOM 4859 C C . LYS B 1 292 ? 6.220 -4.942 38.828 1.00 20.11 284 LYS B C 1
ATOM 4860 O O . LYS B 1 292 ? 5.707 -5.597 37.930 1.00 18.11 284 LYS B O 1
ATOM 4866 N N . LEU B 1 293 ? 5.956 -3.643 39.039 1.00 20.39 285 LEU B N 1
ATOM 4867 C CA . LEU B 1 293 ? 5.001 -2.928 38.167 1.00 21.17 285 LEU B CA 1
ATOM 4868 C C . LEU B 1 293 ? 5.411 -2.948 36.715 1.00 20.49 285 LEU B C 1
ATOM 4869 O O . LEU B 1 293 ? 4.554 -3.152 35.849 1.00 20.36 285 LEU B O 1
ATOM 4874 N N . ALA B 1 294 ? 6.709 -2.752 36.467 1.00 20.26 286 ALA B N 1
ATOM 4875 C CA . ALA B 1 294 ? 7.235 -2.720 35.123 1.00 19.52 286 ALA B CA 1
ATOM 4876 C C . ALA B 1 294 ? 7.142 -4.078 34.469 1.00 19.23 286 ALA B C 1
ATOM 4877 O O . ALA B 1 294 ? 6.905 -4.151 33.273 1.00 18.49 286 ALA B O 1
ATOM 4879 N N . ASN B 1 295 ? 7.371 -5.156 35.241 1.00 19.70 287 ASN B N 1
ATOM 4880 C CA . ASN B 1 295 ? 7.292 -6.524 34.696 1.00 19.11 287 ASN B CA 1
ATOM 4881 C C . ASN B 1 295 ? 5.852 -6.902 34.343 1.00 18.01 287 ASN B C 1
ATOM 4882 O O . ASN B 1 295 ? 5.607 -7.510 33.294 1.00 16.91 287 ASN B O 1
ATOM 4887 N N . MET B 1 296 ? 4.925 -6.512 35.211 1.00 16.20 288 MET B N 1
ATOM 4888 C CA . MET B 1 296 ? 3.468 -6.724 35.007 1.00 15.70 288 MET B CA 1
ATOM 4889 C C . MET B 1 296 ? 2.944 -6.058 33.737 1.00 14.81 288 MET B C 1
ATOM 4890 O O . MET B 1 296 ? 2.268 -6.677 32.952 1.00 15.66 288 MET B O 1
ATOM 4895 N N . ALA B 1 297 ? 3.263 -4.796 33.528 1.00 14.36 289 ALA B N 1
ATOM 4896 C CA . ALA B 1 297 ? 2.898 -4.104 32.295 1.00 14.03 289 ALA B CA 1
ATOM 4897 C C . ALA B 1 297 ? 3.472 -4.806 31.098 1.00 14.06 289 ALA B C 1
ATOM 4898 O O . ALA B 1 297 ? 2.773 -5.082 30.118 1.00 13.42 289 ALA B O 1
ATOM 4900 N N . THR B 1 298 ? 4.771 -5.080 31.155 1.00 14.97 290 THR B N 1
ATOM 4901 C CA . THR B 1 298 ? 5.456 -5.728 30.025 1.00 15.60 290 THR B CA 1
ATOM 4902 C C . THR B 1 298 ? 4.797 -7.037 29.663 1.00 16.94 290 THR B C 1
ATOM 4903 O O . THR B 1 298 ? 4.486 -7.272 28.490 1.00 19.34 290 THR B O 1
ATOM 4907 N N . GLN B 1 299 ? 4.496 -7.861 30.645 1.00 18.63 291 GLN B N 1
ATOM 4908 C CA . GLN B 1 299 ? 3.871 -9.186 30.380 1.00 19.44 291 GLN B CA 1
ATOM 4909 C C . GLN B 1 299 ? 2.431 -9.088 29.874 1.00 17.62 291 GLN B C 1
ATOM 4910 O O . GLN B 1 299 ? 2.030 -9.790 28.957 1.00 17.15 291 GLN B O 1
ATOM 4916 N N . ILE B 1 300 ? 1.623 -8.238 30.483 1.00 18.18 292 ILE B N 1
ATOM 4917 C CA . ILE B 1 300 ? 0.252 -8.023 29.993 1.00 17.11 292 ILE B CA 1
ATOM 4918 C C . ILE B 1 300 ? 0.303 -7.556 28.552 1.00 16.98 292 ILE B C 1
ATOM 4919 O O . ILE B 1 300 ? -0.425 -8.065 27.711 1.00 16.90 292 ILE B O 1
ATOM 4924 N N . ASN B 1 301 ? 1.188 -6.599 28.254 1.00 16.85 293 ASN B N 1
ATOM 4925 C CA . ASN B 1 301 ? 1.324 -6.084 26.881 1.00 16.37 293 ASN B CA 1
ATOM 4926 C C . ASN B 1 301 ? 1.726 -7.150 25.851 1.00 16.59 293 ASN B C 1
ATOM 4927 O O . ASN B 1 301 ? 1.145 -7.203 24.775 1.00 16.92 293 ASN B O 1
ATOM 4932 N N . ALA B 1 302 ? 2.722 -7.990 26.170 1.00 16.14 294 ALA B N 1
ATOM 4933 C CA . ALA B 1 302 ? 3.070 -9.132 25.348 1.00 15.91 294 ALA B CA 1
ATOM 4934 C C . ALA B 1 302 ? 1.878 -10.095 25.150 1.00 16.55 294 ALA B C 1
ATOM 4935 O O . ALA B 1 302 ? 1.576 -10.450 24.005 1.00 18.06 294 ALA B O 1
ATOM 4937 N N . ALA B 1 303 ? 1.170 -10.459 26.220 1.00 16.26 295 ALA B N 1
ATOM 4938 C CA . ALA B 1 303 ? -0.028 -11.277 26.097 1.00 17.13 295 ALA B CA 1
ATOM 4939 C C . ALA B 1 303 ? -1.028 -10.727 25.090 1.00 17.60 295 ALA B C 1
ATOM 4940 O O . ALA B 1 303 ? -1.544 -11.469 24.232 1.00 18.40 295 ALA B O 1
ATOM 4942 N N . ARG B 1 304 ? -1.342 -9.439 25.240 1.00 18.06 296 ARG B N 1
ATOM 4943 C CA . ARG B 1 304 ? -2.253 -8.732 24.343 1.00 18.04 296 ARG B CA 1
ATOM 4944 C C . ARG B 1 304 ? -1.749 -8.838 22.911 1.00 17.78 296 ARG B C 1
ATOM 4945 O O . ARG B 1 304 ? -2.530 -9.148 22.023 1.00 18.24 296 ARG B O 1
ATOM 4953 N N . LEU B 1 305 ? -0.451 -8.606 22.692 1.00 17.66 297 LEU B N 1
ATOM 4954 C CA . LEU B 1 305 ? 0.084 -8.613 21.344 1.00 18.03 297 LEU B CA 1
ATOM 4955 C C . LEU B 1 305 ? 0.122 -9.994 20.726 1.00 17.61 297 LEU B C 1
ATOM 4956 O O . LEU B 1 305 ? -0.179 -10.159 19.554 1.00 18.17 297 LEU B O 1
ATOM 4961 N N . LEU B 1 306 ? 0.488 -11.006 21.489 1.00 17.05 298 LEU B N 1
ATOM 4962 C CA . LEU B 1 306 ? 0.208 -12.388 21.038 1.00 17.12 298 LEU B CA 1
ATOM 4963 C C . LEU B 1 306 ? -1.271 -12.658 20.636 1.00 17.31 298 LEU B C 1
ATOM 4964 O O . LEU B 1 306 ? -1.563 -13.366 19.672 1.00 18.23 298 LEU B O 1
ATOM 4969 N N . THR B 1 307 ? -2.207 -12.130 21.394 1.00 17.44 299 THR B N 1
ATOM 4970 C CA . THR B 1 307 ? -3.618 -12.458 21.180 1.00 17.63 299 THR B CA 1
ATOM 4971 C C . THR B 1 307 ? -4.158 -11.767 19.906 1.00 18.30 299 THR B C 1
ATOM 4972 O O . THR B 1 307 ? -4.872 -12.364 19.065 1.00 18.01 299 THR B O 1
ATOM 4976 N N . HIS B 1 308 ? -3.798 -10.510 19.764 1.00 19.16 300 HIS B N 1
ATOM 4977 C CA . HIS B 1 308 ? -4.175 -9.760 18.602 1.00 21.00 300 HIS B CA 1
ATOM 4978 C C . HIS B 1 308 ? -3.510 -10.286 17.342 1.00 20.72 300 HIS B C 1
ATOM 4979 O O . HIS B 1 308 ? -4.127 -10.327 16.329 1.00 22.15 300 HIS B O 1
ATOM 4986 N N . HIS B 1 309 ? -2.251 -10.684 17.405 1.00 21.48 301 HIS B N 1
ATOM 4987 C CA . HIS B 1 309 ? -1.616 -11.321 16.247 1.00 20.64 301 HIS B CA 1
ATOM 4988 C C . HIS B 1 309 ? -2.365 -12.586 15.851 1.00 19.73 301 HIS B C 1
ATOM 4989 O O . HIS B 1 309 ? -2.608 -12.785 14.679 1.00 19.74 301 HIS B O 1
ATOM 4996 N N . ALA B 1 310 ? -2.719 -13.460 16.799 1.00 19.06 302 ALA B N 1
ATOM 4997 C CA . ALA B 1 310 ? -3.539 -14.636 16.441 1.00 19.22 302 ALA B CA 1
ATOM 4998 C C . ALA B 1 310 ? -4.912 -14.243 15.912 1.00 19.56 302 ALA B C 1
ATOM 4999 O O . ALA B 1 310 ? -5.452 -14.905 15.030 1.00 19.89 302 ALA B O 1
ATOM 5001 N N . ALA B 1 311 ? -5.462 -13.150 16.435 1.00 19.97 303 ALA B N 1
ATOM 5002 C CA . ALA B 1 311 ? -6.759 -12.635 15.992 1.00 20.83 303 ALA B CA 1
ATOM 5003 C C . ALA B 1 311 ? -6.712 -12.157 14.539 1.00 22.40 303 ALA B C 1
ATOM 5004 O O . ALA B 1 311 ? -7.643 -12.417 13.781 1.00 20.43 303 ALA B O 1
ATOM 5006 N N . ARG B 1 312 ? -5.603 -11.530 14.140 1.00 25.23 304 ARG B N 1
ATOM 5007 C CA . ARG B 1 312 ? -5.404 -11.128 12.723 1.00 27.93 304 ARG B CA 1
ATOM 5008 C C . ARG B 1 312 ? -5.339 -12.271 11.722 1.00 27.21 304 ARG B C 1
ATOM 5009 O O . ARG B 1 312 ? -5.992 -12.223 10.692 1.00 27.40 304 ARG B O 1
ATOM 5017 N N . LEU B 1 313 ? -4.594 -13.322 12.043 1.00 26.89 305 LEU B N 1
ATOM 5018 C CA . LEU B 1 313 ? -4.518 -14.467 11.171 1.00 25.94 305 LEU B CA 1
ATOM 5019 C C . LEU B 1 313 ? -5.887 -15.107 11.043 1.00 25.96 305 LEU B C 1
ATOM 5020 O O . LEU B 1 313 ? -6.294 -15.488 9.963 1.00 24.98 305 LEU B O 1
ATOM 5025 N N . ARG B 1 314 ? -6.590 -15.208 12.160 1.00 25.70 306 ARG B N 1
ATOM 5026 C CA . ARG B 1 314 ? -7.925 -15.796 12.180 1.00 26.39 306 ARG B CA 1
ATOM 5027 C C . ARG B 1 314 ? -8.928 -14.931 11.391 1.00 25.37 306 ARG B C 1
ATOM 5028 O O . ARG B 1 314 ? -9.811 -15.456 10.741 1.00 24.60 306 ARG B O 1
ATOM 5036 N N . THR B 1 315 ? -8.790 -13.621 11.435 1.00 25.49 307 THR B N 1
ATOM 5037 C CA . THR B 1 315 ? -9.709 -12.756 10.686 1.00 26.11 307 THR B CA 1
ATOM 5038 C C . THR B 1 315 ? -9.517 -12.965 9.199 1.00 28.00 307 THR B C 1
ATOM 5039 O O . THR B 1 315 ? -10.483 -12.955 8.434 1.00 26.72 307 THR B O 1
ATOM 5043 N N . ALA B 1 316 ? -8.265 -13.218 8.826 1.00 29.55 308 ALA B N 1
ATOM 5044 C CA . ALA B 1 316 ? -7.896 -13.479 7.438 1.00 30.76 308 ALA B CA 1
ATOM 5045 C C . ALA B 1 316 ? -8.174 -14.903 7.021 1.00 31.98 308 ALA B C 1
ATOM 5046 O O . ALA B 1 316 ? -7.803 -15.283 5.942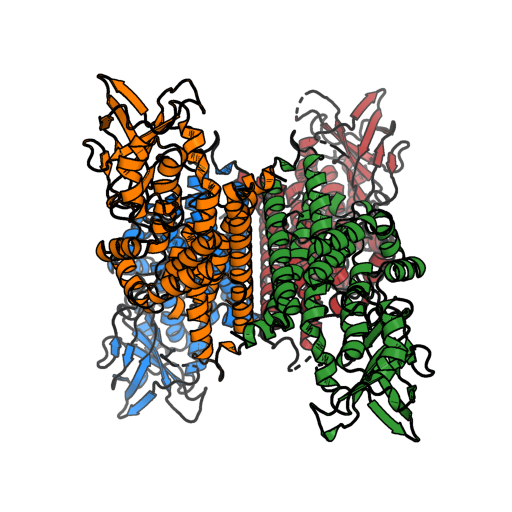 1.00 35.70 308 ALA B O 1
ATOM 5048 N N . GLY B 1 317 ? -8.801 -15.705 7.876 1.00 32.37 309 GLY B N 1
ATOM 5049 C CA . GLY B 1 317 ? -8.988 -17.124 7.617 1.00 31.56 309 GLY B CA 1
ATOM 5050 C C . GLY B 1 317 ? -7.708 -17.921 7.436 1.00 32.40 309 GLY B C 1
ATOM 5051 O O . GLY B 1 317 ? -7.741 -18.975 6.839 1.00 32.46 309 GLY B O 1
ATOM 5052 N N . LEU B 1 318 ? -6.582 -17.438 7.960 1.00 32.63 310 LEU B N 1
ATOM 5053 C CA . LEU B 1 318 ? -5.271 -18.113 7.780 1.00 30.63 310 LEU B CA 1
ATOM 5054 C C . LEU B 1 318 ? -5.046 -19.154 8.879 1.00 31.86 310 LEU B C 1
ATOM 5055 O O . LEU B 1 318 ? -5.588 -19.025 9.961 1.00 29.29 310 LEU B O 1
ATOM 5060 N N . PRO B 1 319 ? -4.213 -20.178 8.627 1.00 34.32 311 PRO B N 1
ATOM 5061 C CA . PRO B 1 319 ? -4.097 -21.169 9.698 1.00 34.50 311 PRO B CA 1
ATOM 5062 C C . PRO B 1 319 ? -3.377 -20.514 10.901 1.00 32.08 311 PRO B C 1
ATOM 5063 O O . PRO B 1 319 ? -2.464 -19.703 10.712 1.00 34.72 311 PRO B O 1
ATOM 5067 N N . CYS B 1 320 ? -3.850 -20.778 12.118 1.00 27.82 312 CYS B N 1
ATOM 5068 C CA . CYS B 1 320 ? -3.384 -20.037 13.307 1.00 24.67 312 CYS B CA 1
ATOM 5069 C C . CYS B 1 320 ? -3.588 -20.779 14.629 1.00 23.71 312 CYS B C 1
ATOM 5070 O O . CYS B 1 320 ? -3.675 -20.149 15.699 1.00 23.59 312 CYS B O 1
ATOM 5073 N N . LEU B 1 321 ? -3.632 -22.098 14.589 1.00 21.89 313 LEU B N 1
ATOM 5074 C CA . LEU B 1 321 ? -3.800 -22.848 15.827 1.00 22.15 313 LEU B CA 1
ATOM 5075 C C . LEU B 1 321 ? -2.594 -22.657 16.750 1.00 21.16 313 LEU B C 1
ATOM 5076 O O . LEU B 1 321 ? -2.765 -22.414 17.936 1.00 19.88 313 LEU B O 1
ATOM 5081 N N . SER B 1 322 ? -1.387 -22.773 16.203 1.00 20.25 314 SER B N 1
ATOM 5082 C CA . SER B 1 322 ? -0.214 -22.500 16.985 1.00 20.60 314 SER B CA 1
ATOM 5083 C C . SER B 1 322 ? -0.287 -21.115 17.624 1.00 19.60 314 SER B C 1
ATOM 5084 O O . SER B 1 322 ? -0.122 -20.961 18.819 1.00 18.50 314 SER B O 1
ATOM 5087 N N . GLU B 1 323 ? -0.575 -20.097 16.834 1.00 19.57 315 GLU B N 1
ATOM 5088 C CA . GLU B 1 323 ? -0.423 -18.755 17.320 1.00 18.72 315 GLU B CA 1
ATOM 5089 C C . GLU B 1 323 ? -1.459 -18.472 18.357 1.00 18.54 315 GLU B C 1
ATOM 5090 O O . GLU B 1 323 ? -1.185 -17.775 19.329 1.00 18.38 315 GLU B O 1
ATOM 5096 N N . ALA B 1 324 ? -2.643 -19.039 18.178 1.00 18.06 316 ALA B N 1
ATOM 5097 C CA . ALA B 1 324 ? -3.674 -18.955 19.179 1.00 18.26 316 ALA B CA 1
ATOM 5098 C C . ALA B 1 324 ? -3.290 -19.703 20.444 1.00 18.49 316 ALA B C 1
ATOM 5099 O O . ALA B 1 324 ? -3.561 -19.245 21.546 1.00 18.75 316 ALA B O 1
ATOM 5101 N N . SER B 1 325 ? -2.640 -20.847 20.298 1.00 17.96 317 SER B N 1
ATOM 5102 C CA . SER B 1 325 ? -2.231 -21.620 21.460 1.00 17.37 317 SER B CA 1
ATOM 5103 C C . SER B 1 325 ? -1.106 -20.897 22.214 1.00 16.99 317 SER B C 1
ATOM 5104 O O . SER B 1 325 ? -1.089 -20.835 23.428 1.00 17.31 317 SER B O 1
ATOM 5107 N N . GLN B 1 326 ? -0.178 -20.284 21.499 1.00 16.65 318 GLN B N 1
ATOM 5108 C CA . GLN B 1 326 ? 0.849 -19.491 22.162 1.00 16.45 318 GLN B CA 1
ATOM 5109 C C . GLN B 1 326 ? 0.243 -18.362 23.013 1.00 16.82 318 GLN B C 1
ATOM 5110 O O . GLN B 1 326 ? 0.658 -18.141 24.145 1.00 15.94 318 GLN B O 1
ATOM 5116 N N . ALA B 1 327 ? -0.730 -17.648 22.445 1.00 16.93 319 ALA B N 1
ATOM 5117 C CA . ALA B 1 327 ? -1.374 -16.552 23.160 1.00 16.99 319 ALA B CA 1
ATOM 5118 C C . ALA B 1 327 ? -2.037 -17.036 24.425 1.00 17.15 319 ALA B C 1
ATOM 5119 O O . ALA B 1 327 ? -1.893 -16.423 25.479 1.00 15.92 319 ALA B O 1
ATOM 5121 N N . LYS B 1 328 ? -2.765 -18.145 24.304 1.00 17.17 320 LYS B N 1
ATOM 5122 C CA . LYS B 1 328 ? -3.481 -18.715 25.436 1.00 17.01 320 LYS B CA 1
ATOM 5123 C C . LYS B 1 328 ? -2.533 -19.188 26.556 1.00 17.19 320 LYS B C 1
ATOM 5124 O O . LYS B 1 328 ? -2.698 -18.857 27.743 1.00 19.00 320 LYS B O 1
ATOM 5130 N N . LEU B 1 329 ? -1.544 -19.986 26.182 1.00 16.97 321 LEU B N 1
ATOM 5131 C CA . LEU B 1 329 ? -0.526 -20.399 27.111 1.00 16.74 321 LEU B CA 1
ATOM 5132 C C . LEU B 1 329 ? 0.109 -19.191 27.821 1.00 16.96 321 LEU B C 1
ATOM 5133 O O . LEU B 1 329 ? 0.204 -19.116 29.069 1.00 16.63 321 LEU B O 1
ATOM 5138 N N . PHE B 1 330 ? 0.591 -18.264 27.010 1.00 16.26 322 PHE B N 1
ATOM 5139 C CA . PHE B 1 330 ? 1.337 -17.137 27.527 1.00 15.85 322 PHE B CA 1
ATOM 5140 C C . PHE B 1 330 ? 0.468 -16.273 28.460 1.00 15.01 322 PHE B C 1
ATOM 5141 O O . PHE B 1 330 ? 0.850 -16.003 29.618 1.00 14.64 322 PHE B O 1
ATOM 5149 N N . ALA B 1 331 ? -0.707 -15.878 27.992 1.00 14.78 323 ALA B N 1
ATOM 5150 C CA . ALA B 1 331 ? -1.595 -15.031 28.768 1.00 14.05 323 ALA B CA 1
ATOM 5151 C C . ALA B 1 331 ? -1.999 -15.686 30.093 1.00 14.47 323 ALA B C 1
ATOM 5152 O O . ALA B 1 331 ? -1.878 -15.075 31.184 1.00 14.42 323 ALA B O 1
ATOM 5154 N N . SER B 1 332 ? -2.392 -16.956 30.025 1.00 14.35 324 SER B N 1
ATOM 5155 C CA . SER B 1 332 ? -2.830 -17.660 31.205 1.00 14.39 324 SER B CA 1
ATOM 5156 C C . SER B 1 332 ? -1.768 -17.767 32.289 1.00 14.66 324 SER B C 1
ATOM 5157 O O . SER B 1 332 ? -2.015 -17.498 33.467 1.00 14.25 324 SER B O 1
ATOM 5160 N N . GLU B 1 333 ? -0.573 -18.147 31.896 1.00 15.95 325 GLU B N 1
ATOM 5161 C CA . GLU B 1 333 ? 0.512 -18.239 32.852 1.00 16.50 325 GLU B CA 1
ATOM 5162 C C . GLU B 1 333 ? 0.944 -16.877 33.362 1.00 16.53 325 GLU B C 1
ATOM 5163 O O . GLU B 1 333 ? 1.202 -16.713 34.551 1.00 17.89 325 GLU B O 1
ATOM 5169 N N . MET B 1 334 ? 1.055 -15.910 32.464 1.00 16.05 326 MET B N 1
ATOM 5170 C CA . MET B 1 334 ? 1.337 -14.503 32.834 1.00 15.83 326 MET B CA 1
ATOM 5171 C C . MET B 1 334 ? 0.365 -14.003 33.905 1.00 15.47 326 MET B C 1
ATOM 5172 O O . MET B 1 334 ? 0.780 -13.272 34.790 1.00 14.78 326 MET B O 1
ATOM 5177 N N . ALA B 1 335 ? -0.936 -14.360 33.792 1.00 14.60 327 ALA B N 1
ATOM 5178 C CA . ALA B 1 335 ? -1.942 -13.746 34.615 1.00 14.84 327 ALA B CA 1
ATOM 5179 C C . ALA B 1 335 ? -1.803 -14.204 36.032 1.00 14.88 327 ALA B C 1
ATOM 5180 O O . ALA B 1 335 ? -1.998 -13.404 36.947 1.00 15.25 327 ALA B O 1
ATOM 5182 N N . GLU B 1 336 ? -1.468 -15.467 36.225 1.00 14.44 328 GLU B N 1
ATOM 5183 C CA . GLU B 1 336 ? -1.215 -15.935 37.563 1.00 15.57 328 GLU B CA 1
ATOM 5184 C C . GLU B 1 336 ? -0.120 -15.083 38.210 1.00 16.99 328 GLU B C 1
ATOM 5185 O O . GLU B 1 336 ? -0.301 -14.630 39.347 1.00 17.68 328 GLU B O 1
ATOM 5191 N N . ALA B 1 337 ? 1.005 -14.898 37.496 1.00 16.07 329 ALA B N 1
ATOM 5192 C CA . ALA B 1 337 ? 2.185 -14.232 38.084 1.00 15.58 329 ALA B CA 1
ATOM 5193 C C . ALA B 1 337 ? 1.857 -12.749 38.286 1.00 15.13 329 ALA B C 1
ATOM 5194 O O . ALA B 1 337 ? 2.131 -12.170 39.308 1.00 14.74 329 ALA B O 1
ATOM 5196 N N . VAL B 1 338 ? 1.163 -12.153 37.343 1.00 15.29 330 VAL B N 1
ATOM 5197 C CA . VAL B 1 338 ? 0.732 -10.777 37.545 1.00 15.12 330 VAL B CA 1
ATOM 5198 C C . VAL B 1 338 ? -0.219 -10.602 38.744 1.00 14.85 330 VAL B C 1
ATOM 5199 O O . VAL B 1 338 ? -0.059 -9.656 39.542 1.00 14.31 330 VAL B O 1
ATOM 5203 N N . CYS B 1 339 ? -1.219 -11.465 38.870 1.00 14.64 331 CYS B N 1
ATOM 5204 C CA . CYS B 1 339 ? -2.152 -11.335 39.989 1.00 14.95 331 CYS B CA 1
ATOM 5205 C C . CYS B 1 339 ? -1.455 -11.586 41.306 1.00 15.24 331 CYS B C 1
ATOM 5206 O O . CYS B 1 339 ? -1.810 -11.010 42.324 1.00 16.46 331 CYS B O 1
ATOM 5209 N N . SER B 1 340 ? -0.444 -12.432 41.282 1.00 15.13 332 SER B N 1
ATOM 5210 C CA . SER B 1 340 ? 0.357 -12.694 42.459 1.00 15.28 332 SER B CA 1
ATOM 5211 C C . SER B 1 340 ? 1.183 -11.494 42.862 1.00 16.29 332 SER B C 1
ATOM 5212 O O . SER B 1 340 ? 1.272 -11.129 44.083 1.00 16.54 332 SER B O 1
ATOM 5215 N N . ASP B 1 341 ? 1.803 -10.860 41.875 1.00 16.14 333 ASP B N 1
ATOM 5216 C CA . ASP B 1 341 ? 2.464 -9.570 42.166 1.00 16.94 333 ASP B CA 1
ATOM 5217 C C . ASP B 1 341 ? 1.510 -8.496 42.742 1.00 17.63 333 ASP B C 1
ATOM 5218 O O . ASP B 1 341 ? 1.896 -7.742 43.634 1.00 17.46 333 ASP B O 1
ATOM 5223 N N . ALA B 1 342 ? 0.264 -8.456 42.244 1.00 17.55 334 ALA B N 1
ATOM 5224 C CA . ALA B 1 342 ? -0.691 -7.442 42.685 1.00 17.68 334 ALA B CA 1
ATOM 5225 C C . ALA B 1 342 ? -0.966 -7.654 44.174 1.00 18.05 334 ALA B C 1
ATOM 5226 O O . ALA B 1 342 ? -1.125 -6.700 44.920 1.00 17.97 334 ALA B O 1
ATOM 5228 N N . ILE B 1 343 ? -1.001 -8.917 44.604 1.00 17.75 335 ILE B N 1
ATOM 5229 C CA . ILE B 1 343 ? -1.346 -9.258 45.987 1.00 16.70 335 ILE B CA 1
ATOM 5230 C C . ILE B 1 343 ? -0.211 -8.775 46.840 1.00 16.69 335 ILE B C 1
ATOM 5231 O O . ILE B 1 343 ? -0.419 -8.060 47.817 1.00 15.78 335 ILE B O 1
ATOM 5236 N N . GLN B 1 344 ? 0.994 -9.140 46.435 1.00 17.94 336 GLN B N 1
ATOM 5237 C CA . GLN B 1 344 ? 2.195 -8.799 47.142 1.00 18.32 336 GLN B CA 1
ATOM 5238 C C . GLN B 1 344 ? 2.362 -7.273 47.311 1.00 19.27 336 GLN B C 1
ATOM 5239 O O . GLN B 1 344 ? 2.699 -6.811 48.376 1.00 20.00 336 GLN B O 1
ATOM 5245 N N . ILE B 1 345 ? 2.095 -6.497 46.270 1.00 19.36 337 ILE B N 1
ATOM 5246 C CA . ILE B 1 345 ? 2.207 -5.043 46.352 1.00 19.49 337 ILE B CA 1
ATOM 5247 C C . ILE B 1 345 ? 1.255 -4.498 47.414 1.00 20.13 337 ILE B C 1
ATOM 5248 O O . ILE B 1 345 ? 1.593 -3.507 48.070 1.00 20.79 337 ILE B O 1
ATOM 5253 N N . HIS B 1 346 ? 0.081 -5.125 47.577 1.00 18.94 338 HIS B N 1
ATOM 5254 C CA . HIS B 1 346 ? -0.877 -4.742 48.615 1.00 19.42 338 HIS B CA 1
ATOM 5255 C C . HIS B 1 346 ? -0.491 -5.130 50.043 1.00 20.71 338 HIS B C 1
ATOM 5256 O O . HIS B 1 346 ? -1.162 -4.720 50.993 1.00 21.99 338 HIS B O 1
ATOM 5263 N N . GLY B 1 347 ? 0.574 -5.889 50.235 1.00 22.35 339 GLY B N 1
ATOM 5264 C CA . GLY B 1 347 ? 0.905 -6.346 51.608 1.00 23.25 339 GLY B CA 1
ATOM 5265 C C . GLY B 1 347 ? -0.199 -7.228 52.165 1.00 22.97 339 GLY B C 1
ATOM 5266 O O . GLY B 1 347 ? -0.805 -7.990 51.423 1.00 21.92 339 GLY B O 1
ATOM 5267 N N . GLY B 1 348 ? -0.470 -7.082 53.464 1.00 24.27 340 GLY B N 1
ATOM 5268 C CA . GLY B 1 348 ? -1.473 -7.860 54.197 1.00 23.64 340 GLY B CA 1
ATOM 5269 C C . GLY B 1 348 ? -2.880 -7.581 53.703 1.00 24.32 340 GLY B C 1
ATOM 5270 O O . GLY B 1 348 ? -3.755 -8.453 53.740 1.00 22.97 340 GLY B O 1
ATOM 5271 N N . TYR B 1 349 ? -3.084 -6.379 53.194 1.00 24.28 341 TYR B N 1
ATOM 5272 C CA . TYR B 1 349 ? -4.337 -6.041 52.535 1.00 24.83 341 TYR B CA 1
ATOM 5273 C C . TYR B 1 349 ? -4.572 -6.881 51.266 1.00 23.98 341 TYR B C 1
ATOM 5274 O O . TYR B 1 349 ? -5.706 -7.032 50.848 1.00 22.10 341 TYR B O 1
ATOM 5283 N N . GLY B 1 350 ? -3.512 -7.419 50.655 1.00 23.67 342 GLY B N 1
ATOM 5284 C CA . GLY B 1 350 ? -3.677 -8.231 49.445 1.00 24.11 342 GLY B CA 1
ATOM 5285 C C . GLY B 1 350 ? -4.473 -9.518 49.635 1.00 23.44 342 GLY B C 1
ATOM 5286 O O . GLY B 1 350 ? -5.152 -9.990 48.708 1.00 22.49 342 GLY B O 1
ATOM 5287 N N . PHE B 1 351 ? -4.401 -10.046 50.850 1.00 22.82 343 PHE B N 1
ATOM 5288 C CA . PHE B 1 351 ? -5.095 -11.256 51.255 1.00 24.99 343 PHE B CA 1
ATOM 5289 C C . PHE B 1 351 ? -6.582 -11.021 51.592 1.00 24.02 343 PHE B C 1
ATOM 5290 O O . PHE B 1 351 ? -7.332 -11.993 51.720 1.00 24.62 343 PHE B O 1
ATOM 5298 N N . LEU B 1 352 ? -7.022 -9.763 51.701 1.00 23.61 344 LEU B N 1
ATOM 5299 C CA . LEU B 1 352 ? -8.391 -9.471 52.143 1.00 23.53 344 LEU B CA 1
ATOM 5300 C C . LEU B 1 352 ? -9.383 -9.381 50.997 1.00 24.13 344 LEU B C 1
ATOM 5301 O O . LEU B 1 3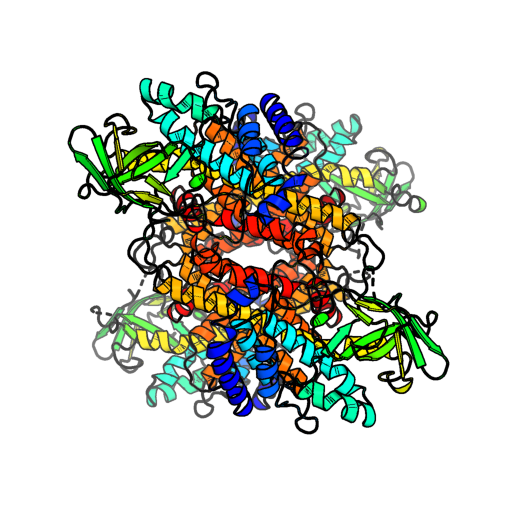52 ? -9.125 -8.791 49.961 1.00 24.82 344 LEU B O 1
ATOM 5306 N N . VAL B 1 353 ? -10.542 -9.999 51.188 1.00 24.49 345 VAL B N 1
ATOM 5307 C CA . VAL B 1 353 ? -11.578 -10.003 50.173 1.00 23.05 345 VAL B CA 1
ATOM 5308 C C . VAL B 1 353 ? -11.927 -8.587 49.690 1.00 23.81 345 VAL B C 1
ATOM 5309 O O . VAL B 1 353 ? -12.104 -8.377 48.478 1.00 21.91 345 VAL B O 1
ATOM 5313 N N . ASP B 1 354 ? -11.965 -7.609 50.602 1.00 24.58 346 ASP B N 1
ATOM 5314 C CA . ASP B 1 354 ? -12.399 -6.242 50.229 1.00 25.59 346 ASP B CA 1
ATOM 5315 C C . ASP B 1 354 ? -11.419 -5.537 49.292 1.00 24.19 346 ASP B C 1
ATOM 5316 O O . ASP B 1 354 ? -11.752 -4.509 48.745 1.00 23.99 346 ASP B O 1
ATOM 5321 N N . TYR B 1 355 ? -10.209 -6.050 49.141 1.00 22.87 347 TYR B N 1
ATOM 5322 C CA . TYR B 1 355 ? -9.218 -5.390 48.304 1.00 23.12 347 TYR B CA 1
ATOM 5323 C C . TYR B 1 355 ? -9.178 -5.982 46.889 1.00 22.20 347 TYR B C 1
ATOM 5324 O O . TYR B 1 355 ? -8.358 -5.595 46.083 1.00 20.79 347 TYR B O 1
ATOM 5333 N N . GLU B 1 356 ? -10.065 -6.929 46.626 1.00 22.56 348 GLU B N 1
ATOM 5334 C CA . GLU B 1 356 ? -10.360 -7.437 45.268 1.00 25.37 348 GLU B CA 1
ATOM 5335 C C . GLU B 1 356 ? -9.287 -8.272 44.608 1.00 22.25 348 GLU B C 1
ATOM 5336 O O . GLU B 1 356 ? -9.631 -9.146 43.842 1.00 22.26 348 GLU B O 1
ATOM 5342 N N . VAL B 1 357 ? -8.010 -7.973 44.803 1.00 20.98 349 VAL B N 1
ATOM 5343 C CA . VAL B 1 357 ? -6.991 -8.662 43.972 1.00 21.48 349 VAL B CA 1
ATOM 5344 C C . VAL B 1 357 ? -6.910 -10.172 44.223 1.00 19.85 349 VAL B C 1
ATOM 5345 O O . VAL B 1 357 ? -6.436 -10.923 43.361 1.00 20.28 349 VAL B O 1
ATOM 5349 N N . GLU B 1 358 ? -7.329 -10.602 45.412 1.00 19.61 350 GLU B N 1
ATOM 5350 C CA . GLU B 1 358 ? -7.402 -12.020 45.737 1.00 18.74 350 GLU B CA 1
ATOM 5351 C C . GLU B 1 358 ? -8.386 -12.726 44.822 1.00 19.21 350 GLU B C 1
ATOM 5352 O O . GLU B 1 358 ? -8.116 -13.830 44.366 1.00 19.72 350 GLU B O 1
ATOM 5358 N N . ARG B 1 359 ? -9.502 -12.060 44.518 1.00 18.65 351 ARG B N 1
ATOM 5359 C CA . ARG B 1 359 ? -10.488 -12.590 43.604 1.00 18.36 351 ARG B CA 1
ATOM 5360 C C . ARG B 1 359 ? -9.910 -12.736 42.202 1.00 17.60 351 ARG B C 1
ATOM 5361 O O . ARG B 1 359 ? -10.104 -13.778 41.567 1.00 16.63 351 ARG B O 1
ATOM 5369 N N . HIS B 1 360 ? -9.171 -11.722 41.730 1.00 16.72 352 HIS B N 1
ATOM 5370 C CA . HIS B 1 360 ? -8.545 -11.827 40.411 1.00 16.95 352 HIS B CA 1
ATOM 5371 C C . HIS B 1 360 ? -7.555 -13.010 40.352 1.00 16.71 352 HIS B C 1
ATOM 5372 O O . HIS B 1 360 ? -7.410 -13.652 39.310 1.00 17.06 352 HIS B O 1
ATOM 5379 N N . TYR B 1 361 ? -6.851 -13.253 41.447 1.00 16.22 353 TYR B N 1
ATOM 5380 C CA . TYR B 1 361 ? -5.892 -14.362 41.540 1.00 16.62 353 TYR B CA 1
ATOM 5381 C C . TYR B 1 361 ? -6.599 -15.717 41.460 1.00 16.26 353 TYR B C 1
ATOM 5382 O O . TYR B 1 361 ? -6.219 -16.621 40.688 1.00 17.00 353 TYR B O 1
ATOM 5391 N N . ARG B 1 362 ? -7.640 -15.850 42.250 1.00 16.81 354 ARG B N 1
ATOM 5392 C CA . ARG B 1 362 ? -8.548 -17.011 42.134 1.00 16.16 354 ARG B CA 1
ATOM 5393 C C . ARG B 1 362 ? -9.100 -17.227 40.734 1.00 15.70 354 ARG B C 1
ATOM 5394 O O . ARG B 1 362 ? -9.032 -18.317 40.212 1.00 15.73 354 ARG B O 1
ATOM 5402 N N . ASP B 1 363 ? -9.627 -16.179 40.132 1.00 15.60 355 ASP B N 1
ATOM 5403 C CA . ASP B 1 363 ? -10.197 -16.278 38.810 1.00 16.02 355 ASP B CA 1
ATOM 5404 C C . ASP B 1 363 ? -9.147 -16.609 37.732 1.00 16.69 355 ASP B C 1
ATOM 5405 O O . ASP B 1 363 ? -9.430 -17.356 36.822 1.00 16.09 355 ASP B O 1
ATOM 5410 N N . ALA B 1 364 ? -7.955 -15.995 37.810 1.00 17.20 356 ALA B N 1
ATOM 5411 C CA . ALA B 1 364 ? -6.900 -16.202 36.852 1.00 16.51 356 ALA B CA 1
ATOM 5412 C C . ALA B 1 364 ? -6.501 -17.654 36.642 1.00 16.45 356 ALA B C 1
ATOM 5413 O O . ALA B 1 364 ? -6.156 -18.046 35.507 1.00 15.91 356 ALA B O 1
ATOM 5415 N N . ARG B 1 365 ? -6.545 -18.440 37.713 1.00 16.14 357 ARG B N 1
ATOM 5416 C CA . ARG B 1 365 ? -5.920 -19.752 37.711 1.00 16.14 357 ARG B CA 1
ATOM 5417 C C . ARG B 1 365 ? -6.538 -20.766 36.756 1.00 16.27 357 ARG B C 1
ATOM 5418 O O . ARG B 1 365 ? -5.807 -21.601 36.191 1.00 16.05 357 ARG B O 1
ATOM 5426 N N . ILE B 1 366 ? -7.850 -20.667 36.537 1.00 15.75 358 ILE B N 1
ATOM 5427 C CA . ILE B 1 366 ? -8.566 -21.533 35.598 1.00 15.76 358 ILE B CA 1
ATOM 5428 C C . ILE B 1 366 ? -8.077 -21.435 34.159 1.00 15.30 358 ILE B C 1
ATOM 5429 O O . ILE B 1 366 ? -8.167 -22.398 33.402 1.00 14.76 358 ILE B O 1
ATOM 5434 N N . THR B 1 367 ? -7.553 -20.269 33.789 1.00 14.63 359 THR B N 1
ATOM 5435 C CA . THR B 1 367 ? -7.199 -20.012 32.405 1.00 14.46 359 THR B CA 1
ATOM 5436 C C . THR B 1 367 ? -6.037 -20.851 31.900 1.00 14.30 359 THR B C 1
ATOM 5437 O O . THR B 1 367 ? -5.867 -21.020 30.667 1.00 14.67 359 THR B O 1
ATOM 5441 N N . GLN B 1 368 ? -5.271 -21.388 32.821 1.00 14.00 360 GLN B N 1
ATOM 5442 C CA . GLN B 1 368 ? -4.246 -22.354 32.487 1.00 14.85 360 GLN B CA 1
ATOM 5443 C C . GLN B 1 368 ? -4.762 -23.787 32.269 1.00 15.42 360 GLN B C 1
ATOM 5444 O O . GLN B 1 368 ? -3.981 -24.683 31.931 1.00 15.32 360 GLN B O 1
ATOM 5450 N N . ILE B 1 369 ? -6.042 -24.031 32.505 1.00 16.24 361 ILE B N 1
ATOM 5451 C CA . ILE B 1 369 ? -6.526 -25.409 32.592 1.00 17.46 361 ILE B CA 1
ATOM 5452 C C . ILE B 1 369 ? -7.552 -25.630 31.527 1.00 18.17 361 ILE B C 1
ATOM 5453 O O . ILE B 1 369 ? -7.384 -26.548 30.700 1.00 17.50 361 ILE B O 1
ATOM 5458 N N . TYR B 1 370 ? -8.615 -24.804 31.520 1.00 19.70 362 TYR B N 1
ATOM 5459 C CA . TYR B 1 370 ? -9.649 -25.008 30.520 1.00 19.69 362 TYR B CA 1
ATOM 5460 C C . TYR B 1 370 ? -9.255 -24.516 29.137 1.00 19.85 362 TYR B C 1
ATOM 5461 O O . TYR B 1 370 ? -8.234 -23.818 28.971 1.00 19.26 362 TYR B O 1
ATOM 5470 N N . GLU B 1 371 ? -10.043 -24.936 28.143 1.00 20.80 363 GLU B N 1
ATOM 5471 C CA . GLU B 1 371 ? -9.807 -24.607 26.742 1.00 22.98 363 GLU B CA 1
ATOM 5472 C C . GLU B 1 371 ? -8.417 -25.116 26.330 1.00 20.99 363 GLU B C 1
ATOM 5473 O O . GLU B 1 371 ? -7.669 -24.432 25.673 1.00 21.95 363 GLU B O 1
ATOM 5479 N N . GLY B 1 372 ? -8.098 -26.327 26.754 1.00 19.55 364 GLY B N 1
ATOM 5480 C CA . GLY B 1 372 ? -6.825 -26.974 26.543 1.00 18.99 364 GLY B CA 1
ATOM 5481 C C . GLY B 1 372 ? -5.828 -26.608 27.612 1.00 18.74 364 GLY B C 1
ATOM 5482 O O . GLY B 1 372 ? -5.423 -25.483 27.658 1.00 18.39 364 GLY B O 1
ATOM 5483 N N . THR B 1 373 ? -5.364 -27.578 28.419 1.00 19.20 365 THR B N 1
ATOM 5484 C CA . THR B 1 373 ? -4.375 -27.319 29.455 1.00 18.26 365 THR B CA 1
ATOM 5485 C C . THR B 1 373 ? -3.128 -26.794 28.819 1.00 19.07 365 THR B C 1
ATOM 5486 O O . THR B 1 373 ? -2.925 -27.000 27.627 1.00 22.15 365 THR B O 1
ATOM 5490 N N . SER B 1 374 ? -2.302 -26.103 29.602 1.00 17.67 366 SER B N 1
ATOM 5491 C CA . SER B 1 374 ? -0.981 -25.672 29.175 1.00 19.11 366 SER B CA 1
ATOM 5492 C C . SER B 1 374 ? -0.140 -26.753 28.492 1.00 19.68 366 SER B C 1
ATOM 5493 O O . SER B 1 374 ? 0.583 -26.474 27.506 1.00 18.57 366 SER B O 1
ATOM 5496 N N . GLU B 1 375 ? -0.258 -27.969 29.014 1.00 21.06 367 GLU B N 1
ATOM 5497 C CA . GLU B 1 375 ? 0.503 -29.136 28.523 1.00 22.38 367 GLU B CA 1
ATOM 5498 C C . GLU B 1 375 ? 0.038 -29.452 27.099 1.00 23.17 367 GLU B C 1
ATOM 5499 O O . GLU B 1 375 ? 0.855 -29.682 26.224 1.00 24.14 367 GLU B O 1
ATOM 5505 N N . VAL B 1 376 ? -1.273 -29.343 26.865 1.00 21.64 368 VAL B N 1
ATOM 5506 C CA . VAL B 1 376 ? -1.854 -29.497 25.538 1.00 20.91 368 VAL B CA 1
ATOM 5507 C C . VAL B 1 376 ? -1.480 -28.345 24.586 1.00 19.83 368 VAL B C 1
ATOM 5508 O O . VAL B 1 376 ? -1.166 -28.562 23.404 1.00 17.67 368 VAL B O 1
ATOM 5512 N N . GLN B 1 377 ? -1.556 -27.111 25.073 1.00 19.97 369 GLN B N 1
ATOM 5513 C CA . GLN B 1 377 ? -1.057 -25.994 24.239 1.00 19.79 369 GLN B CA 1
ATOM 5514 C C . GLN B 1 377 ? 0.398 -26.242 23.795 1.00 20.30 369 GLN B C 1
ATOM 5515 O O . GLN B 1 377 ? 0.749 -26.086 22.643 1.00 22.25 369 GLN B O 1
ATOM 5521 N N . ARG B 1 378 ? 1.246 -26.658 24.709 1.00 20.60 370 ARG B N 1
ATOM 5522 C CA . ARG B 1 378 ? 2.653 -26.920 24.350 1.00 20.18 370 ARG B CA 1
ATOM 5523 C C . ARG B 1 378 ? 2.795 -27.993 23.301 1.00 22.19 370 ARG B C 1
ATOM 5524 O O . ARG B 1 378 ? 3.614 -27.851 22.384 1.00 22.21 370 ARG B O 1
ATOM 5532 N N . MET B 1 379 ? 1.985 -29.053 23.400 1.00 23.96 371 MET B N 1
ATOM 5533 C CA . MET B 1 379 ? 2.126 -30.174 22.492 1.00 26.72 371 MET B CA 1
ATOM 5534 C C . MET B 1 379 ? 1.819 -29.678 21.100 1.00 26.25 371 MET B C 1
ATOM 5535 O O . MET B 1 379 ? 2.500 -30.038 20.161 1.00 27.38 371 MET B O 1
ATOM 5540 N N . VAL B 1 380 ? 0.795 -28.848 20.958 1.00 26.13 372 VAL B N 1
ATOM 5541 C CA . VAL B 1 380 ? 0.408 -28.448 19.633 1.00 26.42 372 VAL B CA 1
ATOM 5542 C C . VAL B 1 380 ? 1.337 -27.387 19.058 1.00 25.41 372 VAL B C 1
ATOM 5543 O O . VAL B 1 380 ? 1.601 -27.397 17.860 1.00 25.70 372 VAL B O 1
ATOM 5547 N N . ILE B 1 381 ? 1.866 -26.493 19.888 1.00 23.27 373 ILE B N 1
ATOM 5548 C CA . ILE B 1 381 ? 2.894 -25.555 19.386 1.00 22.64 373 ILE B CA 1
ATOM 5549 C C . ILE B 1 381 ? 4.170 -26.324 18.874 1.00 22.98 373 ILE B C 1
ATOM 5550 O O . ILE B 1 381 ? 4.727 -26.039 17.797 1.00 22.81 373 ILE B O 1
ATOM 5555 N N . ALA B 1 382 ? 4.620 -27.303 19.647 1.00 22.80 374 ALA B N 1
ATOM 5556 C CA . ALA B 1 382 ? 5.834 -28.085 19.311 1.00 23.21 374 ALA B CA 1
ATOM 5557 C C . ALA B 1 382 ? 5.639 -28.898 18.032 1.00 24.09 374 ALA B C 1
ATOM 5558 O O . ALA B 1 382 ? 6.488 -28.892 17.149 1.00 24.32 374 ALA B O 1
ATOM 5560 N N . ARG B 1 383 ? 4.481 -29.543 17.919 1.00 24.17 375 ARG B N 1
ATOM 5561 C CA . ARG B 1 383 ? 4.183 -30.432 16.811 1.00 26.40 375 ARG B CA 1
ATOM 5562 C C . ARG B 1 383 ? 4.276 -29.697 15.461 1.00 29.86 375 ARG B C 1
ATOM 5563 O O . ARG B 1 383 ? 4.773 -30.236 14.499 1.00 29.45 375 ARG B O 1
ATOM 5565 N N . GLN B 1 384 ? 3.821 -28.449 15.414 1.00 33.42 376 GLN B N 1
ATOM 5566 C CA . GLN B 1 384 ? 3.762 -27.704 14.163 1.00 35.89 376 GLN B CA 1
ATOM 5567 C C . GLN B 1 384 ? 5.024 -26.949 13.869 1.00 37.46 376 GLN B C 1
ATOM 5568 O O . GLN B 1 384 ? 5.004 -26.056 13.039 1.00 40.42 376 GLN B O 1
ATOM 5574 N N . LEU B 1 385 ? 6.127 -27.300 14.530 1.00 38.88 377 LEU B N 1
ATOM 5575 C CA . LEU B 1 385 ? 7.408 -26.684 14.213 1.00 39.25 377 LEU B CA 1
ATOM 5576 C C . LEU B 1 385 ? 7.979 -27.465 13.069 1.00 43.39 377 LEU B C 1
ATOM 5577 O O . LEU B 1 385 ? 7.657 -28.650 12.968 1.00 47.47 377 LEU B O 1
ATOM 5583 N N . ASP C 1 10 ? 5.691 -13.935 6.463 1.00 48.76 2 ASP C N 1
ATOM 5584 C CA . ASP C 1 10 ? 6.067 -12.891 5.440 1.00 50.81 2 ASP C CA 1
ATOM 5585 C C . ASP C 1 10 ? 4.865 -12.161 4.793 1.00 50.96 2 ASP C C 1
ATOM 5586 O O . ASP C 1 10 ? 4.918 -10.947 4.637 1.00 53.44 2 ASP C O 1
ATOM 5591 N N . ASP C 1 11 ? 3.795 -12.884 4.435 1.00 51.41 3 ASP C N 1
ATOM 5592 C CA . ASP C 1 11 ? 2.561 -12.258 3.849 1.00 50.63 3 ASP C CA 1
ATOM 5593 C C . ASP C 1 11 ? 1.882 -11.267 4.835 1.00 47.50 3 ASP C C 1
ATOM 5594 O O . ASP C 1 11 ? 1.102 -10.418 4.437 1.00 50.71 3 ASP C O 1
ATOM 5596 N N . LEU C 1 12 ? 2.213 -11.384 6.117 1.00 48.05 4 LEU C N 1
ATOM 5597 C CA . LEU C 1 12 ? 1.861 -10.399 7.142 1.00 45.70 4 LEU C CA 1
ATOM 5598 C C . LEU C 1 12 ? 2.586 -9.031 7.002 1.00 43.06 4 LEU C C 1
ATOM 5599 O O . LEU C 1 12 ? 2.084 -8.014 7.470 1.00 42.95 4 LEU C O 1
ATOM 5601 N N . TYR C 1 13 ? 3.755 -9.004 6.363 1.00 41.43 5 TYR C N 1
ATOM 5602 C CA . TYR C 1 13 ? 4.527 -7.762 6.190 1.00 39.87 5 TYR C CA 1
ATOM 5603 C C . TYR C 1 13 ? 4.234 -7.033 4.869 1.00 41.02 5 TYR C C 1
ATOM 5604 O O . TYR C 1 13 ? 3.736 -7.627 3.917 1.00 42.77 5 TYR C O 1
ATOM 5613 N N . THR C 1 14 ? 4.568 -5.753 4.807 1.00 40.85 6 THR C N 1
ATOM 5614 C CA . THR C 1 14 ? 4.350 -4.969 3.587 1.00 41.86 6 THR C CA 1
ATOM 5615 C C . THR C 1 14 ? 5.390 -5.365 2.523 1.00 44.96 6 THR C C 1
ATOM 5616 O O . THR C 1 14 ? 6.261 -6.215 2.775 1.00 45.31 6 THR C O 1
ATOM 5620 N N . GLU C 1 15 ? 5.293 -4.735 1.349 1.00 44.94 7 GLU C N 1
ATOM 5621 C CA . GLU C 1 15 ? 6.170 -5.022 0.217 1.00 45.03 7 GLU C CA 1
ATOM 5622 C C . GLU C 1 15 ? 7.600 -4.584 0.501 1.00 45.87 7 GLU C C 1
ATOM 5623 O O . GLU C 1 15 ? 8.551 -5.340 0.234 1.00 44.37 7 GLU C O 1
ATOM 5625 N N . ASP C 1 16 ? 7.732 -3.359 1.014 1.00 47.59 8 ASP C N 1
ATOM 5626 C CA . ASP C 1 16 ? 9.020 -2.786 1.422 1.00 47.49 8 ASP C CA 1
ATOM 5627 C C . ASP C 1 16 ? 9.670 -3.644 2.487 1.00 45.24 8 ASP C C 1
ATOM 5628 O O . ASP C 1 16 ? 10.842 -3.992 2.388 1.00 45.74 8 ASP C O 1
ATOM 5633 N N . GLN C 1 17 ? 8.908 -3.981 3.516 1.00 42.59 9 GLN C N 1
ATOM 5634 C CA . GLN C 1 17 ? 9.435 -4.793 4.608 1.00 40.90 9 GLN C CA 1
ATOM 5635 C C . GLN C 1 17 ? 9.994 -6.144 4.136 1.00 43.74 9 GLN C C 1
ATOM 5636 O O . GLN C 1 17 ? 11.089 -6.547 4.547 1.00 40.77 9 GLN C O 1
ATOM 5642 N N . ARG C 1 18 ? 9.248 -6.839 3.277 1.00 47.73 10 ARG C N 1
ATOM 5643 C CA . ARG C 1 18 ? 9.694 -8.147 2.752 1.00 46.85 10 ARG C CA 1
ATOM 5644 C C . ARG C 1 18 ? 10.933 -8.004 1.923 1.00 44.31 10 ARG C C 1
ATOM 5645 O O . ARG C 1 18 ? 11.831 -8.816 1.997 1.00 44.00 10 ARG C O 1
ATOM 5653 N N . MET C 1 19 ? 10.993 -6.935 1.157 1.00 44.93 11 MET C N 1
ATOM 5654 C CA . MET C 1 19 ? 12.162 -6.661 0.369 1.00 47.69 11 MET C CA 1
ATOM 5655 C C . MET C 1 19 ? 13.398 -6.462 1.276 1.00 43.99 11 MET C C 1
ATOM 5656 O O . MET C 1 19 ? 14.445 -7.053 1.012 1.00 43.31 11 MET C O 1
ATOM 5661 N N . ILE C 1 20 ? 13.287 -5.650 2.343 1.00 39.56 12 ILE C N 1
ATOM 5662 C CA . ILE C 1 20 ? 14.414 -5.453 3.270 1.00 36.57 12 ILE C CA 1
ATOM 5663 C C . ILE C 1 20 ? 14.735 -6.800 3.924 1.00 34.68 12 ILE C C 1
ATOM 5664 O O . ILE C 1 20 ? 15.887 -7.132 4.074 1.00 33.04 12 ILE C O 1
ATOM 5666 N N . LEU C 1 21 ? 13.714 -7.590 4.256 1.00 34.63 13 LEU C N 1
ATOM 5667 C CA . LEU C 1 21 ? 13.916 -8.881 4.922 1.00 35.86 13 LEU C CA 1
ATOM 5668 C C . LEU C 1 21 ? 14.656 -9.896 4.042 1.00 35.40 13 LEU C C 1
ATOM 5669 O O . LEU C 1 21 ? 15.610 -10.557 4.470 1.00 34.64 13 LEU C O 1
ATOM 5674 N N . ASP C 1 22 ? 14.207 -10.026 2.813 1.00 36.33 14 ASP C N 1
ATOM 5675 C CA . ASP C 1 22 ? 14.913 -10.879 1.839 1.00 37.65 14 ASP C CA 1
ATOM 5676 C C . ASP C 1 22 ? 16.363 -10.466 1.539 1.00 36.18 14 ASP C C 1
ATOM 5677 O O . ASP C 1 22 ? 17.266 -11.312 1.554 1.00 36.32 14 ASP C O 1
ATOM 5682 N N . ALA C 1 23 ? 16.597 -9.182 1.292 1.00 33.84 15 ALA C N 1
ATOM 5683 C CA . ALA C 1 23 ? 17.971 -8.686 1.152 1.00 34.49 15 ALA C CA 1
ATOM 5684 C C . ALA C 1 23 ? 18.881 -9.062 2.333 1.00 34.92 15 ALA C C 1
ATOM 5685 O O . ALA C 1 23 ? 20.034 -9.445 2.152 1.00 34.53 15 ALA C O 1
ATOM 5687 N N . ALA C 1 24 ? 18.376 -8.932 3.551 1.00 35.55 16 ALA C N 1
ATOM 5688 C CA . ALA C 1 24 ? 19.176 -9.286 4.727 1.00 35.50 16 ALA C CA 1
ATOM 5689 C C . ALA C 1 24 ? 19.331 -10.816 4.908 1.00 37.09 16 ALA C C 1
ATOM 5690 O O . ALA C 1 24 ? 20.416 -11.286 5.290 1.00 38.23 16 ALA C O 1
ATOM 5692 N N . ARG C 1 25 ? 18.262 -11.581 4.668 1.00 36.32 17 ARG C N 1
ATOM 5693 C CA . ARG C 1 25 ? 18.378 -13.031 4.632 1.00 38.13 17 ARG C CA 1
ATOM 5694 C C . ARG C 1 25 ? 19.498 -13.490 3.722 1.00 39.61 17 ARG C C 1
ATOM 5695 O O . ARG C 1 25 ? 20.272 -14.363 4.098 1.00 42.35 17 ARG C O 1
ATOM 5703 N N . ALA C 1 26 ? 19.566 -12.909 2.523 1.00 39.85 18 ALA C N 1
ATOM 5704 C CA . ALA C 1 26 ? 20.531 -13.330 1.499 1.00 39.79 18 ALA C CA 1
ATOM 5705 C C . ALA C 1 26 ? 21.940 -13.003 1.928 1.00 40.18 18 ALA C C 1
ATOM 5706 O O . ALA C 1 26 ? 22.852 -13.803 1.762 1.00 39.22 18 ALA C O 1
ATOM 5708 N N . PHE C 1 27 ? 22.113 -11.813 2.489 1.00 40.08 19 PHE C N 1
ATOM 5709 C CA . PHE C 1 27 ? 23.416 -11.409 2.978 1.00 38.57 19 PHE C CA 1
ATOM 5710 C C . PHE C 1 27 ? 23.903 -12.249 4.171 1.00 37.93 19 PHE C C 1
ATOM 5711 O O . PHE C 1 27 ? 25.078 -12.619 4.219 1.00 37.53 19 PHE C O 1
ATOM 5719 N N A CYS C 1 28 ? 23.013 -12.559 5.104 0.50 38.77 20 CYS C N 1
ATOM 5720 N N B CYS C 1 28 ? 23.002 -12.507 5.130 0.50 37.97 20 CYS C N 1
ATOM 5721 C CA A CYS C 1 28 ? 23.382 -13.348 6.271 0.50 40.18 20 CYS C CA 1
ATOM 5722 C CA B CYS C 1 28 ? 23.267 -13.374 6.296 0.50 38.87 20 CYS C CA 1
ATOM 5723 C C A CYS C 1 28 ? 23.745 -14.787 5.940 0.50 41.55 20 CYS C C 1
ATOM 5724 C C B CYS C 1 28 ? 23.799 -14.712 5.840 0.50 40.66 20 CYS C C 1
ATOM 5725 O O A CYS C 1 28 ? 24.677 -15.329 6.527 0.50 43.48 20 CYS C O 1
ATOM 5726 O O B CYS C 1 28 ? 24.920 -15.077 6.187 0.50 41.76 20 CYS C O 1
ATOM 5731 N N . ALA C 1 29 ? 23.007 -15.406 5.020 1.00 42.88 21 ALA C N 1
ATOM 5732 C CA . ALA C 1 29 ? 23.343 -16.753 4.528 1.00 41.21 21 ALA C CA 1
ATOM 5733 C C . ALA C 1 29 ? 24.637 -16.826 3.698 1.00 42.41 21 ALA C C 1
ATOM 5734 O O . ALA C 1 29 ? 25.454 -17.723 3.893 1.00 42.39 21 ALA C O 1
ATOM 5736 N N . GLU C 1 30 ? 24.830 -15.892 2.768 1.00 41.60 22 GLU C N 1
ATOM 5737 C CA . GLU C 1 30 ? 26.009 -15.918 1.916 1.00 41.02 22 GLU C CA 1
ATOM 5738 C C . GLU C 1 30 ? 27.279 -15.429 2.637 1.00 41.84 22 GLU C C 1
ATOM 5739 O O . GLU C 1 30 ? 28.346 -16.033 2.500 1.00 40.29 22 GLU C O 1
ATOM 5741 N N . VAL C 1 31 ? 27.178 -14.350 3.411 1.00 40.41 23 VAL C N 1
ATOM 5742 C CA . VAL C 1 31 ? 28.375 -13.724 3.972 1.00 39.45 23 VAL C CA 1
ATOM 5743 C C . VAL C 1 31 ? 28.571 -13.912 5.476 1.00 38.86 23 VAL C C 1
ATOM 5744 O O . VAL C 1 31 ? 29.682 -14.204 5.898 1.00 39.19 23 VAL C O 1
ATOM 5748 N N . LEU C 1 32 ? 27.516 -13.757 6.277 1.00 37.25 24 LEU C N 1
ATOM 5749 C CA . LEU C 1 32 ? 27.668 -13.713 7.740 1.00 35.69 24 LEU C CA 1
ATOM 5750 C C . LEU C 1 32 ? 27.727 -15.068 8.417 1.00 33.37 24 LEU C C 1
ATOM 5751 O O . LEU C 1 32 ? 28.687 -15.388 9.119 1.00 29.59 24 LEU C O 1
ATOM 5756 N N . ALA C 1 33 ? 26.677 -15.846 8.232 1.00 33.91 25 ALA C N 1
ATOM 5757 C CA . ALA C 1 33 ? 26.538 -17.098 8.973 1.00 33.99 25 ALA C CA 1
ATOM 5758 C C . ALA C 1 33 ? 27.746 -18.029 8.811 1.00 31.71 25 ALA C C 1
ATOM 5759 O O . ALA C 1 33 ? 28.185 -18.594 9.764 1.00 30.52 25 ALA C O 1
ATOM 5761 N N . PRO C 1 34 ? 28.273 -18.198 7.600 1.00 32.16 26 PRO C N 1
ATOM 5762 C CA . PRO C 1 34 ? 29.407 -19.115 7.518 1.00 33.40 26 PRO C CA 1
ATOM 5763 C C . PRO C 1 34 ? 30.692 -18.583 8.136 1.00 32.94 26 PRO C C 1
ATOM 5764 O O . PRO C 1 34 ? 31.598 -19.359 8.394 1.00 35.57 26 PRO C O 1
ATOM 5768 N N . ASN C 1 35 ? 30.790 -17.279 8.361 1.00 31.27 27 ASN C N 1
ATOM 5769 C CA . ASN C 1 35 ? 32.032 -16.720 8.890 1.00 31.85 27 ASN C CA 1
ATOM 5770 C C . ASN C 1 35 ? 31.962 -16.250 10.343 1.00 30.60 27 ASN C C 1
ATOM 5771 O O . ASN C 1 35 ? 32.995 -15.844 10.902 1.00 29.48 27 ASN C O 1
ATOM 5776 N N . ALA C 1 36 ? 30.772 -16.309 10.954 1.00 29.45 28 ALA C N 1
ATOM 5777 C CA . ALA C 1 36 ? 30.593 -15.803 12.339 1.00 27.89 28 ALA C CA 1
ATOM 5778 C C . ALA C 1 36 ? 31.535 -16.487 13.313 1.00 27.29 28 ALA C C 1
ATOM 5779 O O . ALA C 1 36 ? 32.216 -15.840 14.105 1.00 26.99 28 ALA C O 1
ATOM 5781 N N . ALA C 1 37 ? 31.604 -17.801 13.201 1.00 27.92 29 ALA C N 1
ATOM 5782 C CA . ALA C 1 37 ? 32.410 -18.621 14.087 1.00 28.83 29 ALA C CA 1
ATOM 5783 C C . ALA C 1 37 ? 33.858 -18.193 14.045 1.00 28.98 29 ALA C C 1
ATOM 5784 O O . ALA C 1 37 ? 34.506 -18.043 15.089 1.00 27.47 29 ALA C O 1
ATOM 5786 N N . GLN C 1 38 ? 34.367 -17.947 12.846 1.00 30.78 30 GLN C N 1
ATOM 5787 C CA . GLN C 1 38 ? 35.748 -17.481 12.721 1.00 31.08 30 GLN C CA 1
ATOM 5788 C C . GLN C 1 38 ? 35.941 -16.120 13.346 1.00 29.56 30 GLN C C 1
ATOM 5789 O O . GLN C 1 38 ? 36.960 -15.870 13.974 1.00 28.94 30 GLN C O 1
ATOM 5795 N N . TRP C 1 39 ? 34.989 -15.214 13.139 1.00 30.86 31 TRP C N 1
ATOM 5796 C CA . TRP C 1 39 ? 35.146 -13.839 13.615 1.00 29.72 31 TRP C CA 1
ATOM 5797 C C . TRP C 1 39 ? 35.085 -13.809 15.141 1.00 29.36 31 TRP C C 1
ATOM 5798 O O . TRP C 1 39 ? 35.848 -13.080 15.791 1.00 32.49 31 TRP C O 1
ATOM 5809 N N . ASP C 1 40 ? 34.193 -14.616 15.711 1.00 28.47 32 ASP C N 1
ATOM 5810 C CA . ASP C 1 40 ? 34.133 -14.815 17.152 1.00 26.85 32 ASP C CA 1
ATOM 5811 C C . ASP C 1 40 ? 35.502 -15.297 17.611 1.00 27.42 32 ASP C C 1
ATOM 5812 O O . ASP C 1 40 ? 36.050 -14.784 18.572 1.00 26.44 32 ASP C O 1
ATOM 5817 N N . ARG C 1 41 ? 36.047 -16.280 16.908 1.00 29.26 33 ARG C N 1
ATOM 5818 C CA . ARG C 1 41 ? 37.354 -16.890 17.262 1.00 31.02 33 ARG C CA 1
ATOM 5819 C C . ARG C 1 41 ? 38.482 -15.877 17.241 1.00 27.87 33 ARG C C 1
ATOM 5820 O O . ARG C 1 41 ? 39.242 -15.776 18.187 1.00 28.89 33 ARG C O 1
ATOM 5828 N N . GLU C 1 42 ? 38.547 -15.081 16.187 1.00 28.77 34 GLU C N 1
ATOM 5829 C CA . GLU C 1 42 ? 39.626 -14.092 16.002 1.00 28.34 34 GLU C CA 1
ATOM 5830 C C . GLU C 1 42 ? 39.293 -12.710 16.559 1.00 28.75 34 GLU C C 1
ATOM 5831 O O . GLU C 1 42 ? 40.089 -11.793 16.424 1.00 27.86 34 GLU C O 1
ATOM 5837 N N . SER C 1 43 ? 38.107 -12.559 17.167 1.00 29.16 35 SER C N 1
ATOM 5838 C CA . SER C 1 43 ? 37.679 -11.291 17.781 1.00 28.02 35 SER C CA 1
ATOM 5839 C C . SER C 1 43 ? 37.848 -10.091 16.837 1.00 28.67 35 SER C C 1
ATOM 5840 O O . SER C 1 43 ? 38.325 -9.020 17.226 1.00 25.21 35 SER C O 1
ATOM 5843 N N . HIS C 1 44 ? 37.403 -10.271 15.601 1.00 29.03 36 HIS C N 1
ATOM 5844 C CA . HIS C 1 44 ? 37.574 -9.248 14.590 1.00 29.94 36 HIS C CA 1
ATOM 5845 C C . HIS C 1 44 ? 36.601 -9.446 13.399 1.00 30.83 36 HIS C C 1
ATOM 5846 O O . HIS C 1 44 ? 36.497 -10.551 12.850 1.00 31.33 36 HIS C O 1
ATOM 5853 N N . LEU C 1 45 ? 35.874 -8.391 13.027 1.00 31.77 37 LEU C N 1
ATOM 5854 C CA . LEU C 1 45 ? 35.113 -8.377 11.771 1.00 33.90 37 LEU C CA 1
ATOM 5855 C C . LEU C 1 45 ? 35.987 -7.802 10.652 1.00 33.24 37 LEU C C 1
ATOM 5856 O O . LEU C 1 45 ? 36.548 -6.747 10.841 1.00 34.36 37 LEU C O 1
ATOM 5861 N N . PRO C 1 46 ? 36.074 -8.470 9.485 1.00 33.68 38 PRO C N 1
ATOM 5862 C CA . PRO C 1 46 ? 36.880 -7.914 8.382 1.00 33.69 38 PRO C CA 1
ATOM 5863 C C . PRO C 1 46 ? 36.362 -6.567 7.879 1.00 33.95 38 PRO C C 1
ATOM 5864 O O . PRO C 1 46 ? 35.172 -6.438 7.605 1.00 32.17 38 PRO C O 1
ATOM 5868 N N . ASP C 1 47 ? 37.242 -5.578 7.756 1.00 36.02 39 ASP C N 1
ATOM 5869 C CA . ASP C 1 47 ? 36.840 -4.246 7.241 1.00 37.82 39 ASP C CA 1
ATOM 5870 C C . ASP C 1 47 ? 35.971 -4.320 5.989 1.00 34.90 39 ASP C C 1
ATOM 5871 O O . ASP C 1 47 ? 35.016 -3.548 5.842 1.00 32.63 39 ASP C O 1
ATOM 5876 N N . GLU C 1 48 ? 36.277 -5.272 5.115 1.00 36.08 40 GLU C N 1
ATOM 5877 C CA . GLU C 1 48 ? 35.535 -5.401 3.854 1.00 39.74 40 GLU C CA 1
ATOM 5878 C C . GLU C 1 48 ? 34.102 -5.889 4.023 1.00 38.36 40 GLU C C 1
ATOM 5879 O O . GLU C 1 48 ? 33.253 -5.604 3.180 1.00 39.76 40 GLU C O 1
ATOM 5885 N N . VAL C 1 49 ? 33.831 -6.627 5.098 1.00 36.40 41 VAL C N 1
ATOM 5886 C CA . VAL C 1 49 ? 32.464 -7.062 5.399 1.00 34.02 41 VAL C CA 1
ATOM 5887 C C . VAL C 1 49 ? 31.672 -5.859 5.912 1.00 33.50 41 VAL C C 1
ATOM 5888 O O . VAL C 1 49 ? 30.474 -5.755 5.695 1.00 34.53 41 VAL C O 1
ATOM 5892 N N . VAL C 1 50 ? 32.335 -4.960 6.625 1.00 33.80 42 VAL C N 1
ATOM 5893 C CA . VAL C 1 50 ? 31.648 -3.773 7.127 1.00 35.03 42 VAL C CA 1
ATOM 5894 C C . VAL C 1 50 ? 31.338 -2.840 5.954 1.00 38.24 42 VAL C C 1
ATOM 5895 O O . VAL C 1 50 ? 30.203 -2.340 5.820 1.00 39.77 42 VAL C O 1
ATOM 5899 N N . ALA C 1 51 ? 32.340 -2.656 5.085 1.00 39.11 43 ALA C N 1
ATOM 5900 C CA . ALA C 1 51 ? 32.167 -1.910 3.838 1.00 40.57 43 ALA C CA 1
ATOM 5901 C C . ALA C 1 51 ? 31.078 -2.499 2.934 1.00 38.65 43 ALA C C 1
ATOM 5902 O O . ALA C 1 51 ? 30.365 -1.773 2.280 1.00 42.82 43 ALA C O 1
ATOM 5904 N N . GLN C 1 52 ? 30.910 -3.807 2.928 1.00 38.51 44 GLN C N 1
ATOM 5905 C CA . GLN C 1 52 ? 29.857 -4.424 2.129 1.00 39.16 44 GLN C CA 1
ATOM 5906 C C . GLN C 1 52 ? 28.430 -4.216 2.706 1.00 39.60 44 GLN C C 1
ATOM 5907 O O . GLN C 1 52 ? 27.427 -4.252 1.985 1.00 40.00 44 GLN C O 1
ATOM 5913 N N . MET C 1 53 ? 28.339 -4.045 4.020 1.00 38.55 45 MET C N 1
ATOM 5914 C CA . MET C 1 53 ? 27.060 -3.744 4.653 1.00 39.07 45 MET C CA 1
ATOM 5915 C C . MET C 1 53 ? 26.707 -2.310 4.282 1.00 36.00 45 MET C C 1
ATOM 5916 O O . MET C 1 53 ? 25.563 -1.991 4.001 1.00 33.20 45 MET C O 1
ATOM 5921 N N . GLY C 1 54 ? 27.731 -1.463 4.272 1.00 37.36 46 GLY C N 1
ATOM 5922 C CA . GLY C 1 54 ? 27.629 -0.122 3.714 1.00 39.07 46 GLY C CA 1
ATOM 5923 C C . GLY C 1 54 ? 27.020 -0.132 2.326 1.00 39.71 46 GLY C C 1
ATOM 5924 O O . GLY C 1 54 ? 25.889 0.297 2.144 1.00 41.00 46 GLY C O 1
ATOM 5925 N N . GLU C 1 55 ? 27.751 -0.693 1.367 1.00 40.84 47 GLU C N 1
ATOM 5926 C CA . GLU C 1 55 ? 27.291 -0.787 -0.032 1.00 42.70 47 GLU C CA 1
ATOM 5927 C C . GLU C 1 55 ? 25.859 -1.257 -0.131 1.00 40.42 47 GLU C C 1
ATOM 5928 O O . GLU C 1 55 ? 25.162 -0.899 -1.065 1.00 43.36 47 GLU C O 1
ATOM 5930 N N . LEU C 1 56 ? 25.408 -2.058 0.820 1.00 39.45 48 LEU C N 1
ATOM 5931 C CA . LEU C 1 56 ? 24.063 -2.631 0.719 1.00 38.68 48 LEU C CA 1
ATOM 5932 C C . LEU C 1 56 ? 22.997 -1.790 1.402 1.00 35.06 48 LEU C C 1
ATOM 5933 O O . LEU C 1 56 ? 21.845 -2.169 1.431 1.00 32.07 48 LEU C O 1
ATOM 5938 N N . GLY C 1 57 ? 23.378 -0.655 1.976 1.00 34.62 49 GLY C N 1
ATOM 5939 C CA . GLY C 1 57 ? 22.409 0.184 2.690 1.00 33.39 49 GLY C CA 1
ATOM 5940 C C . GLY C 1 57 ? 22.107 -0.166 4.156 1.00 31.33 49 GLY C C 1
ATOM 5941 O O . GLY C 1 57 ? 21.243 0.470 4.763 1.00 30.31 49 GLY C O 1
ATOM 5942 N N . PHE C 1 58 ? 22.807 -1.140 4.738 1.00 29.59 50 PHE C N 1
ATOM 5943 C CA . PHE C 1 58 ? 22.497 -1.546 6.138 1.00 29.36 50 PHE C CA 1
ATOM 5944 C C . PHE C 1 58 ? 22.970 -0.514 7.136 1.00 27.91 50 PHE C C 1
ATOM 5945 O O . PHE C 1 58 ? 22.442 -0.447 8.241 1.00 27.20 50 PHE C O 1
ATOM 5953 N N . LEU C 1 59 ? 23.956 0.293 6.738 1.00 25.48 51 LEU C N 1
ATOM 5954 C CA . LEU C 1 59 ? 24.445 1.360 7.568 1.00 24.92 51 LEU C CA 1
ATOM 5955 C C . LEU C 1 59 ? 23.785 2.710 7.328 1.00 24.80 51 LEU C C 1
ATOM 5956 O O . LEU C 1 59 ? 24.344 3.707 7.736 1.00 27.11 51 LEU C O 1
ATOM 5961 N N . GLY C 1 60 ? 22.606 2.734 6.689 1.00 24.16 52 GLY C N 1
ATOM 5962 C CA . GLY C 1 60 ? 21.809 3.923 6.548 1.00 23.39 52 GLY C CA 1
ATOM 5963 C C . GLY C 1 60 ? 20.309 3.677 6.674 1.00 24.21 52 GLY C C 1
ATOM 5964 O O . GLY C 1 60 ? 19.532 4.491 6.223 1.00 23.94 52 GLY C O 1
ATOM 5965 N N . MET C 1 61 ? 19.903 2.599 7.341 1.00 24.42 53 MET C N 1
ATOM 5966 C CA . MET C 1 61 ? 18.500 2.171 7.336 1.00 25.40 53 MET C CA 1
ATOM 5967 C C . MET C 1 61 ? 17.557 3.085 8.073 1.00 25.31 53 MET C C 1
ATOM 5968 O O . MET C 1 61 ? 16.364 3.008 7.868 1.00 24.61 53 MET C O 1
ATOM 5973 N N . ILE C 1 62 ? 18.069 3.937 8.941 1.00 26.92 54 ILE C N 1
ATOM 5974 C CA . ILE C 1 62 ? 17.211 4.950 9.554 1.00 28.14 54 ILE C CA 1
ATOM 5975 C C . ILE C 1 62 ? 17.681 6.328 9.166 1.00 27.35 54 ILE C C 1
ATOM 5976 O O . ILE C 1 62 ? 17.685 7.227 9.968 1.00 27.52 54 ILE C O 1
ATOM 5981 N N . VAL C 1 63 ? 18.057 6.486 7.900 1.00 27.76 55 VAL C N 1
ATOM 5982 C CA . VAL C 1 63 ? 18.390 7.785 7.362 1.00 27.28 55 VAL C CA 1
ATOM 5983 C C . VAL C 1 63 ? 17.592 7.926 6.082 1.00 27.62 55 VAL C C 1
ATOM 5984 O O . VAL C 1 63 ? 17.556 6.987 5.284 1.00 26.08 55 VAL C O 1
ATOM 5988 N N . PRO C 1 64 ? 16.936 9.089 5.900 1.00 28.64 56 PRO C N 1
ATOM 5989 C CA . PRO C 1 64 ? 16.124 9.314 4.692 1.00 31.60 56 PRO C CA 1
ATOM 5990 C C . PRO C 1 64 ? 16.955 9.119 3.426 1.00 32.70 56 PRO C C 1
ATOM 5991 O O . PRO C 1 64 ? 18.173 9.387 3.449 1.00 33.11 56 PRO C O 1
ATOM 5995 N N . ALA C 1 65 ? 16.311 8.664 2.353 1.00 32.33 57 ALA C N 1
ATOM 5996 C CA . ALA C 1 65 ? 16.982 8.499 1.059 1.00 35.09 57 ALA C CA 1
ATOM 5997 C C . ALA C 1 65 ? 17.639 9.793 0.590 1.00 37.10 57 ALA C C 1
ATOM 5998 O O . ALA C 1 65 ? 18.738 9.765 0.044 1.00 38.28 57 ALA C O 1
ATOM 6000 N N . ASP C 1 66 ? 16.977 10.920 0.848 1.00 38.33 58 ASP C N 1
ATOM 6001 C CA . ASP C 1 66 ? 17.536 12.255 0.583 1.00 40.23 58 ASP C CA 1
ATOM 6002 C C . ASP C 1 66 ? 18.961 12.489 1.069 1.00 37.77 58 ASP C C 1
ATOM 6003 O O . ASP C 1 66 ? 19.674 13.266 0.448 1.00 35.08 58 ASP C O 1
ATOM 6008 N N . TRP C 1 67 ? 19.347 11.867 2.195 1.00 34.80 59 TRP C N 1
ATOM 6009 C CA . TRP C 1 67 ? 20.676 12.057 2.771 1.00 33.11 59 TRP C CA 1
ATOM 6010 C C . TRP C 1 67 ? 21.572 10.860 2.535 1.00 33.36 59 TRP C C 1
ATOM 6011 O O . TRP C 1 67 ? 22.624 10.720 3.165 1.00 34.49 59 TRP C O 1
ATOM 6022 N N . GLY C 1 68 ? 21.148 9.989 1.627 1.00 33.30 60 GLY C N 1
ATOM 6023 C CA . GLY C 1 68 ? 21.945 8.840 1.218 1.00 33.58 60 GLY C CA 1
ATOM 6024 C C . GLY C 1 68 ? 21.595 7.545 1.919 1.00 33.49 60 GLY C C 1
ATOM 6025 O O . GLY C 1 68 ? 22.304 6.577 1.786 1.00 33.25 60 GLY C O 1
ATOM 6026 N N . GLY C 1 69 ? 20.522 7.518 2.692 1.00 33.46 61 GLY C N 1
ATOM 6027 C CA . GLY C 1 69 ? 20.186 6.297 3.445 1.00 35.08 61 GLY C CA 1
ATOM 6028 C C . GLY C 1 69 ? 19.134 5.432 2.762 1.00 34.60 61 GLY C C 1
ATOM 6029 O O . GLY C 1 69 ? 18.868 5.607 1.580 1.00 34.07 61 GLY C O 1
ATOM 6030 N N . SER C 1 70 ? 18.541 4.496 3.508 1.00 33.00 62 SER C N 1
ATOM 6031 C CA . SER C 1 70 ? 17.585 3.528 2.928 1.00 31.07 62 SER C CA 1
ATOM 6032 C C . SER C 1 70 ? 16.290 3.451 3.717 1.00 30.24 62 SER C C 1
ATOM 6033 O O . SER C 1 70 ? 15.514 2.527 3.539 1.00 30.44 62 SER C O 1
ATOM 6036 N N . TYR C 1 71 ? 16.037 4.456 4.558 1.00 30.31 63 TYR C N 1
ATOM 6037 C CA . TYR C 1 71 ? 14.898 4.432 5.460 1.00 28.77 63 TYR C CA 1
ATOM 6038 C C . TYR C 1 71 ? 13.564 4.148 4.797 1.00 29.00 63 TYR C C 1
ATOM 6039 O O . TYR C 1 71 ? 13.153 4.838 3.875 1.00 28.87 63 TYR C O 1
ATOM 6048 N N . THR C 1 72 ? 12.897 3.097 5.263 1.00 28.99 64 THR C N 1
ATOM 6049 C CA . THR C 1 72 ? 11.496 2.850 4.904 1.00 28.08 64 THR C CA 1
ATOM 6050 C C . THR C 1 72 ? 10.679 3.002 6.162 1.00 27.30 64 THR C C 1
ATOM 6051 O O . THR C 1 72 ? 9.935 3.966 6.290 1.00 26.67 64 THR C O 1
ATOM 6055 N N . ASP C 1 73 ? 10.813 2.061 7.098 1.00 26.51 65 ASP C N 1
ATOM 6056 C CA . ASP C 1 73 ? 10.231 2.242 8.424 1.00 25.14 65 ASP C CA 1
ATOM 6057 C C . ASP C 1 73 ? 11.000 1.461 9.446 1.00 24.22 65 ASP C C 1
ATOM 6058 O O . ASP C 1 73 ? 11.892 0.723 9.090 1.00 24.23 65 ASP C O 1
ATOM 6063 N N . TYR C 1 74 ? 10.648 1.624 10.719 1.00 24.08 66 TYR C N 1
ATOM 6064 C CA . TYR C 1 74 ? 11.307 0.875 11.795 1.00 23.54 66 TYR C CA 1
ATOM 6065 C C . TYR C 1 74 ? 11.002 -0.630 11.841 1.00 22.95 66 TYR C C 1
ATOM 6066 O O . TYR C 1 74 ? 11.829 -1.400 12.314 1.00 22.13 66 TYR C O 1
ATOM 6075 N N . VAL C 1 75 ? 9.851 -1.079 11.361 1.00 23.45 67 VAL C N 1
ATOM 6076 C CA . VAL C 1 75 ? 9.628 -2.530 11.344 1.00 23.40 67 VAL C CA 1
ATOM 6077 C C . VAL C 1 75 ? 10.669 -3.182 10.452 1.00 22.73 67 VAL C C 1
ATOM 6078 O O . VAL C 1 75 ? 11.263 -4.206 10.784 1.00 22.41 67 VAL C O 1
ATOM 6082 N N . ALA C 1 76 ? 10.893 -2.575 9.299 1.00 23.40 68 ALA C N 1
ATOM 6083 C CA . ALA C 1 76 ? 11.871 -3.056 8.327 1.00 22.47 68 ALA C CA 1
ATOM 6084 C C . ALA C 1 76 ? 13.252 -3.057 8.930 1.00 22.13 68 ALA C C 1
ATOM 6085 O O . ALA C 1 76 ? 14.066 -3.955 8.656 1.00 21.84 68 ALA C O 1
ATOM 6087 N N . TYR C 1 77 ? 13.526 -2.029 9.732 1.00 21.59 69 TYR C N 1
ATOM 6088 C CA . TYR C 1 77 ? 14.804 -1.922 10.425 1.00 21.54 69 TYR C CA 1
ATOM 6089 C C . TYR C 1 77 ? 14.917 -3.096 11.355 1.00 21.27 69 TYR C C 1
ATOM 6090 O O . TYR C 1 77 ? 15.904 -3.796 11.359 1.00 22.57 69 TYR C O 1
ATOM 6099 N N . ALA C 1 78 ? 13.897 -3.272 12.171 1.00 21.19 70 ALA C N 1
ATOM 6100 C CA . ALA C 1 78 ? 13.814 -4.415 13.060 1.00 22.45 70 ALA C CA 1
ATOM 6101 C C . ALA C 1 78 ? 13.984 -5.744 12.339 1.00 21.69 70 ALA C C 1
ATOM 6102 O O . ALA C 1 78 ? 14.745 -6.588 12.807 1.00 21.40 70 ALA C O 1
ATOM 6104 N N . LEU C 1 79 ? 13.294 -5.938 11.217 1.00 22.25 71 LEU C N 1
ATOM 6105 C CA . LEU C 1 79 ? 13.468 -7.200 10.454 1.00 22.23 71 LEU C CA 1
ATOM 6106 C C . LEU C 1 79 ? 14.928 -7.364 10.017 1.00 22.27 71 LEU C C 1
ATOM 6107 O O . LEU C 1 79 ? 15.524 -8.388 10.263 1.00 21.95 71 LEU C O 1
ATOM 6112 N N . ALA C 1 80 ? 15.537 -6.339 9.444 1.00 22.10 72 ALA C N 1
ATOM 6113 C CA . ALA C 1 80 ? 16.933 -6.506 9.016 1.00 23.27 72 ALA C CA 1
ATOM 6114 C C . ALA C 1 80 ? 17.862 -6.877 10.176 1.00 22.63 72 ALA C C 1
ATOM 6115 O O . ALA C 1 80 ? 18.700 -7.753 10.040 1.00 23.09 72 ALA C O 1
ATOM 6117 N N . LEU C 1 81 ? 17.723 -6.191 11.305 1.00 21.28 73 LEU C N 1
ATOM 6118 C CA . LEU C 1 81 ? 18.550 -6.452 12.476 1.00 21.28 73 LEU C CA 1
ATOM 6119 C C . LEU C 1 81 ? 18.360 -7.835 13.067 1.00 20.97 73 LEU C C 1
ATOM 6120 O O . LEU C 1 81 ? 19.333 -8.475 13.449 1.00 20.72 73 LEU C O 1
ATOM 6125 N N . GLU C 1 82 ? 17.124 -8.314 13.126 1.00 20.97 74 GLU C N 1
ATOM 6126 C CA . GLU C 1 82 ? 16.894 -9.686 13.536 1.00 21.47 74 GLU C CA 1
ATOM 6127 C C . GLU C 1 82 ? 17.663 -10.626 12.639 1.00 21.91 74 GLU C C 1
ATOM 6128 O O . GLU C 1 82 ? 18.305 -11.516 13.153 1.00 21.88 74 GLU C O 1
ATOM 6134 N N . GLU C 1 83 ? 17.627 -10.420 11.314 1.00 23.49 75 GLU C N 1
ATOM 6135 C CA . GLU C 1 83 ? 18.378 -11.302 10.365 1.00 23.38 75 GLU C CA 1
ATOM 6136 C C . GLU C 1 83 ? 19.873 -11.221 10.514 1.00 22.02 75 GLU C C 1
ATOM 6137 O O . GLU C 1 83 ? 20.540 -12.226 10.572 1.00 19.97 75 GLU C O 1
ATOM 6143 N N . ILE C 1 84 ? 20.399 -10.010 10.617 1.00 22.55 76 ILE C N 1
ATOM 6144 C CA . ILE C 1 84 ? 21.850 -9.838 10.796 1.00 22.45 76 ILE C CA 1
ATOM 6145 C C . ILE C 1 84 ? 22.282 -10.541 12.082 1.00 23.05 76 ILE C C 1
ATOM 6146 O O . ILE C 1 84 ? 23.285 -11.292 12.103 1.00 22.85 76 ILE C O 1
ATOM 6151 N N . ALA C 1 85 ? 21.498 -10.329 13.140 1.00 22.50 77 ALA C N 1
ATOM 6152 C CA . ALA C 1 85 ? 21.835 -10.886 14.457 1.00 22.32 77 ALA C CA 1
ATOM 6153 C C . ALA C 1 85 ? 21.833 -12.405 14.428 1.00 21.75 77 ALA C C 1
ATOM 6154 O O . ALA C 1 85 ? 22.741 -13.017 14.940 1.00 23.08 77 ALA C O 1
ATOM 6156 N N . ALA C 1 86 ? 20.854 -13.019 13.784 1.00 20.48 78 ALA C N 1
ATOM 6157 C CA . ALA C 1 86 ? 20.875 -14.464 13.651 1.00 20.89 78 ALA C CA 1
ATOM 6158 C C . ALA C 1 86 ? 22.153 -14.964 12.978 1.00 21.70 78 ALA C C 1
ATOM 6159 O O . ALA C 1 86 ? 22.596 -16.061 13.226 1.00 20.81 78 ALA C O 1
ATOM 6161 N N . GLY C 1 87 ? 22.762 -14.173 12.116 1.00 23.56 79 GLY C N 1
ATOM 6162 C CA . GLY C 1 87 ? 23.980 -14.654 11.484 1.00 24.23 79 GLY C CA 1
ATOM 6163 C C . GLY C 1 87 ? 25.268 -14.263 12.165 1.00 23.33 79 GLY C C 1
ATOM 6164 O O . GLY C 1 87 ? 26.216 -15.007 12.137 1.00 24.21 79 GLY C O 1
ATOM 6165 N N . CYS C 1 88 ? 25.307 -13.056 12.704 1.00 23.82 80 CYS C N 1
ATOM 6166 C CA . CYS C 1 88 ? 26.477 -12.535 13.375 1.00 23.22 80 CYS C CA 1
ATOM 6167 C C . CYS C 1 88 ? 26.011 -11.461 14.313 1.00 22.37 80 CYS C C 1
ATOM 6168 O O . CYS C 1 88 ? 25.664 -10.348 13.894 1.00 22.41 80 CYS C O 1
ATOM 6171 N N . ALA C 1 89 ? 26.036 -11.787 15.595 1.00 20.57 81 ALA C N 1
ATOM 6172 C CA . ALA C 1 89 ? 25.646 -10.860 16.617 1.00 19.85 81 ALA C CA 1
ATOM 6173 C C . ALA C 1 89 ? 26.533 -9.607 16.637 1.00 19.38 81 ALA C C 1
ATOM 6174 O O . ALA C 1 89 ? 26.027 -8.499 16.907 1.00 17.59 81 ALA C O 1
ATOM 6176 N N . SER C 1 90 ? 27.827 -9.772 16.340 1.00 19.42 82 SER C N 1
ATOM 6177 C CA . SER C 1 90 ? 28.753 -8.632 16.395 1.00 20.99 82 SER C CA 1
ATOM 6178 C C . SER C 1 90 ? 28.420 -7.628 15.311 1.00 22.10 82 SER C C 1
ATOM 6179 O O . SER C 1 90 ? 28.470 -6.420 15.539 1.00 21.21 82 SER C O 1
ATOM 6182 N N . CYS C 1 91 ? 28.061 -8.140 14.138 1.00 23.97 83 CYS C N 1
ATOM 6183 C CA . CYS C 1 91 ? 27.607 -7.328 13.031 1.00 24.80 83 CYS C CA 1
ATOM 6184 C C . CYS C 1 91 ? 26.360 -6.527 13.389 1.00 25.78 83 CYS C C 1
ATOM 6185 O O . CYS C 1 91 ? 26.240 -5.347 12.998 1.00 23.27 83 CYS C O 1
ATOM 6188 N N . ALA C 1 92 ? 25.451 -7.155 14.143 1.00 25.06 84 ALA C N 1
ATOM 6189 C CA . ALA C 1 92 ? 24.207 -6.502 14.535 1.00 24.53 84 ALA C CA 1
ATOM 6190 C C . ALA C 1 92 ? 24.476 -5.349 15.496 1.00 23.36 84 ALA C C 1
ATOM 6191 O O . ALA C 1 92 ? 23.796 -4.322 15.465 1.00 21.24 84 ALA C O 1
ATOM 6193 N N . THR C 1 93 ? 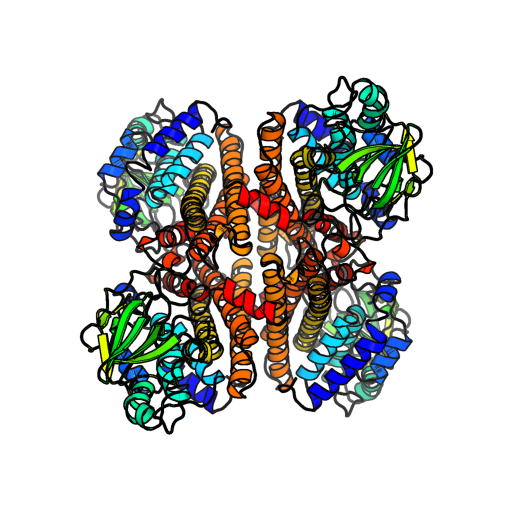25.477 -5.542 16.356 1.00 22.90 85 THR C N 1
ATOM 6194 C CA . THR C 1 93 ? 25.822 -4.552 17.355 1.00 23.10 85 THR C CA 1
ATOM 6195 C C . THR C 1 93 ? 26.308 -3.310 16.588 1.00 23.62 85 THR C C 1
ATOM 6196 O O . THR C 1 93 ? 25.804 -2.225 16.764 1.00 23.78 85 THR C O 1
ATOM 6200 N N . LEU C 1 94 ? 27.277 -3.521 15.709 1.00 23.83 86 LEU C N 1
ATOM 6201 C CA . LEU C 1 94 ? 27.830 -2.477 14.840 1.00 24.09 86 LEU C CA 1
ATOM 6202 C C . LEU C 1 94 ? 26.715 -1.691 14.124 1.00 24.74 86 LEU C C 1
ATOM 6203 O O . LEU C 1 94 ? 26.646 -0.450 14.217 1.00 24.56 86 LEU C O 1
ATOM 6208 N N . VAL C 1 95 ? 25.852 -2.441 13.436 1.00 23.19 87 VAL C N 1
ATOM 6209 C CA . VAL C 1 95 ? 24.802 -1.891 12.578 1.00 23.06 87 VAL C CA 1
ATOM 6210 C C . VAL C 1 95 ? 23.830 -1.042 13.400 1.00 24.33 87 VAL C C 1
ATOM 6211 O O . VAL C 1 95 ? 23.426 0.037 12.954 1.00 24.67 87 VAL C O 1
ATOM 6215 N N . SER C 1 96 ? 23.489 -1.520 14.600 1.00 22.63 88 SER C N 1
ATOM 6216 C CA . SER C 1 96 ? 22.486 -0.885 15.425 1.00 21.65 88 SER C CA 1
ATOM 6217 C C . SER C 1 96 ? 23.013 0.396 16.069 1.00 21.19 88 SER C C 1
ATOM 6218 O O . SER C 1 96 ? 22.316 1.434 16.083 1.00 20.06 88 SER C O 1
ATOM 6221 N N . VAL C 1 97 ? 24.227 0.309 16.625 1.00 20.11 89 VAL C N 1
ATOM 6222 C CA . VAL C 1 97 ? 24.887 1.491 17.174 1.00 20.47 89 VAL C CA 1
ATOM 6223 C C . VAL C 1 97 ? 25.109 2.549 16.064 1.00 20.70 89 VAL C C 1
ATOM 6224 O O . VAL C 1 97 ? 24.731 3.738 16.239 1.00 19.42 89 VAL C O 1
ATOM 6228 N N . HIS C 1 98 ? 25.663 2.117 14.917 1.00 21.77 90 HIS C N 1
ATOM 6229 C CA . HIS C 1 98 ? 26.017 3.053 13.836 1.00 22.87 90 HIS C CA 1
ATOM 6230 C C . HIS C 1 98 ? 24.776 3.828 13.437 1.00 22.78 90 HIS C C 1
ATOM 6231 O O . HIS C 1 98 ? 24.797 5.067 13.334 1.00 24.11 90 HIS C O 1
ATOM 6238 N N . ASN C 1 99 ? 23.690 3.097 13.255 1.00 23.34 91 ASN C N 1
ATOM 6239 C CA . ASN C 1 99 ? 22.481 3.636 12.657 1.00 23.91 91 ASN C CA 1
ATOM 6240 C C . ASN C 1 99 ? 21.813 4.569 13.624 1.00 25.42 91 ASN C C 1
ATOM 6241 O O . ASN C 1 99 ? 21.427 5.678 13.267 1.00 27.35 91 ASN C O 1
ATOM 6246 N N . SER C 1 100 ? 21.663 4.127 14.868 1.00 25.81 92 SER C N 1
ATOM 6247 C CA . SER C 1 100 ? 20.901 4.901 15.830 1.00 24.57 92 SER C CA 1
ATOM 6248 C C . SER C 1 100 ? 21.677 6.084 16.403 1.00 25.02 92 SER C C 1
ATOM 6249 O O . SER C 1 100 ? 21.165 7.193 16.421 1.00 26.17 92 SER C O 1
ATOM 6252 N N . VAL C 1 101 ? 22.879 5.844 16.911 1.00 25.09 93 VAL C N 1
ATOM 6253 C CA . VAL C 1 101 ? 23.643 6.890 17.629 1.00 25.51 93 VAL C CA 1
ATOM 6254 C C . VAL C 1 101 ? 24.834 7.460 16.872 1.00 24.84 93 VAL C C 1
ATOM 6255 O O . VAL C 1 101 ? 25.306 8.512 17.213 1.00 23.48 93 VAL C O 1
ATOM 6259 N N . GLY C 1 102 ? 25.281 6.802 15.814 1.00 27.99 94 GLY C N 1
ATOM 6260 C CA . GLY C 1 102 ? 26.198 7.439 14.880 1.00 29.64 94 GLY C CA 1
ATOM 6261 C C . GLY C 1 102 ? 25.461 8.426 13.994 1.00 31.95 94 GLY C C 1
ATOM 6262 O O . GLY C 1 102 ? 25.764 9.644 13.986 1.00 35.84 94 GLY C O 1
ATOM 6263 N N . CYS C 1 103 ? 24.466 7.915 13.272 1.00 30.13 95 CYS C N 1
ATOM 6264 C CA . CYS C 1 103 ? 23.705 8.716 12.306 1.00 27.04 95 CYS C CA 1
ATOM 6265 C C . CYS C 1 103 ? 22.659 9.640 12.939 1.00 27.84 95 CYS C C 1
ATOM 6266 O O . CYS C 1 103 ? 22.468 10.773 12.476 1.00 27.97 95 CYS C O 1
ATOM 6269 N N . GLY C 1 104 ? 21.970 9.168 13.980 1.00 27.27 96 GLY C N 1
ATOM 6270 C CA . GLY C 1 104 ? 20.842 9.913 14.565 1.00 26.29 96 GLY C CA 1
ATOM 6271 C C . GLY C 1 104 ? 21.162 11.341 15.031 1.00 25.91 96 GLY C C 1
ATOM 6272 O O . GLY C 1 104 ? 20.477 12.265 14.631 1.00 24.71 96 GLY C O 1
ATOM 6273 N N . PRO C 1 105 ? 22.197 11.532 15.895 1.00 25.20 97 PRO C N 1
ATOM 6274 C CA . PRO C 1 105 ? 22.503 12.907 16.361 1.00 25.90 97 PRO C CA 1
ATOM 6275 C C . PRO C 1 105 ? 22.776 13.895 15.229 1.00 26.63 97 PRO C C 1
ATOM 6276 O O . PRO C 1 105 ? 22.302 15.066 15.265 1.00 25.85 97 PRO C O 1
ATOM 6280 N N . VAL C 1 106 ? 23.510 13.441 14.221 1.00 26.21 98 VAL C N 1
ATOM 6281 C CA . VAL C 1 106 ? 23.783 14.294 13.067 1.00 27.50 98 VAL C CA 1
ATOM 6282 C C . VAL C 1 106 ? 22.494 14.582 12.279 1.00 28.86 98 VAL C C 1
ATOM 6283 O O . VAL C 1 106 ? 22.250 15.706 11.848 1.00 28.33 98 VAL C O 1
ATOM 6287 N N . LEU C 1 107 ? 21.691 13.549 12.065 1.00 28.89 99 LEU C N 1
ATOM 6288 C CA . LEU C 1 107 ? 20.478 13.699 11.299 1.00 29.65 99 LEU C CA 1
ATOM 6289 C C . LEU C 1 107 ? 19.531 14.693 11.983 1.00 29.17 99 LEU C C 1
ATOM 6290 O O . LEU C 1 107 ? 19.050 15.632 11.364 1.00 32.42 99 LEU C O 1
ATOM 6295 N N . ASN C 1 108 ? 19.300 14.513 13.266 1.00 29.12 100 ASN C N 1
ATOM 6296 C CA . ASN C 1 108 ? 18.298 15.304 13.973 1.00 29.35 100 ASN C CA 1
ATOM 6297 C C . ASN C 1 108 ? 18.734 16.674 14.436 1.00 30.72 100 ASN C C 1
ATOM 6298 O O . ASN C 1 108 ? 17.898 17.537 14.572 1.00 29.83 100 ASN C O 1
ATOM 6303 N N . TYR C 1 109 ? 20.028 16.876 14.682 1.00 29.48 101 TYR C N 1
ATOM 6304 C CA . TYR C 1 109 ? 20.493 18.101 15.288 1.00 29.68 101 TYR C CA 1
ATOM 6305 C C . TYR C 1 109 ? 21.492 18.825 14.438 1.00 29.05 101 TYR C C 1
ATOM 6306 O O . TYR C 1 109 ? 21.895 19.926 14.778 1.00 28.43 101 TYR C O 1
ATOM 6315 N N . GLY C 1 110 ? 21.893 18.223 13.327 1.00 29.21 102 GLY C N 1
ATOM 6316 C CA . GLY C 1 110 ? 22.923 18.817 12.491 1.00 29.16 102 GLY C CA 1
ATOM 6317 C C . GLY C 1 110 ? 22.394 19.967 11.665 1.00 30.01 102 GLY C C 1
ATOM 6318 O O . GLY C 1 110 ? 21.254 19.938 11.204 1.00 30.14 102 GLY C O 1
ATOM 6319 N N . THR C 1 111 ? 23.230 20.977 11.455 1.00 30.25 103 THR C N 1
ATOM 6320 C CA . THR C 1 111 ? 22.936 21.958 10.400 1.00 29.84 103 THR C CA 1
ATOM 6321 C C . THR C 1 111 ? 22.939 21.257 9.050 1.00 29.06 103 THR C C 1
ATOM 6322 O O . THR C 1 111 ? 23.442 20.140 8.898 1.00 26.84 103 THR C O 1
ATOM 6326 N N . THR C 1 112 ? 22.384 21.931 8.059 1.00 30.96 104 THR C N 1
ATOM 6327 C CA . THR C 1 112 ? 22.477 21.448 6.689 1.00 32.98 104 THR C CA 1
ATOM 6328 C C . THR C 1 112 ? 23.924 21.190 6.255 1.00 33.84 104 THR C C 1
ATOM 6329 O O . THR C 1 112 ? 24.222 20.169 5.640 1.00 34.98 104 THR C O 1
ATOM 6333 N N . GLU C 1 113 ? 24.816 22.123 6.555 1.00 35.28 105 GLU C N 1
ATOM 6334 C CA . GLU C 1 113 ? 26.218 21.984 6.141 1.00 37.78 105 GLU C CA 1
ATOM 6335 C C . GLU C 1 113 ? 26.870 20.819 6.887 1.00 34.66 105 GLU C C 1
ATOM 6336 O O . GLU C 1 113 ? 27.618 20.077 6.303 1.00 35.39 105 GLU C O 1
ATOM 6342 N N . GLN C 1 114 ? 26.571 20.661 8.174 1.00 32.89 106 GLN C N 1
ATOM 6343 C CA . GLN C 1 114 ? 27.054 19.486 8.932 1.00 31.64 106 GLN C CA 1
ATOM 6344 C C . GLN C 1 114 ? 26.521 18.176 8.362 1.00 29.00 106 GLN C C 1
ATOM 6345 O O . GLN C 1 114 ? 27.220 17.188 8.285 1.00 28.96 106 GLN C O 1
ATOM 6351 N N . LYS C 1 115 ? 25.293 18.180 7.891 1.00 30.65 107 LYS C N 1
ATOM 6352 C CA . LYS C 1 115 ? 24.722 16.960 7.316 1.00 30.78 107 LYS C CA 1
ATOM 6353 C C . LYS C 1 115 ? 25.430 16.663 6.016 1.00 31.41 107 LYS C C 1
ATOM 6354 O O . LYS C 1 115 ? 25.770 15.524 5.738 1.00 30.23 107 LYS C O 1
ATOM 6360 N N . GLU C 1 116 ? 25.686 17.702 5.235 1.00 32.42 108 GLU C N 1
ATOM 6361 C CA . GLU C 1 116 ? 26.464 17.539 4.013 1.00 34.11 108 GLU C CA 1
ATOM 6362 C C . GLU C 1 116 ? 27.892 17.105 4.296 1.00 32.22 108 GLU C C 1
ATOM 6363 O O . GLU C 1 116 ? 28.426 16.289 3.577 1.00 32.98 108 GLU C O 1
ATOM 6369 N N . ARG C 1 117 ? 28.521 17.629 5.334 1.00 32.08 109 ARG C N 1
ATOM 6370 C CA . ARG C 1 117 ? 29.927 17.276 5.578 1.00 32.11 109 ARG C CA 1
ATOM 6371 C C . ARG C 1 117 ? 30.074 15.837 6.089 1.00 32.80 109 ARG C C 1
ATOM 6372 O O . ARG C 1 117 ? 31.067 15.180 5.761 1.00 31.14 109 ARG C O 1
ATOM 6374 N N . TRP C 1 118 ? 29.095 15.345 6.864 1.00 32.84 110 TRP C N 1
ATOM 6375 C CA . TRP C 1 118 ? 29.229 14.027 7.550 1.00 31.94 110 TRP C CA 1
ATOM 6376 C C . TRP C 1 118 ? 28.167 12.958 7.271 1.00 31.23 110 TRP C C 1
ATOM 6377 O O . TRP C 1 118 ? 28.496 11.777 7.301 1.00 30.73 110 TRP C O 1
ATOM 6388 N N . LEU C 1 119 ? 26.915 13.354 7.018 1.00 29.34 111 LEU C N 1
ATOM 6389 C CA . LEU C 1 119 ? 25.810 12.398 7.020 1.00 29.12 111 LEU C CA 1
ATOM 6390 C C . LEU C 1 119 ? 25.791 11.459 5.816 1.00 29.62 111 LEU C C 1
ATOM 6391 O O . LEU C 1 119 ? 25.416 10.271 5.938 1.00 27.84 111 LEU C O 1
ATOM 6396 N N . ARG C 1 120 ? 26.160 11.980 4.648 1.00 29.62 112 ARG C N 1
ATOM 6397 C CA . ARG C 1 120 ? 26.204 11.152 3.440 1.00 29.39 112 ARG C CA 1
ATOM 6398 C C . ARG C 1 120 ? 27.206 10.039 3.602 1.00 28.65 112 ARG C C 1
ATOM 6399 O O . ARG C 1 120 ? 26.973 8.926 3.166 1.00 27.43 112 ARG C O 1
ATOM 6407 N N . ASP C 1 121 ? 28.336 10.339 4.231 1.00 29.27 113 ASP C N 1
ATOM 6408 C CA . ASP C 1 121 ? 29.369 9.332 4.413 1.00 29.24 113 ASP C CA 1
ATOM 6409 C C . ASP C 1 121 ? 28.998 8.341 5.527 1.00 29.64 113 ASP C C 1
ATOM 6410 O O . ASP C 1 121 ? 29.366 7.174 5.459 1.00 33.70 113 ASP C O 1
ATOM 6415 N N . LEU C 1 122 ? 28.261 8.782 6.546 1.00 30.51 114 LEU C N 1
ATOM 6416 C CA . LEU C 1 122 ? 27.785 7.862 7.593 1.00 27.78 114 LEU C CA 1
ATOM 6417 C C . LEU C 1 122 ? 26.784 6.874 6.990 1.00 26.74 114 LEU C C 1
ATOM 6418 O O . LEU C 1 122 ? 26.961 5.658 7.083 1.00 24.63 114 LEU C O 1
ATOM 6423 N N . ALA C 1 123 ? 25.785 7.426 6.306 1.00 27.61 115 ALA C N 1
ATOM 6424 C CA . ALA C 1 123 ? 24.669 6.681 5.702 1.00 27.89 115 ALA C CA 1
ATOM 6425 C C . ALA C 1 123 ? 25.108 5.640 4.649 1.00 29.67 115 ALA C C 1
ATOM 6426 O O . ALA C 1 123 ? 24.513 4.570 4.514 1.00 29.86 115 ALA C O 1
ATOM 6428 N N . SER C 1 124 ? 26.157 5.965 3.914 1.00 30.68 116 SER C N 1
ATOM 6429 C CA . SER C 1 124 ? 26.696 5.066 2.911 1.00 32.29 116 SER C CA 1
ATOM 6430 C C . SER C 1 124 ? 27.547 4.009 3.577 1.00 31.10 116 SER C C 1
ATOM 6431 O O . SER C 1 124 ? 27.845 2.989 2.977 1.00 30.89 116 SER C O 1
ATOM 6434 N N . GLY C 1 125 ? 27.958 4.274 4.814 1.00 29.98 117 GLY C N 1
ATOM 6435 C CA . GLY C 1 125 ? 28.890 3.404 5.515 1.00 29.34 117 GLY C CA 1
ATOM 6436 C C . GLY C 1 125 ? 30.377 3.627 5.287 1.00 28.69 117 GLY C C 1
ATOM 6437 O O . GLY C 1 125 ? 31.187 2.881 5.812 1.00 26.58 117 GLY C O 1
ATOM 6438 N N . LYS C 1 126 ? 30.757 4.662 4.541 1.00 29.91 118 LYS C N 1
ATOM 6439 C CA . LYS C 1 126 ? 32.185 4.948 4.316 1.00 30.79 118 LYS C CA 1
ATOM 6440 C C . LYS C 1 126 ? 32.810 5.422 5.601 1.00 31.14 118 LYS C C 1
ATOM 6441 O O . LYS C 1 126 ? 33.954 5.095 5.914 1.00 31.05 118 LYS C O 1
ATOM 6447 N N . THR C 1 127 ? 32.046 6.221 6.340 1.00 30.66 119 THR C N 1
ATOM 6448 C CA . THR C 1 127 ? 32.403 6.588 7.702 1.00 31.58 119 THR C CA 1
ATOM 6449 C C . THR C 1 127 ? 31.572 5.745 8.675 1.00 29.38 119 THR C C 1
ATOM 6450 O O . THR C 1 127 ? 30.322 5.839 8.674 1.00 27.47 119 THR C O 1
ATOM 6454 N N . VAL C 1 128 ? 32.232 4.926 9.492 1.00 26.66 120 VAL C N 1
ATOM 6455 C CA . VAL C 1 128 ? 31.508 4.317 10.580 1.00 24.89 120 VAL C CA 1
ATOM 6456 C C . VAL C 1 128 ? 31.464 5.276 11.773 1.00 23.54 120 VAL C C 1
ATOM 6457 O O . VAL C 1 128 ? 32.481 5.889 12.140 1.00 22.67 120 VAL C O 1
ATOM 6461 N N . GLY C 1 129 ? 30.279 5.399 12.370 1.00 21.20 121 GLY C N 1
ATOM 6462 C CA . GLY C 1 129 ? 30.062 6.308 13.478 1.00 19.96 121 GLY C CA 1
ATOM 6463 C C . GLY C 1 129 ? 30.039 5.633 14.841 1.00 19.46 121 GLY C C 1
ATOM 6464 O O . GLY C 1 129 ? 29.661 4.461 14.968 1.00 18.78 121 GLY C O 1
ATOM 6465 N N . ALA C 1 130 ? 30.420 6.407 15.858 1.00 18.76 122 ALA C N 1
ATOM 6466 C CA . ALA C 1 130 ? 30.393 6.010 17.258 1.00 18.81 122 ALA C CA 1
ATOM 6467 C C . ALA C 1 130 ? 29.915 7.158 18.109 1.00 18.96 122 ALA C C 1
ATOM 6468 O O . ALA C 1 130 ? 29.832 8.325 17.670 1.00 18.46 122 ALA C O 1
ATOM 6470 N N . PHE C 1 131 ? 29.609 6.840 19.349 1.00 19.79 123 PHE C N 1
ATOM 6471 C CA . PHE C 1 131 ? 28.912 7.764 20.243 1.00 19.71 123 PHE C CA 1
ATOM 6472 C C . PHE C 1 131 ? 29.542 7.586 21.584 1.00 21.07 123 PHE C C 1
ATOM 6473 O O . PHE C 1 131 ? 29.707 6.486 22.040 1.00 21.46 123 PHE C O 1
ATOM 6481 N N . SER C 1 132 ? 29.935 8.670 22.221 1.00 22.55 124 SER C N 1
ATOM 6482 C CA . SER C 1 132 ? 30.646 8.542 23.462 1.00 23.07 124 SER C CA 1
ATOM 6483 C C . SER C 1 132 ? 30.242 9.593 24.495 1.00 22.98 124 SER C C 1
ATOM 6484 O O . SER C 1 132 ? 30.649 10.796 24.444 1.00 20.70 124 SER C O 1
ATOM 6487 N N . LEU C 1 133 ? 29.459 9.098 25.444 1.00 22.59 125 LEU C N 1
ATOM 6488 C CA . LEU C 1 133 ? 28.957 9.859 26.544 1.00 25.24 125 LEU C CA 1
ATOM 6489 C C . LEU C 1 133 ? 29.497 9.316 27.882 1.00 26.09 125 LEU C C 1
ATOM 6490 O O . LEU C 1 133 ? 30.062 10.073 28.680 1.00 27.88 125 LEU C O 1
ATOM 6495 N N . THR C 1 134 ? 29.354 8.032 28.138 1.00 26.30 126 THR C N 1
ATOM 6496 C CA . THR C 1 134 ? 29.715 7.530 29.480 1.00 29.12 126 THR C CA 1
ATOM 6497 C C . THR C 1 134 ? 31.244 7.493 29.714 1.00 29.28 126 THR C C 1
ATOM 6498 O O . THR C 1 134 ? 32.061 7.399 28.772 1.00 28.88 126 THR C O 1
ATOM 6502 N N . GLU C 1 135 ? 31.581 7.561 31.000 1.00 29.39 127 GLU C N 1
ATOM 6503 C CA . GLU C 1 135 ? 32.939 7.724 31.486 1.00 28.30 127 GLU C CA 1
ATOM 6504 C C . GLU C 1 135 ? 33.222 6.635 32.495 1.00 27.99 127 GLU C C 1
ATOM 6505 O O . GLU C 1 135 ? 32.286 6.096 33.053 1.00 25.00 127 GLU C O 1
ATOM 6511 N N . PRO C 1 136 ? 34.509 6.306 32.718 1.00 28.28 128 PRO C N 1
ATOM 6512 C CA . PRO C 1 136 ? 34.849 5.128 33.528 1.00 29.24 128 PRO C CA 1
ATOM 6513 C C . PRO C 1 136 ? 34.890 5.336 35.034 1.00 31.05 128 PRO C C 1
ATOM 6514 O O . PRO C 1 136 ? 35.327 4.458 35.742 1.00 32.48 128 PRO C O 1
ATOM 6518 N N . HIS C 1 137 ? 34.496 6.496 35.532 1.00 35.51 129 HIS C N 1
ATOM 6519 C CA . HIS C 1 137 ? 34.426 6.693 36.992 1.00 37.22 129 HIS C CA 1
ATOM 6520 C C . HIS C 1 137 ? 33.024 6.355 37.461 1.00 38.58 129 HIS C C 1
ATOM 6521 O O . HIS C 1 137 ? 32.106 6.284 36.661 1.00 36.19 129 HIS C O 1
ATOM 6528 N N . ALA C 1 138 ? 32.875 6.209 38.770 1.00 41.94 130 ALA C N 1
ATOM 6529 C CA . ALA C 1 138 ? 31.606 5.854 39.392 1.00 43.97 130 ALA C CA 1
ATOM 6530 C C . ALA C 1 138 ? 30.779 7.104 39.795 1.00 43.97 130 ALA C C 1
ATOM 6531 O O . ALA C 1 138 ? 29.968 7.621 39.010 1.00 45.88 130 ALA C O 1
ATOM 6533 N N . HIS C 1 143 ? 25.258 12.290 33.065 1.00 43.84 135 HIS C N 1
ATOM 6534 C CA . HIS C 1 143 ? 24.954 13.674 33.449 1.00 46.44 135 HIS C CA 1
ATOM 6535 C C . HIS C 1 143 ? 26.153 14.485 33.999 1.00 47.55 135 HIS C C 1
ATOM 6536 O O . HIS C 1 143 ? 26.419 15.587 33.517 1.00 48.63 135 HIS C O 1
ATOM 6538 N N . ASN C 1 144 ? 26.846 13.967 35.017 1.00 45.62 136 ASN C N 1
ATOM 6539 C CA . ASN C 1 144 ? 27.967 14.687 35.639 1.00 45.86 136 ASN C CA 1
ATOM 6540 C C . ASN C 1 144 ? 29.300 14.271 35.009 1.00 42.26 136 ASN C C 1
ATOM 6541 O O . ASN C 1 144 ? 30.059 13.466 35.559 1.00 42.43 136 ASN C O 1
ATOM 6546 N N . LEU C 1 145 ? 29.576 14.800 33.830 1.00 38.04 137 LEU C N 1
ATOM 6547 C CA . LEU C 1 145 ? 30.736 14.355 33.102 1.00 36.49 137 LEU C CA 1
ATOM 6548 C C . LEU C 1 145 ? 31.935 15.090 33.640 1.00 33.76 137 LEU C C 1
ATOM 6549 O O . LEU C 1 145 ? 31.807 16.210 34.120 1.00 31.64 137 LEU C O 1
ATOM 6554 N N . ARG C 1 146 ? 33.085 14.431 33.576 1.00 30.87 138 ARG C N 1
ATOM 6555 C CA . ARG C 1 146 ? 34.392 15.043 33.878 1.00 28.47 138 ARG C CA 1
ATOM 6556 C C . ARG C 1 146 ? 35.124 15.481 32.613 1.00 28.18 138 ARG C C 1
ATOM 6557 O O . ARG C 1 146 ? 36.036 16.295 32.669 1.00 27.63 138 ARG C O 1
ATOM 6565 N N . THR C 1 147 ? 34.723 14.953 31.470 1.00 27.04 139 THR C N 1
ATOM 6566 C CA . THR C 1 147 ? 35.329 15.321 30.220 1.00 26.99 139 THR C CA 1
ATOM 6567 C C . THR C 1 147 ? 34.919 16.715 29.860 1.00 30.17 139 THR C C 1
ATOM 6568 O O . THR C 1 147 ? 33.720 17.026 29.894 1.00 30.95 139 THR C O 1
ATOM 6572 N N . ARG C 1 148 ? 35.886 17.567 29.488 1.00 29.95 140 ARG C N 1
ATOM 6573 C CA . ARG C 1 148 ? 35.557 18.964 29.257 1.00 31.38 140 ARG C CA 1
ATOM 6574 C C . ARG C 1 148 ? 35.896 19.427 27.853 1.00 30.98 140 ARG C C 1
ATOM 6575 O O . ARG C 1 148 ? 36.733 18.853 27.172 1.00 30.53 140 ARG C O 1
ATOM 6583 N N . ALA C 1 149 ? 35.204 20.480 27.447 1.00 32.80 141 ALA C N 1
ATOM 6584 C CA . ALA C 1 149 ? 35.466 21.195 26.202 1.00 35.01 141 ALA C CA 1
ATOM 6585 C C . ALA C 1 149 ? 35.581 22.693 26.517 1.00 35.78 141 ALA C C 1
ATOM 6586 O O . ALA C 1 149 ? 34.706 23.234 27.181 1.00 34.37 141 ALA C O 1
ATOM 6588 N N . GLU C 1 150 ? 36.675 23.328 26.077 1.00 37.16 142 GLU C N 1
ATOM 6589 C CA . GLU C 1 150 ? 36.902 24.786 26.229 1.00 36.65 142 GLU C CA 1
ATOM 6590 C C . GLU C 1 150 ? 37.040 25.450 24.838 1.00 35.45 142 GLU C C 1
ATOM 6591 O O . GLU C 1 150 ? 37.760 24.918 23.973 1.00 30.78 142 GLU C O 1
ATOM 6593 N N . LEU C 1 151 ? 36.360 26.586 24.615 1.00 34.58 143 LEU C N 1
ATOM 6594 C CA . LEU C 1 151 ? 36.448 27.288 23.310 1.00 36.75 143 LEU C CA 1
ATOM 6595 C C . LEU C 1 151 ? 37.633 28.228 23.352 1.00 39.09 143 LEU C C 1
ATOM 6596 O O . LEU C 1 151 ? 37.674 29.137 24.180 1.00 40.08 143 LEU C O 1
ATOM 6601 N N . ARG C 1 152 ? 38.600 27.989 22.471 1.00 38.08 144 ARG C N 1
ATOM 6602 C CA . ARG C 1 152 ? 39.881 28.687 22.515 1.00 39.15 144 ARG C CA 1
ATOM 6603 C C . ARG C 1 152 ? 40.385 28.970 21.092 1.00 39.12 144 ARG C C 1
ATOM 6604 O O . ARG C 1 152 ? 40.647 28.052 20.296 1.00 35.58 144 ARG C O 1
ATOM 6606 N N . ASP C 1 153 ? 40.485 30.261 20.780 1.00 42.24 145 ASP C N 1
ATOM 6607 C CA . ASP C 1 153 ? 40.968 30.741 19.494 1.00 41.15 145 ASP C CA 1
ATOM 6608 C C . ASP C 1 153 ? 40.262 30.098 18.306 1.00 39.84 145 ASP C C 1
ATOM 6609 O O . ASP C 1 153 ? 40.897 29.645 17.371 1.00 35.89 145 ASP C O 1
ATOM 6614 N N . GLY C 1 154 ? 38.931 30.067 18.354 1.00 43.07 146 GLY C N 1
ATOM 6615 C CA . GLY C 1 154 ? 38.124 29.508 17.263 1.00 42.35 146 GLY C CA 1
ATOM 6616 C C . GLY C 1 154 ? 38.046 27.996 17.175 1.00 41.26 146 GLY C C 1
ATOM 6617 O O . GLY C 1 154 ? 37.571 27.452 16.171 1.00 41.45 146 GLY C O 1
ATOM 6618 N N . LYS C 1 155 ? 38.489 27.303 18.223 1.00 44.60 147 LYS C N 1
ATOM 6619 C CA . LYS C 1 155 ? 38.430 25.823 18.262 1.00 41.71 147 LYS C CA 1
ATOM 6620 C C . LYS C 1 155 ? 37.934 25.316 19.584 1.00 38.16 147 LYS C C 1
ATOM 6621 O O . LYS C 1 155 ? 38.196 25.919 20.618 1.00 37.46 147 LYS C O 1
ATOM 6627 N N . TRP C 1 156 ? 37.208 24.198 19.542 1.00 34.74 148 TRP C N 1
ATOM 6628 C CA . TRP C 1 156 ? 36.842 23.477 20.749 1.00 31.15 148 TRP C CA 1
ATOM 6629 C C . TRP C 1 156 ? 37.996 22.575 21.116 1.00 30.02 148 TRP C C 1
ATOM 6630 O O . TRP C 1 156 ? 38.494 21.816 20.279 1.00 26.69 148 TRP C O 1
ATOM 6641 N N . ILE C 1 157 ? 38.441 22.681 22.366 1.00 31.17 149 ILE C N 1
ATOM 6642 C CA . ILE C 1 157 ? 39.499 21.806 22.875 1.00 31.36 149 ILE C CA 1
ATOM 6643 C C . ILE C 1 157 ? 38.911 20.822 23.869 1.00 30.07 149 ILE C C 1
ATOM 6644 O O . ILE C 1 157 ? 38.378 21.233 24.883 1.00 32.85 149 ILE C O 1
ATOM 6649 N N . LEU C 1 158 ? 39.033 19.531 23.593 1.00 27.78 150 LEU C N 1
ATOM 6650 C CA . LEU C 1 158 ? 38.466 18.509 24.476 1.00 27.95 150 LEU C CA 1
ATOM 6651 C C . LEU C 1 158 ? 39.506 17.766 25.295 1.00 26.63 150 LEU C C 1
ATOM 6652 O O . LEU C 1 158 ? 40.508 17.288 24.783 1.00 25.19 150 LEU C O 1
ATOM 6657 N N . ASN C 1 159 ? 39.227 17.654 26.583 1.00 26.53 151 ASN C N 1
ATOM 6658 C CA . ASN C 1 159 ? 40.052 16.844 27.456 1.00 27.02 151 ASN C CA 1
ATOM 6659 C C . ASN C 1 159 ? 39.214 15.902 28.280 1.00 25.73 151 ASN C C 1
ATOM 6660 O O . ASN C 1 159 ? 38.262 16.319 28.934 1.00 24.91 151 ASN C O 1
ATOM 6665 N N . GLY C 1 160 ? 39.535 14.618 28.231 1.00 26.93 152 GLY C N 1
ATOM 6666 C CA . GLY C 1 160 ? 38.713 13.640 28.939 1.00 27.74 152 GLY C CA 1
ATOM 6667 C C . GLY C 1 160 ? 39.092 12.198 28.694 1.00 28.14 152 GLY C C 1
ATOM 6668 O O . GLY C 1 160 ? 40.091 11.931 28.055 1.00 28.06 152 GLY C O 1
ATOM 6669 N N . SER C 1 161 ? 38.270 11.303 29.244 1.00 28.83 153 SER C N 1
ATOM 6670 C CA . SER C 1 161 ? 38.454 9.848 29.258 1.00 29.73 153 SER C CA 1
ATOM 6671 C C . SER C 1 161 ? 37.048 9.256 29.191 1.00 28.97 153 SER C C 1
ATOM 6672 O O . SER C 1 161 ? 36.181 9.633 29.972 1.00 28.25 153 SER C O 1
ATOM 6675 N N . LYS C 1 162 ? 36.830 8.393 28.207 1.00 28.93 154 LYS C N 1
ATOM 6676 C CA . LYS C 1 162 ? 35.544 7.760 27.935 1.00 28.03 154 LYS C CA 1
ATOM 6677 C C . LYS C 1 162 ? 35.717 6.262 27.967 1.00 28.71 154 LYS C C 1
ATOM 6678 O O . LYS C 1 162 ? 36.828 5.732 27.813 1.00 27.24 154 LYS C O 1
ATOM 6684 N N . GLN C 1 163 ? 34.608 5.573 28.132 1.00 30.37 155 GLN C N 1
ATOM 6685 C CA . GLN C 1 163 ? 34.646 4.152 28.381 1.00 34.53 155 GLN C CA 1
ATOM 6686 C C . GLN C 1 163 ? 33.785 3.429 27.388 1.00 34.74 155 GLN C C 1
ATOM 6687 O O . GLN C 1 163 ? 32.772 3.959 26.977 1.00 38.47 155 GLN C O 1
ATOM 6693 N N . PHE C 1 164 ? 34.174 2.217 27.012 1.00 33.22 156 PHE C N 1
ATOM 6694 C CA . PHE C 1 164 ? 33.327 1.340 26.203 1.00 33.92 156 PHE C CA 1
ATOM 6695 C C . PHE C 1 164 ? 32.696 1.987 24.985 1.00 32.15 156 PHE C C 1
ATOM 6696 O O . PHE C 1 164 ? 31.489 2.049 24.881 1.00 31.54 156 PHE C O 1
ATOM 6704 N N . VAL C 1 165 ? 33.491 2.428 24.035 1.00 30.54 157 VAL C N 1
ATOM 6705 C CA . VAL C 1 165 ? 32.891 2.970 22.818 1.00 29.34 157 VAL C CA 1
ATOM 6706 C C . VAL C 1 165 ? 32.816 1.848 21.807 1.00 28.53 157 VAL C C 1
ATOM 6707 O O . VAL C 1 165 ? 33.845 1.353 21.303 1.00 27.69 157 VAL C O 1
ATOM 6711 N N . THR C 1 166 ? 31.586 1.414 21.561 1.00 25.00 158 THR C N 1
ATOM 6712 C CA . THR C 1 166 ? 31.313 0.487 20.523 1.00 23.72 158 THR C CA 1
ATOM 6713 C C . THR C 1 166 ? 31.676 1.121 19.185 1.00 22.71 158 THR C C 1
ATOM 6714 O O . THR C 1 166 ? 31.422 2.299 18.954 1.00 21.75 158 THR C O 1
ATOM 6718 N N . ASN C 1 167 ? 32.316 0.320 18.350 1.00 21.70 159 ASN C N 1
ATOM 6719 C CA . ASN C 1 167 ? 32.875 0.738 17.083 1.00 23.32 159 ASN C CA 1
ATOM 6720 C C . ASN C 1 167 ? 34.058 1.690 17.330 1.00 24.42 159 ASN C C 1
ATOM 6721 O O . ASN C 1 167 ? 34.425 2.429 16.444 1.00 24.12 159 ASN C O 1
ATOM 6726 N N . GLY C 1 168 ? 34.624 1.687 18.528 1.00 24.88 160 GLY C N 1
ATOM 6727 C CA . GLY C 1 168 ? 35.625 2.671 18.891 1.00 26.24 160 GLY C CA 1
ATOM 6728 C C . GLY C 1 168 ? 36.858 2.721 17.986 1.00 25.83 160 GLY C C 1
ATOM 6729 O O . GLY C 1 168 ? 37.408 3.804 17.755 1.00 25.28 160 GLY C O 1
ATOM 6730 N N . ALA C 1 169 ? 37.275 1.555 17.495 1.00 25.78 161 ALA C N 1
ATOM 6731 C CA . ALA C 1 169 ? 38.496 1.429 16.701 1.00 27.96 161 ALA C CA 1
ATOM 6732 C C . ALA C 1 169 ? 38.241 1.702 15.231 1.00 28.72 161 ALA C C 1
ATOM 6733 O O . ALA C 1 169 ? 39.103 2.253 14.575 1.00 26.89 161 ALA C O 1
ATOM 6735 N N . ARG C 1 170 ? 37.083 1.299 14.711 1.00 28.58 162 ARG C N 1
ATOM 6736 C CA . ARG C 1 170 ? 36.832 1.426 13.249 1.00 29.44 162 ARG C CA 1
ATOM 6737 C C . ARG C 1 170 ? 36.043 2.687 12.867 1.00 28.71 162 ARG C C 1
ATOM 6738 O O . ARG C 1 170 ? 35.971 3.039 11.683 1.00 28.49 162 ARG C O 1
ATOM 6746 N N . ALA C 1 171 ? 35.428 3.356 13.848 1.00 28.27 163 ALA C N 1
ATOM 6747 C CA . ALA C 1 171 ? 34.741 4.638 13.578 1.00 28.47 163 ALA C CA 1
ATOM 6748 C C . ALA C 1 171 ? 35.657 5.723 12.969 1.00 27.10 163 ALA C C 1
ATOM 6749 O O . ALA C 1 171 ? 36.777 5.924 13.420 1.00 27.34 163 ALA C O 1
ATOM 6751 N N . GLY C 1 172 ? 35.161 6.399 11.945 1.00 28.84 164 GLY C N 1
ATOM 6752 C CA . GLY C 1 172 ? 35.769 7.625 11.393 1.00 27.90 164 GLY C CA 1
ATOM 6753 C C . GLY C 1 172 ? 35.272 8.893 12.069 1.00 29.68 164 GLY C C 1
ATOM 6754 O O . GLY C 1 172 ? 35.978 9.911 12.066 1.00 31.85 164 GLY C O 1
ATOM 6755 N N . LEU C 1 173 ? 34.064 8.847 12.649 1.00 29.41 165 LEU C N 1
ATOM 6756 C CA . LEU C 1 173 ? 33.511 9.944 13.452 1.00 28.09 165 LEU C CA 1
ATOM 6757 C C . LEU C 1 173 ? 32.993 9.451 14.786 1.00 27.14 165 LEU C C 1
ATOM 6758 O O . LEU C 1 173 ? 32.343 8.390 14.848 1.00 23.92 165 LEU C O 1
ATOM 6763 N N . ALA C 1 174 ? 33.213 10.238 15.835 1.00 25.14 166 ALA C N 1
ATOM 6764 C CA . ALA C 1 174 ? 32.583 9.988 17.120 1.00 26.05 166 ALA C CA 1
ATOM 6765 C C . ALA C 1 174 ? 31.730 11.181 17.516 1.00 25.73 166 ALA C C 1
ATOM 6766 O O . ALA C 1 174 ? 32.167 12.315 17.339 1.00 27.18 166 ALA C O 1
ATOM 6768 N N . ILE C 1 175 ? 30.559 10.924 18.085 1.00 23.47 167 ILE C N 1
ATOM 6769 C CA . ILE C 1 175 ? 29.768 11.945 18.734 1.00 23.54 167 ILE C CA 1
ATOM 6770 C C . ILE C 1 175 ? 30.252 11.971 20.163 1.00 24.16 167 ILE C C 1
ATOM 6771 O O . ILE C 1 175 ? 30.141 10.992 20.874 1.00 23.60 167 ILE C O 1
ATOM 6776 N N . VAL C 1 176 ? 30.823 13.083 20.595 1.00 24.17 168 VAL C N 1
ATOM 6777 C CA . VAL C 1 176 ? 31.487 13.077 21.871 1.00 24.87 168 VAL C CA 1
ATOM 6778 C C . VAL C 1 176 ? 30.915 14.165 22.736 1.00 24.41 168 VAL C C 1
ATOM 6779 O O . VAL C 1 176 ? 30.890 15.305 22.312 1.00 25.52 168 VAL C O 1
ATOM 6783 N N . PHE C 1 177 ? 30.504 13.812 23.947 1.00 24.94 169 PHE C N 1
ATOM 6784 C CA . PHE C 1 177 ? 29.855 14.749 24.881 1.00 26.16 169 PHE C CA 1
ATOM 6785 C C . PHE C 1 177 ? 30.806 15.195 25.985 1.00 26.11 169 PHE C C 1
ATOM 6786 O O . PHE C 1 177 ? 31.432 14.386 26.615 1.00 25.20 169 PHE C O 1
ATOM 6794 N N . ALA C 1 178 ? 30.818 16.489 26.257 1.00 27.78 170 ALA C N 1
ATOM 6795 C CA . ALA C 1 178 ? 31.706 17.065 27.242 1.00 29.44 170 ALA C CA 1
ATOM 6796 C C . ALA C 1 178 ? 31.067 18.203 28.044 1.00 29.82 170 ALA C C 1
ATOM 6797 O O . ALA C 1 178 ? 30.121 18.840 27.594 1.00 29.79 170 ALA C O 1
ATOM 6799 N N . MET C 1 179 ? 31.594 18.447 29.239 1.00 32.58 171 MET C N 1
ATOM 6800 C CA . MET C 1 179 ? 31.134 19.554 30.068 1.00 35.64 171 MET C CA 1
ATOM 6801 C C . MET C 1 179 ? 31.630 20.832 29.431 1.00 35.09 171 MET C C 1
ATOM 6802 O O . MET C 1 179 ? 32.813 20.977 29.287 1.00 30.81 171 MET C O 1
ATOM 6807 N N . THR C 1 180 ? 30.721 21.720 29.009 1.00 38.27 172 THR C N 1
ATOM 6808 C CA . THR C 1 180 ? 31.088 23.083 28.553 1.00 41.41 172 THR C CA 1
ATOM 6809 C C . THR C 1 180 ? 30.744 24.200 29.553 1.00 42.23 172 THR C C 1
ATOM 6810 O O . THR C 1 180 ? 31.334 25.276 29.485 1.00 40.69 172 THR C O 1
ATOM 6814 N N . ASP C 1 181 ? 29.745 23.965 30.412 1.00 42.31 173 ASP C N 1
ATOM 6815 C CA . ASP C 1 181 ? 29.319 24.933 31.426 1.00 42.69 173 ASP C CA 1
ATOM 6816 C C . ASP C 1 181 ? 29.073 24.223 32.765 1.00 42.24 173 ASP C C 1
ATOM 6817 O O . ASP C 1 181 ? 27.974 23.792 33.057 1.00 47.67 173 ASP C O 1
ATOM 6822 N N . PRO C 1 182 ? 30.093 24.115 33.602 1.00 45.65 174 PRO C N 1
ATOM 6823 C CA . PRO C 1 182 ? 29.891 23.344 34.840 1.00 50.94 174 PRO C CA 1
ATOM 6824 C C . PRO C 1 182 ? 28.864 23.915 35.850 1.00 55.04 174 PRO C C 1
ATOM 6825 O O . PRO C 1 182 ? 28.230 23.153 36.585 1.00 55.26 174 PRO C O 1
ATOM 6829 N N . ASP C 1 183 ? 28.667 25.229 35.865 1.00 57.60 175 ASP C N 1
ATOM 6830 C CA . ASP C 1 183 ? 27.662 25.803 36.753 1.00 56.67 175 ASP C CA 1
ATOM 6831 C C . ASP C 1 183 ? 26.245 25.351 36.342 1.00 58.31 175 ASP C C 1
ATOM 6832 O O . ASP C 1 183 ? 25.380 25.135 37.191 1.00 57.59 175 ASP C O 1
ATOM 6834 N N . GLU C 1 184 ? 26.019 25.148 35.047 1.00 57.10 176 GLU C N 1
ATOM 6835 C CA . GLU C 1 184 ? 24.658 24.970 34.540 1.00 53.34 176 GLU C CA 1
ATOM 6836 C C . GLU C 1 184 ? 24.062 23.574 34.697 1.00 54.90 176 GLU C C 1
ATOM 6837 O O . GLU C 1 184 ? 22.917 23.357 34.296 1.00 52.96 176 GLU C O 1
ATOM 6843 N N . GLY C 1 185 ? 24.828 22.632 35.250 1.00 54.96 177 GLY C N 1
ATOM 6844 C CA . GLY C 1 185 ? 24.312 21.288 35.568 1.00 55.28 177 GLY C CA 1
ATOM 6845 C C . GLY C 1 185 ? 23.697 20.461 34.443 1.00 52.74 177 GLY C C 1
ATOM 6846 O O . GLY C 1 185 ? 24.414 19.894 33.617 1.00 52.76 177 GLY C O 1
ATOM 6847 N N . LYS C 1 186 ? 22.362 20.375 34.428 1.00 52.58 178 LYS C N 1
ATOM 6848 C CA . LYS C 1 186 ? 21.638 19.608 33.398 1.00 49.77 178 LYS C CA 1
ATOM 6849 C C . LYS C 1 186 ? 21.822 20.209 31.994 1.00 46.60 178 LYS C C 1
ATOM 6850 O O . LYS C 1 186 ? 21.787 19.477 31.006 1.00 46.63 178 LYS C O 1
ATOM 6852 N N . ARG C 1 187 ? 22.008 21.528 31.906 1.00 41.50 179 ARG C N 1
ATOM 6853 C CA . ARG C 1 187 ? 22.292 22.164 30.629 1.00 38.66 179 ARG C CA 1
ATOM 6854 C C . ARG C 1 187 ? 23.773 22.424 30.501 1.00 36.75 179 ARG C C 1
ATOM 6855 O O . ARG C 1 187 ? 24.169 23.263 29.714 1.00 39.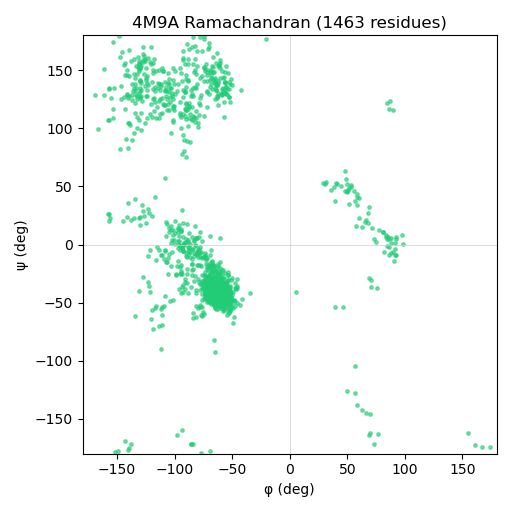38 179 ARG C O 1
ATOM 6857 N N . GLY C 1 188 ? 24.600 21.718 31.271 1.00 35.47 180 GLY C N 1
ATOM 6858 C CA . GLY C 1 188 ? 26.039 21.970 31.289 1.00 34.05 180 GLY C CA 1
ATOM 6859 C C . GLY C 1 188 ? 26.818 21.298 30.179 1.00 34.05 180 GLY C C 1
ATOM 6860 O O . GLY C 1 188 ? 28.004 21.607 29.984 1.00 36.36 180 GLY C O 1
ATOM 6861 N N . LEU C 1 189 ? 26.153 20.397 29.443 1.00 32.08 181 LEU C N 1
ATOM 6862 C CA . LEU C 1 189 ? 26.775 19.560 28.417 1.00 30.53 181 LEU C CA 1
ATOM 6863 C C . LEU C 1 189 ? 26.599 20.019 26.988 1.00 27.51 181 LEU C C 1
ATOM 6864 O O . LEU C 1 189 ? 25.576 20.599 26.607 1.00 26.24 181 LEU C O 1
ATOM 6869 N N . SER C 1 190 ? 27.589 19.705 26.159 1.00 25.57 182 SER C N 1
ATOM 6870 C CA . SER C 1 190 ? 27.463 19.946 24.715 1.00 24.73 182 SER C CA 1
ATOM 6871 C C . SER C 1 190 ? 27.957 18.735 23.979 1.00 24.82 182 SER C C 1
ATOM 6872 O O . SER C 1 190 ? 28.713 17.922 24.546 1.00 23.56 182 SER C O 1
ATOM 6875 N N . ALA C 1 191 ? 27.522 18.632 22.718 1.00 25.58 183 ALA C N 1
ATOM 6876 C CA . ALA C 1 191 ? 27.812 17.486 21.852 1.00 26.69 183 ALA C CA 1
ATOM 6877 C C . ALA C 1 191 ? 28.692 17.939 20.707 1.00 26.23 183 ALA C C 1
ATOM 6878 O O . ALA C 1 191 ? 28.463 19.011 20.160 1.00 27.27 183 ALA C O 1
ATOM 6880 N N . PHE C 1 192 ? 29.690 17.118 20.369 1.00 26.13 184 PHE C N 1
ATOM 6881 C CA . PHE C 1 192 ? 30.700 17.426 19.348 1.00 26.57 184 PHE C CA 1
ATOM 6882 C C . PHE C 1 192 ? 30.942 16.272 18.408 1.00 26.13 184 PHE C C 1
ATOM 6883 O O . PHE C 1 192 ? 31.050 15.130 18.832 1.00 25.89 184 PHE C O 1
ATOM 6891 N N . VAL C 1 193 ? 31.068 16.593 17.128 1.00 27.35 185 VAL C N 1
ATOM 6892 C CA . VAL C 1 193 ? 31.456 15.623 16.107 1.00 26.27 185 VAL C CA 1
ATOM 6893 C C . VAL C 1 193 ? 32.968 15.677 16.018 1.00 28.09 185 VAL C C 1
ATOM 6894 O O . VAL C 1 193 ? 33.517 16.718 15.637 1.00 30.23 185 VAL C O 1
ATOM 6898 N N . VAL C 1 194 ? 33.636 14.578 16.372 1.00 27.16 186 VAL C N 1
ATOM 6899 C CA . VAL C 1 194 ? 35.087 14.508 16.373 1.00 27.74 186 VAL C CA 1
ATOM 6900 C C . VAL C 1 194 ? 35.536 13.463 15.338 1.00 27.57 186 VAL C C 1
ATOM 6901 O O . VAL C 1 194 ? 35.323 12.292 15.529 1.00 28.02 186 VAL C O 1
ATOM 6905 N N . PRO C 1 195 ? 36.127 13.891 14.212 1.00 29.10 187 PRO C N 1
ATOM 6906 C CA . PRO C 1 195 ? 36.775 12.924 13.327 1.00 29.09 187 PRO C CA 1
ATOM 6907 C C . PRO C 1 195 ? 37.786 12.156 14.131 1.00 29.11 187 PRO C C 1
ATOM 6908 O O . PRO C 1 195 ? 38.503 12.714 14.971 1.00 27.11 187 PRO C O 1
ATOM 6912 N N . THR C 1 196 ? 37.804 10.858 13.936 1.00 29.55 188 THR C N 1
ATOM 6913 C CA . THR C 1 196 ? 38.600 10.041 14.796 1.00 28.51 188 THR C CA 1
ATOM 6914 C C . THR C 1 196 ? 40.086 10.162 14.504 1.00 29.57 188 THR C C 1
ATOM 6915 O O . THR C 1 196 ? 40.872 9.681 15.301 1.00 29.53 188 THR C O 1
ATOM 6919 N N . ASP C 1 197 ? 40.472 10.816 13.399 1.00 31.40 189 ASP C N 1
ATOM 6920 C CA . ASP C 1 197 ? 41.889 11.013 13.110 1.00 33.91 189 ASP C CA 1
ATOM 6921 C C . ASP C 1 197 ? 42.404 12.368 13.579 1.00 32.59 189 ASP C C 1
ATOM 6922 O O . ASP C 1 197 ? 43.578 12.674 13.458 1.00 31.77 189 ASP C O 1
ATOM 6927 N N . THR C 1 198 ? 41.527 13.150 14.179 1.00 31.89 190 THR C N 1
ATOM 6928 C CA . THR C 1 198 ? 41.951 14.323 14.895 1.00 31.56 190 THR C CA 1
ATOM 6929 C C . THR C 1 198 ? 43.036 14.010 15.938 1.00 33.50 190 THR C C 1
ATOM 6930 O O . THR C 1 198 ? 42.866 13.116 16.783 1.00 30.12 190 THR C O 1
ATOM 6934 N N . PRO C 1 199 ? 44.172 14.739 15.871 1.00 35.20 191 PRO C N 1
ATOM 6935 C CA . PRO C 1 199 ? 45.240 14.554 16.855 1.00 33.99 191 PRO C CA 1
ATOM 6936 C C . PRO C 1 199 ? 44.662 14.771 18.246 1.00 31.94 191 PRO C C 1
ATOM 6937 O O . PRO C 1 199 ? 43.838 15.659 18.429 1.00 32.43 191 PRO C O 1
ATOM 6941 N N . GLY C 1 200 ? 45.066 13.961 19.213 1.00 30.77 192 GLY C N 1
ATOM 6942 C CA . GLY C 1 200 ? 44.490 14.049 20.557 1.00 29.06 192 GLY C CA 1
ATOM 6943 C C . GLY C 1 200 ? 43.244 13.176 20.770 1.00 28.06 192 GLY C C 1
ATOM 6944 O O . GLY C 1 200 ? 42.764 13.090 21.894 1.00 27.39 192 GLY C O 1
ATOM 6945 N N . PHE C 1 201 ? 42.726 12.530 19.720 1.00 27.20 193 PHE C N 1
ATOM 6946 C CA . PHE C 1 201 ? 41.655 11.497 19.873 1.00 25.99 193 PHE C CA 1
ATOM 6947 C C . PHE C 1 201 ? 42.313 10.131 19.935 1.00 26.41 193 PHE C C 1
ATOM 6948 O O . PHE C 1 201 ? 42.697 9.592 18.888 1.00 28.14 193 PHE C O 1
ATOM 6956 N N . ILE C 1 202 ? 42.462 9.596 21.152 1.00 24.65 194 ILE C N 1
ATOM 6957 C CA . ILE C 1 202 ? 43.291 8.416 21.395 1.00 25.73 194 ILE C CA 1
ATOM 6958 C C . ILE C 1 202 ? 42.396 7.228 21.760 1.00 25.61 194 ILE C C 1
ATOM 6959 O O . ILE C 1 202 ? 41.759 7.233 22.807 1.00 24.10 194 ILE C O 1
ATOM 6964 N N . VAL C 1 203 ? 42.374 6.240 20.869 1.00 25.47 195 VAL C N 1
ATOM 6965 C CA . VAL C 1 203 ? 41.668 4.972 21.037 1.00 26.53 195 VAL C CA 1
ATOM 6966 C C . VAL C 1 203 ? 42.546 3.922 21.692 1.00 26.48 195 VAL C C 1
ATOM 6967 O O . VAL C 1 203 ? 43.576 3.558 21.145 1.00 29.16 195 VAL C O 1
ATOM 6971 N N . GLY C 1 204 ? 42.123 3.406 22.840 1.00 26.35 196 GLY C N 1
ATOM 6972 C CA . GLY C 1 204 ? 42.866 2.345 23.549 1.00 25.53 196 GLY C CA 1
ATOM 6973 C C . GLY C 1 204 ? 42.515 0.949 23.060 1.00 25.40 196 GLY C C 1
ATOM 6974 O O . GLY C 1 204 ? 41.794 0.780 22.095 1.00 24.63 196 GLY C O 1
ATOM 6975 N N . LYS C 1 205 ? 42.999 -0.068 23.757 1.00 27.28 197 LYS C N 1
ATOM 6976 C CA . LYS C 1 205 ? 42.844 -1.437 23.290 1.00 28.12 197 LYS C CA 1
ATOM 6977 C C . LYS C 1 205 ? 41.393 -1.891 23.444 1.00 28.59 197 LYS C C 1
ATOM 6978 O O . LYS C 1 205 ? 40.718 -1.487 24.378 1.00 28.30 197 LYS C O 1
ATOM 6980 N N . PRO C 1 206 ? 40.920 -2.718 22.517 1.00 28.20 198 PRO C N 1
ATOM 6981 C CA . PRO C 1 206 ? 39.575 -3.222 22.619 1.00 31.14 198 PRO C CA 1
ATOM 6982 C C . PRO C 1 206 ? 39.402 -4.114 23.843 1.00 30.47 198 PRO C C 1
ATOM 6983 O O . PRO C 1 206 ? 40.308 -4.872 24.202 1.00 29.49 198 PRO C O 1
ATOM 6987 N N . GLU C 1 207 ? 38.247 -3.988 24.477 1.00 28.88 199 GLU C N 1
ATOM 6988 C CA . GLU C 1 207 ? 37.972 -4.741 25.671 1.00 29.92 199 GLU C CA 1
ATOM 6989 C C . GLU C 1 207 ? 37.811 -6.230 25.333 1.00 28.10 199 GLU C C 1
ATOM 6990 O O . GLU C 1 207 ? 37.383 -6.572 24.229 1.00 26.46 199 GLU C O 1
ATOM 6996 N N . LYS C 1 208 ? 38.165 -7.088 26.287 1.00 25.84 200 LYS C N 1
ATOM 6997 C CA . LYS C 1 208 ? 38.029 -8.528 26.151 1.00 26.16 200 LYS C CA 1
ATOM 6998 C C . LYS C 1 208 ? 36.720 -8.962 26.769 1.00 23.73 200 LYS C C 1
ATOM 6999 O O . LYS C 1 208 ? 36.526 -8.874 27.963 1.00 22.48 200 LYS C O 1
ATOM 7005 N N . LYS C 1 209 ? 35.825 -9.426 25.939 1.00 22.10 201 LYS C N 1
ATOM 7006 C CA . LYS C 1 209 ? 34.430 -9.616 26.352 1.00 23.10 201 LYS C CA 1
ATOM 7007 C C . LYS C 1 209 ? 34.068 -11.077 26.192 1.00 21.89 201 LYS C C 1
ATOM 7008 O O . LYS C 1 209 ? 34.683 -11.801 25.390 1.00 20.68 201 LYS C O 1
ATOM 7014 N N . MET C 1 210 ? 33.081 -11.506 26.958 1.00 21.71 202 MET C N 1
ATOM 7015 C CA . MET C 1 210 ? 32.614 -12.906 26.882 1.00 21.02 202 MET C CA 1
ATOM 7016 C C . MET C 1 210 ? 31.990 -13.228 25.516 1.00 21.34 202 MET C C 1
ATOM 7017 O O . MET C 1 210 ? 32.173 -14.319 24.969 1.00 21.90 202 MET C O 1
ATOM 7022 N N . GLY C 1 211 ? 31.245 -12.267 24.964 1.00 22.22 203 GLY C N 1
ATOM 7023 C CA . GLY C 1 211 ? 30.566 -12.433 23.679 1.00 20.82 203 GLY C CA 1
ATOM 7024 C C . GLY C 1 211 ? 30.676 -11.202 22.823 1.00 20.23 203 GLY C C 1
ATOM 7025 O O . GLY C 1 211 ? 31.363 -10.279 23.180 1.00 19.54 203 GLY C O 1
ATOM 7026 N N . ILE C 1 212 ? 29.948 -11.200 21.716 1.00 20.75 204 ILE C N 1
ATOM 7027 C CA . ILE C 1 212 ? 30.062 -10.213 20.650 1.00 20.82 204 ILE C CA 1
ATOM 7028 C C . ILE C 1 212 ? 31.497 -9.799 20.492 1.00 22.30 204 ILE C C 1
ATOM 7029 O O . ILE C 1 212 ? 31.831 -8.630 20.398 1.00 21.93 204 ILE C O 1
ATOM 7034 N N . ARG C 1 213 ? 32.350 -10.809 20.459 1.00 23.00 205 ARG C N 1
ATOM 7035 C CA . ARG C 1 213 ? 33.761 -10.627 20.523 1.00 23.50 205 ARG C CA 1
ATOM 7036 C C . ARG C 1 213 ? 34.364 -9.890 19.333 1.00 22.73 205 ARG C C 1
ATOM 7037 O O . ARG C 1 213 ? 35.397 -9.245 19.480 1.00 21.66 205 ARG C O 1
ATOM 7045 N N . ALA C 1 214 ? 33.730 -9.974 18.169 1.00 23.09 206 ALA C N 1
ATOM 7046 C CA . ALA C 1 214 ? 34.230 -9.278 16.999 1.00 23.51 206 ALA C CA 1
ATOM 7047 C C . ALA C 1 214 ? 33.748 -7.830 16.933 1.00 24.44 206 ALA C C 1
ATOM 7048 O O . ALA C 1 214 ? 34.150 -7.115 16.030 1.00 24.87 206 ALA C O 1
ATOM 7050 N N . SER C 1 215 ? 32.894 -7.399 17.860 1.00 25.07 207 SER C N 1
ATOM 7051 C CA . SER C 1 215 ? 32.481 -5.992 17.916 1.00 25.40 207 SER C CA 1
ATOM 7052 C C . SER C 1 215 ? 33.466 -5.206 18.744 1.00 25.82 207 SER C C 1
ATOM 7053 O O . SER C 1 215 ? 33.541 -5.383 19.973 1.00 26.57 207 SER C O 1
ATOM 7056 N N . ASP C 1 216 ? 34.193 -4.323 18.094 1.00 26.16 208 ASP C N 1
ATOM 7057 C CA . ASP C 1 216 ? 35.209 -3.542 18.785 1.00 27.60 208 ASP C CA 1
ATOM 7058 C C . ASP C 1 216 ? 34.580 -2.611 19.815 1.00 25.93 208 ASP C C 1
ATOM 7059 O O . ASP C 1 216 ? 33.684 -1.837 19.520 1.00 27.33 208 ASP C O 1
ATOM 7064 N N . THR C 1 217 ? 35.044 -2.732 21.040 1.00 24.96 209 THR C N 1
ATOM 7065 C CA . THR C 1 217 ? 34.596 -1.917 22.119 1.00 25.90 209 THR C CA 1
ATOM 7066 C C . THR C 1 217 ? 35.830 -1.358 22.795 1.00 26.00 209 THR C C 1
ATOM 7067 O O . THR C 1 217 ? 36.599 -2.120 23.387 1.00 26.74 209 THR C O 1
ATOM 7071 N N . CYS C 1 218 ? 36.018 -0.036 22.694 1.00 25.45 210 CYS C N 1
ATOM 7072 C CA . CYS C 1 218 ? 37.285 0.606 23.117 1.00 26.83 210 CYS C CA 1
ATOM 7073 C C . CYS C 1 218 ? 37.129 1.801 24.056 1.00 24.68 210 CYS C C 1
ATOM 7074 O O . CYS C 1 218 ? 36.273 2.627 23.864 1.00 24.27 210 CYS C O 1
ATOM 7077 N N . PRO C 1 219 ? 37.984 1.891 25.065 1.00 25.37 211 PRO C N 1
ATOM 7078 C CA . PRO C 1 219 ? 38.082 3.132 25.794 1.00 26.80 211 PRO C CA 1
ATOM 7079 C C . PRO C 1 219 ? 38.675 4.185 24.869 1.00 26.10 211 PRO C C 1
ATOM 7080 O O . PRO C 1 219 ? 39.397 3.832 23.943 1.00 24.10 211 PRO C O 1
ATOM 7084 N N . ILE C 1 220 ? 38.354 5.444 25.125 1.00 27.71 212 ILE C N 1
ATOM 7085 C CA . ILE C 1 220 ? 38.895 6.586 24.366 1.00 29.05 212 ILE C CA 1
ATOM 7086 C C . ILE C 1 220 ? 39.291 7.748 25.280 1.00 27.86 212 ILE C C 1
ATOM 7087 O O . ILE C 1 220 ? 38.590 8.044 26.233 1.00 25.56 212 ILE C O 1
ATOM 7092 N N . THR C 1 221 ? 40.433 8.377 25.003 1.00 27.54 213 THR C N 1
ATOM 7093 C CA . THR C 1 221 ? 40.803 9.606 25.682 1.00 29.43 213 THR C CA 1
ATOM 7094 C C . THR C 1 221 ? 40.946 10.758 24.701 1.00 29.20 213 THR C C 1
ATOM 7095 O O . THR C 1 221 ? 41.277 10.593 23.525 1.00 28.26 213 THR C O 1
ATOM 7099 N N . LEU C 1 222 ? 40.619 11.932 25.207 1.00 31.31 214 LEU C N 1
ATOM 7100 C CA . LEU C 1 222 ? 40.728 13.176 24.482 1.00 31.44 214 LEU C CA 1
ATOM 7101 C C . LEU C 1 222 ? 41.813 13.976 25.200 1.00 31.90 214 LEU C C 1
ATOM 7102 O O . LEU C 1 222 ? 41.702 14.217 26.402 1.00 32.63 214 LEU C O 1
ATOM 7107 N N . GLU C 1 223 ? 42.848 14.373 24.462 1.00 30.92 215 GLU C N 1
ATOM 7108 C CA . GLU C 1 223 ? 44.039 15.013 25.035 1.00 30.66 215 GLU C CA 1
ATOM 7109 C C . GLU C 1 223 ? 44.342 16.218 24.193 1.00 29.61 215 GLU C C 1
ATOM 7110 O O . GLU C 1 223 ? 44.838 16.103 23.074 1.00 26.11 215 GLU C O 1
ATOM 7116 N N . ASN C 1 224 ? 43.930 17.375 24.689 1.00 29.25 216 ASN C N 1
ATOM 7117 C CA . ASN C 1 224 ? 43.958 18.565 23.874 1.00 29.80 216 ASN C CA 1
ATOM 7118 C C . ASN C 1 224 ? 43.494 18.253 22.457 1.00 30.15 216 ASN C C 1
ATOM 7119 O O . ASN C 1 224 ? 44.161 18.565 21.470 1.00 31.22 216 ASN C O 1
ATOM 7124 N N . CYS C 1 225 ? 42.329 17.623 22.369 1.00 29.90 217 CYS C N 1
ATOM 7125 C CA . CYS C 1 225 ? 41.731 17.285 21.078 1.00 30.01 217 CYS C CA 1
ATOM 7126 C C . CYS C 1 225 ? 41.021 18.527 20.594 1.00 29.75 217 CYS C C 1
ATOM 7127 O O . CYS C 1 225 ? 39.957 18.877 21.104 1.00 28.93 217 CYS C O 1
ATOM 7130 N N . ALA C 1 226 ? 41.633 19.184 19.609 1.00 30.13 218 ALA C N 1
ATOM 7131 C CA . ALA C 1 226 ? 41.194 20.464 19.119 1.00 30.46 218 ALA C CA 1
ATOM 7132 C C . ALA C 1 226 ? 40.434 20.249 17.840 1.00 30.11 218 ALA C C 1
ATOM 7133 O O . ALA C 1 226 ? 40.958 19.625 16.923 1.00 31.11 218 ALA C O 1
ATOM 7135 N N . ILE C 1 227 ? 39.197 20.747 17.798 1.00 28.88 219 ILE C N 1
ATOM 7136 C CA . ILE C 1 227 ? 38.340 20.643 16.622 1.00 28.67 219 ILE C CA 1
ATOM 7137 C C . ILE C 1 227 ? 37.742 21.993 16.266 1.00 28.66 219 ILE C C 1
ATOM 7138 O O . ILE C 1 227 ? 37.626 22.867 17.115 1.00 27.75 219 ILE C O 1
ATOM 7143 N N . PRO C 1 228 ? 37.374 22.166 14.990 1.00 30.84 220 PRO C N 1
ATOM 7144 C CA . PRO C 1 228 ? 36.748 23.403 14.543 1.00 32.06 220 PRO C CA 1
ATOM 7145 C C . PRO C 1 228 ? 35.482 23.770 15.312 1.00 32.76 220 PRO C C 1
ATOM 7146 O O . PRO C 1 228 ? 34.636 22.907 15.585 1.00 33.14 220 PRO C O 1
ATOM 7150 N N . GLN C 1 229 ? 35.350 25.050 15.611 1.00 32.37 221 GLN C N 1
ATOM 7151 C CA . GLN C 1 229 ? 34.185 25.593 16.302 1.00 33.53 221 GLN C CA 1
ATOM 7152 C C . GLN C 1 229 ? 32.840 25.083 15.753 1.00 32.35 221 GLN C C 1
ATOM 7153 O O . GLN C 1 229 ? 31.887 24.873 16.500 1.00 30.01 221 GLN C O 1
ATOM 7159 N N . GLU C 1 230 ? 32.785 24.894 14.442 1.00 34.18 222 GLU C N 1
ATOM 7160 C CA . GLU C 1 230 ? 31.568 24.451 13.762 1.00 35.56 222 GLU C CA 1
ATOM 7161 C C . GLU C 1 230 ? 31.269 22.955 13.926 1.00 32.60 222 GLU C C 1
ATOM 7162 O O . GLU C 1 230 ? 30.335 22.447 13.342 1.00 33.37 222 GLU C O 1
ATOM 7168 N N . ASN C 1 231 ? 32.087 22.251 14.693 1.00 31.93 223 ASN C N 1
ATOM 7169 C CA . ASN C 1 231 ? 31.835 20.849 15.017 1.00 29.19 223 ASN C CA 1
ATOM 7170 C C . ASN C 1 231 ? 30.982 20.650 16.250 1.00 28.79 223 ASN C C 1
ATOM 7171 O O . ASN C 1 231 ? 30.616 19.522 16.564 1.00 27.14 223 ASN C O 1
ATOM 7176 N N . LEU C 1 232 ? 30.670 21.749 16.932 1.00 27.52 224 LEU C N 1
ATOM 7177 C CA . LEU C 1 232 ? 29.671 21.724 17.961 1.00 28.18 224 LEU C CA 1
ATOM 7178 C C . LEU C 1 232 ? 28.366 21.227 17.349 1.00 26.68 224 LEU C C 1
ATOM 7179 O O . LEU C 1 232 ? 27.914 21.814 16.399 1.00 25.13 224 LEU C O 1
ATOM 7184 N N . LEU C 1 233 ? 27.788 20.149 17.868 1.00 25.42 225 LEU C N 1
ATOM 7185 C CA . LEU C 1 233 ? 26.511 19.646 17.332 1.00 26.59 225 LEU C CA 1
ATOM 7186 C C . LEU C 1 233 ? 25.351 20.195 18.160 1.00 26.08 225 LEU C C 1
ATOM 7187 O O . LEU C 1 233 ? 25.303 19.998 19.380 1.00 25.45 225 LEU C O 1
ATOM 7192 N N . GLY C 1 234 ? 24.423 20.885 17.508 1.00 27.16 226 GLY C N 1
ATOM 7193 C CA . GLY C 1 234 ? 23.367 21.588 18.217 1.00 28.63 226 GLY C CA 1
ATOM 7194 C C . GLY C 1 234 ? 23.926 22.786 18.971 1.00 30.39 226 GLY C C 1
ATOM 7195 O O . GLY C 1 234 ? 25.043 23.239 18.701 1.00 32.53 226 GLY C O 1
ATOM 7196 N N . LYS C 1 235 ? 23.154 23.287 19.930 1.00 30.81 227 LYS C N 1
ATOM 7197 C CA . LYS C 1 235 ? 23.507 24.493 20.664 1.00 33.26 227 LYS C CA 1
ATOM 7198 C C . LYS C 1 235 ? 24.209 24.097 21.948 1.00 33.89 227 LYS C C 1
ATOM 7199 O O . LYS C 1 235 ? 23.988 23.009 22.510 1.00 32.09 227 LYS C O 1
ATOM 7201 N N . ARG C 1 236 ? 25.055 25.006 22.395 1.00 32.72 228 ARG C N 1
ATOM 7202 C CA . ARG C 1 236 ? 25.830 24.824 23.589 1.00 33.80 228 ARG C CA 1
ATOM 7203 C C . ARG C 1 236 ? 24.900 24.565 24.749 1.00 33.07 228 ARG C C 1
ATOM 7204 O O . ARG C 1 236 ? 23.927 25.276 24.947 1.00 32.02 228 ARG C O 1
ATOM 7212 N N . GLY C 1 237 ? 25.179 23.516 25.511 1.00 34.43 229 GLY C N 1
ATOM 7213 C CA . GLY C 1 237 ? 24.309 23.166 26.630 1.00 33.78 229 GLY C CA 1
ATOM 7214 C C . GLY C 1 237 ? 23.205 22.183 26.310 1.00 34.05 229 GLY C C 1
ATOM 7215 O O . GLY C 1 237 ? 22.500 21.743 27.222 1.00 32.45 229 GLY C O 1
ATOM 7216 N N . GLU C 1 238 ? 23.087 21.791 25.039 1.00 32.93 230 GLU C N 1
ATOM 7217 C CA . GLU C 1 238 ? 22.032 20.870 24.590 1.00 33.14 230 GLU C CA 1
ATOM 7218 C C . GLU C 1 238 ? 22.481 19.381 24.565 1.00 30.59 230 GLU C C 1
ATOM 7219 O O . GLU C 1 238 ? 21.779 18.503 24.021 1.00 29.11 230 GLU C O 1
ATOM 7225 N N . GLY C 1 239 ? 23.631 19.098 25.168 1.00 28.54 231 GLY C N 1
ATOM 7226 C CA . GLY C 1 239 ? 24.298 17.802 25.008 1.00 27.56 231 GLY C CA 1
ATOM 7227 C C . GLY C 1 239 ? 23.521 16.652 25.633 1.00 28.74 231 GLY C C 1
ATOM 7228 O O . GLY C 1 239 ? 23.471 15.569 25.059 1.00 28.71 231 GLY C O 1
ATOM 7229 N N . LEU C 1 240 ? 22.913 16.900 26.799 1.00 28.06 232 LEU C N 1
ATOM 7230 C CA . LEU C 1 240 ? 22.178 15.879 27.538 1.00 28.68 232 LEU C CA 1
ATOM 7231 C C . LEU C 1 240 ? 20.991 15.436 26.734 1.00 28.78 232 LEU C C 1
ATOM 7232 O O . LEU C 1 240 ? 20.789 14.246 26.504 1.00 29.09 232 LEU C O 1
ATOM 7237 N N . LYS C 1 241 ? 20.236 16.434 26.286 1.00 30.58 233 LYS C N 1
ATOM 7238 C CA . LYS C 1 241 ? 19.073 16.274 25.448 1.00 29.66 233 LYS C CA 1
ATOM 7239 C C . LYS C 1 241 ? 19.402 15.502 24.186 1.00 28.03 233 LYS C C 1
ATOM 7240 O O . LYS C 1 241 ? 18.660 14.611 23.771 1.00 26.13 233 LYS C O 1
ATOM 7246 N N . ILE C 1 242 ? 20.524 15.846 23.564 1.00 27.71 234 ILE C N 1
ATOM 7247 C CA . ILE C 1 242 ? 20.982 15.117 22.386 1.00 26.33 234 ILE C CA 1
ATOM 7248 C C . ILE C 1 242 ? 21.367 13.685 22.768 1.00 26.38 234 ILE C C 1
ATOM 7249 O O . ILE C 1 242 ? 20.944 12.733 22.114 1.00 26.51 234 ILE C O 1
ATOM 7254 N N . ALA C 1 243 ? 22.098 13.532 23.867 1.00 26.98 235 ALA C N 1
ATOM 7255 C CA . ALA C 1 243 ? 22.493 12.188 24.345 1.00 28.08 235 ALA C CA 1
ATOM 7256 C C . ALA C 1 243 ? 21.301 11.281 24.612 1.00 28.45 235 ALA C C 1
ATOM 7257 O O . ALA C 1 243 ? 21.455 10.084 24.565 1.00 29.69 235 ALA C O 1
ATOM 7259 N N . LEU C 1 244 ? 20.119 11.858 24.839 1.00 29.47 236 LEU C N 1
ATOM 7260 C CA . LEU C 1 244 ? 18.960 11.082 25.222 1.00 30.23 236 LEU C CA 1
ATOM 7261 C C . LEU C 1 244 ? 17.924 10.941 24.127 1.00 31.35 236 LEU C C 1
ATOM 7262 O O . LEU C 1 244 ? 16.852 10.375 24.391 1.00 32.22 236 LEU C O 1
ATOM 7267 N N . SER C 1 245 ? 18.234 11.395 22.910 1.00 30.49 237 SER C N 1
ATOM 7268 C CA . SER C 1 245 ? 17.202 11.529 21.865 1.00 31.03 237 SER C CA 1
ATOM 7269 C C . SER C 1 245 ? 17.104 10.369 20.876 1.00 30.52 237 SER C C 1
ATOM 7270 O O . SER C 1 245 ? 16.299 10.444 19.949 1.00 29.31 237 SER C O 1
ATOM 7273 N N . ASN C 1 246 ? 17.904 9.312 21.055 1.00 29.76 238 ASN C N 1
ATOM 7274 C CA . ASN C 1 246 ? 17.772 8.098 20.221 1.00 29.29 238 ASN C CA 1
ATOM 7275 C C . ASN C 1 246 ? 17.622 6.824 21.059 1.00 27.45 238 ASN C C 1
ATOM 7276 O O . ASN C 1 246 ? 17.959 5.710 20.589 1.00 25.52 238 ASN C O 1
ATOM 7281 N N . LEU C 1 247 ? 17.135 7.000 22.292 1.00 24.34 239 LEU C N 1
ATOM 7282 C CA . LEU C 1 247 ? 16.888 5.886 23.200 1.00 24.78 239 LEU C CA 1
ATOM 7283 C C . LEU C 1 247 ? 15.870 4.890 22.621 1.00 23.99 239 LEU C C 1
ATOM 7284 O O . LEU C 1 247 ? 16.032 3.691 22.825 1.00 24.90 239 LEU C O 1
ATOM 7289 N N . GLU C 1 248 ? 14.854 5.387 21.919 1.00 22.91 240 GLU C N 1
ATOM 7290 C CA . GLU C 1 248 ? 13.765 4.578 21.347 1.00 23.85 240 GLU C CA 1
ATOM 7291 C C . GLU C 1 248 ? 14.308 3.674 20.253 1.00 23.26 240 GLU C C 1
ATOM 7292 O O . GLU C 1 248 ? 14.129 2.442 20.257 1.00 20.99 240 GLU C O 1
ATOM 7298 N N . GLY C 1 249 ? 15.038 4.303 19.343 1.00 23.48 241 GLY C N 1
ATOM 7299 C CA . GLY C 1 249 ? 15.660 3.621 18.224 1.00 21.42 241 GLY C CA 1
ATOM 7300 C C . GLY C 1 249 ? 16.707 2.630 18.660 1.00 21.49 241 GLY C C 1
ATOM 7301 O O . GLY C 1 249 ? 16.726 1.518 18.146 1.00 21.70 241 GLY C O 1
ATOM 7302 N N . GLY C 1 250 ? 17.591 3.018 19.585 1.00 21.20 242 GLY C N 1
ATOM 7303 C CA . GLY C 1 250 ? 18.616 2.091 20.110 1.00 20.97 242 GLY C CA 1
ATOM 7304 C C . GLY C 1 250 ? 18.024 0.825 20.724 1.00 20.79 242 GLY C C 1
ATOM 7305 O O . GLY C 1 250 ? 18.481 -0.296 20.501 1.00 21.96 242 GLY C O 1
ATOM 7306 N N . ARG C 1 251 ? 16.967 1.029 21.478 1.00 20.86 243 ARG C N 1
ATOM 7307 C CA . ARG C 1 251 ? 16.296 -0.021 22.223 1.00 20.47 243 ARG C CA 1
ATOM 7308 C C . ARG C 1 251 ? 15.472 -0.913 21.336 1.00 19.07 243 ARG C C 1
ATOM 7309 O O . ARG C 1 251 ? 15.483 -2.121 21.527 1.00 18.09 243 ARG C O 1
ATOM 7317 N N . ILE C 1 252 ? 14.820 -0.338 20.323 1.00 18.82 244 ILE C N 1
ATOM 7318 C CA . ILE C 1 252 ? 14.212 -1.150 19.265 1.00 18.52 244 ILE C CA 1
ATOM 7319 C C . ILE C 1 252 ? 15.245 -2.060 18.606 1.00 17.94 244 ILE C C 1
ATOM 7320 O O . ILE C 1 252 ? 14.984 -3.228 18.386 1.00 18.16 244 ILE C O 1
ATOM 7325 N N . GLY C 1 253 ? 16.439 -1.558 18.338 1.00 18.16 245 GLY C N 1
ATOM 7326 C CA . GLY C 1 253 ? 17.431 -2.347 17.596 1.00 18.44 245 GLY C CA 1
ATOM 7327 C C . GLY C 1 253 ? 18.040 -3.478 18.431 1.00 18.65 245 GLY C C 1
ATOM 7328 O O . GLY C 1 253 ? 18.251 -4.595 17.949 1.00 18.75 245 GLY C O 1
ATOM 7329 N N . ILE C 1 254 ? 18.303 -3.205 19.697 1.00 18.36 246 ILE C N 1
ATOM 7330 C CA . ILE C 1 254 ? 18.811 -4.263 20.577 1.00 19.15 246 ILE C CA 1
ATOM 7331 C C . ILE C 1 254 ? 17.760 -5.381 20.871 1.00 17.82 246 ILE C C 1
ATOM 7332 O O . ILE C 1 254 ? 18.101 -6.561 20.962 1.00 17.17 246 ILE C O 1
ATOM 7337 N N . ALA C 1 255 ? 16.489 -5.008 20.977 1.00 17.40 247 ALA C N 1
ATOM 7338 C CA . ALA C 1 255 ? 15.424 -5.957 21.109 1.00 16.49 247 ALA C CA 1
ATOM 7339 C C . ALA C 1 255 ? 15.362 -6.818 19.853 1.00 16.98 247 ALA C C 1
ATOM 7340 O O . ALA C 1 255 ? 15.220 -8.062 19.943 1.00 16.42 247 ALA C O 1
ATOM 7342 N N . ALA C 1 256 ? 15.524 -6.197 18.678 1.00 16.01 248 ALA C N 1
ATOM 7343 C CA . ALA C 1 256 ? 15.597 -7.002 17.448 1.00 16.55 248 ALA C CA 1
ATOM 7344 C C . ALA C 1 256 ? 16.826 -7.925 17.428 1.00 17.62 248 ALA C C 1
ATOM 7345 O O . ALA C 1 256 ? 16.739 -9.036 16.900 1.00 17.81 248 ALA C O 1
ATOM 7347 N N . GLN C 1 257 ? 17.966 -7.433 17.940 1.00 17.56 249 GLN C N 1
ATOM 7348 C CA . GLN C 1 257 ? 19.177 -8.224 17.994 1.00 18.38 249 GLN C CA 1
ATOM 7349 C C . GLN C 1 257 ? 18.997 -9.461 18.909 1.00 18.63 249 GLN C C 1
ATOM 7350 O O . GLN C 1 257 ? 19.369 -10.570 18.533 1.00 18.75 249 GLN C O 1
ATOM 7356 N N . ALA C 1 258 ? 18.463 -9.233 20.117 1.00 18.58 250 ALA C N 1
ATOM 7357 C CA . ALA C 1 258 ? 18.153 -10.290 21.086 1.00 17.93 250 ALA C CA 1
ATOM 7358 C C . ALA C 1 258 ? 17.247 -11.335 20.450 1.00 18.54 250 ALA C C 1
ATOM 7359 O O . ALA C 1 258 ? 17.509 -12.513 20.597 1.00 18.62 250 ALA C O 1
ATOM 7361 N N . THR C 1 259 ? 16.230 -10.885 19.702 1.00 19.41 251 THR C N 1
ATOM 7362 C CA . THR C 1 259 ? 15.301 -11.781 18.997 1.00 19.63 251 THR C CA 1
ATOM 7363 C C . THR C 1 259 ? 16.008 -12.672 17.959 1.00 20.46 251 THR C C 1
ATOM 7364 O O . THR C 1 259 ? 15.780 -13.897 17.916 1.00 19.57 251 THR C O 1
ATOM 7368 N N . GLY C 1 260 ? 16.917 -12.082 17.186 1.00 19.45 252 GLY C N 1
ATOM 7369 C CA . GLY C 1 260 ? 17.630 -12.818 16.157 1.00 20.25 252 GLY C CA 1
ATOM 7370 C C . GLY C 1 260 ? 18.589 -13.841 16.736 1.00 20.35 252 GLY C C 1
ATOM 7371 O O . GLY C 1 260 ? 18.738 -14.971 16.185 1.00 21.05 252 GLY C O 1
ATOM 7372 N N . ILE C 1 261 ? 19.277 -13.453 17.813 1.00 19.98 253 ILE C N 1
ATOM 7373 C CA . ILE C 1 261 ? 20.213 -14.368 18.471 1.00 19.00 253 ILE C CA 1
ATOM 7374 C C . ILE C 1 261 ? 19.460 -15.591 18.999 1.00 18.09 253 ILE C C 1
ATOM 7375 O O . ILE C 1 261 ? 19.911 -16.725 18.830 1.00 19.02 253 ILE C O 1
ATOM 7380 N N . ALA C 1 262 ? 18.354 -15.344 19.687 1.00 17.80 254 ALA C N 1
ATOM 7381 C CA . ALA C 1 262 ? 17.510 -16.410 20.239 1.00 17.18 254 ALA C CA 1
ATOM 7382 C C . ALA C 1 262 ? 16.993 -17.309 19.117 1.00 17.90 254 ALA C C 1
ATOM 7383 O O . ALA C 1 262 ? 16.996 -18.530 19.239 1.00 18.92 254 ALA C O 1
ATOM 7385 N N . ARG C 1 263 ? 16.582 -16.688 18.014 1.00 18.06 255 ARG C N 1
ATOM 7386 C CA . ARG C 1 263 ? 16.043 -17.410 16.845 1.00 19.58 255 ARG C CA 1
ATOM 7387 C C . ARG C 1 263 ? 17.058 -18.361 16.165 1.00 19.34 255 ARG C C 1
ATOM 7388 O O . ARG C 1 263 ? 16.707 -19.468 15.771 1.00 19.54 255 ARG C O 1
ATOM 7396 N N . ALA C 1 264 ? 18.299 -17.910 16.034 1.00 18.56 256 ALA C N 1
ATOM 7397 C CA . ALA C 1 264 ? 19.395 -18.752 15.552 1.00 17.85 256 ALA C CA 1
ATOM 7398 C C . ALA C 1 264 ? 19.603 -19.985 16.404 1.00 17.89 256 ALA C C 1
ATOM 7399 O O . ALA C 1 264 ? 19.800 -21.073 15.873 1.00 18.64 256 ALA C O 1
ATOM 7401 N N . ALA C 1 265 ? 19.586 -19.813 17.733 1.00 17.17 257 ALA C N 1
ATOM 7402 C CA . ALA C 1 265 ? 19.811 -20.926 18.635 1.00 16.66 257 ALA C CA 1
ATOM 7403 C C . ALA C 1 265 ? 18.599 -21.835 18.661 1.00 16.85 257 ALA C C 1
ATOM 7404 O O . ALA C 1 265 ? 18.728 -23.048 18.743 1.00 16.48 257 ALA C O 1
ATOM 7406 N N . PHE C 1 266 ? 17.416 -21.232 18.667 1.00 17.26 258 PHE C N 1
ATOM 7407 C CA . PHE C 1 266 ? 16.174 -21.992 18.534 1.00 18.10 258 PHE C CA 1
ATOM 7408 C C . PHE C 1 266 ? 16.109 -22.831 17.253 1.00 19.28 258 PHE C C 1
ATOM 7409 O O . PHE C 1 266 ? 15.636 -23.978 17.270 1.00 20.41 258 PHE C O 1
ATOM 7417 N N . ASP C 1 267 ? 16.608 -22.291 16.141 1.00 20.80 259 ASP C N 1
ATOM 7418 C CA . ASP C 1 267 ? 16.538 -23.008 14.850 1.00 21.85 259 ASP C CA 1
ATOM 7419 C C . ASP C 1 267 ? 17.494 -24.173 14.846 1.00 22.15 259 ASP C C 1
ATOM 7420 O O . ASP C 1 267 ? 17.157 -25.229 14.305 1.00 21.38 259 ASP C O 1
ATOM 7425 N N . ARG C 1 268 ? 18.671 -23.983 15.462 1.00 22.02 260 ARG C N 1
ATOM 7426 C CA . ARG C 1 268 ? 19.647 -25.054 15.586 1.00 22.27 260 ARG C CA 1
ATOM 7427 C C . ARG C 1 268 ? 19.086 -26.162 16.489 1.00 22.15 260 ARG C C 1
ATOM 7428 O O . ARG C 1 268 ? 19.176 -27.337 16.157 1.00 19.86 260 ARG C O 1
ATOM 7430 N N . ALA C 1 269 ? 18.469 -25.770 17.602 1.00 20.90 261 ALA C N 1
ATOM 7431 C CA . ALA C 1 269 ? 17.986 -26.743 18.574 1.00 20.93 261 ALA C CA 1
ATOM 7432 C C . ALA C 1 269 ? 16.807 -27.558 18.017 1.00 21.23 261 ALA C C 1
ATOM 7433 O O . ALA C 1 269 ? 16.761 -28.755 18.171 1.00 19.22 261 ALA C O 1
ATOM 7435 N N . ARG C 1 270 ? 15.884 -26.909 17.335 1.00 22.38 262 ARG C N 1
ATOM 7436 C CA . ARG C 1 270 ? 14.751 -27.655 16.840 1.00 25.39 262 ARG C CA 1
ATOM 7437 C C . ARG C 1 270 ? 15.147 -28.569 15.704 1.00 26.80 262 ARG C C 1
ATOM 7438 O O . ARG C 1 270 ? 14.597 -29.648 15.595 1.00 25.88 262 ARG C O 1
ATOM 7446 N N . ARG C 1 271 ? 16.123 -28.162 14.896 1.00 28.70 263 ARG C N 1
ATOM 7447 C CA . ARG C 1 271 ? 16.592 -29.021 13.836 1.00 31.99 263 ARG C CA 1
ATOM 7448 C C . ARG C 1 271 ? 17.291 -30.251 14.454 1.00 31.81 263 ARG C C 1
ATOM 7449 O O . ARG C 1 271 ? 17.033 -31.410 14.051 1.00 33.10 263 ARG C O 1
ATOM 7457 N N . TYR C 1 272 ? 18.125 -30.004 15.456 1.00 28.14 264 TYR C N 1
ATOM 7458 C CA . TYR C 1 272 ? 18.812 -31.061 16.190 1.00 26.52 264 TYR C CA 1
ATOM 7459 C C . TYR C 1 272 ? 17.844 -32.051 16.854 1.00 26.59 264 TYR C C 1
ATOM 7460 O O . TYR C 1 272 ? 18.068 -33.274 16.824 1.00 25.49 264 TYR C O 1
ATOM 7469 N N . ALA C 1 273 ? 16.749 -31.535 17.416 1.00 26.03 265 ALA C N 1
ATOM 7470 C CA . ALA C 1 273 ? 15.773 -32.388 18.116 1.00 27.08 265 ALA C CA 1
ATOM 7471 C C . ALA C 1 273 ? 15.006 -33.283 17.154 1.00 28.43 265 ALA C C 1
ATOM 7472 O O . ALA C 1 273 ? 14.620 -34.371 17.544 1.00 30.28 265 ALA C O 1
ATOM 7474 N N . ARG C 1 274 ? 14.813 -32.841 15.910 1.00 29.61 266 ARG C N 1
ATOM 7475 C CA . ARG C 1 274 ? 14.192 -33.672 14.860 1.00 34.42 266 ARG C CA 1
ATOM 7476 C C . ARG C 1 274 ? 15.127 -34.786 14.329 1.00 36.48 266 ARG C C 1
ATOM 7477 O O . ARG C 1 274 ? 14.662 -35.838 13.944 1.00 40.50 266 ARG C O 1
ATOM 7479 N N . GLU C 1 275 ? 16.434 -34.541 14.335 1.00 41.98 267 GLU C N 1
ATOM 7480 C CA . GLU C 1 275 ? 17.448 -35.455 13.791 1.00 42.79 267 GLU C CA 1
ATOM 7481 C C . GLU C 1 275 ? 18.034 -36.412 14.848 1.00 41.96 267 GLU C C 1
ATOM 7482 O O . GLU C 1 275 ? 18.348 -37.561 14.522 1.00 42.09 267 GLU C O 1
ATOM 7488 N N . ARG C 1 276 ? 18.186 -35.953 16.095 1.00 38.66 268 ARG C N 1
ATOM 7489 C CA . ARG C 1 276 ? 18.804 -36.770 17.134 1.00 39.84 268 ARG C CA 1
ATOM 7490 C C . ARG C 1 276 ? 17.806 -37.767 17.702 1.00 43.28 268 ARG C C 1
ATOM 7491 O O . ARG C 1 276 ? 16.646 -37.426 17.940 1.00 42.40 268 ARG C O 1
ATOM 7499 N N . VAL C 1 277 ? 18.286 -39.001 17.919 1.00 48.50 269 VAL C N 1
ATOM 7500 C CA . VAL C 1 277 ? 17.480 -40.134 18.427 1.00 48.83 269 VAL C CA 1
ATOM 7501 C C . VAL C 1 277 ? 18.026 -40.596 19.802 1.00 52.40 269 VAL C C 1
ATOM 7502 O O . VAL C 1 277 ? 19.213 -40.887 19.935 1.00 55.08 269 VAL C O 1
ATOM 7506 N N . GLN C 1 278 ? 17.174 -40.588 20.834 1.00 58.45 270 GLN C N 1
ATOM 7507 C CA . GLN C 1 278 ? 17.481 -41.206 22.158 1.00 58.70 270 GLN C CA 1
ATOM 7508 C C . GLN C 1 278 ? 16.209 -41.908 22.637 1.00 60.49 270 GLN C C 1
ATOM 7509 O O . GLN C 1 278 ? 15.104 -41.433 22.369 1.00 59.49 270 GLN C O 1
ATOM 7511 N N . PHE C 1 279 ? 16.374 -43.043 23.322 1.00 65.89 271 PHE C N 1
ATOM 7512 C CA . PHE C 1 279 ? 15.252 -43.944 23.693 1.00 67.73 271 PHE C CA 1
ATOM 7513 C C . PHE C 1 279 ? 14.339 -44.342 22.511 1.00 65.25 271 PHE C C 1
ATOM 7514 O O . PHE C 1 279 ? 13.133 -44.492 22.688 1.00 66.26 271 PHE C O 1
ATOM 7522 N N . GLY C 1 280 ? 14.917 -44.509 21.319 1.00 65.63 272 GLY C N 1
ATOM 7523 C CA . GLY C 1 280 ? 14.187 -45.013 20.139 1.00 65.18 272 GLY C CA 1
ATOM 7524 C C . GLY C 1 280 ? 13.128 -44.094 19.534 1.00 63.52 272 GLY C C 1
ATOM 7525 O O . GLY C 1 280 ? 12.117 -44.565 19.020 1.00 61.37 272 GLY C O 1
ATOM 7526 N N . LYS C 1 281 ? 13.356 -42.784 19.608 1.00 60.63 273 LYS C N 1
ATOM 7527 C CA . LYS C 1 281 ? 12.515 -41.778 18.929 1.00 54.87 273 LYS C CA 1
ATOM 7528 C C . LYS C 1 281 ? 13.320 -40.460 18.833 1.00 53.30 273 LYS C C 1
ATOM 7529 O O . LYS C 1 281 ? 14.194 -40.193 19.699 1.00 48.51 273 LYS C O 1
ATOM 7531 N N . PRO C 1 282 ? 13.049 -39.639 17.791 1.00 48.99 274 PRO C N 1
ATOM 7532 C CA . PRO C 1 282 ? 13.669 -38.309 17.773 1.00 47.16 274 PRO C CA 1
ATOM 7533 C C . PRO C 1 282 ? 13.391 -37.580 19.095 1.00 44.12 274 PRO C C 1
ATOM 7534 O O . PRO C 1 282 ? 12.285 -37.697 19.657 1.00 39.70 274 PRO C O 1
ATOM 7538 N N . ILE C 1 283 ? 14.387 -36.874 19.623 1.00 39.01 275 ILE C N 1
ATOM 7539 C CA . ILE C 1 283 ? 14.195 -36.301 20.949 1.00 35.67 275 ILE C CA 1
ATOM 7540 C C . ILE C 1 283 ? 13.105 -35.215 20.972 1.00 32.95 275 ILE C C 1
ATOM 7541 O O . ILE C 1 283 ? 12.579 -34.888 22.055 1.00 30.64 275 ILE C O 1
ATOM 7546 N N . ALA C 1 284 ? 12.748 -34.679 19.803 1.00 30.82 276 ALA C N 1
ATOM 7547 C CA . ALA C 1 284 ? 11.638 -33.743 19.724 1.00 31.42 276 ALA C CA 1
ATOM 7548 C C . ALA C 1 284 ? 10.326 -34.427 20.104 1.00 32.42 276 ALA C C 1
ATOM 7549 O O . ALA C 1 284 ? 9.386 -33.760 20.475 1.00 35.38 276 ALA C O 1
ATOM 7551 N N . GLU C 1 285 ? 10.276 -35.749 20.047 1.00 33.78 277 GLU C N 1
ATOM 7552 C CA . GLU C 1 285 ? 9.076 -36.488 20.469 1.00 37.12 277 GLU C CA 1
ATOM 7553 C C . GLU C 1 285 ? 9.050 -36.717 21.986 1.00 36.97 277 GLU C C 1
ATOM 7554 O O . GLU C 1 285 ? 8.090 -37.286 22.475 1.00 40.37 277 GLU C O 1
ATOM 7556 N N . HIS C 1 286 ? 10.099 -36.326 22.728 1.00 36.65 278 HIS C N 1
ATOM 7557 C CA . HIS C 1 286 ? 10.051 -36.415 24.206 1.00 35.39 278 HIS C CA 1
ATOM 7558 C C . HIS C 1 286 ? 9.323 -35.194 24.696 1.00 30.72 278 HIS C C 1
ATOM 7559 O O . HIS C 1 286 ? 9.604 -34.067 24.243 1.00 27.53 278 HIS C O 1
ATOM 7566 N N . GLN C 1 287 ? 8.418 -35.395 25.637 1.00 28.18 279 GLN C N 1
ATOM 7567 C CA . GLN C 1 287 ? 7.586 -34.282 26.129 1.00 29.20 279 GLN C CA 1
ATOM 7568 C C . GLN C 1 287 ? 8.359 -33.093 26.715 1.00 26.40 279 GLN C C 1
ATOM 7569 O O . GLN C 1 287 ? 7.963 -31.946 26.499 1.00 22.64 279 GLN C O 1
ATOM 7575 N N . ALA C 1 288 ? 9.445 -33.386 27.442 1.00 25.08 280 ALA C N 1
ATOM 7576 C CA . ALA C 1 288 ? 10.256 -32.339 28.102 1.00 25.48 280 ALA C CA 1
ATOM 7577 C C . ALA C 1 288 ? 10.964 -31.504 27.073 1.00 24.57 280 ALA C C 1
ATOM 7578 O O . ALA C 1 288 ? 11.081 -30.290 27.210 1.00 25.17 280 ALA C O 1
ATOM 7580 N N . ILE C 1 289 ? 11.393 -32.147 26.011 1.00 25.30 281 ILE C N 1
ATOM 7581 C CA . ILE C 1 289 ? 12.040 -31.431 24.955 1.00 24.80 281 ILE C CA 1
ATOM 7582 C C . ILE C 1 289 ? 11.040 -30.560 24.208 1.00 23.97 281 ILE C C 1
ATOM 7583 O O . ILE C 1 289 ? 11.291 -29.390 23.956 1.00 22.52 281 ILE C O 1
ATOM 7588 N N . ALA C 1 290 ? 9.927 -31.167 23.846 1.00 22.48 282 ALA C N 1
ATOM 7589 C CA . ALA C 1 290 ? 8.825 -30.482 23.180 1.00 22.44 282 ALA C CA 1
ATOM 7590 C C . ALA C 1 290 ? 8.370 -29.244 23.943 1.00 22.39 282 ALA C C 1
ATOM 7591 O O . ALA C 1 290 ? 8.105 -28.181 23.333 1.00 21.14 282 ALA C O 1
ATOM 7593 N N . GLU C 1 291 ? 8.268 -29.380 25.270 1.00 22.10 283 GLU C N 1
ATOM 7594 C CA . GLU C 1 291 ? 7.897 -28.252 26.091 1.00 21.78 283 GLU C CA 1
ATOM 7595 C C . GLU C 1 291 ? 8.895 -27.116 26.017 1.00 20.56 283 GLU C C 1
ATOM 7596 O O . GLU C 1 291 ? 8.490 -25.943 25.996 1.00 19.89 283 GLU C O 1
ATOM 7602 N N . LYS C 1 292 ? 10.187 -27.423 25.954 1.00 19.85 284 LYS C N 1
ATOM 7603 C CA . LYS C 1 292 ? 11.153 -26.365 25.824 1.00 19.31 284 LYS C CA 1
ATOM 7604 C C . LYS C 1 292 ? 10.979 -25.706 24.481 1.00 19.48 284 LYS C C 1
ATOM 7605 O O . LYS C 1 292 ? 10.939 -24.470 24.413 1.00 19.00 284 LYS C O 1
ATOM 7611 N N . LEU C 1 293 ? 10.833 -26.505 23.417 1.00 18.21 285 LEU C N 1
ATOM 7612 C CA . LEU C 1 293 ? 10.700 -25.941 22.077 1.00 19.06 285 LEU C CA 1
ATOM 7613 C C . LEU C 1 293 ? 9.476 -25.017 21.956 1.00 20.24 285 LEU C C 1
ATOM 7614 O O . LEU C 1 293 ? 9.545 -23.973 21.289 1.00 18.36 285 LEU C O 1
ATOM 7619 N N . ALA C 1 294 ? 8.357 -25.409 22.591 1.00 20.50 286 ALA C N 1
ATOM 7620 C CA . ALA C 1 294 ? 7.172 -24.572 22.552 1.00 21.01 286 ALA C CA 1
ATOM 7621 C C . ALA C 1 294 ? 7.401 -23.275 23.347 1.00 20.55 286 ALA C C 1
ATOM 7622 O O . ALA C 1 294 ? 6.924 -22.214 22.967 1.00 20.39 286 ALA C O 1
ATOM 7624 N N . ASN C 1 295 ? 8.107 -23.370 24.468 1.00 19.61 287 ASN C N 1
ATOM 7625 C CA . ASN C 1 295 ? 8.340 -22.177 25.277 1.00 19.66 287 ASN C CA 1
ATOM 7626 C C . ASN C 1 295 ? 9.258 -21.234 24.515 1.00 18.91 287 ASN C C 1
ATOM 7627 O O . ASN C 1 295 ? 9.032 -20.046 24.521 1.00 17.73 287 ASN C O 1
ATOM 7632 N N . MET C 1 296 ? 10.268 -21.801 23.836 1.00 18.84 288 MET C N 1
ATOM 7633 C CA . MET C 1 296 ? 11.206 -21.016 23.027 1.00 18.63 288 MET C CA 1
ATOM 7634 C C . MET C 1 296 ? 10.493 -20.214 21.945 1.00 17.31 288 MET C C 1
ATOM 7635 O O . MET C 1 296 ? 10.734 -19.000 21.809 1.00 16.04 288 MET C O 1
ATOM 7640 N N . ALA C 1 297 ? 9.607 -20.888 21.214 1.00 16.92 289 ALA C N 1
ATOM 7641 C CA . ALA C 1 297 ? 8.892 -20.291 20.076 1.00 17.24 289 ALA C CA 1
ATOM 7642 C C . ALA C 1 297 ? 7.931 -19.224 20.570 1.00 17.43 289 ALA C C 1
ATOM 7643 O O . ALA C 1 297 ? 7.879 -18.139 20.028 1.00 17.74 289 ALA C O 1
ATOM 7645 N N . THR C 1 298 ? 7.201 -19.530 21.641 1.00 18.38 290 THR C N 1
ATOM 7646 C CA . THR C 1 298 ? 6.326 -18.548 22.286 1.00 18.84 290 THR C CA 1
ATOM 7647 C C . THR C 1 298 ? 7.057 -17.245 22.682 1.00 18.48 290 THR C C 1
ATOM 7648 O O . THR C 1 298 ? 6.617 -16.123 22.389 1.00 18.58 290 THR C O 1
ATOM 7652 N N . GLN C 1 299 ? 8.169 -17.402 23.371 1.00 19.60 291 GLN C N 1
ATOM 7653 C CA . GLN C 1 299 ? 8.892 -16.270 23.905 1.00 20.28 291 GLN C CA 1
ATOM 7654 C C . GLN C 1 299 ? 9.538 -15.440 22.783 1.00 19.30 291 GLN C C 1
ATOM 7655 O O . GLN C 1 299 ? 9.534 -14.197 22.837 1.00 16.60 291 GLN C O 1
ATOM 7661 N N . ILE C 1 300 ? 10.093 -16.134 21.774 1.00 18.54 292 ILE C N 1
ATOM 7662 C CA . ILE C 1 300 ? 10.670 -15.433 20.634 1.00 18.10 292 ILE C CA 1
ATOM 7663 C C . ILE C 1 300 ? 9.584 -14.647 19.932 1.00 18.14 292 ILE C C 1
ATOM 7664 O O . ILE C 1 300 ? 9.769 -13.484 19.637 1.00 18.04 292 ILE C O 1
ATOM 7669 N N . ASN C 1 301 ? 8.430 -15.278 19.674 1.00 18.95 293 ASN C N 1
ATOM 7670 C CA . ASN C 1 301 ? 7.325 -14.569 19.024 1.00 18.71 293 ASN C CA 1
ATOM 7671 C C . ASN C 1 301 ? 6.840 -13.353 19.789 1.00 18.36 293 ASN C C 1
ATOM 7672 O O . ASN C 1 301 ? 6.520 -12.319 19.183 1.00 17.89 293 ASN C O 1
ATOM 7677 N N . ALA C 1 302 ? 6.795 -13.466 21.116 1.00 17.52 294 ALA C N 1
ATOM 7678 C CA . ALA C 1 302 ? 6.344 -12.364 21.958 1.00 16.70 294 ALA C CA 1
ATOM 7679 C C . ALA C 1 302 ? 7.337 -11.239 21.915 1.00 16.88 294 ALA C C 1
ATOM 7680 O O . ALA C 1 302 ? 6.949 -10.078 21.909 1.00 16.49 294 ALA C O 1
ATOM 7682 N N . ALA C 1 303 ? 8.624 -11.593 21.869 1.00 16.65 295 ALA C N 1
ATOM 7683 C CA . ALA C 1 303 ? 9.681 -10.591 21.815 1.00 17.12 295 ALA C CA 1
ATOM 7684 C C . ALA C 1 303 ? 9.609 -9.841 20.501 1.00 18.47 295 ALA C C 1
ATOM 7685 O O . ALA C 1 303 ? 9.757 -8.601 20.475 1.00 19.06 295 ALA C O 1
ATOM 7687 N N . ARG C 1 304 ? 9.360 -10.578 19.407 1.00 18.07 296 ARG C N 1
ATOM 7688 C CA . ARG C 1 304 ? 9.246 -9.949 18.100 1.00 18.04 296 ARG C CA 1
ATOM 7689 C C . ARG C 1 304 ? 7.994 -9.056 18.004 1.00 17.61 296 ARG C C 1
ATOM 7690 O O . ARG C 1 304 ? 8.061 -7.942 17.514 1.00 17.27 296 ARG C O 1
ATOM 7698 N N . LEU C 1 305 ? 6.881 -9.532 18.520 1.00 18.08 297 LEU C N 1
ATOM 7699 C CA . LEU C 1 305 ? 5.679 -8.721 18.542 1.00 18.90 297 LEU C CA 1
ATOM 7700 C C . LEU C 1 305 ? 5.848 -7.402 19.348 1.00 19.71 297 LEU C C 1
ATOM 7701 O O . LEU C 1 305 ? 5.416 -6.337 18.874 1.00 20.92 297 LEU C O 1
ATOM 7706 N N . LEU C 1 306 ? 6.533 -7.447 20.494 1.00 19.77 298 LEU C N 1
ATOM 7707 C CA . LEU C 1 306 ? 6.796 -6.227 21.281 1.00 19.94 298 LEU C CA 1
ATOM 7708 C C . LEU C 1 306 ? 7.699 -5.214 20.532 1.00 19.84 298 LEU C C 1
ATOM 7709 O O . LEU C 1 306 ? 7.513 -3.987 20.595 1.00 20.31 298 LEU C O 1
ATOM 7714 N N . THR C 1 307 ? 8.693 -5.750 19.852 1.00 20.06 299 THR C N 1
ATOM 7715 C CA . THR C 1 307 ? 9.647 -4.973 19.118 1.00 19.70 299 THR C CA 1
ATOM 7716 C C . THR C 1 307 ? 8.958 -4.218 17.966 1.00 20.15 299 THR C C 1
ATOM 7717 O O . THR C 1 307 ? 9.141 -3.009 17.838 1.00 18.81 299 THR C O 1
ATOM 7721 N N . HIS C 1 308 ? 8.158 -4.935 17.170 1.00 20.14 300 HIS C N 1
ATOM 7722 C CA . HIS C 1 308 ? 7.526 -4.388 15.989 1.00 21.72 300 HIS C CA 1
ATOM 7723 C C . HIS C 1 308 ? 6.405 -3.411 16.352 1.00 23.25 300 HIS C C 1
ATOM 7724 O O . HIS C 1 308 ? 6.181 -2.430 15.628 1.00 24.31 300 HIS C O 1
ATOM 7731 N N . HIS C 1 309 ? 5.701 -3.678 17.455 1.00 22.24 301 HIS C N 1
ATOM 7732 C CA . HIS C 1 309 ? 4.780 -2.710 18.030 1.00 21.72 301 HIS C CA 1
ATOM 7733 C C . HIS C 1 309 ? 5.485 -1.409 18.385 1.00 21.07 301 HIS C C 1
ATOM 7734 O O . HIS C 1 309 ? 4.987 -0.320 18.110 1.00 19.32 301 HIS C O 1
ATOM 7741 N N . ALA C 1 310 ? 6.641 -1.512 19.014 1.00 21.29 302 ALA C N 1
ATOM 7742 C CA . ALA C 1 310 ? 7.425 -0.297 19.342 1.00 21.83 302 ALA C CA 1
ATOM 7743 C C . ALA C 1 310 ? 7.863 0.419 18.084 1.00 21.65 302 ALA C C 1
ATOM 7744 O O . ALA C 1 310 ? 7.654 1.612 17.923 1.00 22.76 302 ALA C O 1
ATOM 7746 N N . ALA C 1 311 ? 8.452 -0.334 17.176 1.00 21.89 303 ALA C N 1
ATOM 7747 C CA . ALA C 1 311 ? 8.796 0.150 15.853 1.00 21.93 303 ALA C CA 1
ATOM 7748 C C . ALA C 1 311 ? 7.648 0.872 15.129 1.00 24.71 303 ALA C C 1
ATOM 7749 O O . ALA C 1 311 ? 7.871 1.900 14.463 1.00 25.82 303 ALA C O 1
ATOM 7751 N N . ARG C 1 312 ? 6.435 0.336 15.250 1.00 25.36 304 ARG C N 1
ATOM 7752 C CA . ARG C 1 312 ? 5.285 0.874 14.555 1.00 28.34 304 ARG C CA 1
ATOM 7753 C C . ARG C 1 312 ? 4.900 2.241 15.133 1.00 28.44 304 ARG C C 1
ATOM 7754 O O . ARG C 1 312 ? 4.571 3.171 14.397 1.00 27.00 304 ARG C O 1
ATOM 7762 N N . LEU C 1 313 ? 4.922 2.333 16.464 1.00 27.09 305 LEU C N 1
ATOM 7763 C CA . LEU C 1 313 ? 4.761 3.598 17.154 1.00 26.57 305 LEU C CA 1
ATOM 7764 C C . LEU C 1 313 ? 5.850 4.602 16.744 1.00 26.90 305 LEU C C 1
ATOM 7765 O O . LEU C 1 313 ? 5.556 5.774 16.466 1.00 26.99 305 LEU C O 1
ATOM 7770 N N . ARG C 1 314 ? 7.091 4.143 16.684 1.00 26.30 306 ARG C N 1
ATOM 7771 C CA . ARG C 1 314 ? 8.215 5.017 16.346 1.00 27.31 306 ARG C CA 1
ATOM 7772 C C . ARG C 1 314 ? 8.145 5.524 14.891 1.00 27.64 306 ARG C C 1
ATOM 7773 O O . ARG C 1 314 ? 8.472 6.668 14.597 1.00 29.92 306 ARG C O 1
ATOM 7781 N N . THR C 1 315 ? 7.732 4.660 13.981 1.00 26.84 307 THR C N 1
ATOM 7782 C CA . THR C 1 315 ? 7.591 5.015 12.581 1.00 26.31 307 THR C CA 1
ATOM 7783 C C . THR C 1 315 ? 6.587 6.161 12.408 1.00 26.09 307 THR C C 1
ATOM 7784 O O . THR C 1 315 ? 6.809 7.069 11.608 1.00 24.78 307 THR C O 1
ATOM 7788 N N . ALA C 1 316 ? 5.480 6.096 13.148 1.00 25.90 308 ALA C N 1
ATOM 7789 C CA . ALA C 1 316 ? 4.466 7.139 13.143 1.00 26.76 308 ALA C CA 1
ATOM 7790 C C . ALA C 1 316 ? 4.788 8.333 14.045 1.00 28.98 308 ALA C C 1
ATOM 7791 O O . ALA C 1 316 ? 3.900 9.108 14.348 1.00 31.59 308 ALA C O 1
ATOM 7793 N N . GLY C 1 317 ? 6.031 8.493 14.485 1.00 30.81 309 GLY C N 1
ATOM 7794 C CA . GLY C 1 317 ? 6.402 9.612 15.360 1.00 32.55 309 GLY C CA 1
ATOM 7795 C C . GLY C 1 317 ? 5.621 9.709 16.677 1.00 35.42 309 GLY C C 1
ATOM 7796 O O . GLY C 1 317 ? 5.641 10.757 17.315 1.00 38.14 309 GLY C O 1
ATOM 7797 N N . LEU C 1 318 ? 4.931 8.636 17.075 1.00 33.83 310 LEU C N 1
ATOM 7798 C CA . LEU C 1 318 ? 4.300 8.558 18.378 1.00 35.24 310 LEU C CA 1
ATOM 7799 C C . LEU C 1 318 ? 5.352 8.325 19.465 1.00 38.93 310 LEU C C 1
ATOM 7800 O O . LEU C 1 318 ? 6.418 7.732 19.197 1.00 41.43 310 LEU C O 1
ATOM 7805 N N . PRO C 1 319 ? 5.069 8.795 20.694 1.00 38.61 311 PRO C N 1
ATOM 7806 C CA . PRO C 1 319 ? 5.975 8.562 21.825 1.00 38.62 311 PRO C CA 1
ATOM 7807 C C . PRO C 1 319 ? 5.979 7.090 22.214 1.00 34.22 311 PRO C C 1
ATOM 7808 O O . PRO C 1 319 ? 4.932 6.479 22.292 1.00 35.26 311 PRO C O 1
ATOM 7812 N N . CYS C 1 320 ? 7.149 6.526 22.461 1.00 30.07 312 CYS C N 1
ATOM 7813 C CA . CYS C 1 320 ? 7.242 5.087 22.573 1.00 27.40 312 CYS C CA 1
ATOM 7814 C C . CYS C 1 320 ? 8.446 4.609 23.364 1.00 26.23 312 CYS C C 1
ATOM 7815 O O . CYS C 1 320 ? 8.929 3.497 23.147 1.00 25.41 312 CYS C O 1
ATOM 7818 N N . LEU C 1 321 ? 8.945 5.434 24.276 1.00 25.48 313 LEU C N 1
ATOM 7819 C CA . LEU C 1 321 ? 10.107 5.039 25.066 1.00 25.89 313 LEU C CA 1
ATOM 7820 C C . LEU C 1 321 ? 9.811 3.832 25.966 1.00 24.61 313 LEU C C 1
ATOM 7821 O O . LEU C 1 321 ? 10.670 2.944 26.102 1.00 27.47 313 LEU C O 1
ATOM 7826 N N . SER C 1 322 ? 8.619 3.791 26.561 1.00 23.52 314 SER C N 1
ATOM 7827 C CA . SER C 1 322 ? 8.187 2.650 27.380 1.00 22.93 314 SER C CA 1
ATOM 7828 C C . SER C 1 322 ? 8.060 1.398 26.511 1.00 22.84 314 SER C C 1
ATOM 7829 O O . SER C 1 322 ? 8.719 0.387 26.802 1.00 21.98 314 SER C O 1
ATOM 7832 N N . GLU C 1 323 ? 7.283 1.478 25.424 1.00 21.69 315 GLU C N 1
ATOM 7833 C CA . GLU C 1 323 ? 7.179 0.350 24.478 1.00 21.28 315 GLU C CA 1
ATOM 7834 C C . GLU C 1 323 ? 8.541 -0.161 23.931 1.00 19.78 315 GLU C C 1
ATOM 7835 O O . GLU C 1 323 ? 8.756 -1.353 23.831 1.00 20.92 315 GLU C O 1
ATOM 7841 N N . ALA C 1 324 ? 9.456 0.735 23.596 1.00 18.60 316 ALA C N 1
ATOM 7842 C CA . ALA C 1 324 ? 10.803 0.357 23.184 1.00 17.75 316 ALA C CA 1
ATOM 7843 C C . ALA C 1 324 ? 11.575 -0.338 24.303 1.00 17.35 316 ALA C C 1
ATOM 7844 O O . ALA C 1 324 ? 12.278 -1.290 24.035 1.00 17.28 316 ALA C O 1
ATOM 7846 N N . SER C 1 325 ? 11.397 0.128 25.542 1.00 17.06 317 SER C N 1
ATOM 7847 C CA . SER C 1 325 ? 12.082 -0.396 26.710 1.00 16.17 317 SER C CA 1
ATOM 7848 C C . SER C 1 325 ? 11.505 -1.739 27.159 1.00 16.06 317 SER C C 1
ATOM 7849 O O . SER C 1 325 ? 12.266 -2.665 27.539 1.00 15.12 317 SER C O 1
ATOM 7852 N N . GLN C 1 326 ? 10.185 -1.878 27.075 1.00 15.36 318 GLN C N 1
ATOM 7853 C CA . GLN C 1 326 ? 9.547 -3.166 27.293 1.00 15.50 318 GLN C CA 1
ATOM 7854 C C . GLN C 1 326 ? 10.126 -4.230 26.383 1.00 15.76 318 GLN C C 1
ATOM 7855 O O . GLN C 1 326 ? 10.394 -5.359 26.842 1.00 15.34 318 GLN C O 1
ATOM 7861 N N . ALA C 1 327 ? 10.285 -3.879 25.096 1.00 15.17 319 ALA C N 1
ATOM 7862 C CA . ALA C 1 327 ? 10.695 -4.818 24.086 1.00 15.60 319 ALA C CA 1
ATOM 7863 C C . ALA C 1 327 ? 12.132 -5.231 24.316 1.00 16.04 319 ALA C C 1
ATOM 7864 O O . ALA C 1 327 ? 12.473 -6.386 24.168 1.00 16.51 319 ALA C O 1
ATOM 7866 N N . LYS C 1 328 ? 12.967 -4.256 24.660 1.00 16.36 320 LYS C N 1
ATOM 7867 C CA . LYS C 1 328 ? 14.368 -4.489 24.909 1.00 16.33 320 LYS C CA 1
ATOM 7868 C C . LYS C 1 328 ? 14.525 -5.283 26.191 1.00 16.02 320 LYS C C 1
ATOM 7869 O O . LYS C 1 328 ? 15.247 -6.265 26.208 1.00 15.33 320 LYS C O 1
ATOM 7875 N N . LEU C 1 329 ? 13.854 -4.874 27.255 1.00 17.29 321 LEU C N 1
ATOM 7876 C CA . LEU C 1 329 ? 13.822 -5.675 28.498 1.00 18.62 321 LEU C CA 1
ATOM 7877 C C . LEU C 1 329 ? 13.402 -7.135 28.217 1.00 20.05 321 LEU C C 1
ATOM 7878 O O . LEU C 1 329 ? 14.140 -8.102 28.537 1.00 20.84 321 LEU C O 1
ATOM 7883 N N . PHE C 1 330 ? 12.235 -7.290 27.601 1.00 19.90 322 PHE C N 1
ATOM 7884 C CA . PHE C 1 330 ? 11.665 -8.633 27.347 1.00 19.45 322 PHE C CA 1
ATOM 7885 C C . PHE C 1 330 ? 12.527 -9.498 26.445 1.00 18.51 322 PHE C C 1
ATOM 7886 O O . PHE C 1 330 ? 12.762 -10.638 26.730 1.00 16.69 322 PHE C O 1
ATOM 7894 N N . ALA C 1 331 ? 12.965 -8.933 25.327 1.00 19.56 323 ALA C N 1
ATOM 7895 C CA . ALA C 1 331 ? 13.713 -9.698 24.327 1.00 19.08 323 ALA C CA 1
ATOM 7896 C C . ALA C 1 331 ? 15.048 -10.103 24.940 1.00 18.33 323 ALA C C 1
ATOM 7897 O O . ALA C 1 331 ? 15.498 -11.235 24.751 1.00 17.55 323 ALA C O 1
ATOM 7899 N N . SER C 1 332 ? 15.675 -9.193 25.680 1.00 17.03 324 SER C N 1
ATOM 7900 C CA . SER C 1 332 ? 17.013 -9.493 26.242 1.00 16.59 324 SER C CA 1
ATOM 7901 C C . SER C 1 332 ? 16.973 -10.636 27.277 1.00 17.05 324 SER C C 1
ATOM 7902 O O . SER C 1 332 ? 17.794 -11.555 27.232 1.00 16.65 324 SER C O 1
ATOM 7905 N N . GLU C 1 333 ? 16.003 -10.601 28.179 1.00 17.88 325 GLU C N 1
ATOM 7906 C CA . GLU C 1 333 ? 15.856 -11.672 29.187 1.00 19.44 325 GLU C CA 1
ATOM 7907 C C . GLU C 1 333 ? 15.470 -13.012 28.581 1.00 19.36 325 GLU C C 1
ATOM 7908 O O . GLU C 1 333 ? 15.947 -14.069 28.982 1.00 18.64 325 GLU C O 1
ATOM 7914 N N . MET C 1 334 ? 14.625 -12.942 27.589 1.00 19.54 326 MET C N 1
ATOM 7915 C CA . MET C 1 334 ? 14.146 -14.122 26.900 1.00 19.93 326 MET C CA 1
ATOM 7916 C C . MET C 1 334 ? 15.337 -14.760 26.173 1.00 19.32 326 MET C C 1
ATOM 7917 O O . MET C 1 334 ? 15.496 -15.970 26.201 1.00 19.30 326 MET C O 1
ATOM 7922 N N . ALA C 1 335 ? 16.183 -13.958 25.539 1.00 18.61 327 ALA C N 1
ATOM 7923 C CA . ALA C 1 335 ? 17.239 -14.534 24.701 1.00 19.50 327 ALA C CA 1
ATOM 7924 C C . ALA C 1 335 ? 18.165 -15.431 25.521 1.00 17.81 327 ALA C C 1
ATOM 7925 O O . ALA C 1 335 ? 18.496 -16.500 25.061 1.00 18.47 327 ALA C O 1
ATOM 7927 N N . GLU C 1 336 ? 18.554 -15.006 26.722 1.00 16.87 328 GLU C N 1
ATOM 7928 C CA . GLU C 1 336 ? 19.326 -15.861 27.642 1.00 16.90 328 GLU C CA 1
ATOM 7929 C C . GLU C 1 336 ? 18.564 -17.199 27.901 1.00 16.42 328 GLU C C 1
ATOM 7930 O O . GLU C 1 336 ? 19.150 -18.273 27.770 1.00 15.96 328 GLU C O 1
ATOM 7936 N N . ALA C 1 337 ? 17.272 -17.140 28.238 1.00 15.27 329 ALA C N 1
ATOM 7937 C CA . ALA C 1 337 ? 16.545 -18.387 28.576 1.00 15.20 329 ALA C CA 1
ATOM 7938 C C . ALA C 1 337 ? 16.370 -19.317 27.380 1.00 14.75 329 ALA C C 1
ATOM 7939 O O . ALA C 1 337 ? 16.473 -20.510 27.507 1.00 15.35 329 ALA C O 1
ATOM 7941 N N . VAL C 1 338 ? 16.167 -18.765 26.196 1.00 15.56 330 VAL C N 1
ATOM 7942 C CA . VAL C 1 338 ? 16.032 -19.574 24.964 1.00 15.30 330 VAL C CA 1
ATOM 7943 C C . VAL C 1 338 ? 17.375 -20.189 24.590 1.00 15.97 330 VAL C C 1
ATOM 7944 O O . VAL C 1 338 ? 17.439 -21.389 24.309 1.00 16.31 330 VAL C O 1
ATOM 7948 N N . CYS C 1 339 ? 18.453 -19.395 24.597 1.00 15.88 331 CYS C N 1
ATOM 7949 C CA . CYS C 1 339 ? 19.781 -19.929 24.322 1.00 15.83 331 CYS C CA 1
ATOM 7950 C C . CYS C 1 339 ? 20.172 -20.978 25.325 1.00 16.24 331 CYS C C 1
ATOM 7951 O O . CYS C 1 339 ? 20.833 -21.971 24.981 1.00 18.01 331 CYS C O 1
ATOM 7954 N N . SER C 1 340 ? 19.782 -20.801 26.578 1.00 16.00 332 SER C N 1
ATOM 7955 C CA . SER C 1 340 ? 20.112 -21.831 27.602 1.00 15.92 332 SER C CA 1
ATOM 7956 C C . SER C 1 340 ? 19.383 -23.156 27.282 1.00 15.90 332 SER C C 1
ATOM 7957 O O . SER C 1 340 ? 19.958 -24.262 27.349 1.00 15.17 332 SER C O 1
ATOM 7960 N N . ASP C 1 341 ? 18.109 -23.023 26.963 1.00 15.93 333 ASP C N 1
ATOM 7961 C CA . ASP C 1 341 ? 17.337 -24.145 26.490 1.00 16.60 333 ASP C CA 1
ATOM 7962 C C . ASP C 1 341 ? 17.922 -24.780 25.251 1.00 15.65 333 ASP C C 1
ATOM 7963 O O . ASP C 1 341 ? 17.889 -25.998 25.106 1.00 14.98 333 ASP C O 1
ATOM 7968 N N . ALA C 1 342 ? 18.455 -23.966 24.357 1.00 15.62 334 ALA C N 1
ATOM 7969 C CA . ALA C 1 342 ? 19.002 -24.497 23.107 1.00 16.37 334 ALA C CA 1
ATOM 7970 C C . ALA C 1 342 ? 20.258 -25.354 23.399 1.00 16.50 334 ALA C C 1
ATOM 7971 O O . ALA C 1 342 ? 20.437 -26.428 22.815 1.00 17.04 334 ALA C O 1
ATOM 7973 N N . ILE C 1 343 ? 21.077 -24.918 24.355 1.00 16.15 335 ILE C N 1
ATOM 7974 C CA . ILE C 1 343 ? 22.208 -25.703 24.802 1.00 16.16 335 ILE C CA 1
ATOM 7975 C C . ILE C 1 343 ? 21.702 -27.043 25.380 1.00 17.69 335 ILE C C 1
ATOM 7976 O O . ILE C 1 343 ? 22.251 -28.124 25.111 1.00 16.99 335 ILE C O 1
ATOM 7981 N N . GLN C 1 344 ? 20.676 -26.955 26.221 1.00 18.09 336 GLN C N 1
ATOM 7982 C CA . GLN C 1 344 ? 20.220 -28.124 26.960 1.00 19.26 336 GLN C CA 1
ATOM 7983 C C . GLN C 1 344 ? 19.715 -29.199 26.000 1.00 20.13 336 GLN C C 1
ATOM 7984 O O . GLN C 1 344 ? 20.019 -30.361 26.183 1.00 21.36 336 GLN C O 1
ATOM 7990 N N . ILE C 1 345 ? 18.990 -28.807 24.960 1.00 19.60 337 ILE C N 1
ATOM 7991 C CA . ILE C 1 345 ? 18.451 -29.767 23.994 1.00 20.05 337 ILE C CA 1
ATOM 7992 C C . ILE C 1 345 ? 19.551 -30.517 23.208 1.00 20.21 337 ILE C C 1
ATOM 7993 O O . ILE C 1 345 ? 19.342 -31.586 22.671 1.00 20.44 337 ILE C O 1
ATOM 7998 N N . HIS C 1 346 ? 20.721 -29.916 23.132 1.00 20.40 338 HIS C N 1
ATOM 7999 C CA . HIS C 1 346 ? 21.905 -30.528 22.538 1.00 19.84 338 HIS C CA 1
ATOM 8000 C C . HIS C 1 346 ? 22.689 -31.452 23.484 1.00 20.88 338 HIS C C 1
ATOM 8001 O O . HIS C 1 346 ? 23.671 -32.097 23.052 1.00 18.77 338 HIS C O 1
ATOM 8008 N N . GLY C 1 347 ? 22.318 -31.494 24.777 1.00 21.25 339 GLY C N 1
ATOM 8009 C CA . GLY C 1 347 ? 23.119 -32.295 25.712 1.00 21.57 339 GLY C CA 1
ATOM 8010 C C . GLY C 1 347 ? 24.551 -31.818 25.734 1.00 22.40 339 GLY C C 1
ATOM 8011 O O . GLY C 1 347 ? 24.835 -30.599 25.694 1.00 24.85 339 GLY C O 1
ATOM 8012 N N . GLY C 1 348 ? 25.489 -32.757 25.757 1.00 23.46 340 GLY C N 1
ATOM 8013 C CA . GLY C 1 348 ? 26.909 -32.410 25.912 1.00 21.96 340 GLY C CA 1
ATOM 8014 C C . GLY C 1 348 ? 27.408 -31.596 24.751 1.00 21.96 340 GLY C C 1
ATOM 8015 O O . GLY C 1 348 ? 28.299 -30.765 24.892 1.00 21.72 340 GLY C O 1
ATOM 8016 N N . TYR C 1 349 ? 26.816 -31.821 23.584 1.00 22.33 341 TYR C N 1
ATOM 8017 C CA . TYR C 1 349 ? 27.233 -31.113 22.383 1.00 21.69 341 TYR C CA 1
ATOM 8018 C C . TYR C 1 349 ? 26.949 -29.636 22.528 1.00 20.90 341 TYR C C 1
ATOM 8019 O O . TYR C 1 349 ? 27.700 -28.809 22.011 1.00 20.13 341 TYR C O 1
ATOM 8028 N N . GLY C 1 350 ? 25.880 -29.305 23.247 1.00 20.56 342 GLY C N 1
ATOM 8029 C CA . GLY C 1 350 ? 25.527 -27.901 23.490 1.00 20.67 342 GLY C CA 1
ATOM 8030 C C . GLY C 1 350 ? 26.653 -27.086 24.105 1.00 20.29 342 GLY C C 1
ATOM 8031 O O . GLY C 1 350 ? 26.775 -25.917 23.819 1.00 20.87 342 GLY C O 1
ATOM 8032 N N . PHE C 1 351 ? 27.495 -27.714 24.923 1.00 21.03 343 PHE C N 1
ATOM 8033 C CA . PHE C 1 351 ? 28.651 -27.037 25.546 1.00 21.76 343 PHE C CA 1
ATOM 8034 C C . PHE C 1 351 ? 29.842 -26.871 24.584 1.00 20.54 343 PHE C C 1
ATOM 8035 O O . PHE C 1 351 ? 30.847 -26.291 24.931 1.00 21.26 343 PHE C O 1
ATOM 8043 N N . LEU C 1 352 ? 29.742 -27.402 23.378 1.00 21.64 344 LEU C N 1
ATOM 8044 C CA . LEU C 1 352 ? 30.896 -27.444 22.469 1.00 21.71 344 LEU C CA 1
ATOM 8045 C C . LEU C 1 352 ? 30.848 -26.289 21.511 1.00 20.87 344 LEU C C 1
ATOM 8046 O O . LEU C 1 352 ? 29.785 -25.924 20.972 1.00 21.30 344 LEU C O 1
ATOM 8051 N N . VAL C 1 353 ? 32.011 -25.714 21.306 1.00 20.19 345 VAL C N 1
ATOM 8052 C CA . VAL C 1 353 ? 32.150 -24.588 20.404 1.00 21.33 345 VAL C CA 1
ATOM 8053 C C . VAL C 1 353 ? 31.607 -24.900 19.011 1.00 22.07 345 VAL C C 1
ATOM 8054 O O . VAL C 1 353 ? 30.987 -24.046 18.367 1.00 21.67 345 VAL C O 1
ATOM 8058 N N . ASP C 1 354 ? 31.902 -26.097 18.513 1.00 22.70 346 ASP C N 1
ATOM 8059 C CA . ASP C 1 354 ? 31.562 -26.423 17.129 1.00 23.63 346 ASP C CA 1
ATOM 8060 C C . ASP C 1 354 ? 30.072 -26.525 16.931 1.00 22.40 346 ASP C C 1
ATOM 8061 O O . ASP C 1 354 ? 29.628 -26.475 15.787 1.00 22.42 346 ASP C O 1
ATOM 8066 N N . TYR C 1 355 ? 29.298 -26.676 18.008 1.00 20.65 347 TYR C N 1
ATOM 8067 C CA . TYR C 1 355 ? 27.820 -26.682 17.871 1.00 20.95 347 TYR C CA 1
ATOM 8068 C C . TYR C 1 355 ? 27.181 -25.309 17.940 1.00 20.60 347 TYR C C 1
ATOM 8069 O O . TYR C 1 355 ? 25.992 -25.200 17.826 1.00 19.48 347 TYR C O 1
ATOM 8078 N N . GLU C 1 356 ? 27.979 -24.272 18.147 1.00 22.67 348 GLU C N 1
ATOM 8079 C CA . GLU C 1 356 ? 27.570 -22.866 17.971 1.00 24.81 348 GLU C CA 1
ATOM 8080 C C . GLU C 1 356 ? 26.554 -22.265 18.942 1.00 23.06 348 GLU C C 1
ATOM 8081 O O . GLU C 1 356 ? 26.575 -21.046 19.175 1.00 23.28 348 GLU C O 1
ATOM 8087 N N . VAL C 1 357 ? 25.660 -23.069 19.512 1.00 21.69 349 VAL C N 1
ATOM 8088 C CA . VAL C 1 357 ? 24.677 -22.525 20.446 1.00 19.68 349 VAL C CA 1
ATOM 8089 C C . VAL C 1 357 ? 25.375 -21.923 21.680 1.00 19.32 349 VAL C C 1
ATOM 8090 O O . VAL C 1 357 ? 24.823 -21.016 22.308 1.00 18.21 349 VAL C O 1
ATOM 8094 N N . GLU C 1 358 ? 26.589 -22.382 22.006 1.00 18.20 350 GLU C N 1
ATOM 8095 C CA . GLU C 1 358 ? 27.318 -21.768 23.102 1.00 18.35 350 GLU C CA 1
ATOM 8096 C C . GLU C 1 358 ? 27.753 -20.340 22.732 1.00 19.23 350 GLU C C 1
ATOM 8097 O O . GLU C 1 358 ? 27.808 -19.451 23.610 1.00 18.39 350 GLU C O 1
ATOM 8103 N N . ARG C 1 359 ? 28.044 -20.094 21.454 1.00 19.54 351 ARG C N 1
ATOM 8104 C CA . ARG C 1 359 ? 28.311 -18.729 21.030 1.00 20.90 351 ARG C CA 1
ATOM 8105 C C . ARG C 1 359 ? 27.042 -17.854 21.169 1.00 21.79 351 ARG C C 1
ATOM 8106 O O . ARG C 1 359 ? 27.108 -16.738 21.735 1.00 20.61 351 ARG C O 1
ATOM 8114 N N . HIS C 1 360 ? 25.905 -18.361 20.682 1.00 20.65 352 HIS C N 1
ATOM 8115 C CA . HIS C 1 360 ? 24.633 -17.633 20.813 1.00 20.52 352 HIS C CA 1
ATOM 8116 C C . HIS C 1 360 ? 24.319 -17.224 22.279 1.00 19.67 352 HIS C C 1
ATOM 8117 O O . HIS C 1 360 ? 23.955 -16.093 22.552 1.00 21.53 352 HIS C O 1
ATOM 8124 N N . TYR C 1 361 ? 24.498 -18.149 23.199 1.00 18.57 353 TYR C N 1
ATOM 8125 C CA . TYR C 1 361 ? 24.369 -17.894 24.626 1.00 17.51 353 TYR C CA 1
ATOM 8126 C C . TYR C 1 361 ? 25.307 -16.795 25.156 1.00 17.13 353 TYR C C 1
ATOM 8127 O O . TYR C 1 361 ? 24.874 -15.880 25.877 1.00 18.19 353 TYR C O 1
ATOM 8136 N N . ARG C 1 362 ? 26.580 -16.880 24.808 1.00 16.42 354 ARG C N 1
ATOM 8137 C CA . ARG C 1 362 ? 27.528 -15.903 25.253 1.00 16.53 354 ARG C CA 1
ATOM 8138 C C . ARG C 1 362 ? 27.112 -14.520 24.720 1.00 17.62 354 ARG C C 1
ATOM 8139 O O . ARG C 1 362 ? 27.099 -13.537 25.464 1.00 17.13 354 ARG C O 1
ATOM 8147 N N . ASP C 1 363 ? 26.758 -14.472 23.431 1.00 17.60 355 ASP C N 1
ATOM 8148 C CA . ASP C 1 363 ? 26.454 -13.230 22.746 1.00 17.14 355 ASP C CA 1
ATOM 8149 C C . ASP C 1 363 ? 25.200 -12.576 23.330 1.00 17.47 355 ASP C C 1
ATOM 8150 O O . ASP C 1 363 ? 25.128 -11.368 23.414 1.00 17.67 355 ASP C O 1
ATOM 8155 N N . ALA C 1 364 ? 24.216 -13.368 23.717 1.00 16.28 356 ALA C N 1
ATOM 8156 C CA . ALA C 1 364 ? 22.932 -12.829 24.086 1.00 17.18 356 ALA C CA 1
ATOM 8157 C C . ALA C 1 364 ? 22.980 -12.158 25.469 1.00 17.82 356 ALA C C 1
ATOM 8158 O O . ALA C 1 364 ? 22.150 -11.276 25.790 1.00 18.09 356 ALA C O 1
ATOM 8160 N N . ARG C 1 365 ? 23.915 -12.610 26.296 1.00 17.26 357 ARG C N 1
ATOM 8161 C CA . ARG C 1 365 ? 23.993 -12.131 27.651 1.00 17.74 357 ARG C CA 1
ATOM 8162 C C . ARG C 1 365 ? 24.221 -10.627 27.700 1.00 17.52 357 ARG C C 1
ATOM 8163 O O . ARG C 1 365 ? 23.659 -9.971 28.558 1.00 16.37 357 ARG C O 1
ATOM 8171 N N . ILE C 1 366 ? 24.918 -10.055 26.702 1.00 18.86 358 ILE C N 1
ATOM 8172 C CA . ILE C 1 366 ? 25.163 -8.618 26.710 1.00 18.43 358 ILE C CA 1
ATOM 8173 C C . ILE C 1 366 ? 23.880 -7.819 26.522 1.00 18.41 358 ILE C C 1
ATOM 8174 O O . ILE C 1 366 ? 23.837 -6.652 26.871 1.00 19.20 358 ILE C O 1
ATOM 8179 N N . THR C 1 367 ? 22.835 -8.410 25.953 1.00 18.19 359 THR C N 1
ATOM 8180 C CA . THR C 1 367 ? 21.668 -7.609 25.608 1.00 17.74 359 THR C CA 1
ATOM 8181 C C . THR C 1 367 ? 20.916 -7.091 26.796 1.00 17.65 359 THR C C 1
ATOM 8182 O O . THR C 1 367 ? 20.151 -6.111 26.665 1.00 18.60 359 THR C O 1
ATOM 8186 N N . GLN C 1 368 ? 21.112 -7.730 27.946 1.00 16.72 360 GLN C N 1
ATOM 8187 C CA . GLN C 1 368 ? 20.505 -7.268 29.171 1.00 17.89 360 GLN C CA 1
ATOM 8188 C C . GLN C 1 368 ? 21.251 -6.120 29.832 1.00 18.59 360 GLN C C 1
ATOM 8189 O O . GLN C 1 368 ? 20.797 -5.576 30.853 1.00 18.41 360 GLN C O 1
ATOM 8195 N N . ILE C 1 369 ? 22.415 -5.791 29.288 1.00 19.49 361 ILE C N 1
ATOM 8196 C CA . ILE C 1 369 ? 23.267 -4.847 29.944 1.00 21.76 361 ILE C CA 1
ATOM 8197 C C . ILE C 1 369 ? 23.362 -3.567 29.162 1.00 23.59 361 ILE C C 1
ATOM 8198 O O . ILE C 1 369 ? 23.029 -2.491 29.664 1.00 25.94 361 ILE C O 1
ATOM 8203 N N . TYR C 1 370 ? 23.756 -3.658 27.914 1.00 24.89 362 TYR C N 1
ATOM 8204 C CA . TYR C 1 370 ? 23.979 -2.432 27.203 1.00 26.37 362 TYR C CA 1
ATOM 8205 C C . TYR C 1 370 ? 22.695 -1.861 26.589 1.00 25.16 362 TYR C C 1
ATOM 8206 O O . TYR C 1 370 ? 21.661 -2.530 26.599 1.00 23.94 362 TYR C O 1
ATOM 8215 N N . GLU C 1 371 ? 22.789 -0.622 26.093 1.00 24.39 363 GLU C N 1
ATOM 8216 C CA . GLU C 1 371 ? 21.659 0.181 25.648 1.00 25.91 363 GLU C CA 1
ATOM 8217 C C . GLU C 1 371 ? 20.668 0.376 26.797 1.00 24.17 363 GLU C C 1
ATOM 8218 O O . GLU C 1 371 ? 19.445 0.308 26.600 1.00 25.87 363 GLU C O 1
ATOM 8224 N N . GLY C 1 372 ? 21.214 0.608 27.985 1.00 20.79 364 GLY C N 1
ATOM 8225 C CA . GLY C 1 372 ? 20.460 0.673 29.221 1.00 20.22 364 GLY C CA 1
ATOM 8226 C C . GLY C 1 372 ? 20.218 -0.686 29.854 1.00 20.52 364 GLY C C 1
ATOM 8227 O O . GLY C 1 372 ? 19.607 -1.576 29.231 1.00 20.98 364 GLY C O 1
ATOM 8228 N N . THR C 1 373 ? 20.675 -0.848 31.098 1.00 19.67 365 THR C N 1
ATOM 8229 C CA . THR C 1 373 ? 20.534 -2.092 31.793 1.00 19.76 365 THR C CA 1
ATOM 8230 C C . THR C 1 373 ? 19.057 -2.396 32.018 1.00 19.93 365 THR C C 1
ATOM 8231 O O . THR C 1 373 ? 18.212 -1.483 32.066 1.00 18.29 365 THR C O 1
ATOM 8235 N N . SER C 1 374 ? 18.756 -3.679 32.193 1.00 19.66 366 SER C N 1
ATOM 8236 C CA . SER C 1 374 ? 17.375 -4.071 32.576 1.00 20.86 366 SER C CA 1
ATOM 8237 C C . SER C 1 374 ? 16.816 -3.209 33.724 1.00 21.04 366 SER C C 1
ATOM 8238 O O . SER C 1 374 ? 15.603 -2.844 33.773 1.00 19.41 366 SER C O 1
ATOM 8241 N N . GLU C 1 375 ? 17.697 -2.869 34.654 1.00 21.82 367 GLU C N 1
ATOM 8242 C CA . GLU C 1 375 ? 17.272 -2.103 35.810 1.00 22.66 367 GLU C CA 1
ATOM 8243 C C . GLU C 1 375 ? 16.795 -0.711 35.306 1.00 21.47 367 GLU C C 1
ATOM 8244 O O . GLU C 1 375 ? 15.754 -0.168 35.736 1.00 19.33 367 GLU C O 1
ATOM 8250 N N . VAL C 1 376 ? 17.534 -0.172 34.353 1.00 21.60 368 VAL C N 1
ATOM 8251 C CA . VAL C 1 376 ? 17.179 1.125 33.776 1.00 21.15 368 VAL C CA 1
ATOM 8252 C C . VAL C 1 376 ? 15.881 0.999 32.976 1.00 20.29 368 VAL C C 1
ATOM 8253 O O . VAL C 1 376 ? 15.006 1.869 33.059 1.00 20.42 368 VAL C O 1
ATOM 8257 N N . GLN C 1 377 ? 15.709 -0.105 32.257 1.00 18.84 369 GLN C N 1
ATOM 8258 C CA . GLN C 1 377 ? 14.513 -0.273 31.450 1.00 18.58 369 GLN C CA 1
ATOM 8259 C C . GLN C 1 377 ? 13.272 -0.267 32.333 1.00 18.92 369 GLN C C 1
ATOM 8260 O O . GLN C 1 377 ? 12.298 0.395 32.022 1.00 18.12 369 GLN C O 1
ATOM 8266 N N . ARG C 1 378 ? 13.323 -1.030 33.419 1.00 19.11 370 ARG C N 1
ATOM 8267 C CA . ARG C 1 378 ? 12.231 -1.143 34.341 1.00 20.50 370 ARG C CA 1
ATOM 8268 C C . ARG C 1 378 ? 11.823 0.195 34.955 1.00 22.42 370 ARG C C 1
ATOM 8269 O O . ARG C 1 378 ? 10.648 0.441 35.195 1.00 22.84 370 ARG C O 1
ATOM 8277 N N . MET C 1 379 ? 12.809 1.038 35.203 1.00 25.22 371 MET C N 1
ATOM 8278 C CA . MET C 1 379 ? 12.601 2.356 35.832 1.00 27.75 371 MET C CA 1
ATOM 8279 C C . MET C 1 379 ? 11.771 3.247 34.934 1.00 25.78 371 MET C C 1
ATOM 8280 O O . MET C 1 379 ? 10.910 3.947 35.419 1.00 25.16 371 MET C O 1
ATOM 8285 N N . VAL C 1 380 ? 12.044 3.248 33.634 1.00 24.23 372 VAL C N 1
ATOM 8286 C CA . VAL C 1 380 ? 11.292 4.116 32.753 1.00 25.53 372 VAL C CA 1
ATOM 8287 C C . VAL C 1 380 ? 9.880 3.569 32.620 1.00 25.16 372 VAL C C 1
ATOM 8288 O O . VAL C 1 380 ? 8.923 4.337 32.673 1.00 24.57 372 VAL C O 1
ATOM 8292 N N . ILE C 1 381 ? 9.744 2.246 32.517 1.00 23.29 373 ILE C N 1
ATOM 8293 C CA . ILE C 1 381 ? 8.446 1.642 32.264 1.00 21.36 373 ILE C CA 1
ATOM 8294 C C . ILE C 1 381 ? 7.537 1.958 33.450 1.00 22.94 373 ILE C C 1
ATOM 8295 O O . ILE C 1 381 ? 6.403 2.412 33.260 1.00 21.76 373 ILE C O 1
ATOM 8300 N N . ALA C 1 382 ? 8.086 1.764 34.655 1.00 23.47 374 ALA C N 1
ATOM 8301 C CA . ALA C 1 382 ? 7.410 2.098 35.906 1.00 25.92 374 ALA C CA 1
ATOM 8302 C C . ALA C 1 382 ? 7.060 3.571 36.028 1.00 26.70 374 ALA C C 1
ATOM 8303 O O . ALA C 1 382 ? 6.005 3.889 36.493 1.00 24.56 374 ALA C O 1
ATOM 8305 N N . ARG C 1 383 ? 7.960 4.452 35.604 1.00 30.25 375 ARG C N 1
ATOM 8306 C CA . ARG C 1 383 ? 7.756 5.897 35.731 1.00 32.91 375 ARG C CA 1
ATOM 8307 C C . ARG C 1 383 ? 6.442 6.350 35.085 1.00 36.64 375 ARG C C 1
ATOM 8308 O O . ARG C 1 383 ? 5.776 7.251 35.597 1.00 37.74 375 ARG C O 1
ATOM 8310 N N . GLN C 1 384 ? 6.029 5.697 34.006 1.00 39.25 376 GLN C N 1
ATOM 8311 C CA . GLN C 1 384 ? 4.788 6.080 33.324 1.00 41.24 376 GLN C CA 1
ATOM 8312 C C . GLN C 1 384 ? 3.555 5.327 33.782 1.00 41.05 376 GLN C C 1
ATOM 8313 O O . GLN C 1 384 ? 2.502 5.541 33.231 1.00 47.34 376 GLN C O 1
ATOM 8319 N N . LEU C 1 385 ? 3.659 4.505 34.826 1.00 42.29 377 LEU C N 1
ATOM 8320 C CA . LEU C 1 385 ? 2.528 3.685 35.349 1.00 40.44 377 LEU C CA 1
ATOM 8321 C C . LEU C 1 385 ? 1.933 4.215 36.638 1.00 43.65 377 LEU C C 1
ATOM 8322 O O . LEU C 1 385 ? 0.936 3.658 37.151 1.00 41.86 377 LEU C O 1
ATOM 8328 N N . ASP D 1 10 ? 31.291 -21.928 60.732 1.00 50.56 2 ASP D N 1
ATOM 8329 C CA . ASP D 1 10 ? 31.754 -23.353 60.658 1.00 49.51 2 ASP D CA 1
ATOM 8330 C C . ASP D 1 10 ? 31.379 -24.164 61.895 1.00 51.82 2 ASP D C 1
ATOM 8331 O O . ASP D 1 10 ? 31.819 -25.305 62.060 1.00 49.26 2 ASP D O 1
ATOM 8336 N N . ASP D 1 11 ? 30.532 -23.588 62.743 1.00 55.29 3 ASP D N 1
ATOM 8337 C CA . ASP D 1 11 ? 30.250 -24.147 64.056 1.00 54.88 3 ASP D CA 1
ATOM 8338 C C . ASP D 1 11 ? 29.483 -25.456 63.993 1.00 48.85 3 ASP D C 1
ATOM 8339 O O . ASP D 1 11 ? 29.699 -26.329 64.826 1.00 46.81 3 ASP D O 1
ATOM 8344 N N . LEU D 1 12 ? 28.610 -25.612 63.002 1.00 45.86 4 LEU D N 1
ATOM 8345 C CA . LEU D 1 12 ? 27.786 -26.832 62.919 1.00 43.37 4 LEU D CA 1
ATOM 8346 C C . LEU D 1 12 ? 28.490 -28.068 62.328 1.00 39.02 4 LEU D C 1
ATOM 8347 O O . LEU D 1 12 ? 27.903 -29.142 62.344 1.00 38.55 4 LEU D O 1
ATOM 8352 N N . TYR D 1 13 ? 29.716 -27.929 61.821 1.00 34.21 5 TYR D N 1
ATOM 8353 C CA . TYR D 1 13 ? 30.444 -29.051 61.196 1.00 34.03 5 TYR D CA 1
ATOM 8354 C C . TYR D 1 13 ? 31.241 -29.806 62.248 1.00 34.71 5 TYR D C 1
ATOM 8355 O O . TYR D 1 13 ? 31.568 -29.263 63.305 1.00 36.67 5 TYR D O 1
ATOM 8364 N N . THR D 1 14 ? 31.600 -31.043 61.927 1.00 35.06 6 THR D N 1
ATOM 8365 C CA . THR D 1 14 ? 32.379 -31.876 62.831 1.00 33.79 6 THR D CA 1
ATOM 8366 C C . THR D 1 14 ? 33.820 -31.427 62.778 1.00 35.82 6 THR D C 1
ATOM 8367 O O . THR D 1 14 ? 34.174 -30.512 62.028 1.00 34.87 6 THR D O 1
ATOM 8371 N N . GLU D 1 15 ? 34.668 -32.096 63.539 1.00 37.12 7 GLU D N 1
ATOM 8372 C CA . GLU D 1 15 ? 36.056 -31.713 63.594 1.00 40.57 7 GLU D CA 1
ATOM 8373 C C . GLU D 1 15 ? 36.770 -32.174 62.345 1.00 36.07 7 GLU D C 1
ATOM 8374 O O . GLU D 1 15 ? 37.452 -31.398 61.759 1.00 35.46 7 GLU D O 1
ATOM 8380 N N . ASP D 1 16 ? 36.601 -33.426 61.935 1.00 37.07 8 ASP D N 1
ATOM 8381 C CA . ASP D 1 16 ? 37.065 -33.875 60.617 1.00 35.35 8 ASP D CA 1
ATOM 8382 C C . ASP D 1 16 ? 36.649 -32.916 59.496 1.00 34.16 8 ASP D C 1
ATOM 8383 O O . ASP D 1 16 ? 37.459 -32.534 58.654 1.00 35.05 8 ASP D O 1
ATOM 8388 N N . GLN D 1 17 ? 35.373 -32.534 59.471 1.00 30.65 9 GLN D N 1
ATOM 8389 C CA . GLN D 1 17 ? 34.866 -31.692 58.404 1.00 28.16 9 GLN D CA 1
ATOM 8390 C C . GLN D 1 17 ? 35.485 -30.313 58.410 1.00 28.60 9 GLN D C 1
ATOM 8391 O O . GLN D 1 17 ? 35.727 -29.747 57.354 1.00 27.60 9 GLN D O 1
ATOM 8397 N N . ARG D 1 18 ? 35.738 -29.745 59.591 1.00 31.45 10 ARG D N 1
ATOM 8398 C CA . ARG D 1 18 ? 36.293 -28.400 59.657 1.00 32.03 10 ARG D CA 1
ATOM 8399 C C . ARG D 1 18 ? 37.784 -28.445 59.289 1.00 32.84 10 ARG D C 1
ATOM 8400 O O . ARG D 1 18 ? 38.312 -27.523 58.697 1.00 30.87 10 ARG D O 1
ATOM 8402 N N . MET D 1 19 ? 38.462 -29.543 59.602 1.00 36.51 11 MET D N 1
ATOM 8403 C CA . MET D 1 19 ? 39.840 -29.700 59.163 1.00 35.54 11 MET D CA 1
ATOM 8404 C C . MET D 1 19 ? 39.943 -29.760 57.630 1.00 33.25 11 MET D C 1
ATOM 8405 O O . MET D 1 19 ? 40.845 -29.161 57.030 1.00 30.75 11 MET D O 1
ATOM 8410 N N . ILE D 1 20 ? 39.066 -30.520 56.983 1.00 30.69 12 ILE D N 1
ATOM 8411 C CA . ILE D 1 20 ? 39.147 -30.600 55.539 1.00 30.18 12 ILE D CA 1
ATOM 8412 C C . ILE D 1 20 ? 38.853 -29.216 54.966 1.00 30.90 12 ILE D C 1
ATOM 8413 O O . ILE D 1 20 ? 39.509 -28.798 54.017 1.00 31.23 12 ILE D O 1
ATOM 8418 N N . LEU D 1 21 ? 37.915 -28.486 55.580 1.00 29.53 13 LEU D N 1
ATOM 8419 C CA . LEU D 1 21 ? 37.465 -27.198 55.054 1.00 30.69 13 LEU D CA 1
ATOM 8420 C C . LEU D 1 21 ? 38.585 -26.177 55.088 1.00 30.41 13 LEU D C 1
ATOM 8421 O O . LEU D 1 21 ? 38.816 -25.450 54.133 1.00 26.68 13 LEU D O 1
ATOM 8426 N N . ASP D 1 22 ? 39.278 -26.136 56.218 1.00 31.66 14 ASP D N 1
ATOM 8427 C CA . ASP D 1 22 ? 40.435 -25.269 56.359 1.00 33.22 14 ASP D CA 1
ATOM 8428 C C . ASP D 1 22 ? 41.527 -25.586 55.373 1.00 31.10 14 ASP D C 1
ATOM 8429 O O . ASP D 1 22 ? 42.092 -24.679 54.777 1.00 32.89 14 ASP D O 1
ATOM 8434 N N . ALA D 1 23 ? 41.832 -26.869 55.220 1.00 28.92 15 ALA D N 1
ATOM 8435 C CA . ALA D 1 23 ? 42.911 -27.280 54.344 1.00 28.39 15 ALA D CA 1
ATOM 8436 C C . ALA D 1 23 ? 42.560 -26.903 52.915 1.00 28.61 15 ALA D C 1
ATOM 8437 O O . ALA D 1 23 ? 43.395 -26.375 52.168 1.00 28.14 15 ALA D O 1
ATOM 8439 N N . ALA D 1 24 ? 41.306 -27.179 52.558 1.00 28.64 16 ALA D N 1
ATOM 8440 C CA . ALA D 1 24 ? 40.795 -26.854 51.246 1.00 28.56 16 ALA D CA 1
ATOM 8441 C C . ALA D 1 24 ? 40.786 -25.356 51.021 1.00 28.28 16 ALA D C 1
ATOM 8442 O O . ALA D 1 24 ? 41.298 -24.906 50.011 1.00 25.00 16 ALA D O 1
ATOM 8444 N N . ARG D 1 25 ? 40.199 -24.591 51.952 1.00 29.68 17 ARG D N 1
ATOM 8445 C CA . ARG D 1 25 ? 40.229 -23.122 51.874 1.00 29.14 17 ARG D CA 1
ATOM 8446 C C . ARG D 1 25 ? 41.619 -22.602 51.577 1.00 28.36 17 ARG D C 1
ATOM 8447 O O . ARG D 1 25 ? 41.788 -21.779 50.694 1.00 27.17 17 ARG D O 1
ATOM 8455 N N . ALA D 1 26 ? 42.611 -23.011 52.370 1.00 28.34 18 ALA D N 1
ATOM 8456 C CA . ALA D 1 26 ? 43.976 -22.432 52.228 1.00 29.08 18 ALA D CA 1
ATOM 8457 C C . ALA D 1 26 ? 44.638 -22.791 50.871 1.00 28.79 18 ALA D C 1
ATOM 8458 O O . ALA D 1 26 ? 45.295 -21.962 50.229 1.00 25.69 18 ALA D O 1
ATOM 8460 N N . PHE D 1 27 ? 44.450 -24.037 50.441 1.00 29.16 19 PHE D N 1
ATOM 8461 C CA . PHE D 1 27 ? 44.916 -24.447 49.125 1.00 28.15 19 PHE D CA 1
ATOM 8462 C C . PHE D 1 27 ? 44.283 -23.590 48.010 1.00 28.33 19 PHE D C 1
ATOM 8463 O O . PHE D 1 27 ? 44.998 -23.021 47.179 1.00 28.13 19 PHE D O 1
ATOM 8471 N N A CYS D 1 28 ? 42.972 -23.479 48.052 0.50 29.61 20 CYS D N 1
ATOM 8472 N N B CYS D 1 28 ? 42.946 -23.488 48.015 0.50 27.99 20 CYS D N 1
ATOM 8473 C CA A CYS D 1 28 ? 42.229 -22.734 47.076 0.50 31.08 20 CYS D CA 1
ATOM 8474 C CA B CYS D 1 28 ? 42.174 -22.647 47.068 0.50 28.18 20 CYS D CA 1
ATOM 8475 C C A CYS D 1 28 ? 42.601 -21.233 47.026 0.50 31.91 20 CYS D C 1
ATOM 8476 C C B CYS D 1 28 ? 42.681 -21.221 47.024 0.50 30.24 20 CYS D C 1
ATOM 8477 O O A CYS D 1 28 ? 42.837 -20.698 45.944 0.50 32.66 20 CYS D O 1
ATOM 8478 O O B CYS D 1 28 ? 43.063 -20.720 45.966 0.50 30.91 20 CYS D O 1
ATOM 8483 N N . ALA D 1 29 ? 42.686 -20.564 48.177 1.00 32.38 21 ALA D N 1
ATOM 8484 C CA . ALA D 1 29 ? 43.139 -19.160 48.246 1.00 33.13 21 ALA D CA 1
ATOM 8485 C C . ALA D 1 29 ? 44.574 -18.977 47.726 1.00 34.61 21 ALA D C 1
ATOM 8486 O O . ALA D 1 29 ? 44.856 -18.050 46.974 1.00 38.15 21 ALA D O 1
ATOM 8488 N N . GLU D 1 30 ? 45.470 -19.874 48.105 1.00 33.34 22 GLU D N 1
ATOM 8489 C CA . GLU D 1 30 ? 46.871 -19.723 47.773 1.00 35.36 22 GLU D CA 1
ATOM 8490 C C . GLU D 1 30 ? 47.253 -20.218 46.349 1.00 34.11 22 GLU D C 1
ATOM 8491 O O . GLU D 1 30 ? 48.162 -19.686 45.744 1.00 32.98 22 GLU D O 1
ATOM 8497 N N . VAL D 1 31 ? 46.574 -21.238 45.826 1.00 30.20 23 VAL D N 1
ATOM 8498 C CA . VAL D 1 31 ? 47.034 -21.875 44.608 1.00 28.59 23 VAL D CA 1
ATOM 8499 C C . VAL D 1 31 ? 46.024 -21.846 43.459 1.00 27.14 23 VAL D C 1
ATOM 8500 O O . VAL D 1 31 ? 46.410 -21.625 42.313 1.00 27.72 23 VAL D O 1
ATOM 8504 N N . LEU D 1 32 ? 44.743 -22.073 43.741 1.00 24.43 24 LEU D N 1
ATOM 8505 C CA . LEU D 1 32 ? 43.750 -22.147 42.669 1.00 24.40 24 LEU D CA 1
ATOM 8506 C C . LEU D 1 32 ? 43.289 -20.770 42.224 1.00 23.83 24 LEU D C 1
ATOM 8507 O O . LEU D 1 32 ? 43.484 -20.392 41.076 1.00 23.81 24 LEU D O 1
ATOM 8512 N N . ALA D 1 33 ? 42.680 -20.035 43.140 1.00 23.76 25 ALA D N 1
ATOM 8513 C CA . ALA D 1 33 ? 42.029 -18.741 42.831 1.00 24.16 25 ALA D CA 1
ATOM 8514 C C . ALA D 1 33 ? 42.918 -17.758 42.069 1.00 23.38 25 ALA D C 1
ATOM 8515 O O . ALA D 1 33 ? 42.447 -17.108 41.129 1.00 20.64 25 ALA D O 1
ATOM 8517 N N . PRO D 1 34 ? 44.224 -17.655 42.439 1.00 24.02 26 PRO D N 1
ATOM 8518 C CA . PRO D 1 34 ? 45.048 -16.654 41.709 1.00 23.85 26 PRO D CA 1
ATOM 8519 C C . PRO D 1 34 ? 45.366 -17.091 40.296 1.00 22.78 26 PRO D C 1
ATOM 8520 O O . PRO D 1 34 ? 45.698 -16.250 39.454 1.00 22.15 26 PRO D O 1
ATOM 8524 N N . ASN D 1 35 ? 45.198 -18.373 40.004 1.00 21.80 27 ASN D N 1
ATOM 8525 C CA . ASN D 1 35 ? 45.642 -18.881 38.713 1.00 22.65 27 ASN D CA 1
ATOM 8526 C C . ASN D 1 35 ? 44.593 -19.339 37.714 1.00 22.85 27 ASN D C 1
ATOM 8527 O O . ASN D 1 35 ? 44.921 -19.630 36.551 1.00 22.42 27 ASN D O 1
ATOM 8532 N N . ALA D 1 36 ? 43.341 -19.420 38.163 1.00 22.28 28 ALA D N 1
ATOM 8533 C CA . ALA D 1 36 ? 42.286 -20.001 37.374 1.00 21.54 28 ALA D CA 1
ATOM 8534 C C . ALA D 1 36 ? 42.056 -19.227 36.063 1.00 22.28 28 ALA D C 1
ATOM 8535 O O . ALA D 1 36 ? 41.785 -19.839 35.013 1.00 21.32 28 ALA D O 1
ATOM 8537 N N . ALA D 1 37 ? 42.187 -17.902 36.103 1.00 21.84 29 ALA D N 1
ATOM 8538 C CA . ALA D 1 37 ? 41.959 -17.119 34.889 1.00 22.12 29 ALA D CA 1
ATOM 8539 C C . ALA D 1 37 ? 42.945 -17.543 33.789 1.00 21.53 29 ALA D C 1
ATOM 8540 O O . ALA D 1 37 ? 42.583 -17.805 32.632 1.00 20.44 29 ALA D O 1
ATOM 8542 N N . GLN D 1 38 ? 44.208 -17.634 34.177 1.00 23.86 30 GLN D N 1
ATOM 8543 C CA . GLN D 1 38 ? 45.248 -18.087 33.272 1.00 24.07 30 GLN D CA 1
ATOM 8544 C C . GLN D 1 38 ? 44.934 -19.476 32.726 1.00 22.31 30 GLN D C 1
ATOM 8545 O O . GLN D 1 38 ? 44.970 -19.693 31.542 1.00 21.62 30 GLN D O 1
ATOM 8551 N N . TRP D 1 39 ? 44.650 -20.415 33.606 1.00 23.63 31 TRP D N 1
ATOM 8552 C CA . TRP D 1 39 ? 44.274 -21.794 33.204 1.00 23.45 31 TRP D CA 1
ATOM 8553 C C . TRP D 1 39 ? 43.108 -21.860 32.233 1.00 22.23 31 TRP D C 1
ATOM 8554 O O . TRP D 1 39 ? 43.137 -22.610 31.267 1.00 22.44 31 TRP D O 1
ATOM 8565 N N . ASP D 1 40 ? 42.092 -21.041 32.452 1.00 23.04 32 ASP D N 1
ATOM 8566 C CA . ASP D 1 40 ? 40.980 -20.945 31.512 1.00 22.62 32 ASP D CA 1
ATOM 8567 C C . ASP D 1 40 ? 41.473 -20.410 30.178 1.00 23.41 32 ASP D C 1
ATOM 8568 O O . ASP D 1 40 ? 41.134 -20.924 29.102 1.00 22.86 32 ASP D O 1
ATOM 8573 N N . ARG D 1 41 ? 42.257 -19.348 30.245 1.00 23.54 33 ARG D N 1
ATOM 8574 C CA . ARG D 1 41 ? 42.682 -18.702 29.010 1.00 25.72 33 ARG D CA 1
ATOM 8575 C C . ARG D 1 41 ? 43.600 -19.652 28.202 1.00 25.66 33 ARG D C 1
ATOM 8576 O O . ARG D 1 41 ? 43.516 -19.692 26.978 1.00 23.26 33 ARG D O 1
ATOM 8584 N N . GLU D 1 42 ? 44.435 -20.437 28.878 1.00 24.89 34 GLU D N 1
ATOM 8585 C CA . GLU D 1 42 ? 45.351 -21.353 28.158 1.00 25.44 34 GLU D CA 1
ATOM 8586 C C . GLU D 1 42 ? 44.748 -22.752 27.983 1.00 25.34 34 GLU D C 1
ATOM 8587 O O . GLU D 1 42 ? 45.396 -23.634 27.427 1.00 25.75 34 GLU D O 1
ATOM 8593 N N . SER D 1 43 ? 43.532 -22.962 28.485 1.00 25.19 35 SER D N 1
ATOM 8594 C CA . SER D 1 43 ? 42.853 -24.297 28.468 1.00 24.52 35 SER D CA 1
ATOM 8595 C C . SER D 1 43 ? 43.720 -25.426 28.985 1.00 24.46 35 SER D C 1
ATOM 8596 O O . SER D 1 43 ? 43.871 -26.450 28.368 1.00 21.99 35 SER D O 1
ATOM 8599 N N . HIS D 1 44 ? 44.275 -25.251 30.169 1.00 26.88 36 HIS D N 1
ATOM 8600 C CA . HIS D 1 44 ? 45.267 -26.205 30.620 1.00 28.05 36 HIS D CA 1
ATOM 8601 C C . HIS D 1 44 ? 45.600 -26.010 32.092 1.00 28.58 36 HIS D C 1
ATOM 8602 O O . HIS D 1 44 ? 45.918 -24.905 32.533 1.00 28.33 36 HIS D O 1
ATOM 8609 N N . LEU D 1 45 ? 45.513 -27.120 32.817 1.00 29.06 37 LEU D N 1
ATOM 8610 C CA . LEU D 1 45 ? 45.728 -27.187 34.239 1.00 29.73 37 LEU D CA 1
ATOM 8611 C C . LEU D 1 45 ? 47.110 -27.804 34.431 1.00 29.46 37 LEU D C 1
ATOM 8612 O O . LEU D 1 45 ? 47.368 -28.892 33.928 1.00 29.29 37 LEU D O 1
ATOM 8617 N N . PRO D 1 46 ? 48.015 -27.113 35.129 1.00 28.67 38 PRO D N 1
ATOM 8618 C CA . PRO D 1 46 ? 49.342 -27.691 35.182 1.00 29.17 38 PRO D CA 1
ATOM 8619 C C . PRO D 1 46 ? 49.361 -28.972 35.995 1.00 29.70 38 PRO D C 1
ATOM 8620 O O . PRO D 1 46 ? 48.593 -29.104 36.953 1.00 27.73 38 PRO D O 1
ATOM 8624 N N . ASP D 1 47 ? 50.252 -29.894 35.626 1.00 29.90 39 ASP D N 1
ATOM 8625 C CA . ASP D 1 47 ? 50.296 -31.203 36.278 1.00 30.31 39 ASP D CA 1
ATOM 8626 C C . ASP D 1 47 ? 50.783 -31.070 37.711 1.00 28.72 39 ASP D C 1
ATOM 8627 O O . ASP D 1 47 ? 50.320 -31.777 38.600 1.00 25.96 39 ASP D O 1
ATOM 8632 N N . GLU D 1 48 ? 51.617 -30.075 37.986 1.00 29.67 40 GLU D N 1
ATOM 8633 C CA . GLU D 1 48 ? 52.076 -29.943 39.364 1.00 30.51 40 GLU D CA 1
ATOM 8634 C C . GLU D 1 48 ? 50.963 -29.506 40.289 1.00 27.49 40 GLU D C 1
ATOM 8635 O O . GLU D 1 48 ? 51.025 -29.743 41.510 1.00 26.91 40 GLU D O 1
ATOM 8641 N N . VAL D 1 49 ? 49.945 -28.845 39.753 1.00 25.87 41 VAL D N 1
ATOM 8642 C CA . VAL D 1 49 ? 48.787 -28.538 40.587 1.00 24.80 41 VAL D CA 1
ATOM 8643 C C . VAL D 1 49 ? 48.013 -29.830 40.859 1.00 25.05 41 VAL D C 1
ATOM 8644 O O . VAL D 1 49 ? 47.556 -30.061 41.968 1.00 25.32 41 VAL D O 1
ATOM 8648 N N . VAL D 1 50 ? 47.876 -30.681 39.848 1.00 25.02 42 VAL D N 1
ATOM 8649 C CA . VAL D 1 50 ? 47.207 -31.965 40.050 1.00 25.02 42 VAL D CA 1
ATOM 8650 C C . VAL D 1 50 ? 47.964 -32.770 41.134 1.00 24.85 42 VAL D C 1
ATOM 8651 O O . VAL D 1 50 ? 47.345 -33.250 42.099 1.00 23.59 42 VAL D O 1
ATOM 8655 N N . ALA D 1 51 ? 49.296 -32.841 41.014 1.00 24.39 43 ALA D N 1
ATOM 8656 C CA . ALA D 1 51 ? 50.161 -33.599 41.950 1.00 24.99 43 ALA D CA 1
ATOM 8657 C C . ALA D 1 51 ? 50.010 -33.085 43.366 1.00 25.09 43 ALA D C 1
ATOM 8658 O O . ALA D 1 51 ? 49.902 -33.851 44.329 1.00 24.33 43 ALA D O 1
ATOM 8660 N N . GLN D 1 52 ? 49.980 -31.771 43.485 1.00 26.49 44 GLN D N 1
ATOM 8661 C CA . GLN D 1 52 ? 49.792 -31.156 44.766 1.00 27.19 44 GLN D CA 1
ATOM 8662 C C . GLN D 1 52 ? 48.404 -31.479 45.331 1.00 27.09 44 GLN D C 1
ATOM 8663 O O . GLN D 1 52 ? 48.263 -31.771 46.523 1.00 25.03 44 GLN D O 1
ATOM 8669 N N . MET D 1 53 ? 47.364 -31.480 44.499 1.00 26.81 45 MET D N 1
ATOM 8670 C CA . MET D 1 53 ? 46.086 -31.993 45.000 1.00 26.18 45 MET D CA 1
ATOM 8671 C C . MET D 1 53 ? 46.210 -33.455 45.511 1.00 25.46 45 MET D C 1
ATOM 8672 O O . MET D 1 53 ? 45.657 -33.803 46.548 1.00 25.48 45 MET D O 1
ATOM 8677 N N . GLY D 1 54 ? 46.945 -34.292 44.788 1.00 26.04 46 GLY D N 1
ATOM 8678 C CA . GLY D 1 54 ? 47.277 -35.661 45.237 1.00 25.78 46 GLY D CA 1
ATOM 8679 C C . GLY D 1 54 ? 47.868 -35.712 46.648 1.00 26.65 46 GLY D C 1
ATOM 8680 O O . GLY D 1 54 ? 47.369 -36.429 47.522 1.00 23.71 46 GLY D O 1
ATOM 8681 N N . GLU D 1 55 ? 48.923 -34.927 46.865 1.00 29.30 47 GLU D N 1
ATOM 8682 C CA . GLU D 1 55 ? 49.672 -34.943 48.119 1.00 30.54 47 GLU D CA 1
ATOM 8683 C C . GLU D 1 55 ? 48.831 -34.538 49.273 1.00 29.89 47 GLU D C 1
ATOM 8684 O O . GLU D 1 55 ? 48.989 -35.059 50.364 1.00 29.29 47 GLU D O 1
ATOM 8690 N N . LEU D 1 56 ? 47.923 -33.601 49.036 1.00 29.43 48 LEU D N 1
ATOM 8691 C CA . LEU D 1 56 ? 47.042 -33.136 50.078 1.00 27.86 48 LEU D CA 1
ATOM 8692 C C . LEU D 1 56 ? 45.894 -34.087 50.361 1.00 26.63 48 LEU D C 1
ATOM 8693 O O . LEU D 1 56 ? 45.169 -33.852 51.308 1.00 26.27 48 LEU D O 1
ATOM 8698 N N . GLY D 1 57 ? 45.716 -35.135 49.554 1.00 25.45 49 GLY D N 1
ATOM 8699 C CA . GLY D 1 57 ? 44.644 -36.150 49.773 1.00 25.02 49 GLY D CA 1
ATOM 8700 C C . GLY D 1 57 ? 43.316 -35.877 49.041 1.00 23.88 49 GLY D C 1
ATOM 8701 O O . GLY D 1 57 ? 42.321 -36.606 49.189 1.00 21.78 49 GLY D O 1
ATOM 8702 N N . PHE D 1 58 ? 43.313 -34.834 48.228 1.00 24.42 50 PHE D N 1
ATOM 8703 C CA . PHE D 1 58 ? 42.118 -34.440 47.473 1.00 24.06 50 PHE D CA 1
ATOM 8704 C C . PHE D 1 58 ? 41.715 -35.410 46.370 1.00 22.53 50 PHE D C 1
ATOM 8705 O O . PHE D 1 58 ? 40.584 -35.385 45.928 1.00 23.42 50 PHE D O 1
ATOM 8713 N N . LEU D 1 59 ? 42.611 -36.307 45.981 1.00 21.98 51 LEU D N 1
ATOM 8714 C CA . LEU D 1 59 ? 42.310 -37.312 44.960 1.00 21.75 51 LEU D CA 1
ATOM 8715 C C . LEU D 1 59 ? 42.052 -38.692 45.511 1.00 21.04 51 LEU D C 1
ATOM 8716 O O . LEU D 1 59 ? 41.952 -39.638 44.759 1.00 20.45 51 LEU D O 1
ATOM 8721 N N . GLY D 1 60 ? 41.878 -38.809 46.819 1.00 20.93 52 GLY D N 1
ATOM 8722 C CA . GLY D 1 60 ? 41.406 -40.080 47.402 1.00 20.18 52 GLY D CA 1
ATOM 8723 C C . GLY D 1 60 ? 40.429 -39.874 48.526 1.00 20.70 52 GLY D C 1
ATOM 8724 O O . GLY D 1 60 ? 40.424 -40.625 49.487 1.00 20.15 52 GLY D O 1
ATOM 8725 N N . MET D 1 61 ? 39.588 -38.842 48.411 1.00 20.90 53 MET D N 1
ATOM 8726 C CA . MET D 1 61 ? 38.727 -38.444 49.511 1.00 20.89 53 MET D CA 1
ATOM 8727 C C . MET D 1 61 ? 37.563 -39.422 49.748 1.00 21.78 53 MET D C 1
ATOM 8728 O O . MET D 1 61 ? 36.810 -39.293 50.734 1.00 21.52 53 MET D O 1
ATOM 8733 N N . ILE D 1 62 ? 37.351 -40.324 48.807 1.00 21.78 54 ILE D N 1
ATOM 8734 C CA . ILE D 1 62 ? 36.337 -41.343 48.988 1.00 22.38 54 ILE D CA 1
ATOM 8735 C C . ILE D 1 62 ? 36.945 -42.705 48.732 1.00 21.84 54 ILE D C 1
ATOM 8736 O O . ILE D 1 62 ? 36.286 -43.632 48.334 1.00 21.17 54 ILE D O 1
ATOM 8741 N N . VAL D 1 63 ? 38.221 -42.802 49.099 1.00 22.36 55 VAL D N 1
ATOM 8742 C CA . VAL D 1 63 ? 38.938 -44.082 49.241 1.00 21.86 55 VAL D CA 1
ATOM 8743 C C . VAL D 1 63 ? 39.372 -44.244 50.723 1.00 21.89 55 VAL D C 1
ATOM 8744 O O . VAL D 1 63 ? 39.913 -43.314 51.320 1.00 21.12 55 VAL D O 1
ATOM 8748 N N . PRO D 1 64 ? 39.122 -45.415 51.328 1.00 22.62 56 PRO D N 1
ATOM 8749 C CA . PRO D 1 64 ? 39.527 -45.556 52.736 1.00 23.54 56 PRO D CA 1
ATOM 8750 C C . PRO D 1 64 ? 41.045 -45.398 52.901 1.00 24.15 56 PRO D C 1
ATOM 8751 O O . PRO D 1 64 ? 41.799 -45.649 51.953 1.00 24.51 56 PRO D O 1
ATOM 8755 N N . ALA D 1 65 ? 41.478 -45.002 54.098 1.00 23.81 57 ALA D N 1
ATOM 8756 C CA . ALA D 1 65 ? 42.849 -44.595 54.294 1.00 25.22 57 ALA D CA 1
ATOM 8757 C C . ALA D 1 65 ? 43.807 -45.774 54.179 1.00 25.46 57 ALA D C 1
ATOM 8758 O O . ALA D 1 65 ? 44.938 -45.588 53.766 1.00 25.64 57 ALA D O 1
ATOM 8760 N N . ASP D 1 66 ? 43.356 -46.986 54.475 1.00 26.49 58 ASP D N 1
ATOM 8761 C CA . ASP D 1 66 ? 44.266 -48.149 54.315 1.00 28.37 58 ASP D CA 1
ATOM 8762 C C . ASP D 1 66 ? 44.544 -48.518 52.839 1.00 28.56 58 ASP D C 1
ATOM 8763 O O . ASP D 1 66 ? 45.483 -49.276 52.542 1.00 29.76 58 ASP D O 1
ATOM 8768 N N . TRP D 1 67 ? 43.778 -47.939 51.905 1.00 26.25 59 TRP D N 1
ATOM 8769 C CA . TRP D 1 67 ? 44.079 -48.105 50.494 1.00 25.00 59 TRP D CA 1
ATOM 8770 C C . TRP D 1 67 ? 44.750 -46.869 49.878 1.00 24.40 59 TRP D C 1
ATOM 8771 O O . TRP D 1 67 ? 44.822 -46.700 48.671 1.00 23.24 59 TRP D O 1
ATOM 8782 N N . GLY D 1 68 ? 45.249 -46.004 50.736 1.00 24.78 60 GLY D N 1
ATOM 8783 C CA . GLY D 1 68 ? 45.991 -44.833 50.292 1.00 24.72 60 GLY D CA 1
ATOM 8784 C C . GLY D 1 68 ? 45.164 -43.559 50.255 1.00 23.62 60 GLY D C 1
ATOM 8785 O O . GLY D 1 68 ? 45.680 -42.536 49.895 1.00 22.53 60 GLY D O 1
ATOM 8786 N N . GLY D 1 69 ? 43.890 -43.631 50.632 1.00 23.73 61 GLY D N 1
ATOM 8787 C CA . GLY D 1 69 ? 43.012 -42.462 50.564 1.00 23.13 61 GLY D CA 1
ATOM 8788 C C . GLY D 1 69 ? 42.924 -41.660 51.851 1.00 23.68 61 GLY D C 1
ATOM 8789 O O . GLY D 1 69 ? 43.783 -41.735 52.716 1.00 23.97 61 GLY D O 1
ATOM 8790 N N . SER D 1 70 ? 41.860 -40.877 51.958 1.00 23.97 62 SER D N 1
ATOM 8791 C CA . SER D 1 70 ? 41.686 -39.933 53.048 1.00 24.28 62 SER D CA 1
ATOM 8792 C C . SER D 1 70 ? 40.216 -39.850 53.430 1.00 23.01 62 SER D C 1
ATOM 8793 O O . SER D 1 70 ? 39.779 -38.896 54.073 1.00 22.71 62 SER D O 1
ATOM 8796 N N . TYR D 1 71 ? 39.431 -40.859 53.072 1.00 23.34 63 TYR D N 1
ATOM 8797 C CA . TYR D 1 71 ? 37.970 -40.784 53.352 1.00 22.54 63 TYR D CA 1
ATOM 8798 C C . TYR D 1 71 ? 37.653 -40.569 54.824 1.00 23.88 63 TYR D C 1
ATOM 8799 O O . TYR D 1 71 ? 38.148 -41.277 55.680 1.00 23.68 63 TYR D O 1
ATOM 8808 N N . THR D 1 72 ? 36.797 -39.595 55.114 1.00 24.95 64 THR D N 1
ATOM 8809 C CA . THR D 1 72 ? 36.255 -39.465 56.454 1.00 25.54 64 THR D CA 1
ATOM 8810 C C . THR D 1 72 ? 34.754 -39.584 56.344 1.00 24.95 64 THR D C 1
ATOM 8811 O O . THR D 1 72 ? 34.197 -40.502 56.871 1.00 25.24 64 THR D O 1
ATOM 8815 N N . ASP D 1 73 ? 34.118 -38.643 55.653 1.00 25.04 65 ASP D N 1
ATOM 8816 C CA . ASP D 1 73 ? 32.733 -38.794 55.233 1.00 25.52 65 ASP D CA 1
ATOM 8817 C C . ASP D 1 73 ? 32.421 -37.999 53.947 1.00 24.57 65 ASP D C 1
ATOM 8818 O O . ASP D 1 73 ? 33.303 -37.325 53.352 1.00 22.00 65 ASP D O 1
ATOM 8823 N N . TYR D 1 74 ? 31.165 -38.062 53.519 1.00 22.88 66 TYR D N 1
ATOM 8824 C CA . TYR D 1 74 ? 30.783 -37.403 52.280 1.00 22.50 66 TYR D CA 1
ATOM 8825 C C . TYR D 1 74 ? 30.448 -35.939 52.463 1.00 22.03 66 TYR D C 1
ATOM 8826 O O . TYR D 1 74 ? 30.413 -35.213 51.486 1.00 22.97 66 TYR D O 1
ATOM 8835 N N . VAL D 1 75 ? 30.202 -35.489 53.690 1.00 21.82 67 VAL D N 1
ATOM 8836 C CA . VAL D 1 75 ? 30.003 -34.080 53.930 1.00 20.68 67 VAL D CA 1
ATOM 8837 C C . VAL D 1 75 ? 31.339 -33.356 53.714 1.00 19.68 67 VAL D C 1
ATOM 8838 O O . VAL D 1 75 ? 31.384 -32.338 53.020 1.00 17.94 67 VAL D O 1
ATOM 8842 N N . ALA D 1 76 ? 32.421 -33.924 54.242 1.00 19.67 68 ALA D N 1
ATOM 8843 C CA . ALA D 1 76 ? 33.777 -33.382 54.044 1.00 19.28 68 ALA D CA 1
ATOM 8844 C C . ALA D 1 76 ? 34.114 -33.300 52.586 1.00 19.05 68 ALA D C 1
ATOM 8845 O O . ALA D 1 76 ? 34.616 -32.281 52.084 1.00 20.73 68 ALA D O 1
ATOM 8847 N N . TYR D 1 77 ? 33.856 -34.393 51.897 1.00 18.19 69 TYR D N 1
ATOM 8848 C CA . TYR D 1 77 ? 34.079 -34.472 50.460 1.00 18.04 69 TYR D CA 1
ATOM 8849 C C . TYR D 1 77 ? 33.409 -33.289 49.742 1.00 17.50 69 TYR D C 1
ATOM 8850 O O . TYR D 1 77 ? 34.032 -32.534 49.029 1.00 18.32 69 TYR D O 1
ATOM 8859 N N . ALA D 1 78 ? 32.131 -33.096 49.985 1.00 17.24 70 ALA D N 1
ATOM 8860 C CA . ALA D 1 78 ? 31.424 -31.974 49.394 1.00 16.86 70 ALA D CA 1
ATOM 8861 C C . ALA D 1 78 ? 31.946 -30.611 49.785 1.00 17.08 70 ALA D C 1
ATOM 8862 O O . ALA D 1 78 ? 31.950 -29.669 48.960 1.00 16.87 70 ALA D O 1
ATOM 8864 N N . LEU D 1 79 ? 32.310 -30.448 51.051 1.00 16.89 71 LEU D N 1
ATOM 8865 C CA . LEU D 1 79 ? 32.909 -29.196 51.461 1.00 17.01 71 LEU D CA 1
ATOM 8866 C C . LEU D 1 79 ? 34.204 -28.934 50.688 1.00 17.33 71 LEU D C 1
ATOM 8867 O O . LEU D 1 79 ? 34.436 -27.814 50.280 1.00 17.34 71 LEU D O 1
ATOM 8872 N N . ALA D 1 80 ? 35.059 -29.951 50.509 1.00 17.24 72 ALA D N 1
ATOM 8873 C CA . ALA D 1 80 ? 36.299 -29.766 49.772 1.00 18.28 72 ALA D CA 1
ATOM 8874 C C . ALA D 1 80 ? 36.034 -29.454 48.290 1.00 18.49 72 ALA D C 1
ATOM 8875 O O . ALA D 1 80 ? 36.701 -28.629 47.693 1.00 18.26 72 ALA D O 1
ATOM 8877 N N . LEU D 1 81 ? 35.110 -30.167 47.688 1.00 17.84 73 LEU D N 1
ATOM 8878 C CA . LEU D 1 81 ? 34.838 -29.929 46.301 1.00 19.28 73 LEU D CA 1
ATOM 8879 C C . LEU D 1 81 ? 34.177 -28.567 46.102 1.00 19.99 73 LEU D C 1
ATOM 8880 O O . LEU D 1 81 ? 34.393 -27.953 45.090 1.00 20.15 73 LEU D O 1
ATOM 8885 N N . GLU D 1 82 ? 33.368 -28.109 47.050 1.00 20.70 74 GLU D N 1
ATOM 8886 C CA . GLU D 1 82 ? 32.819 -26.756 46.958 1.00 21.03 74 GLU D CA 1
ATOM 8887 C C . GLU D 1 82 ? 33.926 -25.696 46.950 1.00 21.08 74 GLU D C 1
ATOM 8888 O O . GLU D 1 82 ? 33.871 -24.716 46.168 1.00 21.79 74 GLU D O 1
ATOM 8894 N N . GLU D 1 83 ? 34.925 -25.890 47.803 1.00 21.85 75 GLU D N 1
ATOM 8895 C CA . GLU D 1 83 ? 36.032 -24.922 47.909 1.00 22.56 75 GLU D CA 1
ATOM 8896 C C . GLU D 1 83 ? 36.862 -24.959 46.663 1.00 21.49 75 GLU D C 1
ATOM 8897 O O . GLU D 1 83 ? 37.267 -23.927 46.146 1.00 21.97 75 GLU D O 1
ATOM 8903 N N . ILE D 1 84 ? 37.161 -26.161 46.207 1.00 20.81 76 ILE D N 1
ATOM 8904 C CA . ILE D 1 84 ? 38.012 -26.312 45.030 1.00 20.20 76 ILE D CA 1
ATOM 8905 C C . ILE D 1 84 ? 37.304 -25.687 43.828 1.00 20.33 76 ILE D C 1
ATOM 8906 O O . ILE D 1 84 ? 37.919 -24.902 43.068 1.00 18.75 76 ILE D O 1
ATOM 8911 N N . ALA D 1 85 ? 35.999 -25.980 43.669 1.00 19.42 77 ALA D N 1
ATOM 8912 C CA . ALA D 1 85 ? 35.235 -25.346 42.565 1.00 19.78 77 ALA D CA 1
ATOM 8913 C C . ALA D 1 85 ? 35.178 -23.819 42.654 1.00 19.94 77 ALA D C 1
ATOM 8914 O O . ALA D 1 85 ? 35.119 -23.165 41.656 1.00 20.88 77 ALA D O 1
ATOM 8916 N N . ALA D 1 86 ? 35.155 -23.248 43.850 1.00 20.92 78 ALA D N 1
ATOM 8917 C CA . ALA D 1 86 ? 35.171 -21.793 43.999 1.00 21.40 78 ALA D CA 1
ATOM 8918 C C . ALA D 1 86 ? 36.522 -21.221 43.498 1.00 22.41 78 ALA D C 1
ATOM 8919 O O . ALA D 1 86 ? 36.574 -20.087 43.044 1.00 23.03 78 ALA D O 1
ATOM 8921 N N . GLY D 1 87 ? 37.595 -22.008 43.565 1.00 20.72 79 GLY D N 1
ATOM 8922 C CA . GLY D 1 87 ? 38.907 -21.528 43.131 1.00 20.59 79 GLY D CA 1
ATOM 8923 C C . GLY D 1 87 ? 39.136 -21.774 41.641 1.00 20.65 79 GLY D C 1
ATOM 8924 O O . GLY D 1 87 ? 39.651 -20.925 40.917 1.00 19.59 79 GLY D O 1
ATOM 8925 N N . CYS D 1 88 ? 38.722 -22.947 41.187 1.00 20.90 80 CYS D N 1
ATOM 8926 C CA . CYS D 1 88 ? 38.964 -23.380 39.836 1.00 21.74 80 CYS D CA 1
ATOM 8927 C C . CYS D 1 88 ? 37.934 -24.465 39.464 1.00 20.23 80 CYS D C 1
ATOM 8928 O O . CYS D 1 88 ? 38.042 -25.590 39.924 1.00 19.96 80 CYS D O 1
ATOM 8931 N N . ALA D 1 89 ? 36.965 -24.136 38.621 1.00 19.78 81 ALA D N 1
ATOM 8932 C CA . ALA D 1 89 ? 35.905 -25.085 38.296 1.00 19.67 81 ALA D CA 1
ATOM 8933 C C . ALA D 1 89 ? 36.418 -26.333 37.563 1.00 19.89 81 ALA D C 1
ATOM 8934 O O . ALA D 1 89 ? 35.818 -27.401 37.658 1.00 18.11 81 ALA D O 1
ATOM 8936 N N . SER D 1 90 ? 37.528 -26.191 36.828 1.00 19.81 82 SER D N 1
ATOM 8937 C CA . SER D 1 90 ? 38.103 -27.309 36.073 1.00 19.07 82 SER D CA 1
ATOM 8938 C C . SER D 1 90 ? 38.788 -28.299 37.004 1.00 18.44 82 SER D C 1
ATOM 8939 O O . SER D 1 90 ? 38.660 -29.517 36.844 1.00 16.97 82 SER D O 1
ATOM 8942 N N . CYS D 1 91 ? 39.512 -27.785 37.994 1.00 18.53 83 CYS D N 1
ATOM 8943 C CA . CYS D 1 91 ? 40.029 -28.670 39.029 1.00 18.90 83 CYS D CA 1
ATOM 8944 C C . CYS D 1 91 ? 38.898 -29.502 39.657 1.00 18.60 83 CYS D C 1
ATOM 8945 O O . CYS D 1 91 ? 39.057 -30.691 39.876 1.00 19.23 83 CYS D O 1
ATOM 8948 N N . ALA D 1 92 ? 37.769 -28.872 39.939 1.00 17.37 84 ALA D N 1
ATOM 8949 C CA . ALA D 1 92 ? 36.677 -29.546 40.605 1.00 17.84 84 ALA D CA 1
ATOM 8950 C C . ALA D 1 92 ? 36.129 -30.645 39.719 1.00 17.13 84 ALA D C 1
ATOM 8951 O O . ALA D 1 92 ? 35.849 -31.743 40.210 1.00 17.18 84 ALA D O 1
ATOM 8953 N N . THR D 1 93 ? 36.033 -30.383 38.419 1.00 16.58 85 THR D N 1
ATOM 8954 C CA . THR D 1 93 ? 35.684 -31.434 37.476 1.00 17.12 85 THR D CA 1
ATOM 8955 C C . THR D 1 93 ? 36.649 -32.613 37.542 1.00 17.58 85 THR D C 1
ATOM 8956 O O . THR D 1 93 ? 36.226 -33.773 37.635 1.00 16.90 85 THR D O 1
ATOM 8960 N N . LEU D 1 94 ? 37.951 -32.314 37.523 1.00 18.81 86 LEU D N 1
ATOM 8961 C CA . LEU D 1 94 ? 38.996 -33.369 37.565 1.00 19.30 86 LEU D CA 1
ATOM 8962 C C . LEU D 1 94 ? 38.832 -34.202 38.810 1.00 20.31 86 LEU D C 1
ATOM 8963 O O . LEU D 1 94 ? 38.719 -35.419 38.732 1.00 19.78 86 LEU D O 1
ATOM 8968 N N . VAL D 1 95 ? 38.773 -33.519 39.954 1.00 19.90 87 VAL D N 1
ATOM 8969 C CA . VAL D 1 95 ? 38.615 -34.172 41.247 1.00 20.20 87 VAL D CA 1
ATOM 8970 C C . VAL D 1 95 ? 37.294 -34.977 41.398 1.00 20.29 87 VAL D C 1
ATOM 8971 O O . VAL D 1 95 ? 37.282 -36.112 41.892 1.00 19.45 87 VAL D O 1
ATOM 8975 N N . SER D 1 96 ? 36.175 -34.418 40.980 1.00 20.97 88 SER D N 1
ATOM 8976 C CA . SER D 1 96 ? 34.919 -35.122 41.213 1.00 21.95 88 SER D CA 1
ATOM 8977 C C . SER D 1 96 ? 34.867 -36.422 40.418 1.00 23.17 88 SER D C 1
ATOM 8978 O O . SER D 1 96 ? 34.396 -37.443 40.920 1.00 21.70 88 SER D O 1
ATOM 8981 N N . VAL D 1 97 ? 35.371 -36.374 39.180 1.00 23.83 89 VAL D N 1
ATOM 8982 C CA . VAL D 1 97 ? 35.426 -37.539 38.309 1.00 24.86 89 VAL D CA 1
ATOM 8983 C C . VAL D 1 97 ? 36.436 -38.580 38.836 1.00 25.03 89 VAL D C 1
ATOM 8984 O O . VAL D 1 97 ? 36.120 -39.774 38.937 1.00 25.85 89 VAL D O 1
ATOM 8988 N N . HIS D 1 98 ? 37.634 -38.137 39.182 1.00 23.41 90 HIS D N 1
ATOM 8989 C CA . HIS D 1 98 ? 38.684 -39.051 39.583 1.00 21.95 90 HIS D CA 1
ATOM 8990 C C . HIS D 1 98 ? 38.316 -39.849 40.822 1.00 22.28 90 HIS D C 1
ATOM 8991 O O . HIS D 1 98 ? 38.516 -41.048 40.850 1.00 21.64 90 HIS D O 1
ATOM 8998 N N . ASN D 1 99 ? 37.857 -39.152 41.856 1.00 23.34 91 ASN D N 1
ATOM 8999 C CA . ASN D 1 99 ? 37.400 -39.773 43.107 1.00 25.05 91 ASN D CA 1
ATOM 9000 C C . ASN D 1 99 ? 36.215 -40.726 42.911 1.00 25.37 91 ASN D C 1
ATOM 9001 O O . ASN D 1 99 ? 36.256 -41.851 43.381 1.00 27.49 91 ASN D O 1
ATOM 9006 N N . SER D 1 100 ? 35.189 -40.299 42.186 1.00 25.31 92 SER D N 1
ATOM 9007 C CA . SER D 1 100 ? 33.949 -41.080 42.127 1.00 24.99 92 SER D CA 1
ATOM 9008 C C . SER D 1 100 ? 34.039 -42.264 41.158 1.00 25.80 92 SER D C 1
ATOM 9009 O O . SER D 1 100 ? 33.761 -43.417 41.549 1.00 27.01 92 SER D O 1
ATOM 9012 N N . VAL D 1 101 ? 34.400 -41.995 39.908 1.00 24.02 93 VAL D N 1
ATOM 9013 C CA . VAL D 1 101 ? 34.337 -43.024 38.869 1.00 23.41 93 VAL D CA 1
ATOM 9014 C C . VAL D 1 101 ? 35.708 -43.508 38.411 1.00 22.87 93 VAL D C 1
ATOM 9015 O O . VAL D 1 101 ? 35.794 -44.480 37.708 1.00 23.05 93 VAL D O 1
ATOM 9019 N N . GLY D 1 102 ? 36.777 -42.816 38.780 1.00 23.80 94 GLY D N 1
ATOM 9020 C CA . GLY D 1 102 ? 38.138 -43.311 38.558 1.00 23.86 94 GLY D CA 1
ATOM 9021 C C . GLY D 1 102 ? 38.485 -44.289 39.669 1.00 25.22 94 GLY D C 1
ATOM 9022 O O . GLY D 1 102 ? 38.831 -45.434 39.388 1.00 30.01 94 GLY D O 1
ATOM 9023 N N . CYS D 1 103 ? 38.318 -43.864 40.931 1.00 24.20 95 CYS D N 1
ATOM 9024 C CA . CYS D 1 103 ? 38.613 -44.693 42.123 1.00 23.88 95 CYS D CA 1
ATOM 9025 C C . CYS D 1 103 ? 37.518 -45.709 42.542 1.00 25.24 95 CYS D C 1
ATOM 9026 O O . CYS D 1 103 ? 37.840 -46.813 43.013 1.00 25.79 95 CYS D O 1
ATOM 9029 N N . GLY D 1 104 ? 36.246 -45.299 42.443 1.00 24.10 96 GLY D N 1
ATOM 9030 C CA . GLY D 1 104 ? 35.089 -46.067 42.938 1.00 24.03 96 GLY D CA 1
ATOM 9031 C C . GLY D 1 104 ? 35.006 -47.494 42.419 1.00 24.19 96 GLY D C 1
ATOM 9032 O O . GLY D 1 104 ? 34.995 -48.416 43.215 1.00 27.69 96 GLY D O 1
ATOM 9033 N N . PRO D 1 105 ? 34.953 -47.691 41.089 1.00 22.92 97 PRO D N 1
ATOM 9034 C CA . PRO D 1 105 ? 34.865 -49.024 40.486 1.00 23.26 97 PRO D CA 1
ATOM 9035 C C . PRO D 1 105 ? 35.973 -49.989 40.933 1.00 23.73 97 PRO D C 1
ATOM 9036 O O . PRO D 1 105 ? 35.688 -51.164 41.237 1.00 23.22 97 PRO D O 1
ATOM 9040 N N . VAL D 1 106 ? 37.215 -49.494 40.969 1.00 22.69 98 VAL D N 1
ATOM 9041 C CA . VAL D 1 106 ? 38.352 -50.328 41.384 1.00 23.50 98 VAL D CA 1
ATOM 9042 C C . VAL D 1 106 ? 38.201 -50.733 42.875 1.00 23.48 98 VAL D C 1
ATOM 9043 O O . VAL D 1 106 ? 38.350 -51.898 43.228 1.00 22.12 98 VAL D O 1
ATOM 9047 N N . LEU D 1 107 ? 37.845 -49.768 43.722 1.00 23.29 99 LEU D N 1
ATOM 9048 C CA . LEU D 1 107 ? 37.674 -50.033 45.147 1.00 25.35 99 LEU D CA 1
ATOM 9049 C C . LEU D 1 107 ? 36.546 -51.027 45.375 1.00 26.73 99 LEU D C 1
ATOM 9050 O O . LEU D 1 107 ? 36.702 -51.948 46.110 1.00 28.55 99 LEU D O 1
ATOM 9055 N N . ASN D 1 108 ? 35.429 -50.838 44.705 1.00 26.69 100 ASN D N 1
ATOM 9056 C CA . ASN D 1 108 ? 34.239 -51.607 44.990 1.00 29.40 100 ASN D CA 1
ATOM 9057 C C . ASN D 1 108 ? 34.172 -52.962 44.262 1.00 29.83 100 ASN D C 1
ATOM 9058 O O . ASN D 1 108 ? 33.499 -53.860 44.728 1.00 28.19 100 ASN D O 1
ATOM 9063 N N . TYR D 1 109 ? 34.832 -53.091 43.112 1.00 28.51 101 TYR D N 1
ATOM 9064 C CA . TYR D 1 109 ? 34.786 -54.349 42.362 1.00 29.11 101 TYR D CA 1
ATOM 9065 C C . TYR D 1 109 ? 36.135 -54.976 42.088 1.00 27.64 101 TYR D C 1
ATOM 9066 O O . TYR D 1 109 ? 36.186 -56.090 41.659 1.00 28.53 101 TYR D O 1
ATOM 9075 N N . GLY D 1 110 ? 37.219 -54.275 42.356 1.00 29.36 102 GLY D N 1
ATOM 9076 C CA . GLY D 1 110 ? 38.562 -54.841 42.168 1.00 30.13 102 GLY D CA 1
ATOM 9077 C C . GLY D 1 110 ? 38.859 -55.972 43.132 1.00 30.81 102 GLY D C 1
ATOM 9078 O O . GLY D 1 110 ? 38.451 -55.954 44.300 1.00 31.47 102 GLY D O 1
ATOM 9079 N N . THR D 1 111 ? 39.559 -56.975 42.640 1.00 30.37 103 THR D N 1
ATOM 9080 C CA . THR D 1 111 ? 40.042 -58.012 43.506 1.00 30.53 103 THR D CA 1
ATOM 9081 C C . THR D 1 111 ? 41.128 -57.366 44.346 1.00 32.06 103 THR D C 1
ATOM 9082 O O . THR D 1 111 ? 41.565 -56.219 44.077 1.00 31.41 103 THR D O 1
ATOM 9086 N N . THR D 1 112 ? 41.616 -58.118 45.320 1.00 30.96 104 THR D N 1
ATOM 9087 C CA . THR D 1 112 ? 42.725 -57.651 46.118 1.00 31.07 104 THR D CA 1
ATOM 9088 C C . THR D 1 112 ? 43.934 -57.374 45.261 1.00 29.49 104 THR D C 1
ATOM 9089 O O . THR D 1 112 ? 44.532 -56.317 45.374 1.00 31.94 104 THR D O 1
ATOM 9093 N N . GLU D 1 113 ? 44.299 -58.309 44.390 1.00 30.07 105 GLU D N 1
ATOM 9094 C CA . GLU D 1 113 ? 45.429 -58.084 43.481 1.00 27.38 105 GLU D CA 1
ATOM 9095 C C . GLU D 1 113 ? 45.189 -56.805 42.655 1.00 27.55 105 GLU D C 1
ATOM 9096 O O . GLU D 1 113 ? 46.079 -55.947 42.511 1.00 26.20 105 GLU D O 1
ATOM 9098 N N . GLN D 1 114 ? 43.968 -56.629 42.148 1.00 28.23 106 GLN D N 1
ATOM 9099 C CA . GLN D 1 114 ? 43.686 -55.419 41.384 1.00 28.68 106 GLN D CA 1
ATOM 9100 C C . GLN D 1 114 ? 43.912 -54.137 42.195 1.00 28.95 106 GLN D C 1
ATOM 9101 O O . GLN D 1 114 ? 44.596 -53.208 41.729 1.00 30.34 106 GLN D O 1
ATOM 9107 N N . LYS D 1 115 ? 43.385 -54.096 43.409 1.00 28.70 107 LYS D N 1
ATOM 9108 C CA . LYS D 1 115 ? 43.575 -52.924 44.264 1.00 27.39 107 LYS D CA 1
ATOM 9109 C C . LYS D 1 115 ? 45.055 -52.688 44.544 1.00 27.66 107 LYS D C 1
ATOM 9110 O O . LYS D 1 115 ? 45.527 -51.563 44.485 1.00 26.19 107 LYS D O 1
ATOM 9116 N N . GLU D 1 116 ? 45.810 -53.741 44.827 1.00 30.65 108 GLU D N 1
ATOM 9117 C CA . GLU D 1 116 ? 47.259 -53.561 45.051 1.00 31.28 108 GLU D CA 1
ATOM 9118 C C . GLU D 1 116 ? 47.926 -52.964 43.790 1.00 30.40 108 GLU D C 1
ATOM 9119 O O . GLU D 1 116 ? 48.706 -52.041 43.879 1.00 31.14 108 GLU D O 1
ATOM 9125 N N . ARG D 1 117 ? 47.564 -53.441 42.611 1.00 30.87 109 ARG D N 1
ATOM 9126 C CA . ARG D 1 117 ? 48.120 -52.912 41.367 1.00 31.13 109 ARG D CA 1
ATOM 9127 C C . ARG D 1 117 ? 47.781 -51.418 41.175 1.00 31.74 109 ARG D C 1
ATOM 9128 O O . ARG D 1 117 ? 48.659 -50.618 40.865 1.00 33.51 109 ARG D O 1
ATOM 9136 N N . TRP D 1 118 ? 46.543 -51.013 41.432 1.00 29.80 110 TRP D N 1
ATOM 9137 C CA . TRP D 1 118 ? 46.092 -49.710 40.955 1.00 29.56 110 TRP D CA 1
ATOM 9138 C C . TRP D 1 118 ? 45.584 -48.715 41.991 1.00 29.06 110 TRP D C 1
ATOM 9139 O O . TRP D 1 118 ? 45.767 -47.511 41.825 1.00 28.11 110 TRP D O 1
ATOM 9150 N N . LEU D 1 119 ? 44.919 -49.189 43.029 1.00 28.53 111 LEU D N 1
ATOM 9151 C CA . LEU D 1 119 ? 44.139 -48.291 43.858 1.00 27.29 111 LEU D CA 1
ATOM 9152 C C . LEU D 1 119 ? 44.966 -47.273 44.648 1.00 25.89 111 LEU D C 1
ATOM 9153 O O . LEU D 1 119 ? 44.577 -46.124 44.724 1.00 24.39 111 LEU D O 1
ATOM 9158 N N . ARG D 1 120 ? 46.111 -47.667 45.188 1.00 26.89 112 ARG D N 1
ATOM 9159 C CA . ARG D 1 120 ? 46.952 -46.740 46.002 1.00 27.84 112 ARG D CA 1
ATOM 9160 C C . ARG D 1 120 ? 47.533 -45.626 45.139 1.00 26.74 112 ARG D C 1
ATOM 9161 O O . ARG D 1 120 ? 47.750 -44.509 45.597 1.00 25.99 112 ARG D O 1
ATOM 9169 N N . ASP D 1 121 ? 47.783 -45.937 43.877 1.00 25.32 113 ASP D N 1
ATOM 9170 C CA . ASP D 1 121 ? 48.232 -44.922 42.976 1.00 25.90 113 ASP D CA 1
ATOM 9171 C C . ASP D 1 121 ? 47.095 -43.973 42.565 1.00 24.62 113 ASP D C 1
ATOM 9172 O O . ASP D 1 121 ? 47.329 -42.763 42.497 1.00 21.77 113 ASP D O 1
ATOM 9177 N N . LEU D 1 122 ? 45.885 -44.517 42.359 1.00 22.18 114 LEU D N 1
ATOM 9178 C CA . LEU D 1 122 ? 44.720 -43.695 42.088 1.00 22.38 114 LEU D CA 1
ATOM 9179 C C . LEU D 1 122 ? 44.451 -42.783 43.294 1.00 22.18 114 LEU D C 1
ATOM 9180 O O . LEU D 1 122 ? 44.333 -41.593 43.137 1.00 21.92 114 LEU D O 1
ATOM 9185 N N . ALA D 1 123 ? 44.380 -43.355 44.503 1.00 22.76 115 ALA D N 1
ATOM 9186 C CA . ALA D 1 123 ? 44.007 -42.616 45.681 1.00 22.91 115 ALA D CA 1
ATOM 9187 C C . ALA D 1 123 ? 44.984 -41.521 46.061 1.00 23.86 115 ALA D C 1
ATOM 9188 O O . ALA D 1 123 ? 44.563 -40.519 46.674 1.00 22.65 115 ALA D O 1
ATOM 9190 N N . SER D 1 124 ? 46.272 -41.731 45.760 1.00 24.31 116 SER D N 1
ATOM 9191 C CA . SER D 1 124 ? 47.304 -40.752 46.096 1.00 25.71 116 SER D CA 1
ATOM 9192 C C . SER D 1 124 ? 47.406 -39.687 45.022 1.00 26.76 116 SER D C 1
ATOM 9193 O O . SER D 1 124 ? 48.103 -38.695 45.207 1.00 27.49 116 SER D O 1
ATOM 9196 N N . GLY D 1 125 ? 46.775 -39.931 43.870 1.00 27.32 117 GLY D N 1
ATOM 9197 C CA . GLY D 1 125 ? 46.918 -39.041 42.741 1.00 27.27 117 GLY D CA 1
ATOM 9198 C C . GLY D 1 125 ? 48.101 -39.291 41.835 1.00 28.07 117 GLY D C 1
ATOM 9199 O O . GLY D 1 125 ? 48.161 -38.685 40.768 1.00 27.62 117 GLY D O 1
ATOM 9200 N N . LYS D 1 126 ? 49.036 -40.176 42.199 1.00 28.20 118 LYS D N 1
ATOM 9201 C CA . LYS D 1 126 ? 50.146 -40.495 41.269 1.00 29.37 118 LYS D CA 1
ATOM 9202 C C . LYS D 1 126 ? 49.598 -40.893 39.887 1.00 27.06 118 LYS D C 1
ATOM 9203 O O . LYS D 1 126 ? 50.197 -40.592 38.880 1.00 28.24 118 LYS D O 1
ATOM 9205 N N . THR D 1 127 ? 48.472 -41.588 39.866 1.00 26.18 119 THR D N 1
ATOM 9206 C CA . THR D 1 127 ? 47.794 -41.943 38.639 1.00 26.15 119 THR D CA 1
ATOM 9207 C C . THR D 1 127 ? 46.401 -41.300 38.653 1.00 25.54 119 THR D C 1
ATOM 9208 O O . THR D 1 127 ? 45.637 -41.499 39.603 1.00 23.89 119 THR D O 1
ATOM 9212 N N . VAL D 1 128 ? 46.090 -40.537 37.607 1.00 24.48 120 VAL D N 1
ATOM 9213 C CA . VAL D 1 128 ? 44.769 -39.958 37.454 1.00 24.11 120 VAL D CA 1
ATOM 9214 C C . VAL D 1 128 ? 43.927 -40.974 36.675 1.00 24.38 120 VAL D C 1
ATOM 9215 O O . VAL D 1 128 ? 44.424 -41.641 35.758 1.00 25.27 120 VAL D O 1
ATOM 9219 N N . GLY D 1 129 ? 42.673 -41.077 37.058 1.00 21.56 121 GLY D N 1
ATOM 9220 C CA . GLY D 1 129 ? 41.738 -42.021 36.498 1.00 22.81 121 GLY D CA 1
ATOM 9221 C C . GLY D 1 129 ? 40.634 -41.395 35.652 1.00 22.01 121 GLY D C 1
ATOM 9222 O O . GLY D 1 129 ? 40.214 -40.252 35.876 1.00 22.14 121 GLY D O 1
ATOM 9223 N N . ALA D 1 130 ? 40.199 -42.169 34.667 1.00 20.66 122 ALA D N 1
ATOM 9224 C CA . ALA D 1 130 ? 39.151 -41.778 33.744 1.00 20.82 122 ALA D CA 1
ATOM 9225 C C . ALA D 1 130 ? 38.100 -42.886 33.643 1.00 20.08 122 ALA D C 1
ATOM 9226 O O . ALA D 1 130 ? 38.368 -44.057 33.934 1.00 19.61 122 ALA D O 1
ATOM 9228 N N . PHE D 1 131 ? 36.894 -42.509 33.256 1.00 20.33 123 PHE D N 1
ATOM 9229 C CA . PHE D 1 131 ? 35.748 -43.463 33.155 1.00 20.95 123 PHE D CA 1
ATOM 9230 C C . PHE D 1 131 ? 35.172 -43.270 31.774 1.00 21.84 123 PHE D C 1
ATOM 9231 O O . PHE D 1 131 ? 34.803 -42.145 31.452 1.00 22.69 123 PHE D O 1
ATOM 9239 N N . SER D 1 132 ? 35.079 -44.323 30.960 1.00 23.04 124 SER D N 1
ATOM 9240 C CA . SER D 1 132 ? 34.556 -44.167 29.589 1.00 25.04 124 SER D CA 1
ATOM 9241 C C . SER D 1 132 ? 33.395 -45.121 29.313 1.00 26.60 124 SER D C 1
ATOM 9242 O O . SER D 1 132 ? 33.579 -46.318 29.084 1.00 30.60 124 SER D O 1
ATOM 9245 N N . LEU D 1 133 ? 32.204 -44.569 29.316 1.00 28.95 125 LEU D N 1
ATOM 9246 C CA . LEU D 1 133 ? 30.996 -45.336 29.061 1.00 29.08 125 LEU D CA 1
ATOM 9247 C C . LEU D 1 133 ? 30.306 -44.833 27.786 1.00 30.37 125 LEU D C 1
ATOM 9248 O O . LEU D 1 133 ? 30.046 -45.611 26.865 1.00 30.48 125 LEU D O 1
ATOM 9253 N N . THR D 1 134 ? 30.013 -43.535 27.727 1.00 33.12 126 THR D N 1
ATOM 9254 C CA . THR D 1 134 ? 29.123 -43.040 26.667 1.00 34.82 126 THR D CA 1
ATOM 9255 C C . THR D 1 134 ? 29.798 -42.978 25.299 1.00 34.30 126 THR D C 1
ATOM 9256 O O . THR D 1 134 ? 31.021 -42.829 25.181 1.00 33.68 126 THR D O 1
ATOM 9260 N N . GLU D 1 135 ? 28.969 -43.092 24.271 1.00 33.80 127 GLU D N 1
ATOM 9261 C CA . GLU D 1 135 ? 29.427 -43.261 22.914 1.00 34.17 127 GLU D CA 1
ATOM 9262 C C . GLU D 1 135 ? 28.780 -42.214 22.004 1.00 33.79 127 GLU D C 1
ATOM 9263 O O . GLU D 1 135 ? 27.792 -41.593 22.390 1.00 33.58 127 GLU D O 1
ATOM 9269 N N . PRO D 1 136 ? 29.337 -42.007 20.800 1.00 34.34 128 PRO D N 1
ATOM 9270 C CA . PRO D 1 136 ? 28.793 -40.949 19.933 1.00 36.65 128 PRO D CA 1
ATOM 9271 C C . PRO D 1 136 ? 27.275 -41.070 19.673 1.00 39.90 128 PRO D C 1
ATOM 9272 O O . PRO D 1 136 ? 26.541 -40.099 19.839 1.00 40.14 128 PRO D O 1
ATOM 9276 N N . HIS D 1 137 ? 26.781 -42.241 19.310 1.00 42.20 129 HIS D N 1
ATOM 9277 C CA . HIS D 1 137 ? 25.326 -42.421 19.332 1.00 46.34 129 HIS D CA 1
ATOM 9278 C C . HIS D 1 137 ? 24.837 -42.327 20.773 1.00 46.76 129 HIS D C 1
ATOM 9279 O O . HIS D 1 137 ? 23.641 -42.381 21.030 1.00 49.71 129 HIS D O 1
ATOM 9286 N N . ASN D 1 144 ? 23.748 -50.140 26.755 1.00 42.37 136 ASN D N 1
ATOM 9287 C CA . ASN D 1 144 ? 23.445 -49.255 25.628 1.00 46.42 136 ASN D CA 1
ATOM 9288 C C . ASN D 1 144 ? 24.423 -49.279 24.396 1.00 48.93 136 ASN D C 1
ATOM 9289 O O . ASN D 1 144 ? 24.232 -48.507 23.448 1.00 48.78 136 ASN D O 1
ATOM 9291 N N . LEU D 1 145 ? 25.423 -50.170 24.395 1.00 47.48 137 LEU D N 1
ATOM 9292 C CA . LEU D 1 145 ? 26.730 -49.898 23.748 1.00 45.18 137 LEU D CA 1
ATOM 9293 C C . LEU D 1 145 ? 27.117 -50.653 22.457 1.00 44.31 137 LEU D C 1
ATOM 9294 O O . LEU D 1 145 ? 26.792 -51.839 22.286 1.00 41.46 137 LEU D O 1
ATOM 9299 N N . ARG D 1 146 ? 27.910 -49.972 21.619 1.00 42.39 138 ARG D N 1
ATOM 9300 C CA . ARG D 1 146 ? 28.530 -50.554 20.403 1.00 41.86 138 ARG D CA 1
ATOM 9301 C C . ARG D 1 146 ? 29.999 -50.888 20.519 1.00 38.85 138 ARG D C 1
ATOM 9302 O O . ARG D 1 146 ? 30.511 -51.679 19.736 1.00 37.18 138 ARG D O 1
ATOM 9310 N N . THR D 1 147 ? 30.697 -50.323 21.498 1.00 36.37 139 THR D N 1
ATOM 9311 C CA . THR D 1 147 ? 32.061 -50.778 21.778 1.00 33.33 139 THR D CA 1
ATOM 9312 C C . THR D 1 147 ? 32.024 -52.261 22.232 1.00 34.41 139 THR D C 1
ATOM 9313 O O . THR D 1 147 ? 31.189 -52.639 23.040 1.00 33.46 139 THR D O 1
ATOM 9317 N N . ARG D 1 148 ? 32.949 -53.078 21.733 1.00 33.91 140 ARG D N 1
ATOM 9318 C CA . ARG D 1 148 ? 32.895 -54.520 21.907 1.00 32.90 140 ARG D CA 1
ATOM 9319 C C . ARG D 1 148 ? 34.192 -54.994 22.529 1.00 32.33 140 ARG D C 1
ATOM 9320 O O . ARG D 1 148 ? 35.235 -54.360 22.358 1.00 29.92 140 ARG D O 1
ATOM 9322 N N . ALA D 1 149 ? 34.122 -56.101 23.266 1.00 31.24 141 ALA D N 1
ATOM 9323 C CA . ALA D 1 149 ? 35.321 -56.737 23.817 1.00 31.00 141 ALA D CA 1
ATOM 9324 C C . ALA D 1 149 ? 35.270 -58.242 23.587 1.00 32.61 141 ALA D C 1
ATOM 9325 O O . ALA D 1 149 ? 34.315 -58.903 24.035 1.00 31.91 141 ALA D O 1
ATOM 9327 N N . GLU D 1 150 ? 36.280 -58.772 22.898 1.00 33.31 142 GLU D N 1
ATOM 9328 C CA . GLU D 1 150 ? 36.394 -60.223 22.660 1.00 35.81 142 GLU D CA 1
ATOM 9329 C C . GLU D 1 150 ? 37.582 -60.823 23.414 1.00 36.42 142 GLU D C 1
ATOM 9330 O O . GLU D 1 150 ? 38.693 -60.267 23.410 1.00 34.98 142 GLU D O 1
ATOM 9332 N N . LEU D 1 151 ? 37.347 -61.976 24.030 1.00 36.34 143 LEU D N 1
ATOM 9333 C CA . LEU D 1 151 ? 38.373 -62.688 24.761 1.00 38.15 143 LEU D CA 1
ATOM 9334 C C . LEU D 1 151 ? 38.977 -63.735 23.831 1.00 39.77 143 LEU D C 1
ATOM 9335 O O . LEU D 1 151 ? 38.289 -64.683 23.463 1.00 38.43 143 LEU D O 1
ATOM 9340 N N . ARG D 1 152 ? 40.243 -63.535 23.431 1.00 40.57 144 ARG D N 1
ATOM 9341 C CA . ARG D 1 152 ? 40.959 -64.450 22.543 1.00 41.56 144 ARG D CA 1
ATOM 9342 C C . ARG D 1 152 ? 42.395 -64.563 23.047 1.00 44.25 144 ARG D C 1
ATOM 9343 O O . ARG D 1 152 ? 43.041 -63.546 23.290 1.00 45.74 144 ARG D O 1
ATOM 9345 N N . ASP D 1 153 ? 42.861 -65.803 23.241 1.00 45.44 145 ASP D N 1
ATOM 9346 C CA . ASP D 1 153 ? 44.241 -66.135 23.624 1.00 45.23 145 ASP D CA 1
ATOM 9347 C C . ASP D 1 153 ? 44.751 -65.397 24.866 1.00 44.45 145 ASP D C 1
ATOM 9348 O O . ASP D 1 153 ? 45.813 -64.801 24.832 1.00 46.20 145 ASP D O 1
ATOM 9350 N N . GLY D 1 154 ? 43.992 -65.432 25.958 1.00 44.90 146 GLY D N 1
ATOM 9351 C CA . GLY D 1 154 ? 44.413 -64.808 27.234 1.00 42.70 146 GLY D CA 1
ATOM 9352 C C . GLY D 1 154 ? 44.353 -63.275 27.326 1.00 42.31 146 GLY D C 1
ATOM 9353 O O . GLY D 1 154 ? 44.737 -62.694 28.346 1.00 40.58 146 GLY D O 1
ATOM 9354 N N . LYS D 1 155 ? 43.876 -62.617 26.270 1.00 40.46 147 LYS D N 1
ATOM 9355 C CA . LYS D 1 155 ? 43.807 -61.166 26.226 1.00 38.84 147 LYS D CA 1
ATOM 9356 C C . LYS D 1 155 ? 42.350 -60.767 25.937 1.00 38.14 147 LYS D C 1
ATOM 9357 O O . LYS D 1 155 ? 41.630 -61.495 25.243 1.00 35.94 147 LYS D O 1
ATOM 9359 N N . TRP D 1 156 ? 41.903 -59.648 26.529 1.00 36.26 148 TRP D N 1
ATOM 9360 C CA . TRP D 1 156 ? 40.635 -59.011 26.130 1.00 34.51 148 TRP D CA 1
ATOM 9361 C C . TRP D 1 156 ? 40.962 -57.961 25.062 1.00 33.08 148 TRP D C 1
ATOM 9362 O O . TRP D 1 156 ? 41.896 -57.174 25.229 1.00 30.48 148 TRP D O 1
ATOM 9373 N N . ILE D 1 157 ? 40.194 -57.974 23.971 1.00 32.02 149 ILE D N 1
ATOM 9374 C CA . ILE D 1 157 ? 40.459 -57.159 22.789 1.00 31.45 149 ILE D CA 1
ATOM 9375 C C . ILE D 1 157 ? 39.237 -56.254 22.560 1.00 32.18 149 ILE D C 1
ATOM 9376 O O . ILE D 1 157 ? 38.102 -56.725 22.447 1.00 28.02 149 ILE D O 1
ATOM 9381 N N . LEU D 1 158 ? 39.484 -54.947 22.569 1.00 31.61 150 LEU D N 1
ATOM 9382 C CA . LEU D 1 158 ? 38.420 -53.947 22.566 1.00 31.02 150 LEU D CA 1
ATOM 9383 C C . LEU D 1 158 ? 38.433 -53.127 21.278 1.00 30.96 150 LEU D C 1
ATOM 9384 O O . LEU D 1 158 ? 39.474 -52.687 20.809 1.00 29.39 150 LEU D O 1
ATOM 9389 N N . ASN D 1 159 ? 37.264 -52.935 20.698 1.00 31.13 151 ASN D N 1
ATOM 9390 C CA . ASN D 1 159 ? 37.151 -52.142 19.499 1.00 33.06 151 ASN D CA 1
ATOM 9391 C C . ASN D 1 159 ? 35.956 -51.280 19.687 1.00 32.63 151 ASN D C 1
ATOM 9392 O O . ASN D 1 159 ? 34.887 -51.777 20.045 1.00 36.61 151 ASN D O 1
ATOM 9397 N N . GLY D 1 160 ? 36.129 -49.988 19.473 1.00 31.87 152 GLY D N 1
ATOM 9398 C CA . GLY D 1 160 ? 35.002 -49.091 19.497 1.00 32.18 152 GLY D CA 1
ATOM 9399 C C . GLY D 1 160 ? 35.394 -47.654 19.691 1.00 31.97 152 GLY D C 1
ATOM 9400 O O . GLY D 1 160 ? 36.587 -47.306 19.715 1.00 32.19 152 GLY D O 1
ATOM 9401 N N . SER D 1 161 ? 34.369 -46.836 19.873 1.00 29.67 153 SER D N 1
ATOM 9402 C CA . SER D 1 161 ? 34.491 -45.403 19.919 1.00 30.99 153 SER D CA 1
ATOM 9403 C C . SER D 1 161 ? 33.724 -44.801 21.107 1.00 30.42 153 SER D C 1
ATOM 9404 O O . SER D 1 161 ? 32.574 -45.136 21.360 1.00 33.13 153 SER D O 1
ATOM 9407 N N . LYS D 1 162 ? 34.372 -43.879 21.803 1.00 30.05 154 LYS D N 1
ATOM 9408 C CA . LYS D 1 162 ? 33.902 -43.325 23.066 1.00 28.56 154 LYS D CA 1
ATOM 9409 C C . LYS D 1 162 ? 33.981 -41.814 23.000 1.00 29.17 154 LYS D C 1
ATOM 9410 O O . LYS D 1 162 ? 34.771 -41.234 22.235 1.00 29.43 154 LYS D O 1
ATOM 9416 N N . GLN D 1 163 ? 33.191 -41.178 23.845 1.00 30.24 155 GLN D N 1
ATOM 9417 C CA . GLN D 1 163 ? 32.896 -39.755 23.731 1.00 31.21 155 GLN D CA 1
ATOM 9418 C C . GLN D 1 163 ? 33.062 -39.075 25.095 1.00 30.45 155 GLN D C 1
ATOM 9419 O O . GLN D 1 163 ? 32.828 -39.692 26.149 1.00 28.45 155 GLN D O 1
ATOM 9425 N N . PHE D 1 164 ? 33.495 -37.816 25.072 1.00 29.24 156 PHE D N 1
ATOM 9426 C CA . PHE D 1 164 ? 33.546 -36.981 26.260 1.00 29.04 156 PHE D CA 1
ATOM 9427 C C . PHE D 1 164 ? 34.207 -37.629 27.457 1.00 26.03 156 PHE D C 1
ATOM 9428 O O . PHE D 1 164 ? 33.598 -37.724 28.503 1.00 28.61 156 PHE D O 1
ATOM 9436 N N . VAL D 1 165 ? 35.436 -38.082 27.333 1.00 24.90 157 VAL D N 1
ATOM 9437 C CA . VAL D 1 165 ? 36.084 -38.677 28.473 1.00 22.92 157 VAL D CA 1
ATOM 9438 C C . VAL D 1 165 ? 36.865 -37.606 29.197 1.00 22.43 157 VAL D C 1
ATOM 9439 O O . VAL D 1 165 ? 37.852 -37.075 28.683 1.00 18.43 157 VAL D O 1
ATOM 9443 N N . THR D 1 166 ? 36.388 -37.301 30.408 1.00 21.85 158 THR D N 1
ATOM 9444 C CA . THR D 1 166 ? 37.027 -36.328 31.254 1.00 21.02 158 THR D CA 1
ATOM 9445 C C . THR D 1 166 ? 38.285 -36.962 31.724 1.00 21.95 158 THR D C 1
ATOM 9446 O O . THR D 1 166 ? 38.270 -38.160 32.088 1.00 22.45 158 THR D O 1
ATOM 9450 N N . ASN D 1 167 ? 39.352 -36.154 31.779 1.00 21.28 159 ASN D N 1
ATOM 9451 C CA . ASN D 1 167 ? 40.664 -36.585 32.229 1.00 22.77 159 ASN D CA 1
ATOM 9452 C C . ASN D 1 167 ? 41.277 -37.507 31.167 1.00 23.41 159 ASN D C 1
ATOM 9453 O O . ASN D 1 167 ? 42.271 -38.150 31.424 1.00 25.74 159 ASN D O 1
ATOM 9458 N N . GLY D 1 168 ? 40.705 -37.515 29.966 1.00 24.27 160 GLY D N 1
ATOM 9459 C CA . GLY D 1 168 ? 41.085 -38.435 28.896 1.00 24.47 160 GLY D CA 1
ATOM 9460 C C . GLY D 1 168 ? 42.555 -38.362 28.499 1.00 24.24 160 GLY D C 1
ATOM 9461 O O . GLY D 1 168 ? 43.184 -39.399 28.283 1.00 22.21 160 GLY D O 1
ATOM 9462 N N . ALA D 1 169 ? 43.081 -37.135 28.435 1.00 24.52 161 ALA D N 1
ATOM 9463 C CA . ALA D 1 169 ? 44.481 -36.902 28.064 1.00 25.43 161 ALA D CA 1
ATOM 9464 C C . ALA D 1 169 ? 45.443 -37.246 29.174 1.00 25.85 161 ALA D C 1
ATOM 9465 O O . ALA D 1 169 ? 46.522 -37.713 28.915 1.00 29.00 161 ALA D O 1
ATOM 9467 N N . ARG D 1 170 ? 45.067 -37.027 30.424 1.00 26.14 162 ARG D N 1
ATOM 9468 C CA . ARG D 1 170 ? 46.043 -37.126 31.479 1.00 25.09 162 ARG D CA 1
ATOM 9469 C C . ARG D 1 170 ? 45.906 -38.385 32.300 1.00 23.50 162 ARG D C 1
ATOM 9470 O O . ARG D 1 170 ? 46.728 -38.622 33.158 1.00 24.13 162 ARG D O 1
ATOM 9478 N N . ALA D 1 171 ? 44.854 -39.168 32.115 1.00 22.40 163 ALA D N 1
ATOM 9479 C CA . ALA D 1 171 ? 44.659 -40.332 32.962 1.00 21.23 163 ALA D CA 1
ATOM 9480 C C . ALA D 1 171 ? 45.725 -41.376 32.666 1.00 21.00 163 ALA D C 1
ATOM 9481 O O . ALA D 1 171 ? 46.137 -41.543 31.515 1.00 21.34 163 ALA D O 1
ATOM 9483 N N . GLY D 1 172 ? 46.144 -42.103 33.690 1.00 21.48 164 GLY D N 1
ATOM 9484 C CA . GLY D 1 172 ? 47.004 -43.277 33.518 1.00 22.48 164 GLY D CA 1
ATOM 9485 C C . GLY D 1 172 ? 46.185 -44.552 33.323 1.00 24.03 164 GLY D C 1
ATOM 9486 O O . GLY D 1 172 ? 46.694 -45.532 32.767 1.00 23.28 164 GLY D O 1
ATOM 9487 N N . LEU D 1 173 ? 44.919 -44.523 33.757 1.00 24.16 165 LEU D N 1
ATOM 9488 C CA . LEU D 1 173 ? 44.008 -45.678 33.688 1.00 25.05 165 LEU D CA 1
ATOM 9489 C C . LEU D 1 173 ? 42.590 -45.253 33.323 1.00 25.66 165 LEU D C 1
ATOM 9490 O O . LEU D 1 173 ? 42.122 -44.199 33.763 1.00 24.68 165 LEU D O 1
ATOM 9495 N N . ALA D 1 174 ? 41.896 -46.106 32.567 1.00 25.03 166 ALA D N 1
ATOM 9496 C CA . ALA D 1 174 ? 40.552 -45.833 32.156 1.00 24.65 166 ALA D CA 1
ATOM 9497 C C . ALA D 1 174 ? 39.642 -47.026 32.385 1.00 25.24 166 ALA D C 1
ATOM 9498 O O . ALA D 1 174 ? 39.961 -48.136 31.984 1.00 26.41 166 ALA D O 1
ATOM 9500 N N . ILE D 1 175 ? 38.525 -46.797 33.063 1.00 24.99 167 ILE D N 1
ATOM 9501 C CA . ILE D 1 175 ? 37.503 -47.822 33.203 1.00 24.68 167 ILE D CA 1
ATOM 9502 C C . ILE D 1 175 ? 36.666 -47.734 31.956 1.00 23.97 167 ILE D C 1
ATOM 9503 O O . ILE D 1 175 ? 35.978 -46.740 31.724 1.00 24.16 167 ILE D O 1
ATOM 9508 N N . VAL D 1 176 ? 36.771 -48.745 31.125 1.00 23.20 168 VAL D N 1
ATOM 9509 C CA . VAL D 1 176 ? 36.137 -48.704 29.846 1.00 24.02 168 VAL D CA 1
ATOM 9510 C C . VAL D 1 176 ? 35.027 -49.742 29.845 1.00 23.28 168 VAL D C 1
ATOM 9511 O O . VAL D 1 176 ? 35.221 -50.851 30.240 1.00 22.92 168 VAL D O 1
ATOM 9515 N N . PHE D 1 177 ? 33.856 -49.354 29.384 1.00 24.34 169 PHE D N 1
ATOM 9516 C CA . PHE D 1 177 ? 32.728 -50.270 29.345 1.00 24.67 169 PHE D CA 1
ATOM 9517 C C . PHE D 1 177 ? 32.470 -50.734 27.931 1.00 25.90 169 PHE D C 1
ATOM 9518 O O . PHE D 1 177 ? 32.430 -49.919 27.016 1.00 25.36 169 PHE D O 1
ATOM 9526 N N . ALA D 1 178 ? 32.320 -52.049 27.769 1.00 28.34 170 ALA D N 1
ATOM 9527 C CA . ALA D 1 178 ? 32.243 -52.684 26.458 1.00 30.29 170 ALA D CA 1
ATOM 9528 C C . ALA D 1 178 ? 31.318 -53.910 26.449 1.00 33.16 170 ALA D C 1
ATOM 9529 O O . ALA D 1 178 ? 31.353 -54.744 27.359 1.00 36.30 170 ALA D O 1
ATOM 9531 N N . MET D 1 179 ? 30.504 -54.007 25.406 1.00 34.80 171 MET D N 1
ATOM 9532 C CA . MET D 1 179 ? 29.680 -55.191 25.140 1.00 38.75 171 MET D CA 1
ATOM 9533 C C . MET D 1 179 ? 30.473 -56.499 25.019 1.00 36.76 171 MET D C 1
ATOM 9534 O O . MET D 1 179 ? 31.169 -56.691 24.039 1.00 35.60 171 MET D O 1
ATOM 9539 N N . THR D 1 180 ? 30.355 -57.396 25.997 1.00 35.86 172 THR D N 1
ATOM 9540 C CA . THR D 1 180 ? 30.970 -58.707 25.880 1.00 36.82 172 THR D CA 1
ATOM 9541 C C . THR D 1 180 ? 29.996 -59.813 25.442 1.00 39.72 172 THR D C 1
ATOM 9542 O O . THR D 1 180 ? 30.444 -60.807 24.906 1.00 39.99 172 THR D O 1
ATOM 9546 N N . ASP D 1 181 ? 28.693 -59.663 25.698 1.00 40.83 173 ASP D N 1
ATOM 9547 C CA . ASP D 1 181 ? 27.725 -60.748 25.441 1.00 42.11 173 ASP D CA 1
ATOM 9548 C C . ASP D 1 181 ? 26.451 -60.151 24.932 1.00 39.53 173 ASP D C 1
ATOM 9549 O O . ASP D 1 181 ? 25.592 -59.816 25.719 1.00 38.46 173 ASP D O 1
ATOM 9554 N N . PRO D 1 182 ? 26.318 -60.013 23.612 1.00 40.83 174 PRO D N 1
ATOM 9555 C CA . PRO D 1 182 ? 25.243 -59.189 23.016 1.00 42.39 174 PRO D CA 1
ATOM 9556 C C . PRO D 1 182 ? 23.755 -59.542 23.288 1.00 45.75 174 PRO D C 1
ATOM 9557 O O . PRO D 1 182 ? 22.890 -58.871 22.728 1.00 42.04 174 PRO D O 1
ATOM 9561 N N . ASP D 1 183 ? 23.442 -60.519 24.145 1.00 48.81 175 ASP D N 1
ATOM 9562 C CA . ASP D 1 183 ? 22.038 -60.833 24.450 1.00 51.64 175 ASP D CA 1
ATOM 9563 C C . ASP D 1 183 ? 21.579 -60.408 25.868 1.00 52.97 175 ASP D C 1
ATOM 9564 O O . ASP D 1 183 ? 22.354 -60.351 26.828 1.00 47.05 175 ASP D O 1
ATOM 9569 N N . LYS D 1 186 ? 21.050 -56.604 29.177 1.00 47.05 178 LYS D N 1
ATOM 9570 C CA . LYS D 1 186 ? 21.177 -56.052 30.533 1.00 46.71 178 LYS D CA 1
ATOM 9571 C C . LYS D 1 186 ? 22.469 -56.525 31.171 1.00 45.28 178 LYS D C 1
ATOM 9572 O O . LYS D 1 186 ? 23.254 -55.712 31.629 1.00 47.55 178 LYS D O 1
ATOM 9574 N N . ARG D 1 187 ? 22.682 -57.840 31.199 1.00 43.79 179 ARG D N 1
ATOM 9575 C CA . ARG D 1 187 ? 23.942 -58.419 31.667 1.00 41.01 179 ARG D CA 1
ATOM 9576 C C . ARG D 1 187 ? 24.895 -58.650 30.488 1.00 38.95 179 ARG D C 1
ATOM 9577 O O . ARG D 1 187 ? 25.728 -59.558 30.510 1.00 40.03 179 ARG D O 1
ATOM 9579 N N . GLY D 1 188 ? 24.785 -57.821 29.455 1.00 37.71 180 GLY D N 1
ATOM 9580 C CA . GLY D 1 188 ? 25.599 -57.993 28.261 1.00 37.28 180 GLY D CA 1
ATOM 9581 C C . GLY D 1 188 ? 26.871 -57.164 28.211 1.00 36.39 180 GLY D C 1
ATOM 9582 O O . GLY D 1 188 ? 27.631 -57.274 27.247 1.00 38.71 180 GLY D O 1
ATOM 9583 N N . LEU D 1 189 ? 27.106 -56.340 29.235 1.00 34.36 181 LEU D N 1
ATOM 9584 C CA . LEU D 1 189 ? 28.301 -55.472 29.298 1.00 32.29 181 LEU D CA 1
ATOM 9585 C C . LEU D 1 189 ? 29.272 -55.889 30.371 1.00 29.75 181 LEU D C 1
ATOM 9586 O O . LEU D 1 189 ? 28.882 -56.428 31.379 1.00 26.83 181 LEU D O 1
ATOM 9591 N N . SER D 1 190 ? 30.547 -55.589 30.131 1.00 30.39 182 SER D N 1
ATOM 9592 C CA . SER D 1 190 ? 31.592 -55.778 31.105 1.00 28.29 182 SER D CA 1
ATOM 9593 C C . SER D 1 190 ? 32.454 -54.516 31.215 1.00 27.27 182 SER D C 1
ATOM 9594 O O . SER D 1 190 ? 32.437 -53.647 30.330 1.00 26.13 182 SER D O 1
ATOM 9597 N N . ALA D 1 191 ? 33.173 -54.431 32.332 1.00 26.43 183 ALA D N 1
ATOM 9598 C CA . ALA D 1 191 ? 34.024 -53.313 32.678 1.00 26.81 183 ALA D CA 1
ATOM 9599 C C . ALA D 1 191 ? 35.490 -53.726 32.638 1.00 26.16 183 ALA D C 1
ATOM 9600 O O . ALA D 1 191 ? 35.814 -54.806 33.079 1.00 23.53 183 ALA D O 1
ATOM 9602 N N . PHE D 1 192 ? 36.349 -52.861 32.093 1.00 26.11 184 PHE D N 1
ATOM 9603 C CA . PHE D 1 192 ? 37.810 -53.131 32.012 1.00 27.55 184 PHE D CA 1
ATOM 9604 C C . PHE D 1 192 ? 38.662 -51.969 32.530 1.00 26.93 184 PHE D C 1
ATOM 9605 O O . PHE D 1 192 ? 38.326 -50.802 32.310 1.00 27.17 184 PHE D O 1
ATOM 9613 N N . VAL D 1 193 ? 39.743 -52.302 33.224 1.00 26.35 185 VAL D N 1
ATOM 9614 C CA . VAL D 1 193 ? 40.788 -51.342 33.571 1.00 26.90 185 VAL D CA 1
ATOM 9615 C C . VAL D 1 193 ? 41.855 -51.347 32.467 1.00 28.47 185 VAL D C 1
ATOM 9616 O O . VAL D 1 193 ? 42.610 -52.347 32.299 1.00 29.12 185 VAL D O 1
ATOM 9620 N N . VAL D 1 194 ? 41.918 -50.239 31.707 1.00 27.84 186 VAL D N 1
ATOM 9621 C CA . VAL D 1 194 ? 42.800 -50.147 30.556 1.00 25.94 186 VAL D CA 1
ATOM 9622 C C . VAL D 1 194 ? 43.873 -49.122 30.794 1.00 25.60 186 VAL D C 1
ATOM 9623 O O . VAL D 1 194 ? 43.572 -47.929 30.757 1.00 27.48 186 VAL D O 1
ATOM 9627 N N . PRO D 1 195 ? 45.140 -49.556 30.994 1.00 24.96 187 PRO D N 1
ATOM 9628 C CA . PRO D 1 195 ? 46.195 -48.547 31.066 1.00 24.56 187 PRO D CA 1
ATOM 9629 C C . PRO D 1 195 ? 46.195 -47.747 29.790 1.00 25.19 187 PRO D C 1
ATOM 9630 O O . PRO D 1 195 ? 45.921 -48.299 28.717 1.00 24.35 187 PRO D O 1
ATOM 9634 N N . THR D 1 196 ? 46.457 -46.442 29.896 1.00 26.11 188 THR D N 1
ATOM 9635 C CA . THR D 1 196 ? 46.210 -45.554 28.772 1.00 26.65 188 THR D CA 1
ATOM 9636 C C . THR D 1 196 ? 47.387 -45.443 27.816 1.00 27.05 188 THR D C 1
ATOM 9637 O O . THR D 1 196 ? 47.315 -44.685 26.851 1.00 27.80 188 THR D O 1
ATOM 9641 N N . ASP D 1 197 ? 48.463 -46.177 28.081 1.00 27.93 189 ASP D N 1
ATOM 9642 C CA . ASP D 1 197 ? 49.561 -46.314 27.122 1.00 29.59 189 ASP D CA 1
ATOM 9643 C C . ASP D 1 197 ? 49.462 -47.596 26.292 1.00 29.63 189 ASP D C 1
ATOM 9644 O O . ASP D 1 197 ? 50.385 -47.929 25.566 1.00 31.23 189 ASP D O 1
ATOM 9649 N N . THR D 1 198 ? 48.332 -48.293 26.372 1.00 28.57 190 THR D N 1
ATOM 9650 C CA . THR D 1 198 ? 48.157 -49.539 25.673 1.00 27.83 190 THR D CA 1
ATOM 9651 C C . THR D 1 198 ? 48.069 -49.251 24.183 1.00 28.24 190 THR D C 1
ATOM 9652 O O . THR D 1 198 ? 47.257 -48.418 23.779 1.00 27.51 190 THR D O 1
ATOM 9656 N N . PRO D 1 199 ? 48.860 -49.966 23.340 1.00 27.52 191 PRO D N 1
ATOM 9657 C CA . PRO D 1 199 ? 48.614 -49.827 21.899 1.00 27.06 191 PRO D CA 1
ATOM 9658 C C . PRO D 1 199 ? 47.129 -50.011 21.542 1.00 26.39 191 PRO D C 1
ATOM 9659 O O . PRO D 1 199 ? 46.473 -50.906 22.042 1.00 24.84 191 PRO D O 1
ATOM 9663 N N . GLY D 1 200 ? 46.625 -49.164 20.664 1.00 27.04 192 GLY D N 1
ATOM 9664 C CA . GLY D 1 200 ? 45.234 -49.205 20.257 1.00 28.00 192 GLY D CA 1
ATOM 9665 C C . GLY D 1 200 ? 44.300 -48.413 21.169 1.00 27.93 192 GLY D C 1
ATOM 9666 O O . GLY D 1 200 ? 43.100 -48.364 20.910 1.00 27.40 192 GLY D O 1
ATOM 9667 N N . PHE D 1 201 ? 44.826 -47.818 22.244 1.00 28.15 193 PHE D N 1
ATOM 9668 C CA . PHE D 1 201 ? 44.040 -46.859 23.043 1.00 28.18 193 PHE D CA 1
ATOM 9669 C C . PHE D 1 201 ? 44.281 -45.429 22.527 1.00 26.20 193 PHE D C 1
ATOM 9670 O O . PHE D 1 201 ? 45.179 -44.747 22.977 1.00 28.54 193 PHE D O 1
ATOM 9678 N N . ILE D 1 202 ? 43.479 -44.979 21.575 1.00 25.13 194 ILE D N 1
ATOM 9679 C CA . ILE D 1 202 ? 43.811 -43.768 20.804 1.00 25.11 194 ILE D CA 1
ATOM 9680 C C . ILE D 1 202 ? 43.025 -42.561 21.318 1.00 24.98 194 ILE D C 1
ATOM 9681 O O . ILE D 1 202 ? 41.818 -42.481 21.115 1.00 23.74 194 ILE D O 1
ATOM 9686 N N . VAL D 1 203 ? 43.694 -41.664 22.038 1.00 24.88 195 VAL D N 1
ATOM 9687 C CA . VAL D 1 203 ? 43.024 -40.511 22.611 1.00 25.27 195 VAL D CA 1
ATOM 9688 C C . VAL D 1 203 ? 43.132 -39.344 21.646 1.00 24.21 195 VAL D C 1
ATOM 9689 O O . VAL D 1 203 ? 44.242 -38.987 21.225 1.00 26.02 195 VAL D O 1
ATOM 9693 N N . GLY D 1 204 ? 41.999 -38.748 21.314 1.00 23.87 196 GLY D N 1
ATOM 9694 C CA . GLY D 1 204 ? 41.910 -37.609 20.393 1.00 23.83 196 GLY D CA 1
ATOM 9695 C C . GLY D 1 204 ? 42.165 -36.248 21.038 1.00 25.17 196 GLY D C 1
ATOM 9696 O O . GLY D 1 204 ? 42.423 -36.145 22.250 1.00 24.70 196 GLY D O 1
ATOM 9697 N N . LYS D 1 205 ? 42.119 -35.187 20.227 1.00 26.03 197 LYS D N 1
ATOM 9698 C CA . LYS D 1 205 ? 42.390 -33.857 20.739 1.00 26.99 197 LYS D CA 1
ATOM 9699 C C . LYS D 1 205 ? 41.240 -33.429 21.660 1.00 26.80 197 LYS D C 1
ATOM 9700 O O . LYS D 1 205 ? 40.081 -33.736 21.403 1.00 25.30 197 LYS D O 1
ATOM 9702 N N . PRO D 1 206 ? 41.573 -32.741 22.758 1.00 26.56 198 PRO D N 1
ATOM 9703 C CA . PRO D 1 206 ? 40.539 -32.323 23.720 1.00 25.30 198 PRO D CA 1
ATOM 9704 C C . PRO D 1 206 ? 39.490 -31.480 23.032 1.00 24.22 198 PRO D C 1
ATOM 9705 O O . PRO D 1 206 ? 39.781 -30.760 22.101 1.00 23.37 198 PRO D O 1
ATOM 9709 N N . GLU D 1 207 ? 38.257 -31.620 23.444 1.00 24.96 199 GLU D N 1
ATOM 9710 C CA . GLU D 1 207 ? 37.165 -30.854 22.854 1.00 25.98 199 GLU D CA 1
ATOM 9711 C C . GLU D 1 207 ? 37.290 -29.386 23.200 1.00 25.31 199 GLU D C 1
ATOM 9712 O O . GLU D 1 207 ? 37.658 -29.055 24.345 1.00 22.38 199 GLU D O 1
ATOM 9718 N N . LYS D 1 208 ? 36.930 -28.513 22.264 1.00 24.32 200 LYS D N 1
ATOM 9719 C CA . LYS D 1 208 ? 36.789 -27.087 22.600 1.00 25.15 200 LYS D CA 1
ATOM 9720 C C . LYS D 1 208 ? 35.403 -26.813 23.174 1.00 24.36 200 LYS D C 1
ATOM 9721 O O . LYS D 1 208 ? 34.390 -27.032 22.500 1.00 24.36 200 LYS D O 1
ATOM 9727 N N . LYS D 1 209 ? 35.407 -26.348 24.431 1.00 24.09 201 LYS D N 1
ATOM 9728 C CA . LYS D 1 209 ? 34.232 -26.131 25.279 1.00 22.99 201 LYS D CA 1
ATOM 9729 C C . LYS D 1 209 ? 34.046 -24.677 25.709 1.00 20.82 201 LYS D C 1
ATOM 9730 O O . LYS D 1 209 ? 35.015 -23.943 25.832 1.00 19.35 201 LYS D O 1
ATOM 9736 N N . MET D 1 210 ? 32.788 -24.270 25.923 1.00 19.35 202 MET D N 1
ATOM 9737 C CA . MET D 1 210 ? 32.478 -22.901 26.389 1.00 18.54 202 MET D CA 1
ATOM 9738 C C . MET D 1 210 ? 33.158 -22.545 27.710 1.00 18.50 202 MET D C 1
ATOM 9739 O O . MET D 1 210 ? 33.597 -21.411 27.904 1.00 18.97 202 MET D O 1
ATOM 9744 N N . GLY D 1 211 ? 33.189 -23.526 28.607 1.00 18.19 203 GLY D N 1
ATOM 9745 C CA . GLY D 1 211 ? 33.695 -23.400 29.952 1.00 18.18 203 GLY D CA 1
ATOM 9746 C C . GLY D 1 211 ? 34.423 -24.665 30.378 1.00 18.02 203 GLY D C 1
ATOM 9747 O O . GLY D 1 211 ? 34.635 -25.551 29.574 1.00 19.44 203 GLY D O 1
ATOM 9748 N N . ILE D 1 212 ? 34.739 -24.763 31.660 1.00 18.25 204 ILE D N 1
ATOM 9749 C CA . ILE D 1 212 ? 35.713 -25.709 32.215 1.00 18.95 204 ILE D CA 1
ATOM 9750 C C . ILE D 1 212 ? 36.797 -26.035 31.185 1.00 19.47 204 ILE D C 1
ATOM 9751 O O . ILE D 1 212 ? 37.105 -27.177 30.905 1.00 18.35 204 ILE D O 1
ATOM 9756 N N . ARG D 1 213 ? 37.401 -24.992 30.648 1.00 20.26 205 ARG D N 1
ATOM 9757 C CA . ARG D 1 213 ? 38.235 -25.180 29.473 1.00 21.18 205 ARG D CA 1
ATOM 9758 C C . ARG D 1 213 ? 39.510 -25.979 29.720 1.00 19.12 205 ARG D C 1
ATOM 9759 O O . ARG D 1 213 ? 39.992 -26.608 28.814 1.00 20.00 205 ARG D O 1
ATOM 9767 N N . ALA D 1 214 ? 40.003 -25.962 30.942 1.00 19.08 206 ALA D N 1
ATOM 9768 C CA . ALA D 1 214 ? 41.238 -26.601 31.345 1.00 19.89 206 ALA D CA 1
ATOM 9769 C C . ALA D 1 214 ? 41.027 -28.020 31.798 1.00 20.13 206 ALA D C 1
ATOM 9770 O O . ALA D 1 214 ? 41.999 -28.739 32.024 1.00 21.59 206 ALA D O 1
ATOM 9772 N N . SER D 1 215 ? 39.779 -28.442 31.966 1.00 19.99 207 SER D N 1
ATOM 9773 C CA . SER D 1 215 ? 39.507 -29.865 32.174 1.00 21.08 207 SER D CA 1
ATOM 9774 C C . SER D 1 215 ? 39.407 -30.567 30.841 1.00 21.38 207 SER D C 1
ATOM 9775 O O . SER D 1 215 ? 38.409 -30.414 30.117 1.00 20.65 207 SER D O 1
ATOM 9778 N N . ASP D 1 216 ? 40.445 -3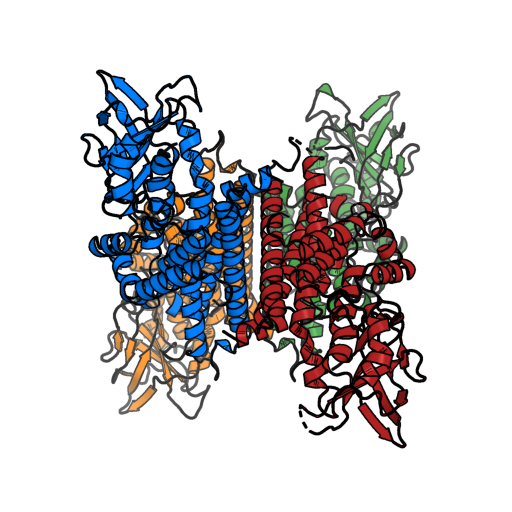1.347 30.549 1.00 21.96 208 ASP D N 1
ATOM 9779 C CA . ASP D 1 216 ? 40.583 -32.081 29.302 1.00 23.70 208 ASP D CA 1
ATOM 9780 C C . ASP D 1 216 ? 39.465 -33.112 29.102 1.00 23.68 208 ASP D C 1
ATOM 9781 O O . ASP D 1 216 ? 39.256 -33.960 29.937 1.00 23.25 208 ASP D O 1
ATOM 9786 N N . THR D 1 217 ? 38.701 -32.955 28.020 1.00 23.28 209 THR D N 1
ATOM 9787 C CA . THR D 1 217 ? 37.549 -33.780 27.699 1.00 22.19 209 THR D CA 1
ATOM 9788 C C . THR D 1 217 ? 37.792 -34.355 26.309 1.00 21.98 209 THR D C 1
ATOM 9789 O O . THR D 1 217 ? 37.803 -33.629 25.324 1.00 20.61 209 THR D O 1
ATOM 9793 N N . CYS D 1 218 ? 38.056 -35.655 26.212 1.00 22.37 210 CYS D N 1
ATOM 9794 C CA . CYS D 1 218 ? 38.575 -36.245 24.945 1.00 22.64 210 CYS D CA 1
ATOM 9795 C C . CYS D 1 218 ? 37.754 -37.391 24.403 1.00 21.24 210 CYS D C 1
ATOM 9796 O O . CYS D 1 218 ? 37.265 -38.188 25.165 1.00 21.25 210 CYS D O 1
ATOM 9799 N N . PRO D 1 219 ? 37.630 -37.477 23.082 1.00 21.04 211 PRO D N 1
ATOM 9800 C CA . PRO D 1 219 ? 37.157 -38.678 22.448 1.00 23.04 211 PRO D CA 1
ATOM 9801 C C . PRO D 1 219 ? 38.215 -39.740 22.493 1.00 23.00 211 PRO D C 1
ATOM 9802 O O . PRO D 1 219 ? 39.388 -39.422 22.524 1.00 23.24 211 PRO D O 1
ATOM 9806 N N . ILE D 1 220 ? 37.790 -40.988 22.545 1.00 24.84 212 ILE D N 1
ATOM 9807 C CA . ILE D 1 220 ? 38.710 -42.134 22.510 1.00 27.11 212 ILE D CA 1
ATOM 9808 C C . ILE D 1 220 ? 38.206 -43.186 21.536 1.00 27.23 212 ILE D C 1
ATOM 9809 O O . ILE D 1 220 ? 37.017 -43.536 21.528 1.00 25.23 212 ILE D O 1
ATOM 9814 N N . THR D 1 221 ? 39.136 -43.638 20.701 1.00 27.38 213 THR D N 1
ATOM 9815 C CA . THR D 1 221 ? 38.943 -44.723 19.767 1.00 27.41 213 THR D CA 1
ATOM 9816 C C . THR D 1 221 ? 39.723 -45.899 20.265 1.00 27.12 213 THR D C 1
ATOM 9817 O O . THR D 1 221 ? 40.905 -45.764 20.621 1.00 28.63 213 THR D O 1
ATOM 9821 N N . LEU D 1 222 ? 39.067 -47.047 20.288 1.00 27.91 214 LEU D N 1
ATOM 9822 C CA . LEU D 1 222 ? 39.722 -48.306 20.585 1.00 29.01 214 LEU D CA 1
ATOM 9823 C C . LEU D 1 222 ? 39.813 -49.131 19.290 1.00 31.55 214 LEU D C 1
ATOM 9824 O O . LEU D 1 222 ? 38.800 -49.423 18.623 1.00 32.71 214 LEU D O 1
ATOM 9829 N N . GLU D 1 223 ? 41.055 -49.438 18.918 1.00 31.61 215 GLU D N 1
ATOM 9830 C CA . GLU D 1 223 ? 41.382 -50.114 17.683 1.00 33.16 215 GLU D CA 1
ATOM 9831 C C . GLU D 1 223 ? 42.279 -51.268 18.069 1.00 32.76 215 GLU D C 1
ATOM 9832 O O . GLU D 1 223 ? 43.476 -51.079 18.309 1.00 30.25 215 GLU D O 1
ATOM 9838 N N . ASN D 1 224 ? 41.661 -52.452 18.176 1.00 33.51 216 ASN D N 1
ATOM 9839 C CA . ASN D 1 224 ? 42.297 -53.660 18.702 1.00 35.27 216 ASN D CA 1
ATOM 9840 C C . ASN D 1 224 ? 43.181 -53.407 19.896 1.00 34.58 216 ASN D C 1
ATOM 9841 O O . ASN D 1 224 ? 44.326 -53.821 19.937 1.00 33.90 216 ASN D O 1
ATOM 9846 N N . CYS D 1 225 ? 42.606 -52.747 20.884 1.00 33.57 217 CYS D N 1
ATOM 9847 C CA . CYS D 1 225 ? 43.265 -52.487 22.142 1.00 31.83 217 CYS D CA 1
ATOM 9848 C C . CYS D 1 225 ? 43.170 -53.736 22.977 1.00 30.48 217 CYS D C 1
ATOM 9849 O O . CYS D 1 225 ? 42.125 -54.049 23.552 1.00 29.28 217 CYS D O 1
ATOM 9852 N N . ALA D 1 226 ? 44.266 -54.478 23.014 1.00 31.09 218 ALA D N 1
ATOM 9853 C CA . ALA D 1 226 ? 44.338 -55.718 23.777 1.00 30.15 218 ALA D CA 1
ATOM 9854 C C . ALA D 1 226 ? 44.985 -55.488 25.123 1.00 28.60 218 ALA D C 1
ATOM 9855 O O . ALA D 1 226 ? 46.058 -54.883 25.176 1.00 29.75 218 ALA D O 1
ATOM 9857 N N . ILE D 1 227 ? 44.335 -56.007 26.180 1.00 29.23 219 ILE D N 1
ATOM 9858 C CA . ILE D 1 227 ? 44.732 -55.884 27.598 1.00 29.01 219 ILE D CA 1
ATOM 9859 C C . ILE D 1 227 ? 44.678 -57.270 28.234 1.00 30.31 219 ILE D C 1
ATOM 9860 O O . ILE D 1 227 ? 43.891 -58.113 27.793 1.00 30.53 219 ILE D O 1
ATOM 9865 N N . PRO D 1 228 ? 45.490 -57.517 29.288 1.00 30.49 220 PRO D N 1
ATOM 9866 C CA . PRO D 1 228 ? 45.459 -58.861 29.908 1.00 31.78 220 PRO D CA 1
ATOM 9867 C C . PRO D 1 228 ? 44.060 -59.250 30.342 1.00 33.32 220 PRO D C 1
ATOM 9868 O O . PRO D 1 228 ? 43.232 -58.368 30.619 1.00 28.42 220 PRO D O 1
ATOM 9872 N N . GLN D 1 229 ? 43.800 -60.558 30.397 1.00 33.06 221 GLN D N 1
ATOM 9873 C CA . GLN D 1 229 ? 42.506 -61.052 30.836 1.00 32.72 221 GLN D CA 1
ATOM 9874 C C . GLN D 1 229 ? 42.115 -60.636 32.255 1.00 32.01 221 GLN D C 1
ATOM 9875 O O . GLN D 1 229 ? 40.947 -60.357 32.540 1.00 32.38 221 GLN D O 1
ATOM 9881 N N . GLU D 1 230 ? 43.093 -60.645 33.148 1.00 33.63 222 GLU D N 1
ATOM 9882 C CA . GLU D 1 230 ? 42.920 -60.216 34.538 1.00 35.37 222 GLU D CA 1
ATOM 9883 C C . GLU D 1 230 ? 42.684 -58.692 34.700 1.00 32.18 222 GLU D C 1
ATOM 9884 O O . GLU D 1 230 ? 42.707 -58.190 35.812 1.00 33.37 222 GLU D O 1
ATOM 9890 N N . ASN D 1 231 ? 42.508 -57.959 33.606 1.00 29.87 223 ASN D N 1
ATOM 9891 C CA . ASN D 1 231 ? 42.040 -56.562 33.669 1.00 29.41 223 ASN D CA 1
ATOM 9892 C C . ASN D 1 231 ? 40.526 -56.408 33.494 1.00 28.51 223 ASN D C 1
ATOM 9893 O O . ASN D 1 231 ? 40.009 -55.301 33.545 1.00 30.74 223 ASN D O 1
ATOM 9898 N N . LEU D 1 232 ? 39.812 -57.509 33.287 1.00 27.90 224 LEU D N 1
ATOM 9899 C CA . LEU D 1 232 ? 38.361 -57.547 33.525 1.00 28.30 224 LEU D CA 1
ATOM 9900 C C . LEU D 1 232 ? 38.073 -57.087 34.952 1.00 26.75 224 LEU D C 1
ATOM 9901 O O . LEU D 1 232 ? 38.738 -57.546 35.844 1.00 26.12 224 LEU D O 1
ATOM 9906 N N . LEU D 1 233 ? 37.082 -56.198 35.137 1.00 26.56 225 LEU D N 1
ATOM 9907 C CA . LEU D 1 233 ? 36.730 -55.620 36.444 1.00 26.42 225 LEU D CA 1
ATOM 9908 C C . LEU D 1 233 ? 35.350 -56.052 36.849 1.00 27.37 225 LEU D C 1
ATOM 9909 O O . LEU D 1 233 ? 34.368 -55.700 36.193 1.00 28.98 225 LEU D O 1
ATOM 9914 N N . GLY D 1 234 ? 35.255 -56.760 37.965 1.00 29.28 226 GLY D N 1
ATOM 9915 C CA . GLY D 1 234 ? 34.030 -57.540 38.271 1.00 30.52 226 GLY D CA 1
ATOM 9916 C C . GLY D 1 234 ? 33.875 -58.807 37.416 1.00 31.48 226 GLY D C 1
ATOM 9917 O O . GLY D 1 234 ? 34.789 -59.188 36.679 1.00 31.54 226 GLY D O 1
ATOM 9918 N N . LYS D 1 235 ? 32.719 -59.465 37.519 1.00 31.78 227 LYS D N 1
ATOM 9919 C CA . LYS D 1 235 ? 32.404 -60.613 36.668 1.00 31.63 227 LYS D CA 1
ATOM 9920 C C . LYS D 1 235 ? 31.912 -60.125 35.293 1.00 31.44 227 LYS D C 1
ATOM 9921 O O . LYS D 1 235 ? 31.374 -59.015 35.151 1.00 29.59 227 LYS D O 1
ATOM 9923 N N . ARG D 1 236 ? 32.109 -60.976 34.288 1.00 31.68 228 ARG D N 1
ATOM 9924 C CA . ARG D 1 236 ? 31.549 -60.774 32.964 1.00 31.79 228 ARG D CA 1
ATOM 9925 C C . ARG D 1 236 ? 30.026 -60.574 33.054 1.00 32.08 228 ARG D C 1
ATOM 9926 O O . ARG D 1 236 ? 29.334 -61.323 33.733 1.00 31.27 228 ARG D O 1
ATOM 9934 N N . GLY D 1 237 ? 29.507 -59.525 32.424 1.00 31.05 229 GLY D N 1
ATOM 9935 C CA . GLY D 1 237 ? 28.100 -59.198 32.564 1.00 29.91 229 GLY D CA 1
ATOM 9936 C C . GLY D 1 237 ? 27.759 -58.206 33.673 1.00 30.27 229 GLY D C 1
ATOM 9937 O O . GLY D 1 237 ? 26.617 -57.718 33.731 1.00 29.37 229 GLY D O 1
ATOM 9938 N N . GLU D 1 238 ? 28.725 -57.873 34.532 1.00 29.44 230 GLU D N 1
ATOM 9939 C CA . GLU D 1 238 ? 28.496 -56.901 35.609 1.00 30.65 230 GLU D CA 1
ATOM 9940 C C . GLU D 1 238 ? 28.742 -55.443 35.170 1.00 28.25 230 GLU D C 1
ATOM 9941 O O . GLU D 1 238 ? 28.759 -54.560 36.011 1.00 28.06 230 GLU D O 1
ATOM 9947 N N . GLY D 1 239 ? 28.928 -55.185 33.878 1.00 26.62 231 GLY D N 1
ATOM 9948 C CA . GLY D 1 239 ? 29.254 -53.831 33.414 1.00 27.61 231 GLY D CA 1
ATOM 9949 C C . GLY D 1 239 ? 28.278 -52.706 33.728 1.00 28.54 231 GLY D C 1
ATOM 9950 O O . GLY D 1 239 ? 28.649 -51.655 34.283 1.00 27.63 231 GLY D O 1
ATOM 9951 N N . LEU D 1 240 ? 27.026 -52.914 33.358 1.00 28.83 232 LEU D N 1
ATOM 9952 C CA . LEU D 1 240 ? 25.984 -51.944 33.677 1.00 29.42 232 LEU D CA 1
ATOM 9953 C C . LEU D 1 240 ? 25.902 -51.692 35.179 1.00 28.43 232 LEU D C 1
ATOM 9954 O O . LEU D 1 240 ? 25.931 -50.545 35.586 1.00 27.77 232 LEU D O 1
ATOM 9959 N N . LYS D 1 241 ? 25.839 -52.746 36.010 1.00 27.44 233 LYS D N 1
ATOM 9960 C CA . LYS D 1 241 ? 25.744 -52.533 37.470 1.00 26.42 233 LYS D CA 1
ATOM 9961 C C . LYS D 1 241 ? 26.901 -51.664 37.923 1.00 25.88 233 LYS D C 1
ATOM 9962 O O . LYS D 1 241 ? 26.704 -50.721 38.693 1.00 27.62 233 LYS D O 1
ATOM 9964 N N . ILE D 1 242 ? 28.104 -51.966 37.429 1.00 25.82 234 ILE D N 1
ATOM 9965 C CA . ILE D 1 242 ? 29.297 -51.208 37.804 1.00 24.78 234 ILE D CA 1
ATOM 9966 C C . ILE D 1 242 ? 29.221 -49.743 37.356 1.00 25.26 234 ILE D C 1
ATOM 9967 O O . ILE D 1 242 ? 29.505 -48.819 38.134 1.00 24.29 234 ILE D O 1
ATOM 9972 N N . ALA D 1 243 ? 28.842 -49.539 36.104 1.00 25.64 235 ALA D N 1
ATOM 9973 C CA . ALA D 1 243 ? 28.656 -48.202 35.571 1.00 27.07 235 ALA D CA 1
ATOM 9974 C C . ALA D 1 243 ? 27.651 -47.385 36.388 1.00 28.36 235 ALA D C 1
ATOM 9975 O O . ALA D 1 243 ? 27.744 -46.154 36.404 1.00 28.66 235 ALA D O 1
ATOM 9977 N N . LEU D 1 244 ? 26.741 -48.064 37.101 1.00 27.44 236 LEU D N 1
ATOM 9978 C CA . LEU D 1 244 ? 25.704 -47.392 37.895 1.00 29.13 236 LEU D CA 1
ATOM 9979 C C . LEU D 1 244 ? 25.961 -47.339 39.392 1.00 29.01 236 LEU D C 1
ATOM 9980 O O . LEU D 1 244 ? 25.126 -46.820 40.132 1.00 28.87 236 LEU D O 1
ATOM 9985 N N . SER D 1 245 ? 27.121 -47.821 39.837 1.00 27.76 237 SER D N 1
ATOM 9986 C CA . SER D 1 245 ? 27.390 -47.961 41.284 1.00 26.96 237 SER D CA 1
ATOM 9987 C C . SER D 1 245 ? 27.835 -46.655 41.972 1.00 25.70 237 SER D C 1
ATOM 9988 O O . SER D 1 245 ? 27.941 -46.593 43.197 1.00 24.94 237 SER D O 1
ATOM 9991 N N . ASN D 1 246 ? 28.083 -45.607 41.194 1.00 24.46 238 ASN D N 1
ATOM 9992 C CA . ASN D 1 246 ? 28.566 -44.370 41.756 1.00 24.10 238 ASN D CA 1
ATOM 9993 C C . ASN D 1 246 ? 27.752 -43.154 41.352 1.00 22.93 238 ASN D C 1
ATOM 9994 O O . ASN D 1 246 ? 28.286 -42.074 41.273 1.00 23.07 238 ASN D O 1
ATOM 9999 N N . LEU D 1 247 ? 26.479 -43.325 41.089 1.00 23.50 239 LEU D N 1
ATOM 10000 C CA . LEU D 1 247 ? 25.636 -42.207 40.718 1.00 24.13 239 LEU D CA 1
ATOM 10001 C C . LEU D 1 247 ? 25.466 -41.241 41.888 1.00 24.24 239 LEU D C 1
ATOM 10002 O O . LEU D 1 247 ? 25.536 -40.012 41.708 1.00 24.36 239 LEU D O 1
ATOM 10007 N N . GLU D 1 248 ? 25.279 -41.780 43.089 1.00 23.07 240 GLU D N 1
ATOM 10008 C CA . GLU D 1 248 ? 25.133 -40.934 44.256 1.00 23.66 240 GLU D CA 1
ATOM 10009 C C . GLU D 1 248 ? 26.359 -40.063 44.522 1.00 22.13 240 GLU D C 1
ATOM 10010 O O . GLU D 1 248 ? 26.246 -38.844 44.663 1.00 21.52 240 GLU D O 1
ATOM 10016 N N . GLY D 1 249 ? 27.542 -40.685 44.585 1.00 21.45 241 GLY D N 1
ATOM 10017 C CA . GLY D 1 249 ? 28.811 -39.934 44.804 1.00 20.20 241 GLY D CA 1
ATOM 10018 C C . GLY D 1 249 ? 29.074 -38.900 43.722 1.00 19.67 241 GLY D C 1
ATOM 10019 O O . GLY D 1 249 ? 29.478 -37.777 44.000 1.00 20.36 241 GLY D O 1
ATOM 10020 N N . GLY D 1 250 ? 28.876 -39.287 42.467 1.00 19.01 242 GLY D N 1
ATOM 10021 C CA . GLY D 1 250 ? 29.070 -38.400 41.357 1.00 17.56 242 GLY D CA 1
ATOM 10022 C C . GLY D 1 250 ? 28.194 -37.158 41.424 1.00 17.53 242 GLY D C 1
ATOM 10023 O O . GLY D 1 250 ? 28.707 -36.036 41.336 1.00 17.88 242 GLY D O 1
ATOM 10024 N N . ARG D 1 251 ? 26.890 -37.360 41.600 1.00 16.59 243 ARG D N 1
ATOM 10025 C CA . ARG D 1 251 ? 25.926 -36.276 41.656 1.00 16.74 243 ARG D CA 1
ATOM 10026 C C . ARG D 1 251 ? 26.117 -35.335 42.853 1.00 16.77 243 ARG D C 1
ATOM 10027 O O . ARG D 1 251 ? 25.974 -34.124 42.716 1.00 16.14 243 ARG D O 1
ATOM 10035 N N . ILE D 1 252 ? 26.421 -35.914 44.014 1.00 16.96 244 ILE D N 1
ATOM 10036 C CA . ILE D 1 252 ? 26.804 -35.157 45.174 1.00 18.22 244 ILE D CA 1
ATOM 10037 C C . ILE D 1 252 ? 28.036 -34.260 44.853 1.00 18.45 244 ILE D C 1
ATOM 10038 O O . ILE D 1 252 ? 28.085 -33.062 45.220 1.00 17.55 244 ILE D O 1
ATOM 10043 N N . GLY D 1 253 ? 29.045 -34.871 44.221 1.00 18.17 245 GLY D N 1
ATOM 10044 C CA . GLY D 1 253 ? 30.258 -34.138 43.808 1.00 18.85 245 GLY D CA 1
ATOM 10045 C C . GLY D 1 253 ? 29.936 -32.919 42.912 1.00 18.80 245 GLY D C 1
ATOM 10046 O O . GLY D 1 253 ? 30.426 -31.822 43.151 1.00 18.45 245 GLY D O 1
ATOM 10047 N N . ILE D 1 254 ? 29.098 -33.136 41.890 1.00 18.35 246 ILE D N 1
ATOM 10048 C CA . ILE D 1 254 ? 28.798 -32.103 40.944 1.00 18.50 246 ILE D CA 1
ATOM 10049 C C . ILE D 1 254 ? 27.879 -31.063 41.557 1.00 17.89 246 ILE D C 1
ATOM 10050 O O . ILE D 1 254 ? 28.040 -29.911 41.261 1.00 16.38 246 ILE D O 1
ATOM 10055 N N . ALA D 1 255 ? 26.942 -31.468 42.418 1.00 18.23 247 ALA D N 1
ATOM 10056 C CA . ALA D 1 255 ? 26.151 -30.495 43.176 1.00 19.06 247 ALA D CA 1
ATOM 10057 C C . ALA D 1 255 ? 27.068 -29.584 44.011 1.00 19.51 247 ALA D C 1
ATOM 10058 O O . ALA D 1 255 ? 26.832 -28.377 44.129 1.00 21.13 247 ALA D O 1
ATOM 10060 N N . ALA D 1 256 ? 28.080 -30.181 44.628 1.00 19.16 248 ALA D N 1
ATOM 10061 C CA . ALA D 1 256 ? 29.073 -29.430 45.377 1.00 18.92 248 ALA D CA 1
ATOM 10062 C C . ALA D 1 256 ? 29.815 -28.453 44.432 1.00 19.01 248 ALA D C 1
ATOM 10063 O O . ALA D 1 256 ? 30.099 -27.317 44.789 1.00 18.76 248 ALA D O 1
ATOM 10065 N N . GLN D 1 257 ? 30.117 -28.910 43.229 1.00 17.64 249 GLN D N 1
ATOM 10066 C CA . GLN D 1 257 ? 30.831 -28.061 42.269 1.00 16.95 249 GLN D CA 1
ATOM 10067 C C . GLN D 1 257 ? 29.956 -26.855 41.875 1.00 16.46 249 GLN D C 1
ATOM 10068 O O . GLN D 1 257 ? 30.454 -25.718 41.823 1.00 16.71 249 GLN D O 1
ATOM 10074 N N . ALA D 1 258 ? 28.663 -27.098 41.588 1.00 15.40 250 ALA D N 1
ATOM 10075 C CA . ALA D 1 258 ? 27.714 -26.006 41.215 1.00 15.04 250 ALA D CA 1
ATOM 10076 C C . ALA D 1 258 ? 27.648 -24.971 42.303 1.00 15.05 250 ALA D C 1
ATOM 10077 O O . ALA D 1 258 ? 27.662 -23.784 42.032 1.00 16.11 250 ALA D O 1
ATOM 10079 N N . THR D 1 259 ? 27.583 -25.443 43.550 1.00 14.83 251 THR D N 1
ATOM 10080 C CA . THR D 1 259 ? 27.535 -24.596 44.742 1.00 14.30 251 THR D CA 1
ATOM 10081 C C . THR D 1 259 ? 28.768 -23.708 44.828 1.00 14.90 251 THR D C 1
ATOM 10082 O O . THR D 1 259 ? 28.635 -22.501 45.050 1.00 14.66 251 THR D O 1
ATOM 10086 N N . GLY D 1 260 ? 29.966 -24.299 44.624 1.00 14.45 252 GLY D N 1
ATOM 10087 C CA . GLY D 1 260 ? 31.190 -23.518 44.695 1.00 14.98 252 GLY D CA 1
ATOM 10088 C C . GLY D 1 260 ? 31.356 -22.433 43.644 1.00 14.48 252 GLY D C 1
ATOM 10089 O O . GLY D 1 260 ? 31.794 -21.345 43.949 1.00 15.01 252 GLY D O 1
ATOM 10090 N N . ILE D 1 261 ? 31.031 -22.752 42.400 1.00 15.17 253 ILE D N 1
ATOM 10091 C CA . ILE D 1 261 ? 31.083 -21.814 41.303 1.00 15.08 253 ILE D CA 1
ATOM 10092 C C . ILE D 1 261 ? 30.071 -20.658 41.518 1.00 14.95 253 ILE D C 1
ATOM 10093 O O . ILE D 1 261 ? 30.406 -19.484 41.298 1.00 14.34 253 ILE D O 1
ATOM 10098 N N . ALA D 1 262 ? 28.831 -21.007 41.872 1.00 14.89 254 ALA D N 1
ATOM 10099 C CA . ALA D 1 262 ? 27.838 -20.013 42.238 1.00 15.21 254 ALA D CA 1
ATOM 10100 C C . ALA D 1 262 ? 28.357 -19.128 43.370 1.00 15.89 254 ALA D C 1
ATOM 10101 O O . ALA D 1 262 ? 28.227 -17.908 43.319 1.00 15.85 254 ALA D O 1
ATOM 10103 N N . ARG D 1 263 ? 28.948 -19.750 44.387 1.00 16.04 255 ARG D N 1
ATOM 10104 C CA . ARG D 1 263 ? 29.431 -18.998 45.530 1.00 16.76 255 ARG D CA 1
ATOM 10105 C C . ARG D 1 263 ? 30.547 -18.059 45.146 1.00 16.69 255 ARG D C 1
ATOM 10106 O O . ARG D 1 263 ? 30.557 -16.898 45.546 1.00 17.09 255 ARG D O 1
ATOM 10114 N N . ALA D 1 264 ? 31.490 -18.522 44.326 1.00 18.08 256 ALA D N 1
ATOM 10115 C CA . ALA D 1 264 ? 32.570 -17.605 43.873 1.00 17.47 256 ALA D CA 1
ATOM 10116 C C . ALA D 1 264 ? 32.013 -16.377 43.161 1.00 18.43 256 ALA D C 1
ATOM 10117 O O . ALA D 1 264 ? 32.500 -15.268 43.356 1.00 18.74 256 ALA D O 1
ATOM 10119 N N . ALA D 1 265 ? 30.987 -16.555 42.326 1.00 18.16 257 ALA D N 1
ATOM 10120 C CA . ALA D 1 265 ? 30.498 -15.415 41.560 1.00 18.39 257 ALA D CA 1
ATOM 10121 C C . ALA D 1 265 ? 29.761 -14.474 42.509 1.00 18.77 257 ALA D C 1
ATOM 10122 O O . ALA D 1 265 ? 29.809 -13.268 42.349 1.00 20.25 257 ALA D O 1
ATOM 10124 N N . PHE D 1 266 ? 29.056 -15.050 43.473 1.00 18.47 258 PHE D N 1
ATOM 10125 C CA . PHE D 1 266 ? 28.292 -14.280 44.468 1.00 18.13 258 PHE D CA 1
ATOM 10126 C C . PHE D 1 266 ? 29.224 -13.467 45.362 1.00 18.75 258 PHE D C 1
ATOM 10127 O O . PHE D 1 266 ? 28.921 -12.314 45.694 1.00 16.91 258 PHE D O 1
ATOM 10135 N N . ASP D 1 267 ? 30.344 -14.096 45.762 1.00 19.43 259 ASP D N 1
ATOM 10136 C CA . ASP D 1 267 ? 31.344 -13.413 46.571 1.00 21.16 259 ASP D CA 1
ATOM 10137 C C . ASP D 1 267 ? 31.871 -12.224 45.868 1.00 21.15 259 ASP D C 1
ATOM 10138 O O . ASP D 1 267 ? 31.941 -11.200 46.469 1.00 21.11 259 ASP D O 1
ATOM 10143 N N . ARG D 1 268 ? 32.149 -12.338 44.572 1.00 22.32 260 ARG D N 1
ATOM 10144 C CA . ARG D 1 268 ? 32.588 -11.188 43.801 1.00 23.32 260 ARG D CA 1
ATOM 10145 C C . ARG D 1 268 ? 31.511 -10.143 43.633 1.00 22.48 260 ARG D C 1
ATOM 10146 O O . ARG D 1 268 ? 31.810 -8.956 43.701 1.00 20.37 260 ARG D O 1
ATOM 10154 N N . ALA D 1 269 ? 30.275 -10.577 43.382 1.00 20.67 261 ALA D N 1
ATOM 10155 C CA . ALA D 1 269 ? 29.212 -9.609 43.181 1.00 20.87 261 ALA D CA 1
ATOM 10156 C C . ALA D 1 269 ? 29.042 -8.754 44.435 1.00 21.74 261 ALA D C 1
ATOM 10157 O O . ALA D 1 269 ? 28.914 -7.522 44.355 1.00 20.76 261 ALA D O 1
ATOM 10159 N N . ARG D 1 270 ? 29.008 -9.408 45.598 1.00 23.17 262 ARG D N 1
ATOM 10160 C CA . ARG D 1 270 ? 28.721 -8.675 46.824 1.00 24.52 262 ARG D CA 1
ATOM 10161 C C . ARG D 1 270 ? 29.862 -7.790 47.240 1.00 24.86 262 ARG D C 1
ATOM 10162 O O . ARG D 1 270 ? 29.605 -6.743 47.804 1.00 25.79 262 ARG D O 1
ATOM 10170 N N . ARG D 1 271 ? 31.091 -8.168 46.877 1.00 25.11 263 ARG D N 1
ATOM 10171 C CA . ARG D 1 271 ? 32.247 -7.304 47.037 1.00 26.79 263 ARG D CA 1
ATOM 10172 C C . ARG D 1 271 ? 32.166 -6.078 46.081 1.00 29.71 263 ARG D C 1
ATOM 10173 O O . ARG D 1 271 ? 32.368 -4.926 46.515 1.00 31.71 263 ARG D O 1
ATOM 10175 N N . TYR D 1 272 ? 31.848 -6.308 44.805 1.00 28.31 264 TYR D N 1
ATOM 10176 C CA . TYR D 1 272 ? 31.613 -5.204 43.876 1.00 29.25 264 TYR D CA 1
ATOM 10177 C C . TYR D 1 272 ? 30.438 -4.270 44.304 1.00 30.17 264 TYR D C 1
ATOM 10178 O O . TYR D 1 272 ? 30.538 -3.043 44.164 1.00 31.24 264 TYR D O 1
ATOM 10187 N N . ALA D 1 273 ? 29.351 -4.831 44.831 1.00 29.35 265 ALA D N 1
ATOM 10188 C CA . ALA D 1 273 ? 28.241 -4.014 45.284 1.00 29.39 265 ALA D CA 1
ATOM 10189 C C . ALA D 1 273 ? 28.635 -3.135 46.464 1.00 30.46 265 ALA D C 1
ATOM 10190 O O . ALA D 1 273 ? 28.179 -1.991 46.563 1.00 31.95 265 ALA D O 1
ATOM 10192 N N . ARG D 1 274 ? 29.456 -3.670 47.357 1.00 31.14 266 ARG D N 1
ATOM 10193 C CA . ARG D 1 274 ? 29.828 -2.961 48.586 1.00 35.50 266 ARG D CA 1
ATOM 10194 C C . ARG D 1 274 ? 30.760 -1.779 48.254 1.00 36.74 266 ARG D C 1
ATOM 10195 O O . ARG D 1 274 ? 30.610 -0.716 48.822 1.00 38.01 266 ARG D O 1
ATOM 10197 N N . GLU D 1 275 ? 31.646 -1.953 47.281 1.00 41.18 267 GLU D N 1
ATOM 10198 C CA . GLU D 1 275 ? 32.578 -0.912 46.837 1.00 43.54 267 GLU D CA 1
ATOM 10199 C C . GLU D 1 275 ? 32.030 0.140 45.844 1.00 49.33 267 GLU D C 1
ATOM 10200 O O . GLU D 1 275 ? 32.328 1.335 45.967 1.00 50.10 267 GLU D O 1
ATOM 10206 N N . ARG D 1 276 ? 31.245 -0.287 44.859 1.00 54.31 268 ARG D N 1
ATOM 10207 C CA . ARG D 1 276 ? 30.697 0.636 43.860 1.00 56.38 268 ARG D CA 1
ATOM 10208 C C . ARG D 1 276 ? 29.698 1.635 44.464 1.00 56.94 268 ARG D C 1
ATOM 10209 O O . ARG D 1 276 ? 28.538 1.299 44.714 1.00 58.00 268 ARG D O 1
ATOM 10217 N N . LYS D 1 281 ? 24.314 6.056 48.068 1.00 54.61 273 LYS D N 1
ATOM 10218 C CA . LYS D 1 281 ? 25.104 5.054 48.770 1.00 57.75 273 LYS D CA 1
ATOM 10219 C C . LYS D 1 281 ? 25.685 4.004 47.797 1.00 58.37 273 LYS D C 1
ATOM 10220 O O . LYS D 1 281 ? 25.431 4.077 46.593 1.00 57.78 273 LYS D O 1
ATOM 10222 N N . PRO D 1 282 ? 26.498 3.048 48.307 1.00 58.14 274 PRO D N 1
ATOM 10223 C CA . PRO D 1 282 ? 26.915 1.884 47.513 1.00 58.34 274 PRO D CA 1
ATOM 10224 C C . PRO D 1 282 ? 25.735 1.037 47.049 1.00 60.56 274 PRO D C 1
ATOM 10225 O O . PRO D 1 282 ? 24.692 0.992 47.723 1.00 57.24 274 PRO D O 1
ATOM 10229 N N . ILE D 1 283 ? 25.910 0.360 45.912 1.00 62.92 275 ILE D N 1
ATOM 10230 C CA . ILE D 1 283 ? 24.774 -0.279 45.208 1.00 59.81 275 ILE D CA 1
ATOM 10231 C C . ILE D 1 283 ? 24.108 -1.479 45.945 1.00 57.38 275 ILE D C 1
ATOM 10232 O O . ILE D 1 283 ? 22.989 -1.862 45.603 1.00 57.69 275 ILE D O 1
ATOM 10237 N N . ALA D 1 284 ? 24.765 -2.032 46.967 1.00 56.13 276 ALA D N 1
ATOM 10238 C CA . ALA D 1 284 ? 24.199 -3.136 47.768 1.00 51.42 276 ALA D CA 1
ATOM 10239 C C . ALA D 1 284 ? 22.977 -2.747 48.643 1.00 52.15 276 ALA D C 1
ATOM 10240 O O . ALA D 1 284 ? 22.398 -3.623 49.285 1.00 54.17 276 ALA D O 1
ATOM 10242 N N . GLU D 1 285 ? 22.610 -1.455 48.680 1.00 53.70 277 GLU D N 1
ATOM 10243 C CA . GLU D 1 285 ? 21.431 -0.946 49.433 1.00 51.43 277 GLU D CA 1
ATOM 10244 C C . GLU D 1 285 ? 20.498 -0.161 48.495 1.00 48.61 277 GLU D C 1
ATOM 10245 O O . GLU D 1 285 ? 19.671 0.654 48.935 1.00 47.93 277 GLU D O 1
ATOM 10251 N N . HIS D 1 286 ? 20.668 -0.388 47.199 1.00 44.17 278 HIS D N 1
ATOM 10252 C CA . HIS D 1 286 ? 19.652 -0.082 46.235 1.00 42.06 278 HIS D CA 1
ATOM 10253 C C . HIS D 1 286 ? 18.819 -1.341 46.279 1.00 37.01 278 HIS D C 1
ATOM 10254 O O . HIS D 1 286 ? 19.367 -2.450 46.296 1.00 36.26 278 HIS D O 1
ATOM 10261 N N . GLN D 1 287 ? 17.511 -1.172 46.369 1.00 33.15 279 GLN D N 1
ATOM 10262 C CA . GLN D 1 287 ? 16.618 -2.282 46.710 1.00 31.90 279 GLN D CA 1
ATOM 10263 C C . GLN D 1 287 ? 16.828 -3.481 45.798 1.00 28.40 279 GLN D C 1
ATOM 10264 O O . GLN D 1 287 ? 16.937 -4.604 46.273 1.00 25.43 279 GLN D O 1
ATOM 10270 N N . ALA D 1 288 ? 16.890 -3.232 44.490 1.00 27.32 280 ALA D N 1
ATOM 10271 C CA . ALA D 1 288 ? 16.928 -4.314 43.497 1.00 28.09 280 ALA D CA 1
ATOM 10272 C C . ALA D 1 288 ? 18.209 -5.129 43.623 1.00 28.01 280 ALA D C 1
ATOM 10273 O O . ALA D 1 288 ? 18.184 -6.355 43.543 1.00 27.06 280 ALA D O 1
ATOM 10275 N N . ILE D 1 289 ? 19.333 -4.447 43.826 1.00 26.52 281 ILE D N 1
ATOM 10276 C CA . ILE D 1 289 ? 20.581 -5.154 43.953 1.00 26.87 281 ILE D CA 1
ATOM 10277 C C . ILE D 1 289 ? 20.554 -6.028 45.181 1.00 23.70 281 ILE D C 1
ATOM 10278 O O . ILE D 1 289 ? 21.010 -7.182 45.149 1.00 21.59 281 ILE D O 1
ATOM 10283 N N . ALA D 1 290 ? 20.030 -5.454 46.261 1.00 22.14 282 ALA D N 1
ATOM 10284 C CA . ALA D 1 290 ? 19.966 -6.150 47.551 1.00 21.61 282 ALA D CA 1
ATOM 10285 C C . ALA D 1 290 ? 19.040 -7.381 47.467 1.00 20.65 282 ALA D C 1
ATOM 10286 O O . ALA D 1 290 ? 19.320 -8.402 48.074 1.00 20.41 282 ALA D O 1
ATOM 10288 N N . GLU D 1 291 ? 17.947 -7.256 46.729 1.00 21.10 283 GLU D N 1
ATOM 10289 C CA . GLU D 1 291 ? 17.078 -8.400 46.479 1.00 22.85 283 GLU D CA 1
ATOM 10290 C C . GLU D 1 291 ? 17.777 -9.514 45.693 1.00 22.68 283 GLU D C 1
ATOM 10291 O O . GLU D 1 291 ? 17.523 -10.680 45.954 1.00 21.07 283 GLU D O 1
ATOM 10297 N N . LYS D 1 292 ? 18.663 -9.167 44.754 1.00 23.23 284 LYS D N 1
ATOM 10298 C CA . LYS D 1 292 ? 19.349 -10.202 43.973 1.00 23.70 284 LYS D CA 1
ATOM 10299 C C . LYS D 1 292 ? 20.317 -10.944 44.873 1.00 22.29 284 LYS D C 1
ATOM 10300 O O . LYS D 1 292 ? 20.443 -12.170 44.795 1.00 21.44 284 LYS D O 1
ATOM 10306 N N . LEU D 1 293 ? 21.019 -10.184 45.708 1.00 21.36 285 LEU D N 1
ATOM 10307 C CA . LEU D 1 293 ? 22.027 -10.749 46.601 1.00 22.21 285 LEU D CA 1
ATOM 10308 C C . LEU D 1 293 ? 21.381 -11.640 47.644 1.00 20.95 285 LEU D C 1
ATOM 10309 O O . LEU D 1 293 ? 21.888 -12.706 47.924 1.00 20.75 285 LEU D O 1
ATOM 10314 N N . ALA D 1 294 ? 20.290 -11.179 48.229 1.00 20.82 286 ALA D N 1
ATOM 10315 C CA . ALA D 1 294 ? 19.479 -12.016 49.095 1.00 21.03 286 ALA D CA 1
ATOM 10316 C C . ALA D 1 294 ? 19.055 -13.296 48.406 1.00 20.71 286 ALA D C 1
ATOM 10317 O O . ALA D 1 294 ? 19.171 -14.382 48.991 1.00 23.24 286 ALA D O 1
ATOM 10319 N N . ASN D 1 295 ? 18.519 -13.195 47.192 1.00 20.71 287 ASN D N 1
ATOM 10320 C CA . ASN D 1 295 ? 18.118 -14.410 46.453 1.00 20.72 287 ASN D CA 1
ATOM 10321 C C . ASN D 1 295 ? 19.305 -15.330 46.195 1.00 20.16 287 ASN D C 1
ATOM 10322 O O . ASN D 1 295 ? 19.197 -16.543 46.352 1.00 18.70 287 ASN D O 1
ATOM 10327 N N . MET D 1 296 ? 20.457 -14.744 45.878 1.00 20.97 288 MET D N 1
ATOM 10328 C CA . MET D 1 296 ? 21.625 -15.551 45.487 1.00 21.14 288 MET D CA 1
ATOM 10329 C C . MET D 1 296 ? 22.089 -16.327 46.676 1.00 21.81 288 MET D C 1
ATOM 10330 O O . MET D 1 296 ? 22.416 -17.517 46.543 1.00 23.13 288 MET D O 1
ATOM 10335 N N . ALA D 1 297 ? 22.131 -15.649 47.839 1.00 21.74 289 ALA D N 1
ATOM 10336 C CA . ALA D 1 297 ? 22.555 -16.288 49.116 1.00 20.76 289 ALA D CA 1
ATOM 10337 C C . ALA D 1 297 ? 21.606 -17.402 49.566 1.00 18.80 289 ALA D C 1
ATOM 10338 O O . ALA D 1 297 ? 22.048 -18.469 50.007 1.00 19.37 289 ALA D O 1
ATOM 10340 N N . THR D 1 298 ? 20.310 -17.127 49.501 1.00 17.25 290 THR D N 1
ATOM 10341 C CA . THR D 1 298 ? 19.317 -18.129 49.811 1.00 15.82 290 THR D CA 1
ATOM 10342 C C . THR D 1 298 ? 19.430 -19.382 48.956 1.00 15.27 290 THR D C 1
ATOM 10343 O O . THR D 1 298 ? 19.407 -20.495 49.476 1.00 14.57 290 THR D O 1
ATOM 10347 N N . GLN D 1 299 ? 19.595 -19.205 47.644 1.00 15.62 291 GLN D N 1
ATOM 10348 C CA . GLN D 1 299 ? 19.679 -20.312 46.706 1.00 15.98 291 GLN D CA 1
ATOM 10349 C C . GLN D 1 299 ? 20.974 -21.096 46.880 1.00 14.97 291 GLN D C 1
ATOM 10350 O O . GLN D 1 299 ? 20.975 -22.320 46.884 1.00 14.09 291 GLN D O 1
ATOM 10356 N N . ILE D 1 300 ? 22.089 -20.398 47.022 1.00 14.79 292 ILE D N 1
ATOM 10357 C CA . ILE D 1 300 ? 23.343 -21.079 47.263 1.00 14.89 292 ILE D CA 1
ATOM 10358 C C . ILE D 1 300 ? 23.270 -21.911 48.540 1.00 15.71 292 ILE D C 1
ATOM 10359 O O . ILE D 1 300 ? 23.778 -23.043 48.595 1.00 15.99 292 ILE D O 1
ATOM 10364 N N . ASN D 1 301 ? 22.678 -21.341 49.580 1.00 16.29 293 ASN D N 1
ATOM 10365 C CA . ASN D 1 301 ? 22.646 -22.036 50.861 1.00 16.29 293 ASN D CA 1
ATOM 10366 C C . ASN D 1 301 ? 21.717 -23.262 50.785 1.00 16.27 293 ASN D C 1
ATOM 10367 O O . ASN D 1 301 ? 21.999 -24.352 51.359 1.00 16.79 293 ASN D O 1
ATOM 10372 N N . ALA D 1 302 ? 20.636 -23.122 50.043 1.00 15.93 294 ALA D N 1
ATOM 10373 C CA . ALA D 1 302 ? 19.715 -24.264 49.867 1.00 15.63 294 ALA D CA 1
ATOM 10374 C C . ALA D 1 302 ? 20.396 -25.416 49.115 1.00 16.40 294 ALA D C 1
ATOM 10375 O O . ALA D 1 302 ? 20.205 -26.599 49.441 1.00 16.54 294 ALA D O 1
ATOM 10377 N N . ALA D 1 303 ? 21.206 -25.053 48.107 1.00 16.67 295 ALA D N 1
ATOM 10378 C CA . ALA D 1 303 ? 21.973 -26.013 47.338 1.00 16.40 295 ALA D CA 1
ATOM 10379 C C . ALA D 1 303 ? 22.956 -26.708 48.220 1.00 16.11 295 ALA D C 1
ATOM 10380 O O . ALA D 1 303 ? 23.083 -27.908 48.170 1.00 15.88 295 ALA D O 1
ATOM 10382 N N . ARG D 1 304 ? 23.655 -25.963 49.060 1.00 16.51 296 ARG D N 1
ATOM 10383 C CA . ARG D 1 304 ? 24.565 -26.605 49.966 1.00 16.59 296 ARG D CA 1
ATOM 10384 C C . ARG D 1 304 ? 23.843 -27.607 50.903 1.00 15.97 296 ARG D C 1
ATOM 10385 O O . ARG D 1 304 ? 24.317 -28.720 51.139 1.00 16.38 296 ARG D O 1
ATOM 10393 N N . LEU D 1 305 ? 22.713 -27.207 51.456 1.00 16.07 297 LEU D N 1
ATOM 10394 C CA . LEU D 1 305 ? 22.015 -28.036 52.423 1.00 15.54 297 LEU D CA 1
ATOM 10395 C C . LEU D 1 305 ? 21.465 -29.320 51.779 1.00 15.80 297 LEU D C 1
ATOM 10396 O O . LEU D 1 305 ? 21.494 -30.391 52.391 1.00 15.54 297 LEU D O 1
ATOM 10401 N N . LEU D 1 306 ? 21.014 -29.226 50.532 1.00 15.47 298 LEU D N 1
ATOM 10402 C CA . LEU D 1 306 ? 20.573 -30.423 49.801 1.00 15.50 298 LEU D CA 1
ATOM 10403 C C . LEU D 1 306 ? 21.744 -31.357 49.541 1.00 16.79 298 LEU D C 1
ATOM 10404 O O . LEU D 1 306 ? 21.626 -32.616 49.608 1.00 16.46 298 LEU D O 1
ATOM 10409 N N . THR D 1 307 ? 22.875 -30.743 49.210 1.00 16.82 299 THR D N 1
ATOM 10410 C CA . THR D 1 307 ? 24.082 -31.502 48.955 1.00 17.91 299 THR D CA 1
ATOM 10411 C C . THR D 1 307 ? 24.541 -32.250 50.198 1.00 18.17 299 THR D C 1
ATOM 10412 O O . THR D 1 307 ? 24.722 -33.466 50.162 1.00 18.57 299 THR D O 1
ATOM 10416 N N . HIS D 1 308 ? 24.664 -31.530 51.309 1.00 19.56 300 HIS D N 1
ATOM 10417 C CA . HIS D 1 308 ? 25.034 -32.132 52.583 1.00 19.71 300 HIS D CA 1
ATOM 10418 C C . HIS D 1 308 ? 24.060 -33.181 53.074 1.00 19.28 300 HIS D C 1
ATOM 10419 O O . HIS D 1 308 ? 24.488 -34.209 53.533 1.00 18.85 300 HIS D O 1
ATOM 10426 N N . HIS D 1 309 ? 22.755 -32.933 52.967 1.00 20.45 301 HIS D N 1
ATOM 10427 C CA . HIS D 1 309 ? 21.763 -33.922 53.374 1.00 20.22 301 HIS D CA 1
ATOM 10428 C C . HIS D 1 309 ? 21.945 -35.233 52.637 1.00 20.42 301 HIS D C 1
ATOM 10429 O O . HIS D 1 309 ? 21.999 -36.289 53.246 1.00 19.96 301 HIS D O 1
ATOM 10436 N N . ALA D 1 310 ? 22.040 -35.177 51.314 1.00 19.24 302 ALA D N 1
ATOM 10437 C CA . ALA D 1 310 ? 22.357 -36.370 50.576 1.00 19.22 302 ALA D CA 1
ATOM 10438 C C . ALA D 1 310 ? 23.698 -37.034 51.006 1.00 19.53 302 ALA D C 1
ATOM 10439 O O . ALA D 1 310 ? 23.838 -38.263 51.018 1.00 18.54 302 ALA D O 1
ATOM 10441 N N . ALA D 1 311 ? 24.673 -36.219 51.353 1.00 18.85 303 ALA D N 1
ATOM 10442 C CA . ALA D 1 311 ? 25.985 -36.735 51.706 1.00 19.58 303 ALA D CA 1
ATOM 10443 C C . ALA D 1 311 ? 25.910 -37.486 53.034 1.00 20.99 303 ALA D C 1
ATOM 10444 O O . ALA D 1 311 ? 26.619 -38.478 53.221 1.00 20.91 303 ALA D O 1
ATOM 10446 N N . ARG D 1 312 ? 25.040 -37.024 53.929 1.00 22.14 304 ARG D N 1
ATOM 10447 C CA . ARG D 1 312 ? 24.829 -37.710 55.207 1.00 24.92 304 ARG D CA 1
ATOM 10448 C C . ARG D 1 312 ? 24.219 -39.073 55.008 1.00 24.32 304 ARG D C 1
ATOM 10449 O O . ARG D 1 312 ? 24.686 -40.053 55.604 1.00 23.12 304 ARG D O 1
ATOM 10457 N N . LEU D 1 313 ? 23.189 -39.136 54.162 1.00 22.93 305 LEU D N 1
ATOM 10458 C CA . LEU D 1 313 ? 22.594 -40.417 53.871 1.00 23.60 305 LEU D CA 1
ATOM 10459 C C . LEU D 1 313 ? 23.634 -41.360 53.299 1.00 23.18 305 LEU D C 1
ATOM 10460 O O . LEU D 1 313 ? 23.684 -42.511 53.673 1.00 21.43 305 LEU D O 1
ATOM 10465 N N . ARG D 1 314 ? 24.444 -40.869 52.369 1.00 24.08 306 ARG D N 1
ATOM 10466 C CA . ARG D 1 314 ? 25.446 -41.706 51.708 1.00 24.15 306 ARG D CA 1
ATOM 10467 C C . ARG D 1 314 ? 26.535 -42.151 52.670 1.00 25.06 306 ARG D C 1
ATOM 10468 O O . ARG D 1 314 ? 27.023 -43.256 52.568 1.00 25.65 306 ARG D O 1
ATOM 10476 N N . THR D 1 315 ? 26.954 -41.246 53.551 1.00 24.90 307 THR D N 1
ATOM 10477 C CA . THR D 1 315 ? 27.907 -41.555 54.576 1.00 25.76 307 THR D CA 1
ATOM 10478 C C . THR D 1 315 ? 27.377 -42.729 55.383 1.00 26.62 307 THR D C 1
ATOM 10479 O O . THR D 1 315 ? 28.100 -43.688 55.596 1.00 25.77 307 THR D O 1
ATOM 10483 N N . ALA D 1 316 ? 26.101 -42.658 55.766 1.00 26.84 308 ALA D N 1
ATOM 10484 C CA . ALA D 1 316 ? 25.455 -43.676 56.617 1.00 28.19 308 ALA D CA 1
ATOM 10485 C C . ALA D 1 316 ? 25.097 -44.917 55.810 1.00 30.38 308 ALA D C 1
ATOM 10486 O O . ALA D 1 316 ? 24.611 -45.878 56.358 1.00 32.90 308 ALA D O 1
ATOM 10488 N N . GLY D 1 317 ? 25.350 -44.904 54.512 1.00 31.26 309 GLY D N 1
ATOM 10489 C CA . GLY D 1 317 ? 25.140 -46.084 53.682 1.00 32.76 309 GLY D CA 1
ATOM 10490 C C . GLY D 1 317 ? 23.686 -46.266 53.263 1.00 33.51 309 GLY D C 1
ATOM 10491 O O . GLY D 1 317 ? 23.336 -47.295 52.719 1.00 34.72 309 GLY D O 1
ATOM 10492 N N . LEU D 1 318 ? 22.855 -45.258 53.499 1.00 33.63 310 LEU D N 1
ATOM 10493 C CA . LEU D 1 318 ? 21.439 -45.319 53.229 1.00 32.85 310 LEU D CA 1
ATOM 10494 C C . LEU D 1 318 ? 21.104 -45.037 51.736 1.00 33.65 310 LEU D C 1
ATOM 10495 O O . LEU D 1 318 ? 21.903 -44.470 50.980 1.00 29.26 310 LEU D O 1
ATOM 10500 N N . PRO D 1 319 ? 19.921 -45.469 51.287 1.00 34.47 311 PRO D N 1
ATOM 10501 C CA . PRO D 1 319 ? 19.573 -45.136 49.900 1.00 32.90 311 PRO D CA 1
ATOM 10502 C C . PRO D 1 319 ? 19.419 -43.623 49.755 1.00 29.54 311 PRO D C 1
ATOM 10503 O O . PRO D 1 319 ? 18.852 -42.990 50.625 1.00 29.94 311 PRO D O 1
ATOM 10507 N N . CYS D 1 320 ? 19.989 -43.055 48.698 1.00 25.10 312 CYS D N 1
ATOM 10508 C CA . CYS D 1 320 ? 20.049 -41.612 48.542 1.00 22.95 312 CYS D CA 1
ATOM 10509 C C . CYS D 1 320 ? 20.221 -41.150 47.087 1.00 21.07 312 CYS D C 1
ATOM 10510 O O . CYS D 1 320 ? 20.627 -40.016 46.861 1.00 19.31 312 CYS D O 1
ATOM 10513 N N . LEU D 1 321 ? 19.895 -41.994 46.102 1.00 19.94 313 LEU D N 1
ATOM 10514 C CA . LEU D 1 321 ? 19.987 -41.564 44.689 1.00 20.88 313 LEU D CA 1
ATOM 10515 C C . LEU D 1 321 ? 19.053 -40.331 44.401 1.00 21.57 313 LEU D C 1
ATOM 10516 O O . LEU D 1 321 ? 19.475 -39.313 43.790 1.00 22.97 313 LEU D O 1
ATOM 10521 N N . SER D 1 322 ? 17.820 -40.375 44.909 1.00 19.57 314 SER D N 1
ATOM 10522 C CA . SER D 1 322 ? 16.881 -39.261 44.718 1.00 18.35 314 SER D CA 1
ATOM 10523 C C . SER D 1 322 ? 17.380 -38.004 45.381 1.00 18.52 314 SER D C 1
ATOM 10524 O O . SER D 1 322 ? 17.359 -36.953 44.782 1.00 19.16 314 SER D O 1
ATOM 10527 N N . GLU D 1 323 ? 17.836 -38.115 46.619 1.00 18.49 315 GLU D N 1
ATOM 10528 C CA . GLU D 1 323 ? 18.384 -36.981 47.330 1.00 18.63 315 GLU D CA 1
ATOM 10529 C C . GLU D 1 323 ? 19.626 -36.393 46.660 1.00 17.71 315 GLU D C 1
ATOM 10530 O O . GLU D 1 323 ? 19.791 -35.198 46.610 1.00 18.27 315 GLU D O 1
ATOM 10536 N N . ALA D 1 324 ? 20.502 -37.235 46.153 1.00 17.74 316 ALA D N 1
ATOM 10537 C CA . ALA D 1 324 ? 21.675 -36.762 45.435 1.00 17.53 316 ALA D CA 1
ATOM 10538 C C . ALA D 1 324 ? 21.302 -36.087 44.101 1.00 17.57 316 ALA D C 1
ATOM 10539 O O . ALA D 1 324 ? 21.933 -35.123 43.687 1.00 16.90 316 ALA D O 1
ATOM 10541 N N . SER D 1 325 ? 20.287 -36.632 43.441 1.00 17.76 317 SER D N 1
ATOM 10542 C CA . SER D 1 325 ? 19.819 -36.146 42.178 1.00 17.44 317 SER D CA 1
ATOM 10543 C C . SER D 1 325 ? 19.060 -34.837 42.403 1.00 17.35 317 SER D C 1
ATOM 10544 O O . SER D 1 325 ? 19.105 -33.945 41.587 1.00 18.08 317 SER D O 1
ATOM 10547 N N . GLN D 1 326 ? 18.396 -34.700 43.531 1.00 17.02 318 GLN D N 1
ATOM 10548 C CA . GLN D 1 326 ? 17.757 -33.428 43.848 1.00 17.59 318 GLN D CA 1
ATOM 10549 C C . GLN D 1 326 ? 18.804 -32.326 44.073 1.00 17.07 318 GLN D C 1
ATOM 10550 O O . GLN D 1 326 ? 18.639 -31.213 43.628 1.00 17.15 318 GLN D O 1
ATOM 10556 N N . ALA D 1 327 ? 19.881 -32.661 44.755 1.00 17.47 319 ALA D N 1
ATOM 10557 C CA . ALA D 1 327 ? 20.943 -31.674 45.023 1.00 17.39 319 ALA D CA 1
ATOM 10558 C C . ALA D 1 327 ? 21.604 -31.179 43.764 1.00 17.25 319 ALA D C 1
ATOM 10559 O O . ALA D 1 327 ? 21.886 -30.002 43.613 1.00 16.07 319 ALA D O 1
ATOM 10561 N N . LYS D 1 328 ? 21.864 -32.127 42.869 1.00 17.45 320 LYS D N 1
ATOM 10562 C CA . LYS D 1 328 ? 22.627 -31.900 41.675 1.00 17.14 320 LYS D CA 1
ATOM 10563 C C . LYS D 1 328 ? 21.760 -31.035 40.751 1.00 17.28 320 LYS D C 1
ATOM 10564 O O . LYS D 1 328 ? 22.198 -30.015 40.250 1.00 17.52 320 LYS D O 1
ATOM 10570 N N . LEU D 1 329 ? 20.521 -31.463 40.571 1.00 16.69 321 LEU D N 1
ATOM 10571 C CA . LEU D 1 329 ? 19.507 -30.719 39.876 1.00 16.03 321 LEU D CA 1
ATOM 10572 C C . LEU D 1 329 ? 19.419 -29.270 40.363 1.00 15.72 321 LEU D C 1
ATOM 10573 O O . LEU D 1 329 ? 19.712 -28.295 39.601 1.00 15.02 321 LEU D O 1
ATOM 10578 N N . PHE D 1 330 ? 19.089 -29.132 41.650 1.00 15.65 322 PHE D N 1
ATOM 10579 C CA . PHE D 1 330 ? 18.857 -27.836 42.240 1.00 15.43 322 PHE D CA 1
ATOM 10580 C C . PHE D 1 330 ? 20.087 -26.959 42.147 1.00 15.20 322 PHE D C 1
ATOM 10581 O O . PHE D 1 330 ? 20.010 -25.799 41.680 1.00 14.57 322 PHE D O 1
ATOM 10589 N N . ALA D 1 331 ? 21.217 -27.500 42.610 1.00 14.58 323 ALA D N 1
ATOM 10590 C CA . ALA D 1 331 ? 22.510 -26.761 42.609 1.00 13.73 323 ALA D CA 1
ATOM 10591 C C . ALA D 1 331 ? 22.899 -26.312 41.173 1.00 13.83 323 ALA D C 1
ATOM 10592 O O . ALA D 1 331 ? 23.346 -25.196 40.961 1.00 13.46 323 ALA D O 1
ATOM 10594 N N . SER D 1 332 ? 22.713 -27.191 40.187 1.00 14.04 324 SER D N 1
ATOM 10595 C CA . SER D 1 332 ? 23.108 -26.905 38.842 1.00 13.50 324 SER D CA 1
ATOM 10596 C C . SER D 1 332 ? 22.311 -25.782 38.248 1.00 13.81 324 SER D C 1
ATOM 10597 O O . SER D 1 332 ? 22.888 -24.891 37.675 1.00 14.00 324 SER D O 1
ATOM 10600 N N . GLU D 1 333 ? 20.991 -25.806 38.395 1.00 14.50 325 GLU D N 1
ATOM 10601 C CA . GLU D 1 333 ? 20.170 -24.770 37.807 1.00 15.75 325 GLU D CA 1
ATOM 10602 C C . GLU D 1 333 ? 20.362 -23.437 38.528 1.00 16.62 325 GLU D C 1
ATOM 10603 O O . GLU D 1 333 ? 20.398 -22.381 37.904 1.00 17.58 325 GLU D O 1
ATOM 10609 N N . MET D 1 334 ? 20.480 -23.522 39.846 1.00 16.48 326 MET D N 1
ATOM 10610 C CA . MET D 1 334 ? 20.720 -22.400 40.755 1.00 16.16 326 MET D CA 1
ATOM 10611 C C . MET D 1 334 ? 21.926 -21.640 40.278 1.00 15.84 326 MET D C 1
ATOM 10612 O O . MET D 1 334 ? 21.879 -20.424 40.098 1.00 15.21 326 MET D O 1
ATOM 10617 N N . ALA D 1 335 ? 23.012 -22.386 40.075 1.00 15.29 327 ALA D N 1
ATOM 10618 C CA . ALA D 1 335 ? 24.315 -21.815 39.707 1.00 15.55 327 ALA D CA 1
ATOM 10619 C C . ALA D 1 335 ? 24.318 -20.957 38.482 1.00 15.94 327 ALA D C 1
ATOM 10620 O O . ALA D 1 335 ? 24.965 -19.878 38.490 1.00 16.26 327 ALA D O 1
ATOM 10622 N N . GLU D 1 336 ? 23.671 -21.408 37.406 1.00 16.76 328 GLU D N 1
ATOM 10623 C CA . GLU D 1 336 ? 23.501 -20.525 36.208 1.00 17.32 328 GLU D CA 1
ATOM 10624 C C . GLU D 1 336 ? 22.742 -19.198 36.549 1.00 17.31 328 GLU D C 1
ATOM 10625 O O . GLU D 1 336 ? 23.094 -18.108 36.051 1.00 17.44 328 GLU D O 1
ATOM 10631 N N . ALA D 1 337 ? 21.686 -19.289 37.353 1.00 16.49 329 ALA D N 1
ATOM 10632 C CA . ALA D 1 337 ? 20.903 -18.087 37.682 1.00 16.27 329 ALA D CA 1
ATOM 10633 C C . ALA D 1 337 ? 21.707 -17.188 38.596 1.00 15.64 329 ALA D C 1
ATOM 10634 O O . ALA D 1 337 ? 21.703 -15.990 38.443 1.00 14.94 329 ALA D O 1
ATOM 10636 N N . VAL D 1 338 ? 22.398 -17.770 39.569 1.00 16.09 330 VAL D N 1
ATOM 10637 C CA . VAL D 1 338 ? 23.171 -16.977 40.476 1.00 15.95 330 VAL D CA 1
ATOM 10638 C C . VAL D 1 338 ? 24.305 -16.308 39.694 1.00 15.88 330 VAL D C 1
ATOM 10639 O O . VAL D 1 338 ? 24.516 -15.116 39.871 1.00 18.16 330 VAL D O 1
ATOM 10643 N N . CYS D 1 339 ? 25.033 -17.046 38.861 1.00 15.08 331 CYS D N 1
ATOM 10644 C CA . CYS D 1 339 ? 26.117 -16.454 38.056 1.00 14.97 331 CYS D CA 1
ATOM 10645 C C . CYS D 1 339 ? 25.626 -15.378 37.087 1.00 15.22 331 CYS D C 1
ATOM 10646 O O . CYS D 1 339 ? 26.327 -14.412 36.865 1.00 14.29 331 CYS D O 1
ATOM 10649 N N . SER D 1 340 ? 24.421 -15.555 36.533 1.00 15.62 332 SER D N 1
ATOM 10650 C CA . SER D 1 340 ? 23.794 -14.526 35.693 1.00 16.22 332 SER D CA 1
ATOM 10651 C C . SER D 1 340 ? 23.512 -13.247 36.506 1.00 16.49 332 SER D C 1
ATOM 10652 O O . SER D 1 340 ? 23.796 -12.129 36.040 1.00 17.09 332 SER D O 1
ATOM 10655 N N . ASP D 1 341 ? 22.957 -13.380 37.705 1.00 16.33 333 ASP D N 1
ATOM 10656 C CA . ASP D 1 341 ? 22.859 -12.180 38.596 1.00 17.23 333 ASP D CA 1
ATOM 10657 C C . ASP D 1 341 ? 24.191 -11.493 38.958 1.00 16.51 333 ASP D C 1
ATOM 10658 O O . ASP D 1 341 ? 24.273 -10.260 39.043 1.00 16.41 333 ASP D O 1
ATOM 10663 N N . ALA D 1 342 ? 25.238 -12.292 39.151 1.00 16.07 334 ALA D N 1
ATOM 10664 C CA . ALA D 1 342 ? 26.554 -11.722 39.442 1.00 16.21 334 ALA D CA 1
ATOM 10665 C C . ALA D 1 342 ? 27.058 -10.835 38.313 1.00 16.36 334 ALA D C 1
ATOM 10666 O O . ALA D 1 342 ? 27.616 -9.763 38.565 1.00 17.69 334 ALA D O 1
ATOM 10668 N N . ILE D 1 343 ? 26.803 -11.256 37.081 1.00 16.00 335 ILE D N 1
ATOM 10669 C CA . ILE D 1 343 ? 27.130 -10.500 35.897 1.00 15.78 335 ILE D CA 1
ATOM 10670 C C . ILE D 1 343 ? 26.286 -9.209 35.915 1.00 16.27 335 ILE D C 1
ATOM 10671 O O . ILE D 1 343 ? 26.857 -8.101 35.787 1.00 16.12 335 ILE D O 1
ATOM 10676 N N . GLN D 1 344 ? 24.975 -9.341 36.127 1.00 15.09 336 GLN D N 1
ATOM 10677 C CA . GLN D 1 344 ? 24.077 -8.192 36.061 1.00 15.65 336 GLN D CA 1
ATOM 10678 C C . GLN D 1 344 ? 24.472 -7.143 37.069 1.00 16.30 336 GLN D C 1
ATOM 10679 O O . GLN D 1 344 ? 24.541 -6.018 36.754 1.00 16.64 336 GLN D O 1
ATOM 10685 N N . ILE D 1 345 ? 24.781 -7.552 38.281 1.00 18.21 337 ILE D N 1
ATOM 10686 C CA . ILE D 1 345 ? 25.185 -6.643 39.342 1.00 18.41 337 ILE D CA 1
ATOM 10687 C C . ILE D 1 345 ? 26.450 -5.866 38.998 1.00 18.94 337 ILE D C 1
ATOM 10688 O O . ILE D 1 345 ? 26.650 -4.780 39.520 1.00 18.45 337 ILE D O 1
ATOM 10693 N N . HIS D 1 346 ? 27.287 -6.408 38.110 1.00 20.22 338 HIS D N 1
ATOM 10694 C CA . HIS D 1 346 ? 28.531 -5.729 37.670 1.00 20.24 338 HIS D CA 1
ATOM 10695 C C . HIS D 1 346 ? 28.336 -4.752 36.496 1.00 22.18 338 HIS D C 1
ATOM 10696 O O . HIS D 1 346 ? 29.264 -3.983 36.161 1.00 22.58 338 HIS D O 1
ATOM 10703 N N . GLY D 1 347 ? 27.162 -4.773 35.859 1.00 23.02 339 GLY D N 1
ATOM 10704 C CA . GLY D 1 347 ? 26.881 -3.842 34.747 1.00 23.22 339 GLY D CA 1
ATOM 10705 C C . GLY D 1 347 ? 27.718 -4.211 33.530 1.00 23.81 339 GLY D C 1
ATOM 10706 O O . GLY D 1 347 ? 27.999 -5.389 33.291 1.00 22.63 339 GLY D O 1
ATOM 10707 N N . GLY D 1 348 ? 28.138 -3.200 32.775 1.00 23.92 340 GLY D N 1
ATOM 10708 C CA . GLY D 1 348 ? 29.070 -3.399 31.667 1.00 24.64 340 GLY D CA 1
ATOM 10709 C C . GLY D 1 348 ? 30.281 -4.252 31.996 1.00 24.15 340 GLY D C 1
ATOM 10710 O O . GLY D 1 348 ? 30.719 -5.089 31.182 1.00 26.37 340 GLY D O 1
ATOM 10711 N N . TYR D 1 349 ? 30.792 -4.095 33.202 1.00 23.63 341 TYR D N 1
ATOM 10712 C CA . TYR D 1 349 ? 31.996 -4.833 33.619 1.00 23.35 341 TYR D CA 1
ATOM 10713 C C . TYR D 1 349 ? 31.729 -6.331 33.693 1.00 20.76 341 TYR D C 1
ATOM 10714 O O . TYR D 1 349 ? 32.655 -7.138 33.552 1.00 19.66 341 TYR D O 1
ATOM 10723 N N . GLY D 1 350 ? 30.465 -6.706 33.845 1.00 18.43 342 GLY D N 1
ATOM 10724 C CA . GLY D 1 350 ? 30.112 -8.141 34.037 1.00 18.67 342 GLY D CA 1
ATOM 10725 C C . GLY D 1 350 ? 30.441 -9.026 32.844 1.00 18.28 342 GLY D C 1
ATOM 10726 O O . GLY D 1 350 ? 30.837 -10.175 33.009 1.00 19.06 342 GLY D O 1
ATOM 10727 N N . PHE D 1 351 ? 30.344 -8.452 31.650 1.00 18.74 343 PHE D N 1
ATOM 10728 C CA . PHE D 1 351 ? 30.664 -9.135 30.395 1.00 19.55 343 PHE D CA 1
ATOM 10729 C C . PHE D 1 351 ? 32.181 -9.194 30.103 1.00 20.06 343 PHE D C 1
ATOM 10730 O O . PHE D 1 351 ? 32.577 -9.824 29.124 1.00 22.43 343 PHE D O 1
ATOM 10738 N N . LEU D 1 352 ? 33.015 -8.512 30.910 1.00 19.73 344 LEU D N 1
ATOM 10739 C CA . LEU D 1 352 ? 34.453 -8.399 30.674 1.00 20.34 344 LEU D CA 1
ATOM 10740 C C . LEU D 1 352 ? 35.273 -9.490 31.347 1.00 19.46 344 LEU D C 1
ATOM 10741 O O . LEU D 1 352 ? 35.155 -9.769 32.518 1.00 19.25 344 LEU D O 1
ATOM 10746 N N . VAL D 1 353 ? 36.149 -10.078 30.581 1.00 20.69 345 VAL D N 1
ATOM 10747 C CA . VAL D 1 353 ? 36.989 -11.173 31.065 1.00 20.67 345 VAL D CA 1
ATOM 10748 C C . VAL D 1 353 ? 37.699 -10.892 32.355 1.00 21.39 345 VAL D C 1
ATOM 10749 O O . VAL D 1 353 ? 37.694 -11.760 33.260 1.00 20.43 345 VAL D O 1
ATOM 10753 N N . ASP D 1 354 ? 38.268 -9.682 32.472 1.00 23.04 346 ASP D N 1
ATOM 10754 C CA . ASP D 1 354 ? 39.045 -9.307 33.656 1.00 24.51 346 ASP D CA 1
ATOM 10755 C C . ASP D 1 354 ? 38.213 -9.317 34.930 1.00 23.59 346 ASP D C 1
ATOM 10756 O O . ASP D 1 354 ? 38.765 -9.336 35.990 1.00 23.47 346 ASP D O 1
ATOM 10761 N N . TYR D 1 355 ? 36.885 -9.303 34.836 1.00 23.80 347 TYR D N 1
ATOM 10762 C CA . TYR D 1 355 ? 36.020 -9.272 36.015 1.00 22.77 347 TYR D CA 1
ATOM 10763 C C . TYR D 1 355 ? 35.575 -10.645 36.524 1.00 22.42 347 TYR D C 1
ATOM 10764 O O . TYR D 1 355 ? 34.903 -10.742 37.526 1.00 19.87 347 TYR D O 1
ATOM 10773 N N . GLU D 1 356 ? 35.942 -11.696 35.787 1.00 23.79 348 GLU D N 1
ATOM 10774 C CA . GLU D 1 356 ? 35.835 -13.094 36.209 1.00 24.57 348 GLU D CA 1
ATOM 10775 C C . GLU D 1 356 ? 34.446 -13.737 36.315 1.00 23.69 348 GLU D C 1
ATOM 10776 O O . GLU D 1 356 ? 34.323 -14.919 36.065 1.00 22.44 348 GLU D O 1
ATOM 10782 N N . VAL D 1 357 ? 33.405 -12.969 36.638 1.00 23.14 349 VAL D N 1
ATOM 10783 C CA . VAL D 1 357 ? 32.073 -13.538 36.712 1.00 21.91 349 VAL D CA 1
ATOM 10784 C C . VAL D 1 357 ? 31.648 -14.131 35.385 1.00 21.49 349 VAL D C 1
ATOM 10785 O O . VAL D 1 357 ? 30.923 -15.126 35.370 1.00 21.57 349 VAL D O 1
ATOM 10789 N N . GLU D 1 358 ? 32.147 -13.604 34.261 1.00 20.77 350 GLU D N 1
ATOM 10790 C CA . GLU D 1 358 ? 31.790 -14.239 32.985 1.00 19.35 350 GLU D CA 1
ATOM 10791 C C . GLU D 1 358 ? 32.319 -15.661 32.873 1.00 18.96 350 GLU D C 1
ATOM 10792 O O . GLU D 1 358 ? 31.666 -16.502 32.225 1.00 18.90 350 GLU D O 1
ATOM 10798 N N . ARG D 1 359 ? 33.494 -15.895 33.448 1.00 17.91 351 ARG D N 1
ATOM 10799 C CA . ARG D 1 359 ? 34.068 -17.237 33.537 1.00 18.47 351 ARG D CA 1
ATOM 10800 C C . ARG D 1 359 ? 33.186 -18.175 34.364 1.00 17.37 351 ARG D C 1
ATOM 10801 O O . ARG D 1 359 ? 32.931 -19.333 33.959 1.00 15.81 351 ARG D O 1
ATOM 10809 N N . HIS D 1 360 ? 32.782 -17.700 35.539 1.00 16.92 352 HIS D N 1
ATOM 10810 C CA . HIS D 1 360 ? 31.942 -18.511 36.430 1.00 17.21 352 HIS D CA 1
ATOM 10811 C C . HIS D 1 360 ? 30.638 -18.904 35.742 1.00 16.90 352 HIS D C 1
ATOM 10812 O O . HIS D 1 360 ? 30.151 -20.021 35.958 1.00 17.24 352 HIS D O 1
ATOM 10819 N N . TYR D 1 361 ? 30.128 -18.015 34.889 1.00 16.34 353 TYR D N 1
ATOM 10820 C CA . TYR D 1 361 ? 28.878 -18.231 34.143 1.00 17.18 353 TYR D CA 1
ATOM 10821 C C . TYR D 1 361 ? 29.076 -19.323 33.097 1.00 18.33 353 TYR D C 1
ATOM 10822 O O . TYR D 1 361 ? 28.224 -20.213 32.964 1.00 18.15 353 TYR D O 1
ATOM 10831 N N . ARG D 1 362 ? 30.189 -19.250 32.351 1.00 18.43 354 ARG D N 1
ATOM 10832 C CA . ARG D 1 362 ? 30.482 -20.288 31.375 1.00 17.84 354 ARG D CA 1
ATOM 10833 C C . ARG D 1 362 ? 30.754 -21.607 32.059 1.00 17.24 354 ARG D C 1
ATOM 10834 O O . ARG D 1 362 ? 30.247 -22.652 31.635 1.00 17.84 354 ARG D O 1
ATOM 10842 N N . ASP D 1 363 ? 31.524 -21.591 33.134 1.00 16.63 355 ASP D N 1
ATOM 10843 C CA . ASP D 1 363 ? 31.810 -22.830 33.857 1.00 16.05 355 ASP D CA 1
ATOM 10844 C C . ASP D 1 363 ? 30.548 -23.471 34.434 1.00 15.66 355 ASP D C 1
ATOM 10845 O O . ASP D 1 363 ? 30.406 -24.652 34.398 1.00 15.50 355 ASP D O 1
ATOM 10850 N N . ALA D 1 364 ? 29.604 -22.683 34.892 1.00 15.77 356 ALA D N 1
ATOM 10851 C CA . ALA D 1 364 ? 28.488 -23.205 35.605 1.00 16.37 356 ALA D CA 1
ATOM 10852 C C . ALA D 1 364 ? 27.577 -24.055 34.734 1.00 16.94 356 ALA D C 1
ATOM 10853 O O . ALA D 1 364 ? 26.909 -24.982 35.227 1.00 17.99 356 ALA D O 1
ATOM 10855 N N . ARG D 1 365 ? 27.547 -23.727 33.447 1.00 16.07 357 ARG D N 1
ATOM 10856 C CA . ARG D 1 365 ? 26.534 -24.231 32.563 1.00 16.19 357 ARG D CA 1
ATOM 10857 C C . ARG D 1 365 ? 26.601 -25.716 32.368 1.00 16.47 357 ARG D C 1
ATOM 10858 O O . ARG D 1 365 ? 25.562 -26.357 32.216 1.00 16.32 357 ARG D O 1
ATOM 10866 N N . ILE D 1 366 ? 27.809 -26.258 32.372 1.00 16.73 358 ILE D N 1
ATOM 10867 C CA . ILE D 1 366 ? 28.024 -27.666 32.173 1.00 16.38 358 ILE D CA 1
ATOM 10868 C C . ILE D 1 366 ? 27.373 -28.483 33.258 1.00 16.23 358 ILE D C 1
ATOM 10869 O O . ILE D 1 366 ? 26.961 -29.618 32.986 1.00 17.74 358 ILE D O 1
ATOM 10874 N N . THR D 1 367 ? 27.248 -27.957 34.472 1.00 15.52 359 THR D N 1
ATOM 10875 C CA . THR D 1 367 ? 26.678 -28.757 35.565 1.00 15.65 359 THR D CA 1
ATOM 10876 C C . THR D 1 367 ? 25.242 -29.247 35.364 1.00 16.10 359 THR D C 1
ATOM 10877 O O . THR D 1 367 ? 24.820 -30.191 36.041 1.00 16.64 359 THR D O 1
ATOM 10881 N N . GLN D 1 368 ? 24.473 -28.615 34.478 1.00 16.79 360 GLN D N 1
ATOM 10882 C CA . GLN D 1 368 ? 23.132 -29.078 34.159 1.00 17.11 360 GLN D CA 1
ATOM 10883 C C . GLN D 1 368 ? 23.141 -30.230 33.159 1.00 17.87 360 GLN D C 1
ATOM 10884 O O . GLN D 1 368 ? 22.120 -30.836 32.907 1.00 16.99 360 GLN D O 1
ATOM 10890 N N . ILE D 1 369 ? 24.305 -30.537 32.604 1.00 20.33 361 ILE D N 1
ATOM 10891 C CA . ILE D 1 369 ? 24.391 -31.475 31.469 1.00 21.64 361 ILE D CA 1
ATOM 10892 C C . ILE D 1 369 ? 25.058 -32.763 31.882 1.00 20.87 361 ILE D C 1
ATOM 10893 O O . ILE D 1 369 ? 24.419 -33.822 31.824 1.00 22.42 361 ILE D O 1
ATOM 10898 N N . TYR D 1 370 ? 26.301 -32.701 32.335 1.00 20.02 362 TYR D N 1
ATOM 10899 C CA . TYR D 1 370 ? 27.016 -33.949 32.626 1.00 19.34 362 TYR D CA 1
ATOM 10900 C C . TYR D 1 370 ? 26.635 -34.527 33.963 1.00 19.50 362 TYR D C 1
ATOM 10901 O O . TYR D 1 370 ? 25.991 -33.857 34.765 1.00 19.54 362 TYR D O 1
ATOM 10910 N N . GLU D 1 371 ? 27.011 -35.779 34.181 1.00 20.58 363 GLU D N 1
ATOM 10911 C CA . GLU D 1 371 ? 26.616 -36.557 35.334 1.00 21.28 363 GLU D CA 1
ATOM 10912 C C . GLU D 1 371 ? 25.084 -36.714 35.430 1.00 20.47 363 GLU D C 1
ATOM 10913 O O . GLU D 1 371 ? 24.491 -36.637 36.505 1.00 19.67 363 GLU D O 1
ATOM 10919 N N . GLY D 1 372 ? 24.463 -36.924 34.288 1.00 19.74 364 GLY D N 1
ATOM 10920 C CA . GLY D 1 372 ? 23.031 -37.099 34.193 1.00 19.65 364 GLY D CA 1
ATOM 10921 C C . GLY D 1 372 ? 22.455 -35.717 34.002 1.00 19.93 364 GLY D C 1
ATOM 10922 O O . GLY D 1 372 ? 22.593 -34.859 34.889 1.00 21.09 364 GLY D O 1
ATOM 10923 N N . THR D 1 373 ? 21.850 -35.499 32.845 1.00 17.99 365 THR D N 1
ATOM 10924 C CA . THR D 1 373 ? 21.138 -34.253 32.547 1.00 18.07 365 THR D CA 1
ATOM 10925 C C . THR D 1 373 ? 20.020 -34.019 33.499 1.00 17.26 365 THR D C 1
ATOM 10926 O O . THR D 1 373 ? 19.464 -34.945 34.051 1.00 15.57 365 THR D O 1
ATOM 10930 N N . SER D 1 374 ? 19.656 -32.746 33.631 1.00 18.02 366 SER D N 1
ATOM 10931 C CA . SER D 1 374 ? 18.518 -32.361 34.445 1.00 17.53 366 SER D CA 1
ATOM 10932 C C . SER D 1 374 ? 17.318 -33.240 34.140 1.00 18.23 366 SER D C 1
ATOM 10933 O O . SER D 1 374 ? 16.590 -33.626 35.055 1.00 20.17 366 SER D O 1
ATOM 10936 N N . GLU D 1 375 ? 17.120 -33.604 32.880 1.00 19.19 367 GLU D N 1
ATOM 10937 C CA . GLU D 1 375 ? 15.926 -34.381 32.488 1.00 19.53 367 GLU D CA 1
ATOM 10938 C C . GLU D 1 375 ? 15.993 -35.778 33.134 1.00 19.72 367 GLU D C 1
ATOM 10939 O O . GLU D 1 375 ? 14.990 -36.311 33.644 1.00 19.50 367 GLU D O 1
ATOM 10945 N N . VAL D 1 376 ? 17.196 -36.347 33.142 1.00 19.75 368 VAL D N 1
ATOM 10946 C CA . VAL D 1 376 ? 17.456 -37.609 33.807 1.00 20.18 368 VAL D CA 1
ATOM 10947 C C . VAL D 1 376 ? 17.327 -37.444 35.315 1.00 21.24 368 VAL D C 1
ATOM 10948 O O . VAL D 1 376 ? 16.786 -38.319 36.018 1.00 21.45 368 VAL D O 1
ATOM 10952 N N . GLN D 1 377 ? 17.834 -36.335 35.850 1.00 21.56 369 GLN D N 1
ATOM 10953 C CA . GLN D 1 377 ? 17.710 -36.154 37.278 1.00 21.34 369 GLN D CA 1
ATOM 10954 C C . GLN D 1 377 ? 16.224 -36.163 37.607 1.00 20.83 369 GLN D C 1
ATOM 10955 O O . GLN D 1 377 ? 15.834 -36.848 38.532 1.00 21.80 369 GLN D O 1
ATOM 10961 N N . ARG D 1 378 ? 15.401 -35.444 36.846 1.00 20.07 370 ARG D N 1
ATOM 10962 C CA . ARG D 1 378 ? 13.957 -35.371 37.159 1.00 21.78 370 ARG D CA 1
ATOM 10963 C C . ARG D 1 378 ? 13.259 -36.732 37.021 1.00 22.46 370 ARG D C 1
ATOM 10964 O O . ARG D 1 378 ? 12.330 -37.006 37.749 1.00 23.57 370 ARG D O 1
ATOM 10972 N N . MET D 1 379 ? 13.722 -37.571 36.104 1.00 24.45 371 MET D N 1
ATOM 10973 C CA . MET D 1 379 ? 13.090 -38.862 35.874 1.00 26.20 371 MET D CA 1
ATOM 10974 C C . MET D 1 379 ? 13.254 -39.697 37.101 1.00 23.52 371 MET D C 1
ATOM 10975 O O . MET D 1 379 ? 12.327 -40.331 37.543 1.00 23.69 371 MET D O 1
ATOM 10980 N N . VAL D 1 380 ? 14.450 -39.744 37.637 1.00 23.01 372 VAL D N 1
ATOM 10981 C CA . VAL D 1 380 ? 14.689 -40.611 38.792 1.00 22.91 372 VAL D CA 1
ATOM 10982 C C . VAL D 1 380 ? 14.060 -40.092 40.069 1.00 21.61 372 VAL D C 1
ATOM 10983 O O . VAL D 1 380 ? 13.585 -40.852 40.859 1.00 22.71 372 VAL D O 1
ATOM 10987 N N . ILE D 1 381 ? 14.043 -38.789 40.274 1.00 21.15 373 ILE D N 1
ATOM 10988 C CA . ILE D 1 381 ? 13.374 -38.255 41.448 1.00 20.45 373 ILE D CA 1
ATOM 10989 C C . ILE D 1 381 ? 11.898 -38.614 41.342 1.00 21.61 373 ILE D C 1
ATOM 10990 O O . ILE D 1 381 ? 11.321 -39.001 42.330 1.00 21.89 373 ILE D O 1
ATOM 10995 N N . ALA D 1 382 ? 11.293 -38.479 40.158 1.00 23.31 374 ALA D N 1
ATOM 10996 C CA . ALA D 1 382 ? 9.835 -38.708 40.002 1.00 24.76 374 ALA D CA 1
ATOM 10997 C C . ALA D 1 382 ? 9.497 -40.191 40.140 1.00 25.93 374 ALA D C 1
ATOM 10998 O O . ALA D 1 382 ? 8.438 -40.551 40.636 1.00 23.47 374 ALA D O 1
ATOM 11000 N N . ARG D 1 383 ? 10.423 -41.040 39.714 1.00 28.00 375 ARG D N 1
ATOM 11001 C CA . ARG D 1 383 ? 10.197 -42.482 39.661 1.00 33.74 375 ARG D CA 1
ATOM 11002 C C . ARG D 1 383 ? 9.851 -42.952 41.069 1.00 35.84 375 ARG D C 1
ATOM 11003 O O . ARG D 1 383 ? 8.956 -43.771 41.257 1.00 37.63 375 ARG D O 1
ATOM 11011 N N . GLN D 1 384 ? 10.508 -42.355 42.057 1.00 38.43 376 GLN D N 1
ATOM 11012 C CA . GLN D 1 384 ? 10.418 -42.777 43.455 1.00 42.59 376 GLN D CA 1
ATOM 11013 C C . GLN D 1 384 ? 9.375 -42.041 44.324 1.00 45.10 376 GLN D C 1
ATOM 11014 O O . GLN D 1 384 ? 9.372 -42.194 45.542 1.00 47.43 376 GLN D O 1
ATOM 11020 N N . LEU D 1 385 ? 8.492 -41.272 43.682 1.00 43.48 377 LEU D N 1
ATOM 11021 C CA . LEU D 1 385 ? 7.324 -40.637 44.321 1.00 45.06 377 LEU D CA 1
ATOM 11022 C C . LEU D 1 385 ? 6.056 -41.425 44.027 1.00 53.31 377 LEU D C 1
ATOM 11023 O O . LEU D 1 385 ? 6.165 -42.466 43.340 1.00 60.62 377 LEU D O 1
#

InterPro domains:
  IPR006089 Acyl-CoA dehydrogenase, conserved site [PS00073] (336-355)
  IPR006091 Acyl-CoA dehydrogenase/oxidase, middle domain [PF02770] (122-217)
  IPR009075 Acyl-CoA dehydrogenase/oxidase, C-terminal [PF00441] (229-377)
  IPR009100 Acyl-CoA dehydrogenase/oxidase, N-terminal and middle domain superfamily [SSF56645] (2-242)
  IPR013786 Acyl-CoA dehydrogenase/oxidase, N-terminal [PF02771] (6-118)
  IPR036250 Acyl-CoA dehydrogenase-like, C-terminal [SSF47203] (228-377)
  IPR037069 Acyl-CoA dehydrogenase/oxidase, N-terminal domain superfamily [G3DSA:1.10.540.10] (1-120)
  IPR046373 Acyl-CoA oxidase/dehydrogenase, middle domain superfamily [G3DSA:2.40.110.10] (121-233)

Foldseek 3Di:
DVPDDPLLVVLLVVLQVCLVPPQQVCQLVCFVVLADDVVNLLVCLQVQLQQQPPDVVLQHDHDFLLSNLSSLLSNLLRHLLVLVQSLQLHQQFQPLCRPFNDPVSSVVPNNCSRSSVFGEKEWDAFPVLQDDWAWECDPQKTWIFDKTFFIWCLVRGQWYWYKHFDDNVVRNLRIWTFIAGCVFPQFAWAAFDCALASSNGGTTMTGGDRRIDGNSRTTHDRSCRVVSVCVRLLSSLLSLLSSLLNLLVSLLVLLVVQQQVDDDPHHRNCPPVVLVVLSVLSVVLSVVLSVLSSVLRVCVRVVHDRNLSSLCSLLSSLVSSLSSLVSSLVSCPPVSCDSVSPSSNSNSSSNCSCPPSHHSVRSVVVNVVVD/DVPDDPLLVVLLVVLQVCLVVPFQVCQLVCFVVLADDPVNLLVCLQSQLQQCPPDVVLVHDHDFLLSNLSSLLSNLLRHLLVLVQSLALHQPFQVLCRPQNDPVSSVVPNNCRRSSVFGEKEWQAFPVDDLNRFQDDWAWEDDPQKTWTFDKTFFIWCLVPGQWYFYKHFHDNVVGLLRIWTFIAGCPFPQFAWAAFDCALASSNTGTTMTGRDRRIGGPSRTGHDRSCRNVSSPPRLLSSLLSLLSSLLNLLVSLLVLLVVQQQVDDDPHHRNCPVVVLVVLSVVSVVQSVVLSVLSSVLRVCVRVVHDRNLSSLVSLLSSLVSSLSSLVSSLVSCPPCSPDSVSPSSNSNSSSNCSCPPSAHSVRSVVVNVVVD/DVPDDPLLVVLLVLLLVCLVPPFQVCQLVLFVVLADDPVNLLVCLQSQLQAQPPDVVLPHNDDFLLSNLSSLLSNLLRHLLSLLQSLQLHQVFQPLCRPFNDPVSSVVPNNCRRSSVFGEKEWDAFPPPLQAPWAWECDPQKTWIWGKTFWIWCQPVGQWYWYKHQYANVVSQLRIWIFIAGCPQPQWDWDAFDCALASSNTGTTMITGGRRIGGPSRTGHDRSCRNVSVPPRLLSSLLSLLSSLLSLLVSLLVLLVVQQQPDDDPHHRNCPPPVLVVLSVVSVVLSVVLSVLSVVSRVCVRVVHDRNLSSLVSLLSSLVSSLSSLVSSLVSVPPCSVDSVSPSVNSNSSSNCSCPPSAHSVRSVVVNVVVD/DVPDDPVLVVLLVVLLVCLVPPQQVCQLVCFVVLADDVVNLLVCLQSQLQQCPPDVVLQHNDDFLLSNLSNLLSNLLRHLLVLVQSLFLHQQFQPLCRVFNDPVSSVVPNNCSRSSVFGEKEWEAFPPVDDWAWDDDDQKIWIFDKTFFIWCQVPGQWYWYKHQYAPPLLRIWTFIAGCVFPQFAWDAFDCALASSRGGTTMTGGDRRIDGPSRTTHDRSCRVVSVVVRLLSSLLSLLSSLLNLLVSLLVLLVVCQVPPVGNCPVVVLVVLSVLSVVLSVVLSVLSSVLRVCVRVVHDRNLSSLVSLLSSLVSSLSSLVSSLVSNPPCSCPSVSPSVNSNRSSNCSCPPSAHSVRSVVVNVVVD

Organism: Burkholderia thailandensis (strain ATCC 700388 / DSM 13276 / CCUG 48851 / CIP 106301 / E264) (NCBI:txid271848)

Secondary structure (DSSP, 8-state):
-TTS-HHHHHHHHHHHHHIIIIIHHHHHHHHHHT---HHHHHHHHHTTTTSTTS-GGGT-----HHHHHHHHHHHHHH-HHHHHHHHHIIIIIIHHHHHH--HHHIIIIIHHHHTSSS-EEEE----------EEEE-SSEEEEEEEEEEEETTTT-SEEEEEEES-GGGGGGSEEEEEEETTSTTEEE-PPPPBSS-TTS-EEEEEEEEEEEEGGGEESSTT-HHHHHTTTHHHHHHHHHHHHHHHHHHHHHHHHHHHHH-EETTEEGGGSHHHHHHHHHHHHHHHHHHHHHHHHHHHHHTT---HHHHHHHHHHHHHHHHHHHHHHHHHTGGGGGBGGGSHHHHHHHHHGGGTSSS-HHHHHHHHHHT-/-TTS-HHHHHHHHHHHHHIIIIIHHHHHHHHHHT---HHHHHHHHHTTTTSTTS-GGGT-----HHHHHHHHHHHHHH-HHHHHHHHHIIIIIIHHHHHH--HHHHHHHHHHHHTSSS-EEEE--BTTBSSSTT----EEEEETTEEEEEEEEEEEETTTT-SEEEEEEES-GGGGGG-EEEEEEETTSTTEEE-PPPPBSS-TTS-EEEEEEEEEEEEGGGEESSTT-HHHHHTTTHHHHHHHHHHHHHHHHHHHHHHHHHHHHH-EETTEEGGGSHHHHHHHHHHHHHHHHHHHHHHHHHHHHHTT---HHHHHHHHHHHHHHHHHHHHHHHHHTGGGGGBGGGSHHHHHHHHGGGGTSSS-HHHHHHHHHHT-/-TTS-HHHHHHHHHHHHHIIIIITTTHHHHHHHT---HHHHHHHHHTTGGGTTS-GGGT-----HHHHHHHHHHHHHH-HHHHHHHHHIIIIIIHHHHHH--HHHIIIIIHHHHHTSSPEEEE---S-------EEEEETTEEEEEEEEEEEETTTT-SEEEEEEES-GGGGGG-EEEEEEETTSTTEEE-PPP-BSS-TTS-EEEEEEEEEEEEGGGEESSTT-HHHHHTTTHHHHHHHHHHHHHHHHHHHHHHHHHHHHH-EETTEEGGGSHHHHHHHHHHHHHHHHHHHHHHHHHHHHHTT---HHHHHHHHHHHHHHHHHHHHHHHHHTGGGGGBGGGSHHHHHHHHHGGGTSSS-HHHHHHHHHHT-/-TTS-HHHHHHHHHHHHHIIIIITTTHHHHHHHT---HHHHHHHHHTTTT-TTS-GGGT-----HHHHHHHHHHHHHH-HHHHHHHHHIIIIIIHHHHHH--HHHHHHHHHHHHHTSS-EEEE---------EEEEETTEEEEEEEEEEEETTTT-SEEEEEEESS-----EEEEEEETTSTTEEE-PPPPBSS-TTS-EEEEEEEEEEEEGGGEESSTT-HHHHHTTTHHHHHHHHHHHHHHHHHHHHHHHHHHHHH---GGGSHHHHHHHHHHHHHHHHHHHHHHHHHHHHHTT---HHHHHHHHHHHHHHHHHHHHHHHHHHGGGGGBGGGSHHHHHHHHHGGGTSSS-HHHHHHHHHHT-

CATH classification: 1.10.540.10 (+2 more: 2.40.110.10, 1.20.140.10)

B-factor: mean 28.36, std 9.58, range [10.15, 81.91]